Protein 1U6R (pdb70)

Solvent-accessible surface area: 30969 Å² total; per-residue (Å²): 117,45,34,39,32,18,7,121,59,19,63,117,40,132,20,120,71,2,44,3,51,30,98,138,38,44,2,14,0,23,128,26,11,62,94,70,21,1,138,124,13,30,73,86,45,2,80,0,0,1,1,0,16,14,0,0,19,7,0,8,31,19,47,27,101,132,195,105,68,22,19,8,3,13,0,0,6,47,69,0,12,96,47,0,103,72,0,0,23,54,0,4,71,70,90,20,85,36,17,100,69,101,40,92,2,124,47,34,11,95,47,138,70,9,142,38,1,62,96,5,28,91,152,29,0,62,27,1,78,0,19,0,2,2,0,0,118,48,23,2,0,5,0,0,4,0,8,3,1,4,55,26,1,34,134,31,0,24,104,2,3,80,65,9,92,66,59,5,106,14,116,25,36,44,28,126,74,33,71,153,148,53,76,96,84,4,82,89,39,162,7,32,10,99,76,16,135,35,80,77,48,54,14,9,2,5,7,6,4,25,49,15,9,3,0,0,0,17,0,95,103,82,11,0,5,0,36,0,5,22,45,7,2,1,40,0,1,0,33,53,181,20,5,47,0,103,63,0,0,56,8,0,0,42,0,1,68,84,1,40,96,57,0,132,192,52,51,46,43,10,9,107,41,88,44,6,0,10,0,2,12,30,0,14,30,0,0,0,0,0,19,0,5,2,52,2,88,0,40,91,0,31,174,37,131,71,10,104,74,0,6,86,64,0,86,10,49,78,55,2,31,68,25,102,135,63,96,12,100,84,22,13,24,11,0,0,0,41,28,19,14,44,19,6,2,12,92,0,0,32,29,0,2,63,0,2,84,32,3,7,81,0,5,82,72,35,91,174,60,112,80,8,94,112,35,35,27,80,92,103,6,36,3,5,10,13,5,49,59,17,107,103,35,129,9,118,68,2,46,3,43,24,69,208,38,98,4,19,0,22,148,24,13,56,91,114,29,2,137,112,4,43,56,80,65,2,85,3,3,3,24,0,12,2,0,0,1,4,0,6,14,27,58,37,36,110,80,35,92,30,8,7,1,0,0,0,5,35,74,0,11,94,46,0,103,64,0,0,22,58,0,3,60,54,24,5,56,31,12,107,76,122,54,128,17,96,64,52,117,71,20,112,104,3,169,28,0,78,98,5,31,86,140,29,0,71,19,0,48,0,9,0,0,5,1,0,108,61,45,5,0,4,4,12,4,8,8,2,4,4,55,27,1,34,156,18,0,24,127,6,0,69,60,4,99,64,83,5,124,15,114,26,76,42,10,108,81,24,77,121,131,84,19,72,90,24,26,83,58,72,36,9,5,58,84,34,88,26,48,47,8,76,15,2,0,1,14,25,4,36,49,16,10,3,0,0,0,16,6,136,113,62,14,0,0,0,26,0,4,25,26,1,2,0,14,0,0,0,15,52,175,17,8,54,0,65,58,0,2,69,16,2,13,40,0,15,72,91,1,33,112,36,0,128,190,57,53,52,53,10,1,117,53,105,43,8,0,34,0,0,0,10,0,14,5,0,0,3,0,0,18,0,6,3,26,1,94,0,34,85,0,27,160,35,130,101,11,102,74,0,5,81,68,1,68,10,24,42,33,2,23,48,19,39,50,42,54,34,107,55,27,17,23,10,0,0,2,18,23,1,4,40,28,0,24,17,73,5,0,35,38,0,0,65,0,1,83,41,1,7,93,0,2,77,50,32,86,148,72,89,64,0,114,115,36,37,17,81,102,98

Organism: Oryctolagus cuniculus (NCBI:txid9986)

Structure (mmCIF, N/CA/C/O backbone):
data_1U6R
#
_entry.id   1U6R
#
_cell.length_a   48.689
_cell.length_b   92.572
_cell.length_c   165.553
_cell.angle_alpha   90.00
_cell.angle_beta   90.00
_cell.angle_gamma   90.00
#
_symmetry.space_group_name_H-M   'P 21 21 21'
#
loop_
_entity.id
_entity.type
_entity.pdbx_description
1 polymer 'Creatine kinase, M chain'
2 non-polymer 'MAGNESIUM ION'
3 non-polymer "ADENOSINE-5'-DIPHOSPHATE"
4 non-polymer 'NITRATE ION'
5 non-polymer '(DIAMINOMETHYL-METHYL-AMINO)-ACETIC ACID'
6 water water
#
loop_
_atom_site.group_PDB
_atom_site.id
_atom_site.type_symbol
_atom_site.label_atom_id
_atom_site.label_alt_id
_atom_site.label_comp_id
_atom_site.label_asym_id
_atom_site.label_entity_id
_atom_site.label_seq_id
_atom_site.pdbx_PDB_ins_code
_atom_site.Cartn_x
_atom_site.Cartn_y
_atom_site.Cartn_z
_atom_site.occupancy
_atom_site.B_iso_or_equiv
_atom_site.auth_seq_id
_atom_site.auth_comp_id
_atom_site.auth_asym_id
_atom_site.auth_atom_id
_atom_site.pdbx_PDB_model_num
ATOM 1 N N . PRO A 1 1 ? 30.518 19.531 102.447 1.00 30.53 1 PRO A N 1
ATOM 2 C CA . PRO A 1 1 ? 31.008 20.867 102.125 1.00 29.94 1 PRO A CA 1
ATOM 3 C C . PRO A 1 1 ? 30.359 21.452 100.872 1.00 29.68 1 PRO A C 1
ATOM 4 O O . PRO A 1 1 ? 29.928 20.702 99.987 1.00 29.67 1 PRO A O 1
ATOM 8 N N . PHE A 1 2 ? 30.296 22.784 100.816 1.00 28.84 2 PHE A N 1
ATOM 9 C CA . PHE A 1 2 ? 29.786 23.522 99.650 1.00 28.13 2 PHE A CA 1
ATOM 10 C C . PHE A 1 2 ? 28.371 23.091 99.249 1.00 27.21 2 PHE A C 1
ATOM 11 O O . PHE A 1 2 ? 28.047 23.037 98.059 1.00 27.14 2 PHE A O 1
ATOM 19 N N . GLY A 1 3 ? 27.535 22.778 100.243 1.00 25.92 3 GLY A N 1
ATOM 20 C CA . GLY A 1 3 ? 26.159 22.322 99.997 1.00 24.69 3 GLY A CA 1
ATOM 21 C C . GLY A 1 3 ? 25.092 23.392 100.218 1.00 23.65 3 GLY A C 1
ATOM 22 O O . GLY A 1 3 ? 25.361 24.606 100.069 1.00 23.89 3 GLY A O 1
ATOM 23 N N . ASN A 1 4 ? 23.881 22.951 100.574 1.00 21.83 4 ASN A N 1
ATOM 24 C CA . ASN A 1 4 ? 22.752 23.884 100.783 1.00 20.18 4 ASN A CA 1
ATOM 25 C C . ASN A 1 4 ? 22.299 24.021 102.245 1.00 17.73 4 ASN A C 1
ATOM 26 O O . ASN A 1 4 ? 21.136 24.308 102.528 1.00 16.11 4 ASN A O 1
ATOM 31 N N . THR A 1 5 ? 23.249 23.868 103.161 1.00 15.34 5 THR A N 1
ATOM 32 C CA . THR A 1 5 ? 22.975 23.977 104.589 1.00 14.52 5 THR A CA 1
ATOM 33 C C . THR A 1 5 ? 22.304 25.308 104.929 1.00 13.08 5 THR A C 1
ATOM 34 O O . THR A 1 5 ? 21.394 25.362 105.777 1.00 12.72 5 THR A O 1
ATOM 38 N N . HIS A 1 6 ? 22.724 26.374 104.253 1.00 11.68 6 HIS A N 1
ATOM 39 C CA . HIS A 1 6 ? 22.185 27.695 104.547 1.00 11.30 6 HIS A CA 1
ATOM 40 C C . HIS A 1 6 ? 20.695 27.787 104.223 1.00 10.91 6 HIS A C 1
ATOM 41 O O . HIS A 1 6 ? 19.886 28.147 105.084 1.00 9.34 6 HIS A O 1
ATOM 48 N N . ASN A 1 7 ? 20.317 27.453 102.995 1.00 10.27 7 ASN A N 1
ATOM 49 C CA . ASN A 1 7 ? 18.913 27.563 102.651 1.00 10.80 7 ASN A CA 1
ATOM 50 C C . ASN A 1 7 ? 18.074 26.577 103.450 1.00 11.20 7 ASN A C 1
ATOM 51 O O . ASN A 1 7 ? 16.955 26.898 103.826 1.00 11.42 7 ASN A O 1
ATOM 56 N N . LYS A 1 8 ? 18.600 25.378 103.686 1.00 11.69 8 LYS A N 1
ATOM 57 C CA . LYS A 1 8 ? 17.875 24.386 104.510 1.00 12.57 8 LYS A CA 1
ATOM 58 C C . LYS A 1 8 ? 17.605 24.923 105.921 1.00 12.02 8 LYS A C 1
ATOM 59 O O . LYS A 1 8 ? 16.562 24.648 106.524 1.00 11.61 8 LYS A O 1
ATOM 65 N N . TYR A 1 9 ? 18.544 25.709 106.439 1.00 11.07 9 TYR A N 1
ATOM 66 C CA . TYR A 1 9 ? 18.366 26.309 107.762 1.00 10.99 9 TYR A CA 1
ATOM 67 C C . TYR A 1 9 ? 17.196 27.298 107.741 1.00 10.44 9 TYR A C 1
ATOM 68 O O . TYR A 1 9 ? 16.339 27.288 108.629 1.00 10.38 9 TYR A O 1
ATOM 77 N N . LYS A 1 10 ? 17.129 28.131 106.706 1.00 9.95 10 LYS A N 1
ATOM 78 C CA . LYS A 1 10 ? 16.010 29.064 106.567 1.00 10.05 10 LYS A CA 1
ATOM 79 C C . LYS A 1 10 ? 14.665 28.368 106.400 1.00 9.49 10 LYS A C 1
ATOM 80 O O . LYS A 1 10 ? 13.627 28.905 106.795 1.00 10.51 10 LYS A O 1
ATOM 86 N N . LEU A 1 11 ? 14.666 27.174 105.811 1.00 9.87 11 LEU A N 1
ATOM 87 C CA . LEU A 1 11 ? 13.417 26.469 105.564 1.00 9.80 11 LEU A CA 1
ATOM 88 C C . LEU A 1 11 ? 12.764 25.926 106.854 1.00 10.09 11 LEU A C 1
ATOM 89 O O . LEU A 1 11 ? 11.637 25.425 106.805 1.00 11.05 11 LEU A O 1
ATOM 94 N N . ASN A 1 12 ? 13.452 26.049 107.993 1.00 9.71 12 ASN A N 1
ATOM 95 C CA . ASN A 1 12 ? 12.852 25.760 109.297 1.00 9.74 12 ASN A CA 1
ATOM 96 C C . ASN A 1 12 ? 11.803 26.788 109.679 1.00 10.01 12 ASN A C 1
ATOM 97 O O . ASN A 1 12 ? 11.001 26.540 110.574 1.00 10.86 12 ASN A O 1
ATOM 102 N N . TYR A 1 13 ? 11.836 27.964 109.048 1.00 9.39 13 TYR A N 1
ATOM 103 C CA . TYR A 1 13 ? 10.768 28.950 109.222 1.00 10.01 13 TYR A CA 1
ATOM 104 C C . TYR A 1 13 ? 9.708 28.741 108.155 1.00 9.97 13 TYR A C 1
ATOM 105 O O . TYR A 1 13 ? 10.021 28.295 107.043 1.00 9.42 13 TYR A O 1
ATOM 114 N N . LYS A 1 14 ? 8.467 29.061 108.502 1.00 9.89 14 LYS A N 1
ATOM 115 C CA . LYS A 1 14 ? 7.355 28.990 107.552 1.00 10.74 14 LYS A CA 1
ATOM 116 C C . LYS A 1 14 ? 7.547 30.072 106.491 1.00 10.24 14 LYS A C 1
ATOM 117 O O . LYS A 1 14 ? 8.241 31.078 106.721 1.00 10.20 14 LYS A O 1
ATOM 123 N N . SER A 1 15 ? 6.911 29.890 105.336 1.00 10.42 15 SER A N 1
ATOM 124 C CA . SER A 1 15 ? 7.111 30.831 104.227 1.00 10.42 15 SER A CA 1
ATOM 125 C C . SER A 1 15 ? 6.738 32.251 104.632 1.00 10.05 15 SER A C 1
ATOM 126 O O . SER A 1 15 ? 7.470 33.182 104.329 1.00 8.97 15 SER A O 1
ATOM 129 N N . GLU A 1 16 ? 5.622 32.407 105.348 1.00 10.30 16 GLU A N 1
ATOM 130 C CA . GLU A 1 16 ? 5.181 33.730 105.784 1.00 10.54 16 GLU A CA 1
ATOM 131 C C . GLU A 1 16 ? 6.174 34.381 106.752 1.00 10.14 16 GLU A C 1
ATOM 132 O O . GLU A 1 16 ? 6.266 35.607 106.830 1.00 10.62 16 GLU A O 1
ATOM 138 N N . GLU A 1 17 ? 6.905 33.549 107.492 1.00 8.93 17 GLU A N 1
ATOM 139 C CA . GLU A 1 17 ? 7.888 34.045 108.457 1.00 9.50 17 GLU A CA 1
ATOM 140 C C . GLU A 1 17 ? 9.121 34.625 107.768 1.00 8.53 17 GLU A C 1
ATOM 141 O O . GLU A 1 17 ? 9.774 35.506 108.332 1.00 8.49 17 GLU A O 1
ATOM 147 N N . GLU A 1 18 ? 9.427 34.127 106.569 1.00 8.42 18 GLU A N 1
ATOM 148 C CA . GLU A 1 18 ? 10.550 34.629 105.776 1.00 8.20 18 GLU A CA 1
ATOM 149 C C . GLU A 1 18 ? 10.124 35.611 104.699 1.00 8.55 18 GLU A C 1
ATOM 150 O O . GLU A 1 18 ? 10.973 36.270 104.092 1.00 8.45 18 GLU A O 1
ATOM 156 N N . TYR A 1 19 ? 8.822 35.686 104.417 1.00 8.40 19 TYR A N 1
ATOM 157 C CA . TYR A 1 19 ? 8.309 36.552 103.351 1.00 8.65 19 TYR A CA 1
ATOM 158 C C . TYR A 1 19 ? 8.666 38.020 103.599 1.00 8.80 19 TYR A C 1
ATOM 159 O O . TYR A 1 19 ? 8.491 38.501 104.706 1.00 8.61 19 TYR A O 1
ATOM 168 N N . PRO A 1 20 ? 9.197 38.740 102.607 1.00 8.71 20 PRO A N 1
ATOM 169 C CA . PRO A 1 20 ? 9.602 40.131 102.869 1.00 9.55 20 PRO A CA 1
ATOM 170 C C . PRO A 1 20 ? 8.415 41.063 103.092 1.00 10.38 20 PRO A C 1
ATOM 171 O O . PRO A 1 20 ? 7.311 40.810 102.587 1.00 10.06 20 PRO A O 1
ATOM 175 N N . ASP A 1 21 ? 8.650 42.119 103.861 1.00 11.45 21 ASP A N 1
ATOM 176 C CA . ASP A 1 21 ? 7.668 43.177 104.078 1.00 12.43 21 ASP A CA 1
ATOM 177 C C . ASP A 1 21 ? 7.802 44.167 102.926 1.00 13.22 21 ASP A C 1
ATOM 178 O O . ASP A 1 21 ? 8.714 45.000 102.906 1.00 12.20 21 ASP A O 1
ATOM 183 N N . LEU A 1 22 ? 6.891 44.063 101.965 1.00 14.33 22 LEU A N 1
ATOM 184 C CA . LEU A 1 22 ? 6.931 44.889 100.770 1.00 16.13 22 LEU A CA 1
ATOM 185 C C . LEU A 1 22 ? 5.819 45.949 100.787 1.00 17.62 22 LEU A C 1
ATOM 186 O O . LEU A 1 22 ? 5.385 46.424 99.734 1.00 18.28 22 LEU A O 1
ATOM 191 N N . SER A 1 23 ? 5.363 46.315 101.982 1.00 19.04 23 SER A N 1
ATOM 192 C CA . SER A 1 23 ? 4.253 47.264 102.123 1.00 20.42 23 SER A CA 1
ATOM 193 C C . SER A 1 23 ? 4.560 48.681 101.618 1.00 21.66 23 SER A C 1
ATOM 194 O O . SER A 1 23 ? 3.635 49.417 101.257 1.00 22.83 23 SER A O 1
ATOM 197 N N . LYS A 1 24 ? 5.835 49.063 101.576 1.00 22.58 24 LYS A N 1
ATOM 198 C CA . LYS A 1 24 ? 6.225 50.413 101.153 1.00 23.06 24 LYS A CA 1
ATOM 199 C C . LYS A 1 24 ? 6.836 50.409 99.761 1.00 23.23 24 LYS A C 1
ATOM 200 O O . LYS A 1 24 ? 7.417 51.409 99.324 1.00 23.65 24 LYS A O 1
ATOM 206 N N . HIS A 1 25 ? 6.689 49.296 99.046 1.00 22.81 25 HIS A N 1
ATOM 207 C CA . HIS A 1 25 ? 7.485 49.072 97.859 1.00 22.48 25 HIS A CA 1
ATOM 208 C C . HIS A 1 25 ? 6.779 49.435 96.569 1.00 22.83 25 HIS A C 1
ATOM 209 O O . HIS A 1 25 ? 5.552 49.358 96.452 1.00 23.88 25 HIS A O 1
ATOM 216 N N . ASN A 1 26 ? 7.586 49.855 95.609 1.00 22.78 26 ASN A N 1
ATOM 217 C CA . ASN A 1 26 ? 7.118 50.148 94.273 1.00 22.50 26 ASN A CA 1
ATOM 218 C C . ASN A 1 26 ? 8.232 49.770 93.319 1.00 21.78 26 ASN A C 1
ATOM 219 O O . ASN A 1 26 ? 8.971 50.626 92.839 1.00 22.68 26 ASN A O 1
ATOM 224 N N . ASN A 1 27 ? 8.396 48.461 93.122 1.00 19.93 27 ASN A N 1
ATOM 225 C CA . ASN A 1 27 ? 9.287 47.923 92.098 1.00 18.76 27 ASN A CA 1
ATOM 226 C C . ASN A 1 27 ? 8.663 46.704 91.431 1.00 17.55 27 ASN A C 1
ATOM 227 O O . ASN A 1 27 ? 7.701 46.135 91.951 1.00 17.57 27 ASN A O 1
ATOM 232 N N . HIS A 1 28 ? 9.185 46.328 90.271 1.00 16.63 28 HIS A N 1
ATOM 233 C CA . HIS A 1 28 ? 8.618 45.230 89.478 1.00 16.41 28 HIS A CA 1
ATOM 234 C C . HIS A 1 28 ? 8.543 43.938 90.293 1.00 15.47 28 HIS A C 1
ATOM 235 O O . HIS A 1 28 ? 7.549 43.211 90.228 1.00 15.35 28 HIS A O 1
ATOM 242 N N . MET A 1 29 ? 9.596 43.650 91.060 1.00 14.31 29 MET A N 1
ATOM 243 C CA . MET A 1 29 ? 9.623 42.441 91.883 1.00 14.12 29 MET A CA 1
ATOM 244 C C . MET A 1 29 ? 8.444 42.434 92.867 1.00 13.86 29 MET A C 1
ATOM 245 O O . MET A 1 29 ? 7.727 41.443 92.977 1.00 13.49 29 MET A O 1
ATOM 250 N N . ALA A 1 30 ? 8.240 43.542 93.575 1.00 13.96 30 ALA A N 1
ATOM 251 C CA . ALA A 1 30 ? 7.145 43.637 94.553 1.00 14.80 30 ALA A CA 1
ATOM 252 C C . ALA A 1 30 ? 5.750 43.548 93.909 1.00 14.84 30 ALA A C 1
ATOM 253 O O . ALA A 1 30 ? 4.784 43.121 94.541 1.00 15.30 30 ALA A O 1
ATOM 255 N N . LYS A 1 31 ? 5.664 43.932 92.643 1.00 15.95 31 LYS A N 1
ATOM 256 C CA . LYS A 1 31 ? 4.415 43.892 91.878 1.00 16.01 31 LYS A CA 1
ATOM 257 C C . LYS A 1 31 ? 3.995 42.456 91.592 1.00 15.68 31 LYS A C 1
ATOM 258 O O . LYS A 1 31 ? 2.802 42.154 91.453 1.00 16.47 31 LYS A O 1
ATOM 264 N N . VAL A 1 32 ? 4.987 41.575 91.502 1.00 14.43 32 VAL A N 1
ATOM 265 C CA . VAL A 1 32 ? 4.785 40.196 91.101 1.00 13.27 32 VAL A CA 1
ATOM 266 C C . VAL A 1 32 ? 4.825 39.199 92.252 1.00 12.94 32 VAL A C 1
ATOM 267 O O . VAL A 1 32 ? 4.080 38.222 92.252 1.00 12.72 32 VAL A O 1
ATOM 271 N N . LEU A 1 33 ? 5.718 39.403 93.206 1.00 12.51 33 LEU A N 1
ATOM 272 C CA . LEU A 1 33 ? 5.827 38.446 94.308 1.00 11.92 33 LEU A CA 1
ATOM 273 C C . LEU A 1 33 ? 4.494 38.323 95.057 1.00 11.88 33 LEU A C 1
ATOM 274 O O . LEU A 1 33 ? 3.836 39.322 95.352 1.00 11.77 33 LEU A O 1
ATOM 279 N N . THR A 1 34 ? 4.121 37.091 95.365 1.00 11.16 34 THR A N 1
ATOM 280 C CA . THR A 1 34 ? 2.977 36.817 96.229 1.00 11.06 34 THR A CA 1
ATOM 281 C C . THR A 1 34 ? 3.406 35.824 97.286 1.00 10.96 34 THR A C 1
ATOM 282 O O . THR A 1 34 ? 4.384 35.114 97.084 1.00 10.45 34 THR A O 1
ATOM 286 N N . PRO A 1 35 ? 2.663 35.750 98.389 1.00 11.20 35 PRO A N 1
ATOM 287 C CA . PRO A 1 35 ? 2.8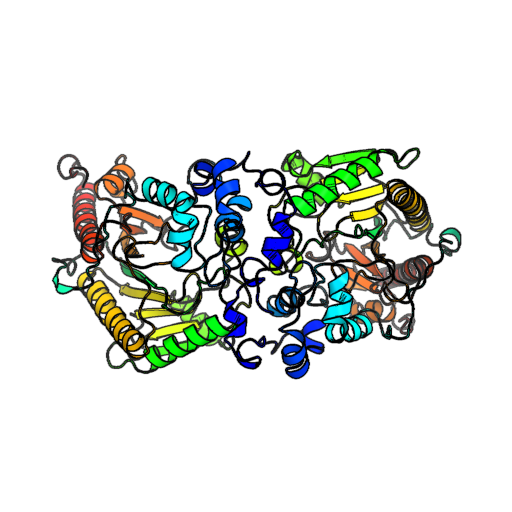63 34.676 99.360 1.00 11.22 35 PRO A CA 1
ATOM 288 C C . PRO A 1 35 ? 2.939 33.275 98.738 1.00 11.58 35 PRO A C 1
ATOM 289 O O . PRO A 1 35 ? 3.799 32.493 99.129 1.00 10.56 35 PRO A O 1
ATOM 293 N N . ASP A 1 36 ? 2.075 32.956 97.774 1.00 11.77 36 ASP A N 1
ATOM 294 C CA . ASP A 1 36 ? 2.119 31.651 97.113 1.00 12.18 36 ASP A CA 1
ATOM 295 C C . ASP A 1 36 ? 3.378 31.430 96.292 1.00 11.36 36 ASP A C 1
ATOM 296 O O . ASP A 1 36 ? 3.952 30.336 96.299 1.00 11.60 36 ASP A O 1
ATOM 301 N N . LEU A 1 37 ? 3.776 32.448 95.546 1.00 11.80 37 LEU A N 1
ATOM 302 C CA . LEU A 1 37 ? 4.954 32.350 94.703 1.00 12.02 37 LEU A CA 1
ATOM 303 C C . LEU A 1 37 ? 6.195 32.149 95.564 1.00 11.26 37 LEU A C 1
ATOM 304 O O . LEU A 1 37 ? 7.061 31.339 95.243 1.00 11.48 37 LEU A O 1
ATOM 309 N N . TYR A 1 38 ? 6.270 32.891 96.659 1.00 10.78 38 TYR A N 1
ATOM 310 C CA . TYR A 1 38 ? 7.393 32.741 97.586 1.00 10.87 38 TYR A CA 1
ATOM 311 C C . TYR A 1 38 ? 7.408 31.329 98.173 1.00 10.86 38 TYR A C 1
ATOM 312 O O . TYR A 1 38 ? 8.445 30.671 98.200 1.00 10.86 38 TYR A O 1
ATOM 321 N N . LYS A 1 39 ? 6.249 30.853 98.620 1.00 12.31 39 LYS A N 1
ATOM 322 C CA . LYS A 1 39 ? 6.131 29.506 99.180 1.00 12.71 39 LYS A CA 1
ATOM 323 C C . LYS A 1 39 ? 6.578 28.434 98.189 1.00 13.00 39 LYS A C 1
ATOM 324 O O . LYS A 1 39 ? 7.286 27.496 98.553 1.00 12.83 39 LYS A O 1
ATOM 330 N N . LYS A 1 40 ? 6.156 28.572 96.937 1.00 12.95 40 LYS A N 1
ATOM 331 C CA . LYS A 1 40 ? 6.467 27.592 95.889 1.00 14.08 40 LYS A CA 1
ATOM 332 C C . LYS A 1 40 ? 7.927 27.600 95.468 1.00 13.65 40 LYS A C 1
ATOM 333 O O . LYS A 1 40 ? 8.469 26.549 95.101 1.00 14.24 40 LYS A O 1
ATOM 339 N N . LEU A 1 41 ? 8.580 28.761 95.548 1.00 12.40 41 LEU A N 1
ATOM 340 C CA . LEU A 1 41 ? 9.922 28.892 94.988 1.00 12.29 41 LEU A CA 1
ATOM 341 C C . LEU A 1 41 ? 11.059 28.984 96.003 1.00 12.00 41 LEU A C 1
ATOM 342 O O . LEU A 1 41 ? 12.219 28.892 95.618 1.00 11.19 41 LEU A O 1
ATOM 347 N N . ARG A 1 42 ? 10.741 29.157 97.279 1.00 11.52 42 ARG A N 1
ATOM 348 C CA . ARG A 1 42 ? 11.780 29.408 98.289 1.00 11.74 42 ARG A CA 1
ATOM 349 C C . ARG A 1 42 ? 12.722 28.223 98.564 1.00 11.62 42 ARG A C 1
ATOM 350 O O . ARG A 1 42 ? 13.810 28.425 99.105 1.00 10.64 42 ARG A O 1
ATOM 358 N N . ASP A 1 43 ? 12.313 27.004 98.214 1.00 11.72 43 ASP A N 1
ATOM 359 C CA . ASP A 1 43 ? 13.179 25.831 98.428 1.00 12.75 43 ASP A CA 1
ATOM 360 C C . ASP A 1 43 ? 13.936 25.412 97.174 1.00 12.87 43 ASP A C 1
ATOM 361 O O . ASP A 1 43 ? 14.639 24.400 97.175 1.00 13.86 43 ASP A O 1
ATOM 366 N N . LYS A 1 44 ? 13.827 26.214 96.120 1.00 12.99 44 LYS A N 1
ATOM 367 C CA . LYS A 1 44 ? 14.498 25.932 94.855 1.00 13.34 44 LYS A CA 1
ATOM 368 C C . LYS A 1 44 ? 15.890 26.553 94.819 1.00 13.01 44 LYS A C 1
ATOM 369 O O . LYS A 1 44 ? 16.146 27.596 95.438 1.00 13.19 44 LYS A O 1
ATOM 375 N N . GLU A 1 45 ? 16.793 25.901 94.095 1.00 13.32 45 GLU A N 1
ATOM 376 C CA . GLU A 1 45 ? 18.132 26.446 93.875 1.00 13.98 45 GLU A CA 1
ATOM 377 C C . GLU A 1 45 ? 18.594 26.153 92.464 1.00 13.36 45 GLU A C 1
ATOM 378 O O . GLU A 1 45 ? 18.232 25.131 91.888 1.00 13.94 45 GLU A O 1
ATOM 384 N N . THR A 1 46 ? 19.404 27.042 91.907 1.00 12.14 46 THR A N 1
ATOM 385 C CA . THR A 1 46 ? 20.079 26.751 90.638 1.00 11.98 46 THR A CA 1
ATOM 386 C C . THR A 1 46 ? 21.249 25.839 90.974 1.00 11.56 46 THR A C 1
ATOM 387 O O . THR A 1 46 ? 21.558 25.629 92.149 1.00 10.76 46 THR A O 1
ATOM 391 N N . PRO A 1 47 ? 21.902 25.262 89.965 1.00 11.56 47 PRO A N 1
ATOM 392 C CA . PRO A 1 47 ? 23.085 24.423 90.220 1.00 11.22 47 PRO A CA 1
ATOM 393 C C . PRO A 1 47 ? 24.183 25.086 91.050 1.00 10.91 47 PRO A C 1
ATOM 394 O O . PRO A 1 47 ? 24.844 24.412 91.831 1.00 10.77 47 PRO A O 1
ATOM 398 N N . SER A 1 48 ? 24.364 26.402 90.901 1.00 10.70 48 SER A N 1
ATOM 399 C CA . SER A 1 48 ? 25.372 27.119 91.696 1.00 10.51 48 SER A CA 1
ATOM 400 C C . SER A 1 48 ? 24.871 27.497 93.091 1.00 10.16 48 SER A C 1
ATOM 401 O O . SER A 1 48 ? 25.604 28.123 93.848 1.00 10.96 48 SER A O 1
ATOM 404 N N . GLY A 1 49 ? 23.622 27.157 93.402 1.00 10.19 49 GLY A N 1
ATOM 405 C CA . GLY A 1 49 ? 23.036 27.435 94.713 1.00 9.53 49 GLY A CA 1
ATOM 406 C C . GLY A 1 49 ? 22.269 28.744 94.823 1.00 9.44 49 GLY A C 1
ATOM 407 O O . GLY A 1 49 ? 21.836 29.103 95.918 1.00 9.76 49 GLY A O 1
ATOM 408 N N . PHE A 1 50 ? 22.088 29.475 93.720 1.00 9.20 50 PHE A N 1
ATOM 409 C CA . PHE A 1 50 ? 21.346 30.753 93.795 1.00 9.18 50 PHE A CA 1
ATOM 410 C C . PHE A 1 50 ? 19.880 30.476 94.127 1.00 9.23 50 PHE A C 1
ATOM 411 O O . PHE A 1 50 ? 19.275 29.569 93.553 1.00 9.38 50 PHE A O 1
ATOM 419 N N . THR A 1 51 ? 19.302 31.301 95.004 1.00 8.72 51 THR A N 1
ATOM 420 C CA . THR A 1 51 ? 17.952 31.088 95.502 1.00 8.80 51 THR A CA 1
ATOM 421 C C . THR A 1 51 ? 17.060 32.290 95.264 1.00 8.07 51 THR A C 1
ATOM 422 O O . THR A 1 51 ? 17.529 33.365 94.929 1.00 7.95 51 THR A O 1
ATOM 426 N N . LEU A 1 52 ? 15.766 32.110 95.493 1.00 8.55 52 LEU A N 1
ATOM 427 C CA . LEU A 1 52 ? 14.816 33.198 95.329 1.00 8.21 52 LEU A CA 1
ATOM 428 C C . LEU A 1 52 ? 15.173 34.367 96.248 1.00 8.28 52 LEU A C 1
ATOM 429 O O . LEU A 1 52 ? 15.114 35.524 95.839 1.00 8.00 52 LEU A O 1
ATOM 434 N N . ASP A 1 53 ? 15.596 34.082 97.477 1.00 8.17 53 ASP A N 1
ATOM 435 C CA . ASP A 1 53 ? 16.025 35.170 98.360 1.00 8.11 53 ASP A CA 1
ATOM 436 C C . ASP A 1 53 ? 17.141 36.009 97.741 1.00 8.14 53 ASP A C 1
ATOM 437 O O . ASP A 1 53 ? 17.166 37.221 97.901 1.00 8.41 53 ASP A O 1
ATOM 442 N N . ASP A 1 54 ? 18.069 35.357 97.042 1.00 7.91 54 ASP A N 1
ATOM 443 C CA . ASP A 1 54 ? 19.177 36.072 96.412 1.00 8.25 54 ASP A CA 1
ATOM 444 C C . ASP A 1 54 ? 18.676 36.921 95.252 1.00 8.35 54 ASP A C 1
ATOM 445 O O . ASP A 1 54 ? 19.127 38.055 95.044 1.00 9.65 54 ASP A O 1
ATOM 450 N N . VAL A 1 55 ? 17.718 36.369 94.517 1.00 8.13 55 VAL A N 1
ATOM 451 C CA . VAL A 1 55 ? 17.126 37.065 93.380 1.00 8.18 55 VAL A CA 1
ATOM 452 C C . VAL A 1 55 ? 16.495 38.384 93.816 1.00 8.77 55 VAL A C 1
ATOM 453 O O . VAL A 1 55 ? 16.681 39.412 93.165 1.00 9.45 55 VAL A O 1
ATOM 457 N N . ILE A 1 56 ? 15.762 38.354 94.929 1.00 8.23 56 ILE A N 1
ATOM 458 C CA . ILE A 1 56 ? 14.919 39.489 95.309 1.00 8.51 56 ILE A CA 1
ATOM 459 C C . ILE A 1 56 ? 15.551 40.456 96.302 1.00 8.32 56 ILE A C 1
ATOM 460 O O . ILE A 1 56 ? 14.970 41.494 96.583 1.00 8.26 56 ILE A O 1
ATOM 465 N N . GLN A 1 57 ? 16.711 40.109 96.868 1.00 8.42 57 GLN A N 1
ATOM 466 C CA . GLN A 1 57 ? 17.253 40.889 97.979 1.00 8.74 57 GLN A CA 1
ATOM 467 C C . GLN A 1 57 ? 17.290 42.374 97.666 1.00 9.08 57 GLN A C 1
ATOM 468 O O . GLN A 1 57 ? 16.898 43.187 98.500 1.00 8.51 57 GLN A O 1
ATOM 474 N N . THR A 1 58 ? 17.787 42.739 96.489 1.00 8.93 58 THR A N 1
ATOM 475 C CA . THR A 1 58 ? 17.910 44.167 96.196 1.00 9.93 58 THR A CA 1
ATOM 476 C C . THR A 1 58 ? 16.548 44.870 96.165 1.00 10.00 58 THR A C 1
ATOM 477 O O . THR A 1 58 ? 16.437 46.022 96.581 1.00 10.97 58 THR A O 1
ATOM 481 N N . GLY A 1 59 ? 15.509 44.162 95.716 1.00 10.28 59 GLY A N 1
ATOM 482 C CA . GLY A 1 59 ? 14.162 44.718 95.675 1.00 10.19 59 GLY A CA 1
ATOM 483 C C . GLY A 1 59 ? 13.557 44.854 97.055 1.00 10.44 59 GLY A C 1
ATOM 484 O O . GLY A 1 59 ? 12.725 45.730 97.288 1.00 11.61 59 GLY A O 1
ATOM 485 N N . VAL A 1 60 ? 13.934 43.967 97.972 1.00 9.93 60 VAL A N 1
ATOM 486 C CA . VAL A 1 60 ? 13.514 44.105 99.351 1.00 9.95 60 VAL A CA 1
ATOM 487 C C . VAL A 1 60 ? 14.145 45.337 99.969 1.00 10.30 60 VAL A C 1
ATOM 488 O O . VAL A 1 60 ? 13.470 46.088 100.684 1.00 9.78 60 VAL A O 1
ATOM 492 N N . ASP A 1 61 ? 15.433 45.558 99.683 1.00 10.67 61 ASP A N 1
ATOM 493 C CA . ASP A 1 61 ? 16.208 46.592 100.360 1.00 11.90 61 ASP A CA 1
ATOM 494 C C . ASP A 1 61 ? 15.908 47.986 99.829 1.00 12.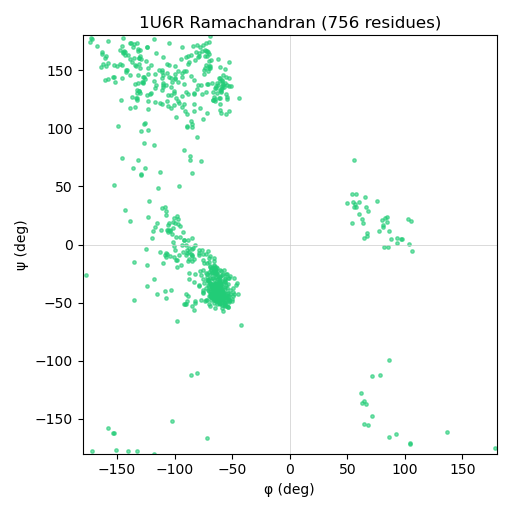75 61 ASP A C 1
ATOM 495 O O . ASP A 1 61 ? 16.149 48.965 100.520 1.00 12.54 61 ASP A O 1
ATOM 500 N N . ASN A 1 62 ? 15.413 48.053 98.598 1.00 14.15 62 ASN A N 1
ATOM 501 C CA . ASN A 1 62 ? 15.245 49.304 97.871 1.00 15.77 62 ASN A CA 1
ATOM 502 C C . ASN A 1 62 ? 13.802 49.413 97.392 1.00 17.73 62 ASN A C 1
ATOM 503 O O . ASN A 1 62 ? 13.483 48.977 96.302 1.00 18.12 62 ASN A O 1
ATOM 508 N N . PRO A 1 63 ? 12.918 49.955 98.223 1.00 20.74 63 PRO A N 1
ATOM 509 C CA . PRO A 1 63 ? 11.490 50.020 97.877 1.00 22.60 63 PRO A CA 1
ATOM 510 C C . PRO A 1 63 ? 11.191 50.727 96.553 1.00 25.38 63 PRO A C 1
ATOM 511 O O . PRO A 1 63 ? 10.287 50.303 95.809 1.00 25.74 63 PRO A O 1
ATOM 515 N N . GLY A 1 64 ? 11.965 51.767 96.260 1.00 27.65 64 GLY A N 1
ATOM 516 C CA . GLY A 1 64 ? 11.710 52.638 95.126 1.00 29.50 64 GLY A CA 1
ATOM 517 C C . GLY A 1 64 ? 11.120 53.938 95.635 1.00 31.64 64 GLY A C 1
ATOM 518 O O . GLY A 1 64 ? 11.067 54.180 96.845 1.00 32.17 64 GLY A O 1
ATOM 519 N N . HIS A 1 65 ? 10.663 54.766 94.704 1.00 33.84 65 HIS A N 1
ATOM 520 C CA . HIS A 1 65 ? 10.142 56.098 95.014 1.00 35.14 65 HIS A CA 1
ATOM 521 C C . HIS A 1 65 ? 9.090 56.424 93.936 1.00 36.29 65 HIS A C 1
ATOM 522 O O . HIS A 1 65 ? 8.838 55.567 93.083 1.00 36.52 65 HIS A O 1
ATOM 529 N N . PRO A 1 66 ? 8.488 57.623 93.945 1.00 37.34 66 PRO A N 1
ATOM 530 C CA . PRO A 1 66 ? 7.176 57.833 93.308 1.00 37.62 66 PRO A CA 1
ATOM 531 C C . PRO A 1 66 ? 6.958 57.170 91.944 1.00 38.29 66 PRO A C 1
ATOM 532 O O . PRO A 1 66 ? 6.182 56.214 91.844 1.00 38.67 66 PRO A O 1
ATOM 536 N N . PHE A 1 67 ? 7.649 57.663 90.917 1.00 38.84 67 PHE A N 1
ATOM 537 C CA . PHE A 1 67 ? 7.264 57.400 89.535 1.00 38.54 67 PHE A CA 1
ATOM 538 C C . PHE A 1 67 ? 8.060 56.261 88.919 1.00 38.59 67 PHE A C 1
ATOM 539 O O . PHE A 1 67 ? 7.492 55.212 88.598 1.00 39.45 67 PHE A O 1
ATOM 547 N N . ILE A 1 68 ? 9.365 56.465 88.749 1.00 37.68 68 ILE A N 1
ATOM 548 C CA . ILE A 1 68 ? 10.209 55.472 88.084 1.00 36.54 68 ILE A CA 1
ATOM 549 C C . ILE A 1 68 ? 10.185 54.149 88.854 1.00 35.47 68 ILE A C 1
ATOM 550 O O . ILE A 1 68 ? 10.417 54.118 90.070 1.00 35.90 68 ILE A O 1
ATOM 555 N N . MET A 1 69 ? 9.856 53.068 88.147 1.00 33.75 69 MET A N 1
ATOM 556 C CA . MET A 1 69 ? 9.829 51.746 88.752 1.00 32.11 69 MET A CA 1
ATOM 557 C C . MET A 1 69 ? 11.146 51.037 88.469 1.00 30.08 69 MET A C 1
ATOM 558 O O . MET A 1 69 ? 11.532 50.848 87.311 1.00 30.18 69 MET A O 1
ATOM 563 N N . THR A 1 70 ? 11.832 50.649 89.539 1.00 27.40 70 THR A N 1
ATOM 564 C CA . THR A 1 70 ? 13.019 49.823 89.429 1.00 25.35 70 THR A CA 1
ATOM 565 C C . THR A 1 70 ? 12.607 48.366 89.278 1.00 23.23 70 THR A C 1
ATOM 566 O O . THR A 1 70 ? 11.457 48.003 89.529 1.00 22.69 70 THR A O 1
ATOM 570 N N . VAL A 1 71 ? 13.558 47.536 88.879 1.00 21.32 71 VAL A N 1
ATOM 571 C CA . VAL A 1 71 ? 13.289 46.131 88.598 1.00 19.92 71 VAL A CA 1
ATOM 572 C C . VAL A 1 71 ? 13.159 45.339 89.906 1.00 18.19 71 VAL A C 1
ATOM 573 O O . VAL A 1 71 ? 12.224 44.560 90.067 1.00 18.42 71 VAL A O 1
ATOM 577 N N . GLY A 1 72 ? 14.100 45.534 90.823 1.00 16.04 72 GLY A N 1
ATOM 578 C CA . GLY A 1 72 ? 14.003 44.953 92.163 1.00 15.08 72 GLY A CA 1
ATOM 579 C C . GLY A 1 72 ? 14.425 43.499 92.263 1.00 13.62 72 GLY A C 1
ATOM 580 O O . GLY A 1 72 ? 14.124 42.812 93.252 1.00 11.85 72 GLY A O 1
ATOM 581 N N . CYS A 1 73 ? 15.146 43.027 91.256 1.00 12.67 73 CYS A N 1
ATOM 582 C CA 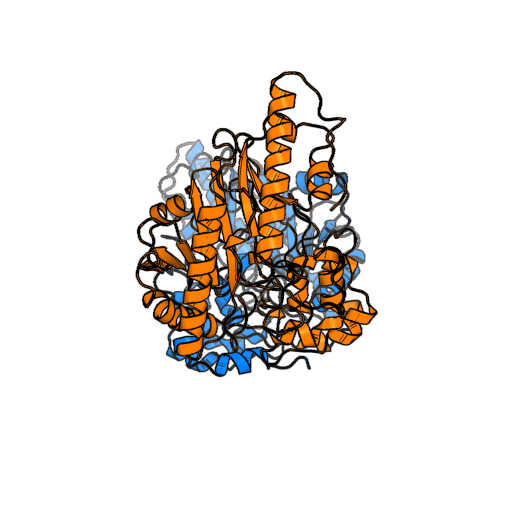. CYS A 1 73 ? 15.673 41.675 91.283 1.00 12.80 73 CYS A CA 1
ATOM 583 C C . CYS A 1 73 ? 16.828 41.481 90.314 1.00 11.86 73 CYS A C 1
ATOM 584 O O . CYS A 1 73 ? 17.053 42.278 89.404 1.00 12.06 73 CYS A O 1
ATOM 587 N N . VAL A 1 74 ? 17.592 40.434 90.565 1.00 10.92 74 VAL A N 1
ATOM 588 C CA . VAL A 1 74 ? 18.721 40.078 89.729 1.00 11.24 74 VAL A CA 1
ATOM 589 C C . VAL A 1 74 ? 18.777 38.572 89.477 1.00 10.91 74 VAL A C 1
ATOM 590 O O . VAL A 1 74 ? 18.261 37.769 90.259 1.00 10.47 74 VAL A O 1
ATOM 594 N N . ALA A 1 75 ? 19.435 38.210 88.384 1.00 10.52 75 ALA A N 1
ATOM 595 C CA . ALA A 1 75 ? 19.854 36.837 88.149 1.00 10.92 75 ALA A CA 1
ATOM 596 C C . ALA A 1 75 ? 21.276 36.600 88.637 1.00 10.90 75 ALA A C 1
ATOM 597 O O . ALA A 1 75 ? 22.146 37.458 88.501 1.00 11.63 75 ALA A O 1
ATOM 599 N N . GLY A 1 76 ? 21.510 35.402 89.160 1.00 11.40 76 GLY A N 1
ATOM 600 C CA . GLY A 1 76 ? 22.831 34.993 89.633 1.00 11.37 76 GLY A CA 1
ATOM 601 C C . GLY A 1 76 ? 23.572 34.115 88.647 1.00 12.04 76 GLY A C 1
ATOM 602 O O . GLY A 1 76 ? 24.762 33.859 88.816 1.00 12.31 76 GLY A O 1
ATOM 603 N N . ASP A 1 77 ? 22.849 33.668 87.622 1.00 12.21 77 ASP A N 1
ATOM 604 C CA . ASP A 1 77 ? 23.340 32.771 86.566 1.00 12.72 77 ASP A CA 1
ATOM 605 C C . ASP A 1 77 ? 22.230 32.637 85.507 1.00 12.78 77 ASP A C 1
ATOM 606 O O . ASP A 1 77 ? 21.135 33.168 85.691 1.00 11.73 77 ASP A O 1
ATOM 611 N N . GLU A 1 78 ? 22.493 31.965 84.384 1.00 13.34 78 GLU A N 1
ATOM 612 C CA . GLU A 1 78 ? 21.464 31.813 83.346 1.00 13.99 78 GLU A CA 1
ATOM 613 C C . GLU A 1 78 ? 20.268 30.993 83.845 1.00 13.55 78 GLU A C 1
ATOM 614 O O . GLU A 1 78 ? 19.101 31.270 83.520 1.00 14.33 78 GLU A O 1
ATOM 620 N N . GLU A 1 79 ? 20.575 29.987 84.654 1.00 13.93 79 GLU A N 1
ATOM 621 C CA . GLU A 1 79 ? 19.572 29.103 85.203 1.00 12.90 79 GLU A CA 1
ATOM 622 C C . GLU A 1 79 ? 18.552 29.849 86.055 1.00 12.51 79 GLU A C 1
ATOM 623 O O . GLU A 1 79 ? 17.401 29.435 86.126 1.00 11.79 79 GLU A O 1
ATOM 629 N N . SER A 1 80 ? 18.964 30.939 86.708 1.00 11.72 80 SER A N 1
ATOM 630 C CA . SER A 1 80 ? 18.029 31.749 87.502 1.00 11.34 80 SER A CA 1
ATOM 631 C C . SER A 1 80 ? 16.765 32.079 86.726 1.00 11.46 80 SER A C 1
ATOM 632 O O . SER A 1 80 ? 15.676 32.037 87.275 1.00 11.43 80 SER A O 1
ATOM 635 N N . TYR A 1 81 ? 16.917 32.406 85.446 1.00 11.50 81 TYR A N 1
ATOM 636 C CA . TYR A 1 81 ? 15.775 32.825 84.629 1.00 11.69 81 TYR A CA 1
ATOM 637 C C . TYR A 1 81 ? 14.774 31.704 84.365 1.00 12.36 81 TYR A C 1
ATOM 638 O O . TYR A 1 81 ? 13.600 31.978 84.121 1.00 13.19 81 TYR A O 1
ATOM 647 N N . THR A 1 82 ? 15.241 30.459 84.423 1.00 13.21 82 THR A N 1
ATOM 648 C CA . THR A 1 82 ? 14.363 29.292 84.259 1.00 13.27 82 THR A CA 1
ATOM 649 C C . THR A 1 82 ? 13.820 28.793 85.591 1.00 13.17 82 THR A C 1
ATOM 650 O O . THR A 1 82 ? 12.605 28.627 85.754 1.00 13.35 82 THR A O 1
ATOM 654 N N . VAL A 1 83 ? 14.713 28.582 86.556 1.00 12.81 83 VAL A N 1
ATOM 655 C CA . VAL A 1 83 ? 14.303 28.076 87.866 1.00 12.77 83 VAL A CA 1
ATOM 656 C C . VAL A 1 83 ? 13.285 29.018 88.519 1.00 12.64 83 VAL A C 1
ATOM 657 O O . VAL A 1 83 ? 12.297 28.565 89.103 1.00 13.16 83 VAL A O 1
ATOM 661 N N . PHE A 1 84 ? 13.503 30.326 88.387 1.00 12.52 84 PHE A N 1
ATOM 662 C CA . PHE A 1 84 ? 12.601 31.334 88.942 1.00 12.47 84 PHE A CA 1
ATOM 663 C C . PHE A 1 84 ? 11.798 32.077 87.870 1.00 13.16 84 PHE A C 1
ATOM 664 O O . PHE A 1 84 ? 11.404 33.227 88.070 1.00 12.93 84 PHE A O 1
ATOM 672 N N . LYS A 1 85 ? 11.485 31.373 86.783 1.00 14.18 85 LYS A N 1
ATOM 673 C CA . LYS A 1 85 ? 10.706 31.944 85.677 1.00 14.78 85 LYS A CA 1
ATOM 674 C C . LYS A 1 85 ? 9.358 32.471 86.142 1.00 14.85 85 LYS A C 1
ATOM 675 O O . LYS A 1 85 ? 8.849 33.445 85.603 1.00 15.18 85 LYS A O 1
ATOM 681 N N . ASP A 1 86 ? 8.766 31.850 87.160 1.00 15.03 86 ASP A N 1
ATOM 682 C CA . ASP A 1 86 ? 7.474 32.325 87.629 1.00 15.08 86 ASP A CA 1
ATOM 683 C C . ASP A 1 86 ? 7.529 33.739 88.214 1.00 14.70 86 ASP A C 1
ATOM 684 O O . ASP A 1 86 ? 6.516 34.413 88.253 1.00 14.69 86 ASP A O 1
ATOM 689 N N . LEU A 1 87 ? 8.713 34.182 88.651 1.00 14.23 87 LEU A N 1
ATOM 690 C CA . LEU A 1 87 ? 8.949 35.574 89.023 1.00 14.14 87 LEU A CA 1
ATOM 691 C C . LEU A 1 87 ? 9.422 36.406 87.832 1.00 13.65 87 LEU A C 1
ATOM 692 O O . LEU A 1 87 ? 8.876 37.479 87.565 1.00 13.86 87 LEU A O 1
ATOM 697 N N . PHE A 1 88 ? 10.448 35.927 87.133 1.00 13.32 88 PHE A N 1
ATOM 698 C CA . PHE A 1 88 ? 11.054 36.710 86.051 1.00 13.09 88 PHE A CA 1
ATOM 699 C C . PHE A 1 88 ? 10.142 36.910 84.843 1.00 13.76 88 PHE A C 1
ATOM 700 O O . PHE A 1 88 ? 10.176 37.962 84.220 1.00 12.91 88 PHE A O 1
ATOM 708 N N . ASP A 1 89 ? 9.352 35.907 84.481 1.00 13.99 89 ASP A N 1
ATOM 709 C CA . ASP A 1 89 ? 8.539 36.038 83.264 1.00 13.62 89 ASP A CA 1
ATOM 710 C C . ASP A 1 89 ? 7.569 37.253 83.299 1.00 13.62 89 ASP A C 1
ATOM 711 O O . ASP A 1 89 ? 7.548 38.056 82.351 1.00 13.63 89 ASP A O 1
ATOM 716 N N . PRO A 1 90 ? 6.753 37.405 84.345 1.00 13.37 90 PRO A N 1
ATOM 717 C CA . PRO A 1 90 ? 5.877 38.578 84.434 1.00 13.51 90 PRO A CA 1
ATOM 718 C C . PRO A 1 90 ? 6.636 39.895 84.496 1.00 13.19 90 PRO A C 1
ATOM 719 O O . PRO A 1 90 ? 6.188 40.889 83.930 1.00 13.62 90 PRO A O 1
ATOM 723 N N . ILE A 1 91 ? 7.785 39.900 85.166 1.00 13.61 91 ILE A N 1
ATOM 724 C CA . ILE A 1 91 ? 8.621 41.095 85.202 1.00 13.50 91 ILE A CA 1
ATOM 725 C C . ILE A 1 91 ? 9.095 41.461 83.792 1.00 13.31 91 ILE A C 1
ATOM 726 O O . ILE A 1 91 ? 9.009 42.629 83.369 1.00 13.55 91 ILE A O 1
ATOM 731 N N . ILE A 1 92 ? 9.589 40.462 83.066 1.00 13.19 92 ILE A N 1
ATOM 732 C CA . ILE A 1 92 ? 10.118 40.662 81.708 1.00 13.91 92 ILE A CA 1
ATOM 733 C C . ILE A 1 92 ? 8.996 41.126 80.769 1.00 14.27 92 ILE A C 1
ATOM 734 O O . ILE A 1 92 ? 9.182 42.020 79.964 1.00 14.71 92 ILE A O 1
ATOM 739 N N . GLN A 1 93 ? 7.815 40.532 80.906 1.00 15.14 93 GLN A N 1
ATOM 740 C CA . GLN A 1 93 ? 6.673 40.909 80.072 1.00 16.19 93 GLN A CA 1
ATOM 741 C C . GLN A 1 93 ? 6.229 42.357 80.336 1.00 17.03 93 GLN A C 1
ATOM 742 O O . GLN A 1 93 ? 5.844 43.087 79.409 1.00 17.23 93 GLN A O 1
ATOM 748 N N . ASP A 1 94 ? 6.297 42.760 81.600 1.00 18.45 94 ASP A N 1
ATOM 749 C CA . ASP A 1 94 ? 5.883 44.093 82.027 1.00 18.65 94 ASP A CA 1
ATOM 750 C C . ASP A 1 94 ? 6.931 45.128 81.627 1.00 19.06 94 ASP A C 1
ATOM 751 O O . ASP A 1 94 ? 6.602 46.206 81.139 1.00 20.12 94 ASP A O 1
ATOM 756 N N . ARG A 1 95 ? 8.200 44.772 81.804 1.00 19.29 95 ARG A N 1
ATOM 757 C CA . ARG A 1 95 ? 9.319 45.659 81.494 1.00 19.03 95 ARG A CA 1
ATOM 758 C C . ARG A 1 95 ? 9.595 45.826 79.993 1.00 19.06 95 ARG A C 1
ATOM 759 O O . ARG A 1 95 ? 10.023 46.899 79.565 1.00 19.50 95 ARG A O 1
ATOM 767 N N . HIS A 1 96 ? 9.358 44.784 79.194 1.00 18.52 96 HIS A N 1
ATOM 768 C CA . HIS A 1 96 ? 9.756 44.781 77.786 1.00 18.11 96 HIS A CA 1
ATOM 769 C C . HIS A 1 96 ? 8.561 44.745 76.831 1.00 18.24 96 HIS A C 1
ATOM 770 O O . HIS A 1 96 ? 8.501 43.938 75.910 1.00 18.51 96 HIS A O 1
ATOM 777 N N . GLY A 1 97 ? 7.602 45.626 77.077 1.00 18.60 97 GLY A N 1
ATOM 778 C CA . GLY A 1 97 ? 6.515 45.872 76.124 1.00 18.51 97 GLY A CA 1
ATOM 779 C C . GLY A 1 97 ? 5.671 44.674 75.737 1.00 18.72 97 GLY A C 1
ATOM 780 O O . GLY A 1 97 ? 5.180 44.586 74.603 1.00 20.19 97 GLY A O 1
ATOM 781 N N . GLY A 1 98 ? 5.495 43.745 76.670 1.00 17.95 98 GLY A N 1
ATOM 782 C CA . GLY A 1 98 ? 4.630 42.590 76.457 1.00 17.05 98 GLY A CA 1
ATOM 783 C C . GLY A 1 98 ? 5.310 41.300 76.031 1.00 16.46 98 GLY A C 1
ATOM 784 O O . GLY A 1 98 ? 4.633 40.311 75.777 1.00 15.99 98 GLY A O 1
ATOM 785 N N . PHE A 1 99 ? 6.637 41.298 75.972 1.00 15.63 99 PHE A N 1
ATOM 786 C CA . PHE A 1 99 ? 7.412 40.111 75.585 1.00 15.37 99 PHE A CA 1
ATOM 787 C C . PHE A 1 99 ? 7.004 38.909 76.435 1.00 15.44 99 PHE A C 1
ATOM 788 O O . PHE A 1 99 ? 7.196 38.913 77.640 1.00 14.92 99 PHE A O 1
ATOM 796 N N . LYS A 1 100 ? 6.417 37.896 75.797 1.00 15.42 100 LYS A N 1
ATOM 797 C CA . LYS A 1 100 ? 5.833 36.742 76.475 1.00 15.82 100 LYS A CA 1
ATOM 798 C C . LYS A 1 100 ? 6.846 35.608 76.656 1.00 15.41 100 LYS A C 1
ATOM 799 O O . LYS A 1 100 ? 7.863 35.577 75.970 1.00 14.44 100 LYS A O 1
ATOM 805 N N . PRO A 1 101 ? 6.572 34.674 77.564 1.00 15.87 101 PRO A N 1
ATOM 806 C CA . PRO A 1 101 ? 7.432 33.502 77.730 1.00 16.57 101 PRO A CA 1
ATOM 807 C C . PRO A 1 101 ? 7.698 32.713 76.447 1.00 16.97 101 PRO A C 1
ATOM 808 O O . PRO A 1 101 ? 8.757 32.098 76.319 1.00 17.42 101 PRO A O 1
ATOM 812 N N . THR A 1 102 ? 6.757 32.737 75.503 1.00 17.51 102 THR A N 1
ATOM 813 C CA . THR A 1 102 ? 6.896 31.990 74.247 1.00 17.89 102 THR A CA 1
ATOM 814 C C . THR A 1 102 ? 7.574 32.780 73.136 1.00 17.89 102 THR A C 1
ATOM 815 O O . THR A 1 102 ? 7.895 32.212 72.084 1.00 18.14 102 THR A O 1
ATOM 819 N N . ASP A 1 103 ? 7.783 34.079 73.358 1.00 17.48 103 ASP A N 1
ATOM 820 C CA . ASP A 1 103 ? 8.394 34.947 72.348 1.00 17.47 103 ASP A CA 1
ATOM 821 C C . ASP A 1 103 ? 9.891 34.663 72.197 1.00 17.49 103 ASP A C 1
ATOM 822 O O . ASP A 1 103 ? 10.544 34.171 73.116 1.00 17.19 103 ASP A O 1
ATOM 827 N N . LYS A 1 104 ? 10.422 34.975 71.019 1.00 17.52 104 LYS A N 1
ATOM 828 C CA . LYS A 1 104 ? 11.822 34.738 70.727 1.00 17.67 104 LYS A CA 1
ATOM 829 C C . LYS A 1 104 ? 12.509 36.052 70.478 1.00 17.69 104 LYS A C 1
ATOM 830 O O . LYS A 1 104 ? 11.909 36.996 69.946 1.00 17.75 104 LYS A O 1
ATOM 836 N N . HIS A 1 105 ? 13.776 36.113 70.862 1.00 17.60 105 HIS A N 1
ATOM 837 C CA . HIS A 1 105 ? 14.565 37.294 70.615 1.00 18.38 105 HIS A CA 1
ATOM 838 C C . HIS A 1 105 ? 15.498 37.060 69.452 1.00 18.91 105 HIS A C 1
ATOM 839 O O . HIS A 1 105 ? 16.169 36.027 69.386 1.00 19.39 105 HIS A O 1
ATOM 846 N N . LYS A 1 106 ? 15.566 38.044 68.559 1.00 19.93 106 LYS A N 1
ATOM 847 C CA . LYS A 1 106 ? 16.425 37.956 67.382 1.00 20.64 106 LYS A CA 1
ATOM 848 C C . LYS A 1 106 ? 17.696 38.792 67.532 1.00 20.44 106 LYS A C 1
ATOM 849 O O . LYS A 1 106 ? 17.638 40.007 67.700 1.00 20.39 106 LYS A O 1
ATOM 855 N N . THR A 1 107 ? 18.839 38.109 67.503 1.00 20.38 107 THR A N 1
ATOM 856 C CA . THR A 1 107 ? 20.153 38.745 67.563 1.00 20.48 107 THR A CA 1
ATOM 857 C C . THR A 1 107 ? 20.657 39.020 66.153 1.00 20.91 107 THR A C 1
ATOM 858 O O . THR A 1 107 ? 20.545 38.168 65.275 1.00 21.48 107 THR A O 1
ATOM 862 N N . ASP A 1 108 ? 21.254 40.188 65.953 1.00 21.14 108 ASP A N 1
ATOM 863 C CA . ASP A 1 108 ? 21.860 40.519 64.664 1.00 21.59 108 ASP A CA 1
ATOM 864 C C . ASP A 1 108 ? 23.049 41.455 64.851 1.00 21.48 108 ASP A C 1
ATOM 865 O O . ASP A 1 108 ? 22.866 42.648 65.046 1.00 20.68 108 ASP A O 1
ATOM 870 N N . LEU A 1 109 ? 24.260 40.907 64.774 1.00 22.43 109 LEU A N 1
ATOM 871 C CA . LEU A 1 109 ? 25.491 41.705 64.863 1.00 23.62 109 LEU A CA 1
ATOM 872 C C . LEU A 1 109 ? 26.180 41.866 63.497 1.00 24.31 109 LEU A C 1
ATOM 873 O O . LEU A 1 109 ? 27.359 42.237 63.426 1.00 24.41 109 LEU A O 1
ATOM 878 N N . ASN A 1 110 ? 25.447 41.588 62.423 1.00 25.23 110 ASN A N 1
ATOM 879 C CA . ASN A 1 110 ? 25.954 41.829 61.069 1.00 26.19 110 ASN A CA 1
ATOM 880 C C . ASN A 1 110 ? 25.793 43.308 60.734 1.00 26.18 110 ASN A C 1
ATOM 881 O O . ASN A 1 110 ? 24.746 43.740 60.252 1.00 26.59 110 ASN A O 1
ATOM 886 N N . HIS A 1 111 ? 26.842 44.076 61.014 1.00 26.88 111 HIS A N 1
ATOM 887 C CA . HIS A 1 111 ? 26.834 45.534 60.866 1.00 27.27 111 HIS A CA 1
ATOM 888 C C . HIS A 1 111 ? 26.434 46.032 59.467 1.00 27.83 111 HIS A C 1
ATOM 889 O O . HIS A 1 111 ? 25.924 47.146 59.327 1.00 27.54 111 HIS A O 1
ATOM 896 N N . GLU A 1 112 ? 26.650 45.199 58.449 1.00 28.77 112 GLU A N 1
ATOM 897 C CA . GLU A 1 112 ? 26.291 45.545 57.066 1.00 29.34 112 GLU A CA 1
ATOM 898 C C . GLU A 1 112 ? 24.776 45.742 56.881 1.00 29.66 112 GLU A C 1
ATOM 899 O O . GLU A 1 112 ? 24.350 46.396 55.925 1.00 29.78 112 GLU A O 1
ATOM 905 N N . ASN A 1 113 ? 23.968 45.192 57.791 1.00 29.68 113 ASN A N 1
ATOM 906 C CA . ASN A 1 113 ? 22.510 45.363 57.739 1.00 30.05 113 ASN A CA 1
ATOM 907 C C . ASN A 1 113 ? 22.021 46.751 58.166 1.00 30.30 113 ASN A C 1
ATOM 908 O O . ASN A 1 113 ? 20.866 47.104 57.916 1.00 30.14 113 ASN A O 1
ATOM 913 N N . LEU A 1 114 ? 22.880 47.526 58.827 1.00 30.60 114 LEU A N 1
ATOM 914 C CA . LEU A 1 114 ? 22.553 48.907 59.164 1.00 30.98 114 LEU A CA 1
ATOM 915 C C . LEU A 1 114 ? 22.593 49.728 57.883 1.00 31.63 114 LEU A C 1
ATOM 916 O O . LEU A 1 114 ? 23.485 49.535 57.058 1.00 31.92 114 LEU A O 1
ATOM 921 N N . LYS A 1 115 ? 21.618 50.621 57.716 1.00 32.09 115 LYS A N 1
ATOM 922 C CA . LYS A 1 115 ? 21.515 51.450 56.514 1.00 32.65 115 LYS A CA 1
ATOM 923 C C . LYS A 1 115 ? 21.764 52.912 56.863 1.00 33.04 115 LYS A C 1
ATOM 924 O O . LYS A 1 115 ? 21.055 53.498 57.690 1.00 33.11 115 LYS A O 1
ATOM 930 N N . GLY A 1 116 ? 22.764 53.503 56.217 1.00 33.40 116 GLY A N 1
ATOM 931 C CA . GLY A 1 116 ? 23.133 54.885 56.477 1.00 33.76 116 GLY A CA 1
ATOM 932 C C . GLY A 1 116 ? 23.802 55.018 57.829 1.00 34.06 116 GLY A C 1
ATOM 933 O O . GLY A 1 116 ? 24.499 54.104 58.273 1.00 34.00 116 GLY A O 1
ATOM 934 N N . GLY A 1 117 ? 23.587 56.160 58.476 1.00 34.48 117 GLY A N 1
ATOM 935 C CA . GLY A 1 117 ? 24.155 56.424 59.792 1.00 34.95 117 GLY A CA 1
ATOM 936 C C . GLY A 1 117 ? 25.595 56.910 59.776 1.00 35.34 117 GLY A C 1
ATOM 937 O O . GLY A 1 117 ? 26.163 57.199 60.830 1.00 34.98 117 GLY A O 1
ATOM 938 N N . ASP A 1 118 ? 26.195 57.005 58.591 1.00 35.93 118 ASP A N 1
ATOM 939 C CA . ASP A 1 118 ? 27.534 57.584 58.469 1.00 36.59 118 ASP A CA 1
ATOM 940 C C . ASP A 1 118 ? 27.491 59.106 58.349 1.00 37.04 118 ASP A C 1
ATOM 941 O O . ASP A 1 118 ? 28.531 59.759 58.461 1.00 37.30 118 ASP A O 1
ATOM 946 N N . ASP A 1 119 ? 26.288 59.658 58.169 1.00 37.60 119 ASP A N 1
ATOM 947 C CA . ASP A 1 119 ? 26.094 61.053 57.756 1.00 37.92 119 ASP A CA 1
ATOM 948 C C . ASP A 1 119 ? 25.647 62.013 58.863 1.00 37.86 119 ASP A C 1
ATOM 949 O O . ASP A 1 119 ? 25.627 63.223 58.644 1.00 37.82 119 ASP A O 1
ATOM 954 N N . LEU A 1 120 ? 25.280 61.498 60.035 1.00 37.72 120 LEU A N 1
ATOM 955 C CA . LEU A 1 120 ? 24.662 62.346 61.068 1.00 37.46 120 LEU A CA 1
ATOM 956 C C . LEU A 1 120 ? 25.397 63.687 61.217 1.00 37.34 120 LEU A C 1
ATOM 957 O O . LEU A 1 120 ? 26.610 63.725 61.421 1.00 36.95 120 LEU A O 1
ATOM 962 N N . ASP A 1 121 ? 24.641 64.779 61.106 1.00 37.35 121 ASP A N 1
ATOM 963 C CA . ASP A 1 121 ? 25.196 66.134 61.016 1.00 37.28 121 ASP A CA 1
ATOM 964 C C . ASP A 1 121 ? 26.131 66.479 62.187 1.00 37.24 121 ASP A C 1
ATOM 965 O O . ASP A 1 121 ? 25.676 66.619 63.328 1.00 37.07 121 ASP A O 1
ATOM 970 N N . PRO A 1 122 ? 27.430 66.630 61.905 1.00 37.14 122 PRO A N 1
ATOM 971 C CA . PRO A 1 122 ? 28.420 66.967 62.937 1.00 37.10 122 PRO A CA 1
ATOM 972 C C . PRO A 1 122 ? 28.141 68.269 63.697 1.00 37.10 122 PRO A C 1
ATOM 973 O O . PRO A 1 122 ? 28.593 68.431 64.832 1.00 37.02 122 PRO A O 1
ATOM 977 N N . HIS A 1 123 ? 27.414 69.188 63.068 1.00 36.95 123 HIS A N 1
ATOM 978 C CA . HIS A 1 123 ? 27.043 70.454 63.699 1.00 36.81 123 HIS A CA 1
ATOM 979 C C . HIS A 1 123 ? 26.149 70.260 64.928 1.00 36.38 123 HIS A C 1
ATOM 980 O O . HIS A 1 123 ? 26.136 71.102 65.830 1.00 36.53 123 HIS A O 1
ATOM 987 N N . TYR A 1 124 ? 25.419 69.147 64.961 1.00 35.57 124 TYR A N 1
ATOM 988 C CA . TYR A 1 124 ? 24.509 68.836 66.066 1.00 34.99 124 TYR A CA 1
ATOM 989 C C . TYR A 1 124 ? 24.936 67.593 66.853 1.00 34.14 124 TYR A C 1
ATOM 990 O O . TYR A 1 124 ? 24.898 67.592 68.082 1.00 33.72 124 TYR A O 1
ATOM 999 N N . VAL A 1 125 ? 25.348 66.547 66.140 1.00 33.16 125 VAL A N 1
ATOM 1000 C CA . VAL A 1 125 ? 25.796 65.302 66.766 1.00 32.40 125 VAL A CA 1
ATOM 1001 C C . VAL A 1 125 ? 27.282 65.394 67.127 1.00 31.61 125 VAL A C 1
ATOM 1002 O O . VAL A 1 125 ? 28.146 65.332 66.254 1.00 31.90 125 VAL A O 1
ATOM 1006 N N . LEU A 1 126 ? 27.560 65.535 68.421 1.00 30.48 126 LEU A N 1
ATOM 1007 C CA . LEU A 1 126 ? 28.914 65.770 68.924 1.00 29.67 126 LEU A CA 1
ATOM 1008 C C . LEU A 1 126 ? 29.693 64.480 69.189 1.00 28.72 126 LEU A C 1
ATOM 1009 O O . LEU A 1 126 ? 30.922 64.485 69.190 1.00 28.59 126 LEU A O 1
ATOM 1014 N N . SER A 1 127 ? 28.983 63.379 69.426 1.00 27.40 127 SER A N 1
ATOM 1015 C CA . SER A 1 127 ? 29.633 62.083 69.602 1.00 26.30 127 SER A CA 1
ATOM 1016 C C . SER A 1 127 ? 28.635 60.948 69.429 1.00 25.12 127 SER A C 1
ATOM 1017 O O . SER A 1 127 ? 27.430 61.137 69.600 1.00 25.01 127 SER A O 1
ATOM 1020 N N . SER A 1 128 ? 29.154 59.781 69.064 1.00 23.70 128 SER A N 1
ATOM 1021 C CA . SER A 1 128 ? 28.345 58.591 68.821 1.00 22.29 128 SER A CA 1
ATOM 1022 C C . SER A 1 128 ? 28.917 57.450 69.648 1.00 20.99 128 SER A C 1
ATOM 1023 O O . SER A 1 128 ? 30.126 57.346 69.784 1.00 20.14 128 SER A O 1
ATOM 1026 N N . ARG A 1 129 ? 28.042 56.582 70.160 1.00 19.55 129 ARG A N 1
ATOM 1027 C CA . ARG A 1 129 ? 28.436 55.539 71.110 1.00 18.93 129 ARG A CA 1
ATOM 1028 C C . ARG A 1 129 ? 27.519 54.321 71.016 1.00 17.71 129 ARG A C 1
ATOM 1029 O O . ARG A 1 129 ? 26.309 54.469 70.828 1.00 17.38 129 ARG A O 1
ATOM 1037 N N . VAL A 1 130 ? 28.104 53.130 71.114 1.00 16.83 130 VAL A N 1
ATOM 1038 C CA . VAL A 1 130 ? 27.338 51.880 71.245 1.00 16.35 130 VAL A CA 1
ATOM 1039 C C . VAL A 1 130 ? 27.929 51.045 72.379 1.00 15.81 130 VAL A C 1
ATOM 1040 O O . VAL A 1 130 ? 29.130 50.741 72.383 1.00 14.90 130 VAL A O 1
ATOM 1044 N N . ARG A 1 131 ? 27.075 50.695 73.345 1.00 15.51 131 ARG A N 1
ATOM 1045 C CA . ARG A 1 131 ? 27.488 49.917 74.515 1.00 14.78 131 ARG A CA 1
ATOM 1046 C C . ARG A 1 131 ? 26.656 48.651 74.619 1.00 14.01 131 ARG A C 1
ATOM 1047 O O . ARG A 1 131 ? 25.479 48.648 74.259 1.00 14.32 131 ARG A O 1
ATOM 1055 N N . THR A 1 132 ? 27.274 47.582 75.120 1.00 13.41 132 THR A N 1
ATOM 1056 C CA . THR A 1 132 ? 26.537 46.400 75.562 1.00 12.83 132 THR A CA 1
ATOM 1057 C C . THR A 1 132 ? 27.227 45.764 76.757 1.00 12.55 132 THR A C 1
ATOM 1058 O O . THR A 1 132 ? 28.299 46.164 77.154 1.00 12.81 132 THR A O 1
ATOM 1062 N N . GLY A 1 133 ? 26.552 44.805 77.351 1.00 12.00 133 GLY A N 1
ATOM 1063 C CA . GLY A 1 133 ? 27.132 43.986 78.402 1.00 11.59 133 GLY A CA 1
ATOM 1064 C C . GLY A 1 133 ? 27.095 42.550 77.934 1.00 11.80 133 GLY A C 1
ATOM 1065 O O . GLY A 1 133 ? 26.264 42.187 77.101 1.00 11.23 133 GLY A O 1
ATOM 1066 N N . LYS A 1 134 ? 27.997 41.739 78.458 1.00 11.07 134 LYS A N 1
ATOM 1067 C CA . LYS A 1 134 ? 28.002 40.313 78.149 1.00 11.52 134 LYS A CA 1
ATOM 1068 C C . LYS A 1 134 ? 28.383 39.485 79.376 1.00 11.53 134 LYS A C 1
ATOM 1069 O O . LYS A 1 134 ? 29.113 39.948 80.261 1.00 11.47 134 LYS A O 1
ATOM 1075 N N . SER A 1 135 ? 27.841 38.270 79.413 1.00 11.37 135 SER A N 1
ATOM 1076 C CA . SER A 1 135 ? 28.181 37.276 80.428 1.00 11.70 135 SER A CA 1
ATOM 1077 C C . SER A 1 135 ? 28.882 36.126 79.739 1.00 12.11 135 SER A C 1
ATOM 1078 O O . SER A 1 135 ? 28.592 35.837 78.581 1.00 12.58 135 SER A O 1
ATOM 1081 N N . ILE A 1 136 ? 29.777 35.472 80.469 1.00 12.08 136 ILE A N 1
ATOM 1082 C CA . ILE A 1 136 ? 30.583 34.369 79.960 1.00 12.54 136 ILE A CA 1
ATOM 1083 C C . ILE A 1 136 ? 30.070 33.046 80.520 1.00 12.73 136 ILE A C 1
ATOM 1084 O O . ILE A 1 136 ? 30.090 32.808 81.732 1.00 11.62 136 ILE A O 1
ATOM 1089 N N . LYS A 1 137 ? 29.647 32.161 79.622 1.00 12.75 137 LYS A N 1
ATOM 1090 C CA . LYS A 1 137 ? 29.147 30.869 80.034 1.00 13.36 137 LYS A CA 1
ATOM 1091 C C . LYS A 1 137 ? 30.200 30.119 80.869 1.00 12.44 137 LYS A C 1
ATOM 1092 O O . LYS A 1 137 ? 31.399 30.115 80.541 1.00 12.41 137 LYS A O 1
ATOM 1098 N N . GLY A 1 138 ? 29.738 29.514 81.966 1.00 12.05 138 GLY A N 1
ATOM 1099 C CA . GLY A 1 138 ? 30.578 28.737 82.870 1.00 11.75 138 GLY A CA 1
ATOM 1100 C C . GLY A 1 138 ? 30.888 29.416 84.200 1.00 11.34 138 GLY A C 1
ATOM 1101 O O . GLY A 1 138 ? 31.532 28.818 85.070 1.00 11.43 138 GLY A O 1
ATOM 1102 N N . TYR A 1 139 ? 30.458 30.668 84.339 1.00 11.30 139 TYR A N 1
ATOM 1103 C CA . TYR A 1 139 ? 30.756 31.464 85.533 1.00 10.67 139 TYR A CA 1
ATOM 1104 C C . TYR A 1 139 ? 29.484 32.143 85.978 1.00 10.49 139 TYR A C 1
ATOM 1105 O O . TYR A 1 139 ? 28.730 32.640 85.145 1.00 9.88 139 TYR A O 1
ATOM 1114 N N . THR A 1 140 ? 29.229 32.162 87.283 1.00 10.25 140 THR A N 1
ATOM 1115 C CA . THR A 1 140 ? 28.028 32.838 87.780 1.00 9.85 140 THR A CA 1
ATOM 1116 C C . THR A 1 140 ? 28.214 34.359 87.664 1.00 9.48 140 THR A C 1
ATOM 1117 O O . THR A 1 140 ? 29.336 34.855 87.437 1.00 8.81 140 THR A O 1
ATOM 1121 N N . LEU A 1 141 ? 27.112 35.089 87.808 1.00 9.09 141 LEU A N 1
ATOM 1122 C CA . LEU A 1 141 ? 27.076 36.522 87.544 1.00 9.21 141 LEU A CA 1
ATOM 1123 C C . LEU A 1 141 ? 27.521 37.304 88.790 1.00 9.25 141 LEU A C 1
ATOM 1124 O O . LEU A 1 141 ? 27.587 36.739 89.880 1.00 9.90 141 LEU A O 1
ATOM 1129 N N . PRO A 1 142 ? 27.876 38.578 88.634 1.00 9.32 142 PRO A N 1
ATOM 1130 C CA . PRO A 1 142 ? 28.431 39.355 89.739 1.00 9.38 142 PRO A CA 1
ATOM 1131 C C . PRO A 1 142 ? 27.752 39.326 91.122 1.00 9.32 142 PRO A C 1
ATOM 1132 O O . PRO A 1 142 ? 28.486 39.369 92.116 1.00 8.72 142 PRO A O 1
ATOM 1136 N N . PRO A 1 143 ? 26.421 39.227 91.241 1.00 9.40 143 PRO A N 1
ATOM 1137 C CA . PRO A 1 143 ? 25.835 39.099 92.583 1.00 9.54 143 PRO A CA 1
ATOM 1138 C C . PRO A 1 143 ? 26.399 37.910 93.372 1.00 9.44 143 PRO A C 1
ATOM 1139 O O . PRO A 1 143 ? 26.518 37.984 94.598 1.00 9.09 143 PRO A O 1
ATOM 1143 N N . HIS A 1 144 ? 26.808 36.860 92.658 1.00 8.88 144 HIS A N 1
ATOM 1144 C CA . HIS A 1 144 ? 27.046 35.541 93.247 1.00 9.26 144 HIS A CA 1
ATOM 1145 C C . HIS A 1 144 ? 28.497 35.090 93.123 1.00 8.62 144 HIS A C 1
ATOM 1146 O O . HIS A 1 144 ? 28.996 34.323 93.953 1.00 9.00 144 HIS A O 1
ATOM 1153 N N . CYS A 1 145 ? 29.168 35.547 92.069 1.00 8.86 145 CYS A N 1
ATOM 1154 C CA . CYS A 1 145 ? 30.420 34.936 91.644 1.00 9.09 145 CYS A CA 1
ATOM 1155 C C . CYS A 1 145 ? 31.498 34.957 92.724 1.00 8.72 145 CYS A C 1
ATOM 1156 O O . CYS A 1 145 ? 31.637 35.923 93.465 1.00 7.83 145 CYS A O 1
ATOM 1159 N N . SER A 1 146 ? 32.238 33.863 92.810 1.00 8.43 146 SER A N 1
ATOM 1160 C CA . SER A 1 146 ? 33.318 33.741 93.778 1.00 8.88 146 SER A CA 1
ATOM 1161 C C . SER A 1 146 ? 34.538 34.484 93.267 1.00 8.78 146 SER A C 1
ATOM 1162 O O . SER A 1 146 ? 34.641 34.796 92.074 1.00 8.66 146 SER A O 1
ATOM 1165 N N . ARG A 1 147 ? 35.464 34.773 94.175 1.00 8.92 147 ARG A N 1
ATOM 1166 C CA . ARG A 1 147 ? 36.726 35.381 93.756 1.00 8.96 147 ARG A CA 1
ATOM 1167 C C . ARG A 1 147 ? 37.402 34.562 92.664 1.00 9.66 147 ARG A C 1
ATOM 1168 O O . ARG A 1 147 ? 37.947 35.123 91.717 1.00 10.18 147 ARG A O 1
ATOM 1176 N N . GLY A 1 148 ? 37.374 33.242 92.822 1.00 9.42 148 GLY A N 1
ATOM 1177 C CA . GLY A 1 148 ? 37.947 32.326 91.839 1.00 9.66 148 GLY A CA 1
ATOM 1178 C C . GLY A 1 148 ? 37.299 32.433 90.474 1.00 10.47 148 GLY A C 1
ATOM 1179 O O . GLY A 1 148 ? 37.995 32.478 89.453 1.00 11.13 148 GLY A O 1
ATOM 1180 N N . GLU A 1 149 ? 35.969 32.439 90.439 1.00 9.27 149 GLU A N 1
ATOM 1181 C CA . GLU A 1 149 ? 35.240 32.625 89.173 1.00 9.47 149 GLU A CA 1
ATOM 1182 C C . GLU A 1 149 ? 35.534 33.990 88.565 1.00 8.96 149 GLU A C 1
ATOM 1183 O O . GLU A 1 149 ? 35.779 34.096 87.378 1.00 8.71 149 GLU A O 1
ATOM 1189 N N . ARG A 1 150 ? 35.511 35.037 89.386 1.00 9.18 150 ARG A N 1
ATOM 1190 C CA . ARG A 1 150 ? 35.787 36.388 88.899 1.00 9.39 150 ARG A CA 1
ATOM 1191 C C . ARG A 1 150 ? 37.179 36.484 88.265 1.00 9.99 150 ARG A C 1
ATOM 1192 O O . ARG A 1 150 ? 37.342 37.060 87.187 1.00 10.98 150 ARG A O 1
ATOM 1200 N N . ARG A 1 151 ? 38.174 35.882 88.914 1.00 10.13 151 ARG A N 1
ATOM 1201 C CA . ARG A 1 151 ? 39.543 35.876 88.396 1.00 10.37 151 ARG A CA 1
ATOM 1202 C C . ARG A 1 151 ? 39.653 35.109 87.082 1.00 10.83 151 ARG A C 1
ATOM 1203 O O . ARG A 1 151 ? 40.418 35.501 86.195 1.00 11.38 151 ARG A O 1
ATOM 1211 N N . ALA A 1 152 ? 38.909 34.009 86.970 1.00 10.95 152 ALA A N 1
ATOM 1212 C CA . ALA A 1 152 ? 38.866 33.225 85.723 1.00 11.00 152 ALA A CA 1
ATOM 1213 C C . ALA A 1 152 ? 38.269 34.037 84.579 1.00 11.31 152 ALA A C 1
ATOM 1214 O O . ALA A 1 152 ? 38.774 34.012 83.455 1.00 10.88 152 ALA A O 1
ATOM 1216 N N . VAL A 1 153 ? 37.191 34.764 84.856 1.00 11.38 153 VAL A N 1
ATOM 1217 C CA . VAL A 1 153 ? 36.621 35.668 83.863 1.00 11.21 153 VAL A CA 1
ATOM 1218 C C . VAL A 1 153 ? 37.654 36.709 83.422 1.00 11.29 153 VAL A C 1
ATOM 1219 O O . VAL A 1 153 ? 37.835 36.958 82.223 1.00 11.52 153 VAL A O 1
ATOM 1223 N N . GLU A 1 154 ? 38.344 37.307 84.387 1.00 11.08 154 GLU A N 1
ATOM 1224 C CA . GLU A 1 154 ? 39.352 38.303 84.073 1.00 11.86 154 GLU A CA 1
ATOM 1225 C C . GLU A 1 154 ? 40.482 37.737 83.226 1.00 12.39 154 GLU A C 1
ATOM 1226 O O . GLU A 1 154 ? 40.899 38.362 82.250 1.00 11.78 154 GLU A O 1
ATOM 1232 N N . LYS A 1 155 ? 40.971 36.557 83.595 1.00 13.53 155 LYS A N 1
ATOM 1233 C CA . LYS A 1 155 ? 42.079 35.939 82.861 1.00 13.80 155 LYS A CA 1
ATOM 1234 C C . LYS A 1 155 ? 41.700 35.661 81.407 1.00 13.94 155 LYS A C 1
ATOM 1235 O O . LYS A 1 155 ? 42.480 35.947 80.506 1.00 12.95 155 LYS A O 1
ATOM 1241 N N . LEU A 1 156 ? 40.519 35.085 81.190 1.00 14.13 156 LEU A N 1
ATOM 1242 C CA . LEU A 1 156 ? 40.053 34.769 79.838 1.00 14.15 156 LEU A CA 1
ATOM 1243 C C . LEU A 1 156 ? 39.921 36.058 79.034 1.00 14.13 156 LEU A C 1
ATOM 1244 O O . LEU A 1 156 ? 40.333 36.136 77.874 1.00 14.16 156 LEU A O 1
ATOM 1249 N N . SER A 1 157 ? 39.339 37.072 79.662 1.00 13.83 157 SER A N 1
ATOM 1250 C CA . SER A 1 157 ? 39.070 38.324 78.986 1.00 14.13 157 SER A CA 1
ATOM 1251 C C . SER A 1 157 ? 40.361 39.037 78.637 1.00 14.26 157 SER A C 1
ATOM 1252 O O . SER A 1 157 ? 40.527 39.535 77.521 1.00 14.41 157 SER A O 1
ATOM 1255 N N . VAL A 1 158 ? 41.278 39.098 79.591 1.00 14.41 158 VAL A N 1
ATOM 1256 C CA . VAL A 1 158 ? 42.511 39.841 79.390 1.00 15.05 158 VAL A CA 1
ATOM 1257 C C . VAL A 1 158 ? 43.388 39.125 78.359 1.00 15.05 158 VAL A C 1
ATOM 1258 O O . VAL A 1 158 ? 43.923 39.768 77.459 1.00 14.95 158 VAL A O 1
ATOM 1262 N N . GLU A 1 159 ? 43.512 37.806 78.462 1.00 15.73 159 GLU A N 1
ATOM 1263 C CA . GLU A 1 159 ? 44.305 37.059 77.466 1.00 16.32 159 GLU A CA 1
ATOM 1264 C C . GLU A 1 159 ? 43.705 37.225 76.068 1.00 15.96 159 GLU A C 1
ATOM 1265 O O . GLU A 1 159 ? 44.439 37.410 75.094 1.00 15.37 159 GLU A O 1
ATOM 1271 N N . ALA A 1 160 ? 42.374 37.197 75.971 1.00 15.53 160 ALA A N 1
ATOM 1272 C CA . ALA A 1 160 ? 41.697 37.458 74.702 1.00 15.71 160 ALA A CA 1
ATOM 1273 C C . ALA A 1 160 ? 42.003 38.864 74.179 1.00 15.82 160 ALA A C 1
ATOM 1274 O O . ALA A 1 160 ? 42.405 39.041 73.028 1.00 15.38 160 ALA A O 1
ATOM 1276 N N . LEU A 1 161 ? 41.826 39.866 75.032 1.00 15.40 161 LEU A N 1
ATOM 1277 C CA . LEU A 1 161 ? 42.006 41.254 74.619 1.00 16.32 161 LEU A CA 1
ATOM 1278 C C . LEU A 1 161 ? 43.471 41.553 74.286 1.00 16.55 161 LEU A C 1
ATOM 1279 O O . LEU A 1 161 ? 43.758 42.253 73.309 1.00 16.97 161 LEU A O 1
ATOM 1284 N N . ASN A 1 162 ? 44.391 40.995 75.070 1.00 16.82 162 ASN A N 1
ATOM 1285 C CA . ASN A 1 162 ? 45.831 41.148 74.795 1.00 17.66 162 ASN A CA 1
ATOM 1286 C C . ASN A 1 162 ? 46.221 40.566 73.414 1.00 18.54 162 ASN A C 1
ATOM 1287 O O . ASN A 1 162 ? 47.247 40.957 72.838 1.00 18.34 162 ASN A O 1
ATOM 1292 N N . SER A 1 163 ? 45.403 39.651 72.887 1.00 18.99 163 SER A N 1
ATOM 1293 C CA . SER A 1 163 ? 45.670 39.011 71.580 1.00 19.35 163 SER A CA 1
ATOM 1294 C C . SER A 1 163 ? 45.201 39.829 70.371 1.00 20.02 163 SER A C 1
ATOM 1295 O O . SER A 1 163 ? 45.570 39.514 69.226 1.00 20.36 163 SER A O 1
ATOM 1298 N N . LEU A 1 164 ? 44.399 40.863 70.607 1.00 20.44 164 LEU A N 1
ATOM 1299 C CA . LEU A 1 164 ? 43.830 41.662 69.525 1.00 20.51 164 LEU A CA 1
ATOM 1300 C C . LEU A 1 164 ? 44.878 42.583 68.896 1.00 20.82 164 LEU A C 1
ATOM 1301 O O . LEU A 1 164 ? 45.791 43.067 69.582 1.00 20.09 164 LEU A O 1
ATOM 1306 N N . THR A 1 165 ? 44.731 42.806 67.588 1.00 21.13 165 THR A N 1
ATOM 1307 C CA . THR A 1 165 ? 45.726 43.506 66.777 1.00 21.00 165 THR A CA 1
ATOM 1308 C C . THR A 1 165 ? 45.083 44.576 65.904 1.00 20.87 165 THR A C 1
ATOM 1309 O O . THR A 1 165 ? 43.857 44.674 65.815 1.00 20.01 165 THR A O 1
ATOM 1313 N N . GLY A 1 166 ? 45.926 45.360 65.235 1.00 20.52 166 GLY A N 1
ATOM 1314 C CA . GLY A 1 166 ? 45.458 46.421 64.359 1.00 20.53 166 GLY A CA 1
ATOM 1315 C C . GLY A 1 166 ? 44.669 47.482 65.095 1.00 20.33 166 GLY A C 1
ATOM 1316 O O . GLY A 1 166 ? 45.123 48.018 66.101 1.00 20.09 166 GLY A O 1
ATOM 1317 N N . GLU A 1 167 ? 43.473 47.773 64.586 1.00 20.18 167 GLU A N 1
ATOM 1318 C CA . GLU A 1 167 ? 42.560 48.726 65.210 1.00 19.83 167 GLU A CA 1
ATOM 1319 C C . GLU A 1 167 ? 42.257 48.366 66.674 1.00 19.32 167 GLU A C 1
ATOM 1320 O O . GLU A 1 167 ? 41.908 49.242 67.476 1.00 18.81 167 GLU A O 1
ATOM 1326 N N . PHE A 1 168 ? 42.393 47.083 66.994 1.00 19.14 168 PHE A N 1
ATOM 1327 C CA . PHE A 1 168 ? 42.027 46.553 68.314 1.00 19.17 168 PHE A CA 1
ATOM 1328 C C . PHE A 1 168 ? 43.224 46.224 69.204 1.00 19.16 168 PHE A C 1
ATOM 1329 O O . PHE A 1 168 ? 43.070 45.588 70.252 1.00 19.05 168 PHE A O 1
ATOM 1337 N N . LYS A 1 169 ? 44.419 46.651 68.794 1.00 19.20 169 LYS A N 1
ATOM 1338 C CA . LYS A 1 169 ? 45.579 46.611 69.676 1.00 18.72 169 LYS A CA 1
ATOM 1339 C C . LYS A 1 169 ? 45.303 47.537 70.854 1.00 18.26 169 LYS A C 1
ATOM 1340 O O . LYS A 1 169 ? 44.893 48.690 70.677 1.00 17.87 169 LYS A O 1
ATOM 1346 N N . GLY A 1 170 ? 45.512 47.023 72.058 1.00 17.84 170 GLY A N 1
ATOM 1347 C CA . GLY A 1 170 ? 45.212 47.785 73.263 1.00 17.61 170 GLY A CA 1
ATOM 1348 C C . GLY A 1 170 ? 46.044 47.399 74.470 1.00 17.12 170 GLY A C 1
ATOM 1349 O O . GLY A 1 170 ? 47.106 46.771 74.355 1.00 17.29 170 GLY A O 1
ATOM 1350 N N . LYS A 1 171 ? 45.552 47.799 75.640 1.00 16.81 171 LYS A N 1
ATOM 1351 C CA . LYS A 1 171 ? 46.228 47.513 76.892 1.00 16.54 171 LYS A CA 1
ATOM 1352 C C . LYS A 1 171 ? 45.221 47.477 78.035 1.00 15.27 171 LYS A C 1
ATOM 1353 O O . LYS A 1 171 ? 44.263 48.241 78.029 1.00 14.96 171 LYS A O 1
ATOM 1359 N N . TYR A 1 172 ? 45.469 46.584 78.991 1.00 14.91 172 TYR A N 1
ATOM 1360 C CA . TYR A 1 172 ? 44.646 46.409 80.189 1.00 14.91 172 TYR A CA 1
ATOM 1361 C C . TYR A 1 172 ? 45.222 47.158 81.376 1.00 14.88 172 TYR A C 1
ATOM 1362 O O . TYR A 1 172 ? 46.440 47.132 81.607 1.00 14.78 172 TYR A O 1
ATOM 1371 N N . TYR A 1 173 ? 44.326 47.769 82.143 1.00 15.10 173 TYR A N 1
ATOM 1372 C CA . TYR A 1 173 ? 44.649 48.504 83.367 1.00 15.08 173 TYR A CA 1
ATOM 1373 C C . TYR A 1 173 ? 43.851 47.901 84.539 1.00 14.55 173 TYR A C 1
ATOM 1374 O O . TYR A 1 173 ? 42.684 48.216 84.710 1.00 13.77 173 TYR A O 1
ATOM 1383 N N . PRO A 1 174 ? 44.465 47.034 85.340 1.00 14.93 174 PRO A N 1
ATOM 1384 C CA . PRO A 1 174 ? 43.794 46.533 86.546 1.00 15.47 174 PRO A CA 1
ATOM 1385 C C . PRO A 1 174 ? 43.499 47.657 87.512 1.00 16.07 174 PRO A C 1
ATOM 1386 O O . PRO A 1 174 ? 44.355 48.518 87.724 1.00 16.07 174 PRO A O 1
ATOM 1390 N N . LEU A 1 175 ? 42.314 47.656 88.109 1.00 16.43 175 LEU A N 1
ATOM 1391 C CA . LEU A 1 175 ? 42.009 48.666 89.113 1.00 17.48 175 LEU A CA 1
ATOM 1392 C C . LEU A 1 175 ? 42.946 48.577 90.318 1.00 17.85 175 LEU A C 1
ATOM 1393 O O . LEU A 1 175 ? 43.277 49.600 90.915 1.00 18.19 175 LEU A O 1
ATOM 1398 N N . LYS A 1 176 ? 43.383 47.374 90.668 1.00 18.96 176 LYS A N 1
ATOM 1399 C CA . LYS A 1 176 ? 44.090 47.179 91.932 1.00 20.61 176 LYS A CA 1
ATOM 1400 C C . LYS A 1 176 ? 45.497 47.768 91.927 1.00 21.47 176 LYS A C 1
ATOM 1401 O O . LYS A 1 176 ? 46.006 48.138 92.985 1.00 21.40 176 LYS A O 1
ATOM 1407 N N . SER A 1 177 ? 46.104 47.894 90.746 1.00 22.55 177 SER A N 1
ATOM 1408 C CA . SER A 1 177 ? 47.486 48.392 90.643 1.00 23.89 177 SER A CA 1
ATOM 1409 C C . SER A 1 177 ? 47.606 49.689 89.841 1.00 25.06 177 SER A C 1
ATOM 1410 O O . SER A 1 177 ? 48.711 50.133 89.524 1.00 24.84 177 SER A O 1
ATOM 1413 N N . MET A 1 178 ? 46.464 50.313 89.564 1.00 26.45 178 MET A N 1
ATOM 1414 C CA . MET A 1 178 ? 46.389 51.521 88.751 1.00 27.05 178 MET A CA 1
ATOM 1415 C C . MET A 1 178 ? 47.166 52.672 89.376 1.00 27.53 178 MET A C 1
ATOM 1416 O O . MET A 1 178 ? 46.930 53.020 90.534 1.00 27.53 178 MET A O 1
ATOM 1421 N N . THR A 1 179 ? 48.084 53.261 88.608 1.00 28.18 179 THR A N 1
ATOM 1422 C CA . THR A 1 179 ? 48.834 54.423 89.087 1.00 28.45 179 THR A CA 1
ATOM 1423 C C . THR A 1 179 ? 47.905 55.622 89.119 1.00 28.86 179 THR A C 1
ATOM 1424 O O . THR A 1 179 ? 46.850 55.631 88.482 1.00 28.64 179 THR A O 1
ATOM 1428 N N . GLU A 1 180 ? 48.315 56.639 89.865 1.00 29.42 180 GLU A N 1
ATOM 1429 C CA . GLU A 1 180 ? 47.596 57.903 89.924 1.00 29.69 180 GLU A CA 1
ATOM 1430 C C . GLU A 1 180 ? 47.480 58.542 88.535 1.00 29.60 180 GLU A C 1
ATOM 1431 O O . GLU A 1 180 ? 46.431 59.083 88.183 1.00 29.62 180 GLU A O 1
ATOM 1437 N N . GLN A 1 181 ? 48.553 58.466 87.750 1.00 29.56 181 GLN A N 1
ATOM 1438 C CA . GLN A 1 181 ? 48.567 59.053 86.408 1.00 29.67 181 GLN A CA 1
ATOM 1439 C C . GLN A 1 181 ? 47.641 58.308 85.444 1.00 29.25 181 GLN A C 1
ATOM 1440 O O . GLN A 1 181 ? 46.896 58.932 84.682 1.00 28.87 181 GLN A O 1
ATOM 1446 N N . GLU A 1 182 ? 47.698 56.979 85.483 1.00 28.97 182 GLU A N 1
ATOM 1447 C CA . GLU A 1 182 ? 46.798 56.143 84.672 1.00 28.92 182 GLU A CA 1
ATOM 1448 C C . GLU A 1 182 ? 45.341 56.440 84.990 1.00 28.60 182 GLU A C 1
ATOM 1449 O O . GLU A 1 182 ? 44.519 56.603 84.091 1.00 28.45 182 GLU A O 1
ATOM 1455 N N . GLN A 1 183 ? 45.027 56.522 86.276 1.00 28.83 183 GLN A N 1
ATOM 1456 C CA . GLN A 1 183 ? 43.669 56.821 86.711 1.00 28.84 183 GLN A CA 1
ATOM 1457 C C . GLN A 1 183 ? 43.207 58.175 86.171 1.00 28.72 183 GLN A C 1
ATOM 1458 O O . GLN A 1 183 ? 42.093 58.303 85.671 1.00 28.34 183 GLN A O 1
ATOM 1464 N N . GLN A 1 184 ? 44.072 59.182 86.261 1.00 28.59 184 GLN A N 1
ATOM 1465 C CA . GLN A 1 184 ? 43.730 60.504 85.757 1.00 28.41 184 GLN A CA 1
ATOM 1466 C C . GLN A 1 184 ? 43.507 60.473 84.246 1.00 27.77 184 GLN A C 1
ATOM 1467 O O . GLN A 1 184 ? 42.575 61.097 83.740 1.00 27.83 184 GLN A O 1
ATOM 1473 N N . GLN A 1 185 ? 44.361 59.748 83.533 1.00 27.72 185 GLN A N 1
ATOM 1474 C CA . GLN A 1 185 ? 44.228 59.643 82.074 1.00 27.25 185 GLN A CA 1
ATOM 1475 C C . GLN A 1 185 ? 42.891 59.025 81.686 1.00 26.63 185 GLN A C 1
ATOM 1476 O O . GLN A 1 185 ? 42.194 59.529 80.809 1.00 26.04 185 GLN A O 1
ATOM 1482 N N . LEU A 1 186 ? 42.536 57.936 82.356 1.00 26.11 186 LEU A N 1
ATOM 1483 C CA . LEU A 1 186 ? 41.262 57.261 82.110 1.00 26.01 186 LEU A CA 1
ATOM 1484 C C . LEU A 1 186 ? 40.059 58.148 82.439 1.00 25.77 186 LEU A C 1
ATOM 1485 O O . LEU A 1 186 ? 39.042 58.110 81.742 1.00 25.53 186 LEU A O 1
ATOM 1490 N N . ILE A 1 187 ? 40.167 58.946 83.497 1.00 26.28 187 ILE A N 1
ATOM 1491 C CA . ILE A 1 187 ? 39.120 59.916 83.820 1.00 26.53 187 ILE A CA 1
ATOM 1492 C C . ILE A 1 187 ? 38.983 60.960 82.721 1.00 26.74 187 ILE A C 1
ATOM 1493 O O . ILE A 1 187 ? 37.872 61.259 82.287 1.00 27.02 187 ILE A O 1
ATOM 1498 N N . ASP A 1 188 ? 40.110 61.505 82.274 1.00 27.25 188 ASP A N 1
ATOM 1499 C CA . ASP A 1 188 ? 40.120 62.460 81.157 1.00 27.53 188 ASP A CA 1
ATOM 1500 C C . ASP A 1 188 ? 39.454 61.900 79.892 1.00 27.72 188 ASP A C 1
ATOM 1501 O O . ASP A 1 188 ? 38.815 62.640 79.148 1.00 28.48 188 ASP A O 1
ATOM 1506 N N . ASP A 1 189 ? 39.606 60.597 79.657 1.00 27.69 189 ASP A N 1
ATOM 1507 C CA . ASP A 1 189 ? 39.024 59.942 78.481 1.00 26.85 189 ASP A CA 1
ATOM 1508 C C . ASP A 1 189 ? 37.629 59.361 78.728 1.00 26.41 189 ASP A C 1
ATOM 1509 O O . ASP A 1 189 ? 37.064 58.739 77.837 1.00 26.30 189 ASP A O 1
ATOM 1514 N N . HIS A 1 190 ? 37.079 59.577 79.925 1.00 25.38 190 HIS A N 1
ATOM 1515 C CA . HIS A 1 190 ? 35.749 59.080 80.295 1.00 24.78 190 HIS A CA 1
ATOM 1516 C C . HIS A 1 190 ? 35.671 57.550 80.222 1.00 23.71 190 HIS A C 1
ATOM 1517 O O . HIS A 1 190 ? 34.640 56.993 79.842 1.00 23.54 190 HIS A O 1
ATOM 1524 N N . PHE A 1 191 ? 36.772 56.898 80.596 1.00 21.96 191 PHE A N 1
ATOM 1525 C CA . PHE A 1 191 ? 36.932 55.436 80.516 1.00 21.07 191 PHE A CA 1
ATOM 1526 C C . PHE A 1 191 ? 36.922 54.765 81.889 1.00 20.15 191 PHE A C 1
ATOM 1527 O O . PHE A 1 191 ? 36.904 53.534 81.976 1.00 19.27 191 PHE A O 1
ATOM 1535 N N . LEU A 1 192 ? 36.965 55.547 82.963 1.00 19.49 192 LEU A N 1
ATOM 1536 C CA . LEU A 1 192 ? 37.113 54.954 84.289 1.00 19.04 192 LEU A CA 1
ATOM 1537 C C . LEU A 1 192 ? 35.760 54.550 84.850 1.00 17.92 192 LEU A C 1
ATOM 1538 O O . LEU A 1 192 ? 34.746 55.214 84.605 1.00 17.97 192 LEU A O 1
ATOM 1543 N N . PHE A 1 193 ? 35.753 53.442 85.591 1.00 17.07 193 PHE A N 1
ATOM 1544 C CA . PHE A 1 193 ? 34.659 53.137 86.499 1.00 16.48 193 PHE A CA 1
ATOM 1545 C C . PHE A 1 193 ? 35.218 52.961 87.911 1.00 16.36 193 PHE A C 1
ATOM 1546 O O . PHE A 1 193 ? 36.374 52.578 88.081 1.00 15.91 193 PHE A O 1
ATOM 1554 N N . ASP A 1 194 ? 34.381 53.263 88.904 1.00 16.42 194 ASP A N 1
ATOM 1555 C CA . ASP A 1 194 ? 34.722 53.103 90.318 1.00 16.67 194 ASP A CA 1
ATOM 1556 C C . ASP A 1 194 ? 33.771 52.096 90.960 1.00 15.59 194 ASP A C 1
ATOM 1557 O O . ASP A 1 194 ? 32.818 51.624 90.328 1.00 14.04 194 ASP A O 1
ATOM 1562 N N . LYS A 1 195 ? 34.010 51.798 92.232 1.00 15.73 195 LYS A N 1
ATOM 1563 C CA . LYS A 1 195 ? 33.114 50.912 92.970 1.00 15.87 195 LYS A CA 1
ATOM 1564 C C . LYS A 1 195 ? 31.732 51.537 92.937 1.00 15.57 195 LYS A C 1
ATOM 1565 O O . LYS A 1 195 ? 31.584 52.740 93.151 1.00 15.48 195 LYS A O 1
ATOM 1571 N N . PRO A 1 196 ? 30.708 50.738 92.666 1.00 15.90 196 PRO A N 1
ATOM 1572 C CA . PRO A 1 196 ? 29.362 51.274 92.627 1.00 16.06 196 PRO A CA 1
ATOM 1573 C C . PRO A 1 196 ? 28.959 51.929 93.946 1.00 16.01 196 PRO A C 1
ATOM 1574 O O . PRO A 1 196 ? 29.407 51.507 95.016 1.00 15.41 196 PRO A O 1
ATOM 1578 N N . VAL A 1 197 ? 28.156 52.984 93.833 1.00 16.50 197 VAL A N 1
ATOM 1579 C CA . VAL A 1 197 ? 27.584 53.665 94.981 1.00 17.03 197 VAL A CA 1
ATOM 1580 C C . VAL A 1 197 ? 26.076 53.444 95.090 1.00 17.01 197 VAL A C 1
ATOM 1581 O O . VAL A 1 197 ? 25.504 53.700 96.140 1.00 17.79 197 VAL A O 1
ATOM 1585 N N . SER A 1 198 ? 25.455 52.979 94.009 1.00 17.06 198 SER A N 1
ATOM 1586 C CA . SER A 1 198 ? 24.020 52.757 93.959 1.00 16.71 198 SER A CA 1
ATOM 1587 C C . SER A 1 198 ? 23.646 51.632 94.908 1.00 16.46 198 SER A C 1
ATOM 1588 O O . SER A 1 198 ? 24.183 50.542 94.788 1.00 15.57 198 SER A O 1
ATOM 1591 N N . PRO A 1 199 ? 22.731 51.865 95.841 1.00 16.38 199 PRO A N 1
ATOM 1592 C CA . PRO A 1 199 ? 22.282 50.774 96.700 1.00 15.45 199 PRO A CA 1
ATOM 1593 C C . PRO A 1 199 ? 21.520 49.686 95.933 1.00 15.02 199 PRO A C 1
ATOM 1594 O O . PRO A 1 199 ? 21.425 48.569 96.418 1.00 14.26 199 PRO A O 1
ATOM 1598 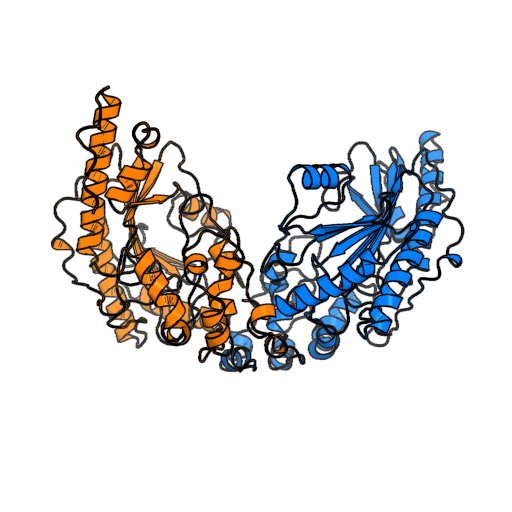N N . LEU A 1 200 ? 21.003 50.004 94.747 1.00 14.22 200 LEU A N 1
ATOM 1599 C CA . LEU A 1 200 ? 20.350 49.003 93.905 1.00 14.22 200 LEU A CA 1
ATOM 1600 C C . LEU A 1 200 ? 21.340 47.917 93.513 1.00 13.47 200 LEU A C 1
ATOM 1601 O O . LEU A 1 200 ? 20.970 46.752 93.436 1.00 14.03 200 LEU A O 1
ATOM 1606 N N . LEU A 1 201 ? 22.586 48.315 93.242 1.00 12.37 201 LEU A N 1
ATOM 1607 C CA . LEU A 1 201 ? 23.656 47.381 92.914 1.00 11.78 201 LEU A CA 1
ATOM 1608 C C . LEU A 1 201 ? 24.272 46.777 94.175 1.00 10.78 201 LEU A C 1
ATOM 1609 O O . LEU A 1 201 ? 24.426 45.555 94.279 1.00 10.32 201 LEU A O 1
ATOM 1614 N N . LEU A 1 202 ? 24.607 47.628 95.143 1.00 10.17 202 LEU A N 1
ATOM 1615 C CA . LEU A 1 202 ? 25.292 47.161 96.354 1.00 10.37 202 LEU A CA 1
ATOM 1616 C C . LEU A 1 202 ? 24.479 46.104 97.095 1.00 9.96 202 LEU A C 1
ATOM 1617 O O . LEU A 1 202 ? 25.032 45.135 97.599 1.00 9.71 202 LEU A O 1
ATOM 1622 N N . ALA A 1 203 ? 23.161 46.275 97.136 1.00 10.22 203 ALA A N 1
ATOM 1623 C CA . ALA A 1 203 ? 22.310 45.362 97.895 1.00 10.10 203 ALA A CA 1
ATOM 1624 C C . ALA A 1 203 ? 22.290 43.943 97.321 1.00 10.31 203 ALA A C 1
ATOM 1625 O O . ALA A 1 203 ? 21.895 43.022 98.022 1.00 9.65 203 ALA A O 1
ATOM 1627 N N . SER A 1 204 ? 22.702 43.773 96.066 1.00 10.12 204 SER A N 1
ATOM 1628 C CA . SER A 1 204 ? 22.682 42.461 95.422 1.00 10.81 204 SER A CA 1
ATOM 1629 C C . SER A 1 204 ? 23.924 41.625 95.717 1.00 10.83 204 SER A C 1
ATOM 1630 O O . SER A 1 204 ? 23.952 40.442 95.354 1.00 12.44 204 SER A O 1
ATOM 1633 N N . GLY A 1 205 ? 24.938 42.228 96.338 1.00 10.14 205 GLY A N 1
ATOM 1634 C CA . GLY A 1 205 ? 26.206 41.563 96.605 1.00 10.08 205 GLY A CA 1
ATOM 1635 C C . GLY A 1 205 ? 27.234 41.667 95.494 1.00 10.25 205 GLY A C 1
ATOM 1636 O O . GLY A 1 205 ? 28.311 41.082 95.579 1.00 10.53 205 GLY A O 1
ATOM 1637 N N . MET A 1 206 ? 26.933 42.425 94.450 1.00 9.75 206 MET A N 1
ATOM 1638 C CA . MET A 1 206 ? 27.832 42.466 93.278 1.00 10.17 206 MET A CA 1
ATOM 1639 C C . MET A 1 206 ? 29.190 43.157 93.535 1.00 10.10 206 MET A C 1
ATOM 1640 O O . MET A 1 206 ? 30.149 42.961 92.762 1.00 10.70 206 MET A O 1
ATOM 1645 N N . ALA A 1 207 ? 29.281 43.959 94.601 1.00 9.80 207 ALA A N 1
ATOM 1646 C CA . ALA A 1 207 ? 30.492 44.751 94.887 1.00 10.02 207 ALA A CA 1
ATOM 1647 C C . ALA A 1 207 ? 31.529 44.072 95.801 1.00 9.58 207 ALA A C 1
ATOM 1648 O O . ALA A 1 207 ? 32.554 44.681 96.163 1.00 10.07 207 ALA A O 1
ATOM 1650 N N . ARG A 1 208 ? 31.279 42.823 96.182 1.00 9.53 208 ARG A N 1
ATOM 1651 C CA . ARG A 1 208 ? 32.213 42.067 97.007 1.00 9.34 208 ARG A CA 1
ATOM 1652 C C . ARG A 1 208 ? 33.643 42.041 96.438 1.00 9.46 208 ARG A C 1
ATOM 1653 O O . ARG A 1 208 ? 33.840 41.958 95.216 1.00 10.18 208 ARG A O 1
ATOM 1661 N N . ASP A 1 209 ? 34.622 42.099 97.345 1.00 9.57 209 ASP A N 1
ATOM 1662 C CA . ASP A 1 209 ? 36.050 41.978 97.035 1.00 8.98 209 ASP A CA 1
ATOM 1663 C C . ASP A 1 209 ? 36.630 43.134 96.222 1.00 8.88 209 ASP A C 1
ATOM 1664 O O . ASP A 1 209 ? 37.778 43.062 95.827 1.00 9.14 209 ASP A O 1
ATOM 1669 N N . TRP A 1 210 ? 35.854 44.194 95.994 1.00 9.33 210 TRP A N 1
ATOM 1670 C CA . TRP A 1 210 ? 36.324 45.300 95.161 1.00 9.55 210 TRP A CA 1
ATOM 1671 C C . TRP A 1 210 ? 37.6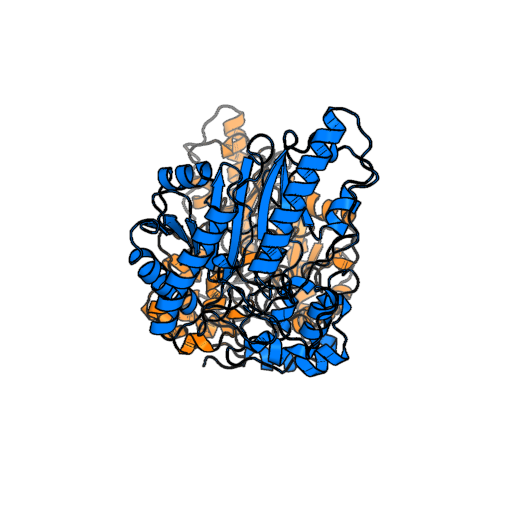96 45.759 95.655 1.00 9.53 210 TRP A C 1
ATOM 1672 O O . TRP A 1 210 ? 37.870 45.897 96.874 1.00 9.44 210 TRP A O 1
ATOM 1683 N N . PRO A 1 211 ? 38.676 46.030 94.783 1.00 10.00 211 PRO A N 1
ATOM 1684 C CA . PRO A 1 211 ? 38.603 45.976 93.321 1.00 9.61 211 PRO A CA 1
ATOM 1685 C C . PRO A 1 211 ? 39.146 44.693 92.674 1.00 10.23 211 PRO A C 1
ATOM 1686 O O . PRO A 1 211 ? 39.518 44.716 91.499 1.00 10.49 211 PRO A O 1
ATOM 1690 N N . ASP A 1 212 ? 39.155 43.583 93.410 1.00 10.28 212 ASP A N 1
ATOM 1691 C CA . ASP A 1 212 ? 39.761 42.340 92.940 1.00 10.21 212 ASP A CA 1
ATOM 1692 C C . ASP A 1 212 ? 39.206 41.886 91.588 1.00 10.47 212 ASP A C 1
ATOM 1693 O O . ASP A 1 212 ? 38.007 41.692 91.437 1.00 10.37 212 ASP A O 1
ATOM 1698 N N . ALA A 1 213 ? 40.112 41.677 90.632 1.00 9.92 213 ALA A N 1
ATOM 1699 C CA . ALA A 1 213 ? 39.764 41.188 89.292 1.00 10.30 213 ALA A CA 1
ATOM 1700 C C . ALA A 1 213 ? 38.873 42.121 88.460 1.00 10.21 213 ALA A C 1
ATOM 1701 O O . ALA A 1 213 ? 38.242 41.671 87.500 1.00 10.55 213 ALA A O 1
ATOM 1703 N N . ARG A 1 214 ? 38.809 43.401 88.829 1.00 10.10 214 ARG A N 1
ATOM 1704 C CA . ARG A 1 214 ? 38.183 44.426 87.999 1.00 10.74 214 ARG A CA 1
ATOM 1705 C C . ARG A 1 214 ? 39.266 45.202 87.249 1.00 11.03 214 ARG A C 1
ATOM 1706 O O . ARG A 1 214 ? 40.362 45.434 87.759 1.00 11.19 214 ARG A O 1
ATOM 1714 N N . GLY A 1 215 ? 38.937 45.634 86.044 1.00 11.45 215 GLY A N 1
ATOM 1715 C CA . GLY A 1 215 ? 39.878 46.433 85.284 1.00 11.77 215 GLY A CA 1
ATOM 1716 C C . GLY A 1 215 ? 39.283 46.984 84.015 1.00 12.46 215 GLY A C 1
ATOM 1717 O O . GLY A 1 215 ? 38.129 46.713 83.666 1.00 12.09 215 GLY A O 1
ATOM 1718 N N . ILE A 1 216 ? 40.100 47.767 83.319 1.00 13.20 216 ILE A N 1
ATOM 1719 C CA . ILE A 1 216 ? 39.672 48.486 82.128 1.00 13.42 216 ILE A CA 1
ATOM 1720 C C . ILE A 1 216 ? 40.670 48.237 81.011 1.00 13.15 216 ILE A C 1
ATOM 1721 O O . ILE A 1 216 ? 41.863 48.404 81.199 1.00 12.57 216 ILE A O 1
ATOM 1726 N N . TRP A 1 217 ? 40.163 47.863 79.844 1.00 13.16 217 TRP A N 1
ATOM 1727 C CA . TRP A 1 217 ? 40.984 47.679 78.647 1.00 13.54 217 TRP A CA 1
ATOM 1728 C C . TRP A 1 217 ? 40.485 48.680 77.626 1.00 13.77 217 TRP A C 1
ATOM 1729 O O . TRP A 1 217 ? 39.290 48.920 77.540 1.00 13.71 217 TRP A O 1
ATOM 1740 N N . HIS A 1 218 ? 41.392 49.291 76.867 1.00 14.29 218 HIS A N 1
ATOM 1741 C CA . HIS A 1 218 ? 40.974 50.096 75.737 1.00 14.93 218 HIS A CA 1
ATOM 1742 C C . HIS A 1 218 ? 42.003 49.962 74.625 1.00 15.53 218 HIS A C 1
ATOM 1743 O O . HIS A 1 218 ? 43.161 49.628 74.880 1.00 15.35 218 HIS A O 1
ATOM 1750 N N . ASN A 1 219 ? 41.571 50.178 73.387 1.00 15.84 219 ASN A N 1
ATOM 1751 C CA . ASN A 1 219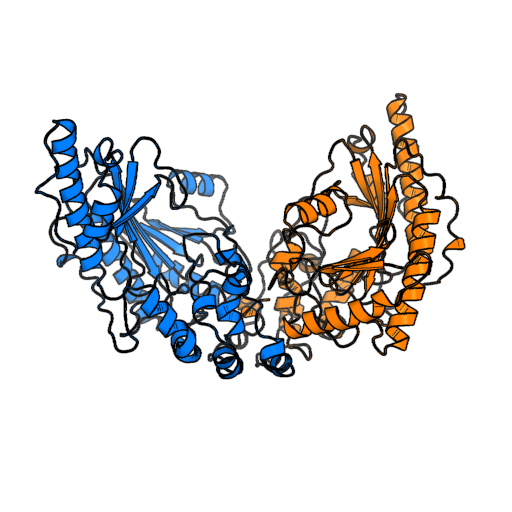 ? 42.514 50.111 72.267 1.00 16.49 219 ASN A CA 1
ATOM 1752 C C . ASN A 1 219 ? 43.326 51.400 72.194 1.00 17.01 219 ASN A C 1
ATOM 1753 O O . ASN A 1 219 ? 42.952 52.412 72.794 1.00 16.91 219 ASN A O 1
ATOM 1758 N N . ASP A 1 220 ? 44.421 51.366 71.438 1.00 18.08 220 ASP A N 1
ATOM 1759 C CA . ASP A 1 220 ? 45.332 52.517 71.348 1.00 18.89 220 ASP A CA 1
ATOM 1760 C C . ASP A 1 220 ? 44.643 53.748 70.772 1.00 19.11 220 ASP A C 1
ATOM 1761 O O . ASP A 1 220 ? 44.916 54.866 71.205 1.00 20.05 220 ASP A O 1
ATOM 1766 N N . ASN A 1 221 ? 43.736 53.537 69.815 1.00 19.23 221 ASN A N 1
ATOM 1767 C CA . ASN A 1 221 ? 42.946 54.620 69.214 1.00 19.40 221 ASN A CA 1
ATOM 1768 C C . ASN A 1 221 ? 41.914 55.243 70.156 1.00 19.32 221 ASN A C 1
ATOM 1769 O O . ASN A 1 221 ? 41.298 56.257 69.816 1.00 19.18 221 ASN A O 1
ATOM 1774 N N . LYS A 1 222 ? 41.702 54.629 71.325 1.00 18.96 222 LYS A N 1
ATOM 1775 C CA . LYS A 1 222 ? 40.712 55.106 72.291 1.00 18.98 222 LYS A CA 1
ATOM 1776 C C . LYS A 1 222 ? 39.310 55.185 71.691 1.00 18.20 222 LYS A C 1
ATOM 1777 O O . LYS A 1 222 ? 38.563 56.149 71.889 1.00 18.22 222 LYS A O 1
ATOM 1783 N N . SER A 1 223 ? 38.963 54.144 70.943 1.00 17.62 223 SER A N 1
ATOM 1784 C CA . SER A 1 223 ? 37.687 54.071 70.253 1.00 17.14 223 SER A CA 1
ATOM 1785 C C . SER A 1 223 ? 36.913 52.809 70.624 1.00 16.54 223 SER A C 1
ATOM 1786 O O . SER A 1 223 ? 35.783 52.632 70.183 1.00 16.55 223 SER A O 1
ATOM 1789 N N . PHE A 1 224 ? 37.525 51.942 71.434 1.00 15.89 224 PHE A N 1
ATOM 1790 C CA . PHE A 1 224 ? 36.918 50.667 71.812 1.00 15.72 224 PHE A CA 1
ATOM 1791 C C . PHE A 1 224 ? 37.372 50.354 73.238 1.00 15.51 224 PHE A C 1
ATOM 1792 O O . PHE A 1 224 ? 38.568 50.311 73.517 1.00 15.58 224 PHE A O 1
ATOM 1800 N N . LEU A 1 225 ? 36.399 50.145 74.120 1.00 14.96 225 LEU A N 1
ATOM 1801 C CA . LEU A 1 225 ? 36.633 50.106 75.557 1.00 14.38 225 LEU A CA 1
ATOM 1802 C C . LEU A 1 225 ? 35.953 48.862 76.134 1.00 13.92 225 LEU A C 1
ATOM 1803 O O . LEU A 1 225 ? 34.829 48.533 75.746 1.00 13.65 225 LEU A O 1
ATOM 1808 N N . VAL A 1 226 ? 36.630 48.184 77.055 1.00 12.77 226 VAL A N 1
ATOM 1809 C CA . VAL A 1 226 ? 36.043 47.028 77.735 1.00 12.55 226 VAL A CA 1
ATOM 1810 C C . VAL A 1 226 ? 36.267 47.134 79.246 1.00 12.70 226 VAL A C 1
ATOM 1811 O O . VAL A 1 226 ? 37.403 47.288 79.701 1.00 12.60 226 VAL A O 1
ATOM 1815 N N . TRP A 1 227 ? 35.170 47.045 79.999 1.00 12.16 227 TRP A N 1
ATOM 1816 C CA . TRP A 1 227 ? 35.224 47.006 81.457 1.00 12.25 227 TRP A CA 1
ATOM 1817 C C . TRP A 1 227 ? 35.055 45.560 81.877 1.00 11.96 227 TRP A C 1
ATOM 1818 O O . TRP A 1 227 ? 34.124 44.891 81.424 1.00 11.94 227 TRP A O 1
ATOM 1829 N N . VAL A 1 228 ? 35.943 45.092 82.746 1.00 11.91 228 VAL A N 1
ATOM 1830 C CA . VAL A 1 228 ? 35.945 43.711 83.208 1.00 11.72 228 VAL A CA 1
ATOM 1831 C C . VAL A 1 228 ? 35.429 43.629 84.652 1.00 11.55 228 VAL A C 1
ATOM 1832 O O . VAL A 1 228 ? 35.957 44.295 85.548 1.00 11.28 228 VAL A O 1
ATOM 1836 N N . ASN A 1 229 ? 34.382 42.829 84.841 1.00 11.44 229 ASN A N 1
ATOM 1837 C CA . ASN A 1 229 ? 33.856 42.464 86.165 1.00 11.83 229 ASN A CA 1
ATOM 1838 C C . ASN A 1 229 ? 33.241 43.599 86.984 1.00 12.27 229 ASN A C 1
ATOM 1839 O O . ASN A 1 229 ? 33.283 43.581 88.216 1.00 12.66 229 ASN A O 1
ATOM 1844 N N . GLU A 1 230 ? 32.629 44.560 86.296 1.00 12.88 230 GLU A N 1
ATOM 1845 C CA . GLU A 1 230 ? 31.829 45.592 86.965 1.00 12.98 230 GLU A CA 1
ATOM 1846 C C . GLU A 1 230 ? 30.369 45.074 87.178 1.00 13.35 230 GLU A C 1
ATOM 1847 O O . GLU A 1 230 ? 30.161 44.135 87.964 1.00 13.17 230 GLU A O 1
ATOM 1853 N N . GLU A 1 231 ? 29.376 45.647 86.495 1.00 13.37 231 GLU A N 1
ATOM 1854 C CA . GLU A 1 231 ? 27.977 45.208 86.640 1.00 13.88 231 GLU A CA 1
ATOM 1855 C C . GLU A 1 231 ? 27.734 43.826 86.051 1.00 13.59 231 GLU A C 1
ATOM 1856 O O . GLU A 1 231 ? 26.867 43.088 86.518 1.00 14.06 231 GLU A O 1
ATOM 1862 N N . ASP A 1 232 ? 28.471 43.523 84.988 1.00 12.54 232 ASP A N 1
ATOM 1863 C CA . ASP A 1 232 ? 28.423 42.231 84.320 1.00 11.84 232 ASP A CA 1
ATOM 1864 C C . ASP A 1 232 ? 29.857 41.808 84.040 1.00 11.56 232 ASP A C 1
ATOM 1865 O O . ASP A 1 232 ? 30.794 42.587 84.254 1.00 11.07 232 ASP A O 1
ATOM 1870 N N . HIS A 1 233 ? 30.046 40.583 83.567 1.00 10.55 233 HIS A N 1
ATOM 1871 C CA . HIS A 1 233 ? 31.391 40.088 83.304 1.00 11.11 233 HIS A CA 1
ATOM 1872 C C . HIS A 1 233 ? 32.138 41.061 82.409 1.00 11.18 233 HIS A C 1
ATOM 1873 O O . HIS A 1 233 ? 33.271 41.442 82.710 1.00 11.44 233 HIS A O 1
ATOM 1880 N N . LEU A 1 234 ? 31.476 41.468 81.325 1.00 11.51 234 LEU A N 1
ATOM 1881 C CA . LEU A 1 234 ? 32.027 42.458 80.409 1.00 11.84 234 LEU A CA 1
ATOM 1882 C C . LEU A 1 234 ? 31.034 43.558 80.081 1.00 12.29 234 LEU A C 1
ATOM 1883 O O . LEU A 1 234 ? 29.818 43.323 79.982 1.00 12.03 234 LEU A O 1
ATOM 1888 N N . ARG A 1 235 ? 31.565 44.765 79.898 1.00 12.86 235 ARG A N 1
ATOM 1889 C CA . ARG A 1 235 ? 30.849 45.855 79.253 1.00 13.57 235 ARG A CA 1
ATOM 1890 C C . ARG A 1 235 ? 31.724 46.291 78.093 1.00 13.00 235 ARG A C 1
ATOM 1891 O O . ARG A 1 235 ? 32.911 46.525 78.282 1.00 12.59 235 ARG A O 1
ATOM 1899 N N . VAL A 1 236 ? 31.139 46.370 76.901 1.00 12.92 236 VAL A N 1
ATOM 1900 C CA . VAL A 1 236 ? 31.890 46.598 75.666 1.00 13.07 236 VAL A CA 1
ATOM 1901 C C . VAL A 1 236 ? 31.319 47.845 75.010 1.00 12.95 236 VAL A C 1
ATOM 1902 O O . VAL A 1 236 ? 30.118 47.918 74.770 1.00 11.65 236 VAL A O 1
ATOM 1906 N N . ILE A 1 237 ? 32.175 48.839 74.757 1.00 13.25 237 ILE A N 1
ATOM 1907 C CA . ILE A 1 237 ? 31.739 50.153 74.285 1.00 14.27 237 ILE A CA 1
ATOM 1908 C C . ILE A 1 237 ? 32.602 50.592 73.101 1.00 14.54 237 ILE A C 1
ATOM 1909 O O . ILE A 1 237 ? 33.827 50.519 73.146 1.00 14.22 237 ILE A O 1
ATOM 1914 N N . SER A 1 238 ? 31.931 51.023 72.041 1.00 15.59 238 SER A N 1
ATOM 1915 C CA . SER A 1 238 ? 32.580 51.640 70.899 1.00 16.59 238 SER A CA 1
ATOM 1916 C C . SER A 1 238 ? 32.168 53.100 70.909 1.00 17.16 238 SER A C 1
ATOM 1917 O O . SER A 1 238 ? 30.998 53.406 71.072 1.00 17.39 238 SER A O 1
ATOM 1920 N N . MET A 1 239 ? 33.115 54.017 70.742 1.00 18.70 239 MET A N 1
ATOM 1921 C CA . MET A 1 239 ? 32.755 55.429 70.725 1.00 19.91 239 MET A CA 1
ATOM 1922 C C . MET A 1 239 ? 33.715 56.279 69.907 1.00 20.56 239 MET A C 1
ATOM 1923 O O . MET A 1 239 ? 34.866 55.923 69.714 1.00 20.16 239 MET A O 1
ATOM 1928 N N . GLU A 1 240 ? 33.207 57.400 69.418 1.00 21.95 240 GLU A N 1
ATOM 1929 C CA . GLU A 1 240 ? 34.062 58.414 68.806 1.00 23.15 240 GLU A CA 1
ATOM 1930 C C . GLU A 1 240 ? 33.328 59.740 68.710 1.00 23.81 240 GLU A C 1
ATOM 1931 O O . GLU A 1 240 ? 32.103 59.811 68.834 1.00 23.59 240 GLU A O 1
ATOM 1937 N N . LYS A 1 241 ? 34.102 60.794 68.482 1.00 24.67 241 LYS A N 1
ATOM 1938 C CA . LYS A 1 241 ? 33.545 62.117 68.293 1.00 25.12 241 LYS A CA 1
ATOM 1939 C C . LYS A 1 241 ? 32.900 62.174 66.926 1.00 25.08 241 LYS A C 1
ATOM 1940 O O . LYS A 1 241 ? 33.315 61.469 66.004 1.00 25.29 241 LYS A O 1
ATOM 1946 N N . GLY A 1 242 ? 31.884 63.018 66.798 1.00 25.19 242 GLY A N 1
ATOM 1947 C CA . GLY A 1 242 ? 31.191 63.207 65.535 1.00 25.02 242 GLY A CA 1
ATOM 1948 C C . GLY A 1 242 ? 29.985 62.306 65.387 1.00 25.12 242 GLY A C 1
ATOM 1949 O O . GLY A 1 242 ? 29.500 61.732 66.372 1.00 24.95 242 GLY A O 1
ATOM 1950 N N . GLY A 1 243 ? 29.514 62.169 64.148 1.00 24.80 243 GLY A N 1
ATOM 1951 C CA . GLY A 1 243 ? 28.248 61.501 63.869 1.00 24.49 243 GLY A CA 1
ATOM 1952 C C . GLY A 1 243 ? 28.306 60.324 62.920 1.00 24.36 243 GLY A C 1
ATOM 1953 O O . GLY A 1 243 ? 27.296 59.984 62.308 1.00 24.50 243 GLY A O 1
ATOM 1954 N N . ASN A 1 244 ? 29.470 59.691 62.788 1.00 24.01 244 ASN A N 1
ATOM 1955 C CA . ASN A 1 244 ? 29.575 58.481 61.983 1.00 24.12 244 ASN A CA 1
ATOM 1956 C C . ASN A 1 244 ? 29.220 57.279 62.850 1.00 23.85 244 ASN A C 1
ATOM 1957 O O . ASN A 1 244 ? 30.094 56.528 63.277 1.00 23.86 244 ASN A O 1
ATOM 1962 N N . MET A 1 245 ? 27.924 57.112 63.097 1.00 23.80 245 MET A N 1
ATOM 1963 C CA . MET A 1 245 ? 27.415 55.994 63.894 1.00 23.63 245 MET A CA 1
ATOM 1964 C C . MET A 1 245 ? 27.652 54.680 63.158 1.00 23.77 245 MET A C 1
ATOM 1965 O O . MET A 1 245 ? 27.815 53.639 63.785 1.00 23.08 245 MET A O 1
ATOM 1970 N N . LYS A 1 246 ? 27.670 54.737 61.825 1.00 23.61 246 LYS A N 1
ATOM 1971 C CA . LYS A 1 246 ? 27.976 53.564 61.009 1.00 23.61 246 LYS A CA 1
ATOM 1972 C C . LYS A 1 246 ? 29.325 52.968 61.390 1.00 22.87 246 LYS A C 1
ATOM 1973 O O . LYS A 1 246 ? 29.437 51.759 61.596 1.00 23.02 246 LYS A O 1
ATOM 1979 N N . GLU A 1 247 ? 30.348 53.815 61.459 1.00 22.64 247 GLU A N 1
ATOM 1980 C CA . GLU A 1 247 ? 31.690 53.362 61.829 1.00 22.49 247 GLU A CA 1
ATOM 1981 C C . GLU A 1 247 ? 31.758 52.892 63.279 1.00 21.37 247 GLU A C 1
ATOM 1982 O O . GLU A 1 247 ? 32.401 51.889 63.570 1.00 20.90 247 GLU A O 1
ATOM 1988 N N . VAL A 1 248 ? 31.095 53.617 64.173 1.00 20.47 248 VAL A N 1
ATOM 1989 C CA . VAL A 1 248 ? 31.045 53.227 65.591 1.00 20.27 248 VAL A CA 1
ATOM 1990 C C . VAL A 1 248 ? 30.438 51.835 65.742 1.00 20.11 248 VAL A C 1
ATOM 1991 O O . VAL A 1 248 ? 30.975 50.990 66.469 1.00 20.47 248 VAL A O 1
ATOM 1995 N N . PHE A 1 249 ? 29.327 51.597 65.048 1.00 20.02 249 PHE A N 1
ATOM 1996 C CA . PHE A 1 249 ? 28.643 50.299 65.113 1.00 19.95 249 PHE A CA 1
ATOM 1997 C C . PHE A 1 249 ? 29.425 49.193 64.405 1.00 19.87 249 PHE A C 1
ATOM 1998 O O . PHE A 1 249 ? 29.396 48.044 64.831 1.00 19.56 249 PHE A O 1
ATOM 2006 N N . ARG A 1 250 ? 30.106 49.539 63.311 1.00 20.15 250 ARG A N 1
ATOM 2007 C CA . ARG A 1 250 ? 30.979 48.591 62.622 1.00 20.39 250 ARG A CA 1
ATOM 2008 C C . ARG A 1 250 ? 32.043 48.096 63.586 1.00 19.58 250 ARG A C 1
ATOM 2009 O O . ARG A 1 250 ? 32.199 46.895 63.791 1.00 19.73 250 ARG A O 1
ATOM 2017 N N . ARG A 1 251 ? 32.764 49.041 64.185 1.00 19.43 251 ARG A N 1
ATOM 2018 C CA . ARG A 1 251 ? 33.841 48.727 65.117 1.00 19.26 251 ARG A CA 1
ATOM 2019 C C . ARG A 1 251 ? 33.320 47.913 66.295 1.00 18.51 251 ARG A C 1
ATOM 2020 O O . ARG A 1 251 ? 33.956 46.966 66.719 1.00 18.52 251 ARG A O 1
ATOM 2028 N N . PHE A 1 252 ? 32.150 48.290 66.791 1.00 18.21 252 PHE A N 1
ATOM 2029 C CA . PHE A 1 252 ? 31.474 47.569 67.872 1.00 17.94 252 PHE A CA 1
ATOM 2030 C C . PHE A 1 252 ? 31.258 46.101 67.531 1.00 17.92 252 PHE A C 1
ATOM 2031 O O . PHE A 1 252 ? 31.637 45.213 68.301 1.00 17.93 252 PHE A O 1
ATOM 2039 N N . CYS A 1 253 ? 30.651 45.846 66.371 1.00 17.72 253 CYS A N 1
ATOM 2040 C CA . CYS A 1 253 ? 30.337 44.472 65.950 1.00 17.66 253 CYS A CA 1
ATOM 2041 C C . CYS A 1 253 ? 31.601 43.655 65.659 1.00 17.17 253 CYS A C 1
ATOM 2042 O O . CYS A 1 253 ? 31.684 42.475 65.998 1.00 16.67 253 CYS A O 1
ATOM 2045 N N . VAL A 1 254 ? 32.583 44.266 65.001 1.00 17.33 254 VAL A N 1
ATOM 2046 C CA . VAL A 1 254 ? 33.802 43.542 64.670 1.00 17.77 254 VAL A CA 1
ATOM 2047 C C . VAL A 1 254 ? 34.557 43.156 65.935 1.00 17.12 254 VAL A C 1
ATOM 2048 O O . VAL A 1 254 ? 34.985 42.019 66.088 1.00 16.96 254 VAL A O 1
ATOM 2052 N N . GLY A 1 255 ? 34.728 44.109 66.846 1.00 17.39 255 GLY A N 1
ATOM 2053 C CA . GLY A 1 255 ? 35.440 43.828 68.094 1.00 17.76 255 GLY A CA 1
ATOM 2054 C C . GLY A 1 255 ? 34.708 42.811 68.953 1.00 17.81 255 GLY A C 1
ATOM 2055 O O . GLY A 1 255 ? 35.308 41.891 69.501 1.00 18.28 255 GLY A O 1
ATOM 2056 N N . LEU A 1 256 ? 33.395 42.966 69.048 1.00 18.53 256 LEU A N 1
ATOM 2057 C CA . LEU A 1 256 ? 32.577 42.036 69.812 1.00 18.66 256 LEU A CA 1
ATOM 2058 C C . LEU A 1 256 ? 32.670 40.607 69.262 1.00 18.95 256 LEU A C 1
ATOM 2059 O O . LEU A 1 256 ? 32.804 39.646 70.029 1.00 18.89 256 LEU A O 1
ATOM 2064 N N . GLN A 1 257 ? 32.642 40.458 67.936 1.00 18.95 257 GLN A N 1
ATOM 2065 C CA . GLN A 1 257 ? 32.758 39.132 67.332 1.00 19.39 257 GLN A CA 1
ATOM 2066 C C . GLN A 1 257 ? 34.172 38.548 67.472 1.00 18.72 257 GLN A C 1
ATOM 2067 O O . GLN A 1 257 ? 34.334 37.333 67.588 1.00 18.82 257 GLN A O 1
ATOM 2073 N N . LYS A 1 258 ? 35.197 39.400 67.483 1.00 18.08 258 LYS A N 1
ATOM 2074 C CA . LYS A 1 258 ? 36.568 38.922 67.702 1.00 18.28 258 LYS A CA 1
ATOM 2075 C C . LYS A 1 258 ? 36.711 38.296 69.086 1.00 17.94 258 LYS A C 1
ATOM 2076 O O . LYS A 1 258 ? 37.283 37.214 69.240 1.00 17.42 258 LYS A O 1
ATOM 2082 N N . ILE A 1 259 ? 36.181 38.994 70.088 1.00 18.28 259 ILE A N 1
ATOM 2083 C CA . ILE A 1 259 ? 36.191 38.514 71.468 1.00 18.77 259 ILE A CA 1
ATOM 2084 C C . ILE A 1 259 ? 35.387 37.219 71.575 1.00 19.37 259 ILE A C 1
ATOM 2085 O O . ILE A 1 259 ? 35.843 36.233 72.148 1.00 19.58 259 ILE A O 1
ATOM 2090 N N . GLU A 1 260 ? 34.197 37.238 70.990 1.00 20.99 260 GLU A N 1
ATOM 2091 C CA . GLU A 1 260 ? 33.307 36.082 70.968 1.00 21.58 260 GLU A CA 1
ATOM 2092 C C . GLU A 1 260 ? 33.981 34.816 70.447 1.00 22.01 260 GLU A C 1
ATOM 2093 O O . GLU A 1 260 ? 33.855 33.752 71.034 1.00 21.65 260 GLU A O 1
ATOM 2099 N N . GLU A 1 261 ? 34.680 34.924 69.323 1.00 22.00 261 GLU A N 1
ATOM 2100 C CA . GLU A 1 261 ? 35.289 33.744 68.724 1.00 22.22 261 GLU A CA 1
ATOM 2101 C C . GLU A 1 261 ? 36.400 33.172 69.604 1.00 21.84 261 GLU A C 1
ATOM 2102 O O . GLU A 1 261 ? 36.578 31.958 69.671 1.00 21.91 261 GLU A O 1
ATOM 2108 N N . ILE A 1 262 ? 37.125 34.038 70.308 1.00 21.52 262 ILE A N 1
ATOM 2109 C CA . ILE A 1 262 ? 38.153 33.565 71.234 1.00 21.54 262 ILE A CA 1
ATOM 2110 C C . ILE A 1 262 ? 37.508 32.817 72.410 1.00 21.15 262 ILE A C 1
ATOM 2111 O O . ILE A 1 262 ? 37.943 31.731 72.778 1.00 20.71 262 ILE A O 1
ATOM 2116 N N . PHE A 1 263 ? 36.458 33.399 72.975 1.00 21.09 263 PHE A N 1
ATOM 2117 C CA . PHE A 1 263 ? 35.723 32.782 74.080 1.00 21.42 263 PHE A CA 1
ATOM 2118 C C . PHE A 1 263 ? 35.098 31.450 73.671 1.00 21.91 263 PHE A C 1
ATOM 2119 O O . PHE A 1 263 ? 35.150 30.472 74.417 1.00 21.65 263 PHE A O 1
ATOM 2127 N N . LYS A 1 264 ? 34.515 31.424 72.476 1.00 22.74 264 LYS A N 1
ATOM 2128 C CA . LYS A 1 264 ? 33.888 30.217 71.947 1.00 23.27 264 LYS A CA 1
ATOM 2129 C C . LYS A 1 264 ? 34.916 29.088 71.837 1.00 23.30 264 LYS A C 1
ATOM 2130 O O . LYS A 1 264 ? 34.652 27.963 72.264 1.00 23.42 264 LYS A O 1
ATOM 2136 N N . LYS A 1 265 ? 36.095 29.397 71.301 1.00 23.82 265 LYS A N 1
ATOM 2137 C CA . LYS A 1 265 ? 37.164 28.394 71.173 1.00 24.18 265 LYS A CA 1
ATOM 2138 C C . LYS A 1 265 ? 37.606 27.835 72.527 1.00 24.04 265 LYS A C 1
ATOM 2139 O O . LYS A 1 265 ? 37.917 26.639 72.643 1.00 24.35 265 LYS A O 1
ATOM 2145 N N . ALA A 1 266 ? 37.605 28.693 73.550 1.00 23.39 266 ALA A N 1
ATOM 2146 C CA . ALA A 1 266 ? 37.945 28.290 74.916 1.00 22.59 266 ALA A CA 1
ATOM 2147 C C . ALA A 1 266 ? 36.841 27.494 75.621 1.00 21.81 266 ALA A C 1
ATOM 2148 O O . ALA A 1 266 ? 37.070 26.954 76.701 1.00 22.87 266 ALA A O 1
ATOM 2150 N N . GLY A 1 267 ? 35.656 27.399 75.016 1.00 20.29 267 GLY A N 1
ATOM 2151 C CA . GLY A 1 267 ? 34.543 26.653 75.599 1.00 19.52 267 GLY A CA 1
ATOM 2152 C C . GLY A 1 267 ? 33.763 27.496 76.583 1.00 18.40 267 GLY A C 1
ATOM 2153 O O . GLY A 1 267 ? 33.074 26.970 77.459 1.00 18.18 267 GLY A O 1
ATOM 2154 N N . HIS A 1 268 ? 33.851 28.813 76.415 1.00 17.35 268 HIS A N 1
ATOM 2155 C CA . HIS A 1 268 ? 33.159 29.749 77.295 1.00 16.48 268 HIS A CA 1
ATOM 2156 C C . HIS A 1 268 ? 32.510 30.843 76.464 1.00 15.46 268 HIS A C 1
ATOM 2157 O O . HIS A 1 268 ? 32.867 32.011 76.577 1.00 15.19 268 HIS A O 1
ATOM 2164 N N . PRO A 1 269 ? 31.523 30.479 75.651 1.00 14.88 269 PRO A N 1
ATOM 2165 C CA . PRO A 1 269 ? 30.881 31.458 74.809 1.00 14.54 269 PRO A CA 1
ATOM 2166 C C . PRO A 1 269 ? 30.047 32.425 75.626 1.00 14.31 269 PRO A C 1
ATOM 2167 O O . PRO A 1 269 ? 29.735 32.162 76.796 1.00 12.91 269 PRO A O 1
ATOM 2171 N N . PHE A 1 270 ? 29.698 33.541 75.012 1.00 13.65 270 PHE A N 1
ATOM 2172 C CA . PHE A 1 270 ? 28.759 34.466 75.618 1.00 13.77 270 PHE A CA 1
ATOM 2173 C C . PHE A 1 270 ? 27.472 33.734 75.989 1.00 13.58 270 PHE A C 1
ATOM 2174 O O . PHE A 1 270 ? 26.960 32.919 75.196 1.00 14.37 270 PHE A O 1
ATOM 2182 N N . MET A 1 271 ? 26.940 34.021 77.177 1.00 13.40 271 MET A N 1
ATOM 2183 C CA . MET A 1 271 ? 25.663 33.433 77.596 1.00 13.48 271 MET A CA 1
ATOM 2184 C C . MET A 1 271 ? 24.537 33.960 76.732 1.00 13.20 271 MET A C 1
ATOM 2185 O O . MET A 1 271 ? 24.336 35.158 76.659 1.00 12.81 271 MET A O 1
ATOM 2190 N N . TRP A 1 272 ? 23.791 33.058 76.099 1.00 13.45 272 TRP A N 1
ATOM 2191 C CA . TRP A 1 272 ? 22.772 33.449 75.122 1.00 13.50 272 TRP A CA 1
ATOM 2192 C C . TRP A 1 272 ? 21.752 32.320 75.001 1.00 13.54 272 TRP A C 1
ATOM 2193 O O . TRP A 1 272 ? 22.129 31.151 75.052 1.00 13.20 272 TRP A O 1
ATOM 2204 N N . ASN A 1 273 ? 20.480 32.667 74.844 1.00 13.68 273 ASN A N 1
ATOM 2205 C CA . ASN A 1 273 ? 19.478 31.700 74.404 1.00 13.65 273 ASN A CA 1
ATOM 2206 C C . ASN A 1 273 ? 18.430 32.350 73.506 1.00 13.71 273 ASN A C 1
ATOM 2207 O O . ASN A 1 273 ? 18.353 33.575 73.425 1.00 13.67 273 ASN A O 1
ATOM 2212 N N . GLU A 1 274 ? 17.660 31.518 72.798 1.00 14.40 274 GLU A N 1
ATOM 2213 C CA . GLU A 1 274 ? 16.697 32.023 71.807 1.00 14.91 274 GLU A CA 1
ATOM 2214 C C . GLU A 1 274 ? 15.570 32.850 72.387 1.00 14.63 274 GLU A C 1
ATOM 2215 O O . GLU A 1 274 ? 14.924 33.628 71.675 1.00 14.52 274 GLU A O 1
ATOM 2225 N N . HIS A 1 275 ? 15.312 32.669 73.674 1.00 14.02 275 HIS A N 1
ATOM 2226 C CA . HIS A 1 275 ? 14.226 33.384 74.311 1.00 13.72 275 HIS A CA 1
ATOM 2227 C C . HIS A 1 275 ? 14.643 34.775 74.787 1.00 13.30 275 HIS A C 1
ATOM 2228 O O . HIS A 1 275 ? 13.985 35.762 74.465 1.00 13.73 275 HIS A O 1
ATOM 2235 N N . LEU A 1 276 ? 15.721 34.848 75.572 1.00 13.02 276 LEU A N 1
ATOM 2236 C CA . LEU A 1 276 ? 16.140 36.119 76.190 1.00 12.84 276 LEU A CA 1
ATOM 2237 C C . LEU A 1 276 ? 17.284 36.813 75.470 1.00 12.66 276 LEU A C 1
ATOM 2238 O O . LEU A 1 276 ? 17.704 37.899 75.873 1.00 12.74 276 LEU A O 1
ATOM 2243 N N . GLY A 1 277 ? 17.794 36.203 74.405 1.00 12.59 277 GLY A N 1
ATOM 2244 C CA . GLY A 1 277 ? 19.019 36.684 73.797 1.00 12.50 277 GLY A CA 1
ATOM 2245 C C . GLY A 1 277 ? 20.192 36.577 74.763 1.00 11.97 277 GLY A C 1
ATOM 2246 O O . GLY A 1 277 ? 20.363 35.569 75.440 1.00 11.52 277 GLY A O 1
ATOM 2247 N N . TYR A 1 278 ? 21.008 37.624 74.819 1.00 12.18 278 TYR A N 1
ATOM 2248 C CA . TYR A 1 278 ? 22.150 37.633 75.719 1.00 12.05 278 TYR A CA 1
ATOM 2249 C C . TYR A 1 278 ? 21.693 37.802 77.161 1.00 12.16 278 TYR A C 1
ATOM 2250 O O . TYR A 1 278 ? 20.908 38.702 77.480 1.00 12.22 278 TYR A O 1
ATOM 2259 N N . VAL A 1 279 ? 22.216 36.931 78.015 1.00 11.66 279 VAL A N 1
ATOM 2260 C CA . VAL A 1 279 ? 21.839 36.877 79.430 1.00 11.76 279 VAL A CA 1
ATOM 2261 C C . VAL A 1 279 ? 22.742 37.791 80.228 1.00 11.79 279 VAL A C 1
ATOM 2262 O O . VAL A 1 279 ? 23.959 37.718 80.113 1.00 12.07 279 VAL A O 1
ATOM 2266 N N . LEU A 1 280 ? 22.127 38.622 81.063 1.00 11.42 280 LEU A N 1
ATOM 2267 C CA . LEU A 1 280 ? 22.855 39.515 81.952 1.00 11.31 280 LEU A CA 1
ATOM 2268 C C . LEU A 1 280 ? 22.174 39.525 83.313 1.00 11.01 280 LEU A C 1
ATOM 2269 O O . LEU A 1 280 ? 21.101 38.953 83.481 1.00 10.42 280 LEU A O 1
ATOM 2274 N N . THR A 1 281 ? 22.806 40.195 84.272 1.00 11.28 281 THR A N 1
ATOM 2275 C CA . THR A 1 281 ? 22.337 40.211 85.664 1.00 11.91 281 THR A CA 1
ATOM 2276 C C . THR A 1 281 ? 20.963 40.860 85.822 1.00 12.15 281 THR A C 1
ATOM 2277 O O . THR A 1 281 ? 20.090 40.345 86.522 1.00 11.34 281 THR A O 1
ATOM 2281 N N . CYS A 1 282 ? 20.767 41.989 85.155 1.00 13.41 282 CYS A N 1
ATOM 2282 C CA . CYS A 1 282 ? 19.546 42.753 85.302 1.00 13.68 282 CYS A CA 1
ATOM 2283 C C . CYS A 1 282 ? 18.559 42.434 84.186 1.00 13.51 282 CYS A C 1
ATOM 2284 O O . CYS A 1 282 ? 18.892 42.601 83.013 1.00 12.89 282 CYS A O 1
ATOM 2287 N N . PRO A 1 283 ? 17.347 42.000 84.545 1.00 13.11 283 PRO A N 1
ATOM 2288 C CA . PRO A 1 283 ? 16.301 41.708 83.544 1.00 13.70 283 PRO A CA 1
ATOM 2289 C C . PRO A 1 283 ? 16.008 42.846 82.540 1.00 13.82 283 PRO A C 1
ATOM 2290 O O . PRO A 1 283 ? 15.592 42.581 81.406 1.00 14.06 283 PRO A O 1
ATOM 2294 N N . SER A 1 284 ? 16.222 44.092 82.955 1.00 14.51 284 SER A N 1
ATOM 2295 C CA . SER A 1 284 ? 16.001 45.250 82.095 1.00 14.94 284 SER A CA 1
ATOM 2296 C C . SER A 1 284 ? 16.971 45.287 80.910 1.00 14.74 284 SER A C 1
ATOM 2297 O O . SER A 1 284 ? 16.684 45.944 79.917 1.00 15.93 284 SER A O 1
ATOM 2300 N N . ASN A 1 285 ? 18.108 44.594 81.038 1.00 13.84 285 ASN A N 1
ATOM 2301 C CA . ASN A 1 285 ? 19.198 44.652 80.048 1.00 14.04 285 ASN A CA 1
ATOM 2302 C C . ASN A 1 285 ? 19.277 43.430 79.138 1.00 12.99 285 ASN A C 1
ATOM 2303 O O . ASN A 1 285 ? 20.260 43.260 78.429 1.00 12.52 285 ASN A O 1
ATOM 2308 N N . LEU A 1 286 ? 18.264 42.574 79.159 1.00 12.16 286 LEU A N 1
ATOM 2309 C CA . LEU A 1 286 ? 18.278 41.351 78.369 1.00 12.49 286 LEU A CA 1
ATOM 2310 C C . LEU A 1 286 ? 18.152 41.651 76.881 1.00 12.86 286 LEU A C 1
ATOM 2311 O O . LEU A 1 286 ? 17.949 42.795 76.501 1.00 13.54 286 LEU A O 1
ATOM 2316 N N . GLY A 1 287 ? 18.270 40.621 76.051 1.00 12.78 287 GLY A N 1
ATOM 2317 C CA . GLY A 1 287 ? 18.139 40.786 74.607 1.00 12.45 287 GLY A CA 1
ATOM 2318 C C . GLY A 1 287 ? 19.444 41.177 73.956 1.00 12.07 287 GLY A C 1
ATOM 2319 O O . GLY A 1 287 ? 20.295 40.324 73.707 1.00 11.73 287 GLY A O 1
ATOM 2320 N N . THR A 1 288 ? 19.594 42.470 73.685 1.00 12.09 288 THR A N 1
ATOM 2321 C CA . THR A 1 288 ? 20.818 43.015 73.120 1.00 12.43 288 THR A CA 1
ATOM 2322 C C . THR A 1 288 ? 21.744 43.623 74.156 1.00 12.45 288 THR A C 1
ATOM 2323 O O . THR A 1 288 ? 22.910 43.879 73.850 1.00 11.98 288 THR A O 1
ATOM 2327 N N . GLY A 1 289 ? 21.211 43.949 75.336 1.00 13.44 289 GLY A N 1
ATOM 2328 C CA . GLY A 1 289 ? 21.950 44.722 76.333 1.00 13.94 289 GLY A CA 1
ATOM 2329 C C . GLY A 1 289 ? 22.483 46.030 75.780 1.00 14.74 289 GLY A C 1
ATOM 2330 O O . GLY A 1 289 ? 23.378 46.635 76.360 1.00 14.27 289 GLY A O 1
ATOM 2331 N N . LEU A 1 290 ? 21.917 46.480 74.663 1.00 15.35 290 LEU A N 1
ATOM 2332 C CA . LEU A 1 290 ? 22.558 47.506 73.836 1.00 16.08 290 LEU A CA 1
ATOM 2333 C C . LEU A 1 290 ? 21.961 48.893 74.061 1.00 16.51 290 LEU A C 1
ATOM 2334 O O . LEU A 1 290 ? 20.732 49.062 74.071 1.00 16.03 290 LEU A O 1
ATOM 2339 N N . ARG A 1 291 ? 22.843 49.878 74.250 1.00 17.18 291 ARG A N 1
ATOM 2340 C CA . ARG A 1 291 ? 22.449 51.274 74.289 1.00 18.05 291 ARG A CA 1
ATOM 2341 C C . ARG A 1 291 ? 23.322 51.983 73.271 1.00 18.30 291 ARG A C 1
ATOM 2342 O O . ARG A 1 291 ? 24.519 52.194 73.499 1.00 17.37 291 ARG A O 1
ATOM 2350 N N . GLY A 1 292 ? 22.716 52.287 72.130 1.00 19.13 292 GLY A N 1
ATOM 2351 C CA . GLY A 1 292 ? 23.384 53.016 71.067 1.00 20.08 292 GLY A CA 1
ATOM 2352 C C . GLY A 1 292 ? 22.867 54.430 71.124 1.00 20.90 292 GLY A C 1
ATOM 2353 O O . GLY A 1 292 ? 21.656 54.649 71.155 1.00 20.15 292 GLY A O 1
ATOM 2354 N N . GLY A 1 293 ? 23.770 55.398 71.162 1.00 22.01 293 GLY A N 1
ATOM 2355 C CA . GLY A 1 293 ? 23.328 56.767 71.336 1.00 23.70 293 GLY A CA 1
ATOM 2356 C C . GLY A 1 293 ? 24.300 57.819 70.870 1.00 24.85 293 GLY A C 1
ATOM 2357 O O . GLY A 1 293 ? 25.424 57.519 70.462 1.00 24.69 293 GLY A O 1
ATOM 2358 N N . VAL A 1 294 ? 23.835 59.059 70.941 1.00 26.47 294 VAL A N 1
ATOM 2359 C CA . VAL A 1 294 ? 24.616 60.213 70.530 1.00 27.93 294 VAL A CA 1
ATOM 2360 C C . VAL A 1 294 ? 24.522 61.291 71.592 1.00 29.23 294 VAL A C 1
ATOM 2361 O O . VAL A 1 294 ? 23.551 61.339 72.347 1.00 29.32 294 VAL A O 1
ATOM 2365 N N . HIS A 1 295 ? 25.543 62.140 71.662 1.00 30.77 295 HIS A N 1
ATOM 2366 C CA . HIS A 1 295 ? 25.391 63.442 72.297 1.00 32.26 295 HIS A CA 1
ATOM 2367 C C . HIS A 1 295 ? 25.010 64.394 71.178 1.00 33.47 295 HIS A C 1
ATOM 2368 O O . HIS A 1 295 ? 25.742 64.523 70.197 1.00 33.50 295 HIS A O 1
ATOM 2375 N N . VAL A 1 296 ? 23.847 65.027 71.312 1.00 35.25 296 VAL A N 1
ATOM 2376 C CA . VAL A 1 296 ? 23.285 65.837 70.235 1.00 36.24 296 VAL A CA 1
ATOM 2377 C C . VAL A 1 296 ? 22.711 67.155 70.768 1.00 37.44 296 VAL A C 1
ATOM 2378 O O . VAL A 1 296 ? 21.898 67.157 71.693 1.00 37.39 296 VAL A O 1
ATOM 2382 N N . LYS A 1 297 ? 23.152 68.269 70.180 1.00 38.74 297 LYS A N 1
ATOM 2383 C CA . LYS A 1 297 ? 22.661 69.594 70.569 1.00 39.76 297 LYS A CA 1
ATOM 2384 C C . LYS A 1 297 ? 21.288 69.859 69.962 1.00 40.36 297 LYS A C 1
ATOM 2385 O O . LYS A 1 297 ? 21.135 69.892 68.741 1.00 40.52 297 LYS A O 1
ATOM 2391 N N . LEU A 1 298 ? 20.298 70.028 70.835 1.00 41.30 298 LEU A N 1
ATOM 2392 C CA . LEU A 1 298 ? 18.905 70.241 70.448 1.00 42.06 298 LEU A CA 1
ATOM 2393 C C . LEU A 1 298 ? 18.385 71.467 71.193 1.00 42.77 298 LEU A C 1
ATOM 2394 O O . LEU A 1 298 ? 17.442 71.373 71.976 1.00 42.88 298 LEU A O 1
ATOM 2399 N N . ALA A 1 299 ? 19.017 72.614 70.949 1.00 43.59 299 ALA A N 1
ATOM 2400 C CA . ALA A 1 299 ? 18.720 73.852 71.685 1.00 44.17 299 ALA A CA 1
ATOM 2401 C C . ALA A 1 299 ? 17.233 74.207 71.684 1.00 44.77 299 ALA A C 1
ATOM 2402 O O . ALA A 1 299 ? 16.657 74.513 72.735 1.00 44.85 299 ALA A O 1
ATOM 2404 N N . HIS A 1 300 ? 16.614 74.156 70.509 1.00 45.35 300 HIS A N 1
ATOM 2405 C CA . HIS A 1 300 ? 15.212 74.533 70.378 1.00 45.92 300 HIS A CA 1
ATOM 2406 C C . HIS A 1 300 ? 14.276 73.361 70.619 1.00 46.41 300 HIS A C 1
ATOM 2407 O O . HIS A 1 300 ? 13.274 73.506 71.324 1.00 46.67 300 HIS A O 1
ATOM 2414 N N . LEU A 1 301 ? 14.595 72.204 70.042 1.00 46.75 301 LEU A N 1
ATOM 2415 C CA . LEU A 1 301 ? 13.727 71.029 70.178 1.00 46.94 301 LEU A CA 1
ATOM 2416 C C . LEU A 1 301 ? 13.592 70.596 71.639 1.00 47.22 301 LEU A C 1
ATOM 2417 O O . LEU A 1 301 ? 12.528 70.139 72.053 1.00 47.42 301 LEU A O 1
ATOM 2422 N N . SER A 1 302 ? 14.671 70.745 72.406 1.00 47.53 302 SER A N 1
ATOM 2423 C CA . SER A 1 302 ? 14.643 70.540 73.855 1.00 47.76 302 SER A CA 1
ATOM 2424 C C . SER A 1 302 ? 13.555 71.377 74.512 1.00 48.05 302 SER A C 1
ATOM 2425 O O . SER A 1 302 ? 12.815 70.887 75.367 1.00 48.09 302 SER A O 1
ATOM 2428 N N . LYS A 1 303 ? 13.475 72.643 74.102 1.00 48.25 303 LYS A N 1
ATOM 2429 C CA . LYS A 1 303 ? 12.505 73.594 74.641 1.00 48.25 303 LYS A CA 1
ATOM 2430 C C . LYS A 1 303 ? 11.272 73.665 73.740 1.00 48.31 303 LYS A C 1
ATOM 2431 O O . LYS A 1 303 ? 10.843 74.752 73.347 1.00 48.58 303 LYS A O 1
ATOM 2437 N N . HIS A 1 304 ? 10.712 72.498 73.418 1.00 48.20 304 HIS A N 1
ATOM 2438 C CA . HIS A 1 304 ? 9.527 72.389 72.569 1.00 48.08 304 HIS A CA 1
ATOM 2439 C C . HIS A 1 304 ? 8.458 71.538 73.274 1.00 48.08 304 HIS A C 1
ATOM 2440 O O . HIS A 1 304 ? 8.796 70.533 73.908 1.00 48.22 304 HIS A O 1
ATOM 2447 N N . PRO A 1 305 ? 7.181 71.932 73.172 1.00 47.86 305 PRO A N 1
ATOM 2448 C CA . PRO A 1 305 ? 6.080 71.218 73.851 1.00 47.50 305 PRO A CA 1
ATOM 2449 C C . PRO A 1 305 ? 5.996 69.705 73.616 1.00 47.25 305 PRO A C 1
ATOM 2450 O O . PRO A 1 305 ? 5.674 68.963 74.545 1.00 47.22 305 PRO A O 1
ATOM 2454 N N . LYS A 1 306 ? 6.264 69.262 72.389 1.00 46.68 306 LYS A N 1
ATOM 2455 C CA . LYS A 1 306 ? 6.136 67.845 72.024 1.00 46.36 306 LYS A CA 1
ATOM 2456 C C . LYS A 1 306 ? 7.454 67.054 72.082 1.00 45.84 306 LYS A C 1
ATOM 2457 O O . LYS A 1 306 ? 7.539 65.964 71.519 1.00 45.81 306 LYS A O 1
ATOM 2463 N N . PHE A 1 307 ? 8.467 67.582 72.770 1.00 45.27 307 PHE A N 1
ATOM 2464 C CA . PHE A 1 307 ? 9.790 66.944 72.804 1.00 44.94 307 PHE A CA 1
ATOM 2465 C C . PHE A 1 307 ? 9.753 65.523 73.374 1.00 44.60 307 PHE A C 1
ATOM 2466 O O . PHE A 1 307 ? 10.276 64.591 72.758 1.00 44.45 307 PHE A O 1
ATOM 2474 N N . GLU A 1 308 ? 9.129 65.365 74.541 1.00 44.11 308 GLU A N 1
ATOM 2475 C CA . GLU A 1 308 ? 9.035 64.054 75.202 1.00 43.75 308 GLU A CA 1
ATOM 2476 C C . GLU A 1 308 ? 8.204 63.075 74.377 1.00 43.30 308 GLU A C 1
ATOM 2477 O O . GLU A 1 308 ? 8.474 61.872 74.356 1.00 43.32 308 GLU A O 1
ATOM 2483 N N . GLU A 1 309 ? 7.196 63.608 73.697 1.00 42.74 309 GLU A N 1
ATOM 2484 C CA . GLU A 1 309 ? 6.315 62.819 72.847 1.00 42.28 309 GLU A CA 1
ATOM 2485 C C . GLU A 1 309 ? 7.016 62.318 71.586 1.00 41.61 309 GLU A C 1
ATOM 2486 O O . GLU A 1 309 ? 6.735 61.215 71.123 1.00 41.53 309 GLU A O 1
ATOM 2492 N N . ILE A 1 310 ? 7.915 63.127 71.025 1.00 40.77 310 ILE A N 1
ATOM 2493 C CA . ILE A 1 310 ? 8.643 62.735 69.815 1.00 40.25 310 ILE A CA 1
ATOM 2494 C C . ILE A 1 310 ? 9.606 61.585 70.118 1.00 39.47 310 ILE A C 1
ATOM 2495 O O . ILE A 1 310 ? 9.723 60.644 69.333 1.00 39.36 310 ILE A O 1
ATOM 2500 N N . LEU A 1 311 ? 10.293 61.678 71.252 1.00 38.99 311 LEU A N 1
ATOM 2501 C CA . LEU A 1 311 ? 11.172 60.603 71.716 1.00 38.44 311 LEU A CA 1
ATOM 2502 C C . LEU A 1 311 ? 10.397 59.289 71.824 1.00 38.05 311 LEU A C 1
ATOM 2503 O O . LEU A 1 311 ? 10.814 58.260 71.282 1.00 37.99 311 LEU A O 1
ATOM 2508 N N . THR A 1 312 ? 9.255 59.344 72.506 1.00 37.52 312 THR A N 1
ATOM 2509 C CA . THR A 1 312 ? 8.366 58.189 72.642 1.00 37.27 312 THR A CA 1
ATOM 2510 C C . THR A 1 312 ? 7.991 57.593 71.288 1.00 36.96 312 THR A C 1
ATOM 2511 O O . THR A 1 312 ? 8.057 56.380 71.100 1.00 36.93 312 THR A O 1
ATOM 2515 N N . ARG A 1 313 ? 7.614 58.447 70.341 1.00 36.66 313 ARG A N 1
ATOM 2516 C CA . ARG A 1 313 ? 7.196 57.985 69.014 1.00 36.57 313 ARG A CA 1
ATOM 2517 C C . ARG A 1 313 ? 8.350 57.340 68.243 1.00 35.97 313 ARG A C 1
ATOM 2518 O O . ARG A 1 313 ? 8.145 56.383 67.498 1.00 35.64 313 ARG A O 1
ATOM 2526 N N . LEU A 1 314 ? 9.559 57.865 68.440 1.00 35.63 314 LEU A N 1
ATOM 2527 C CA . LEU A 1 314 ? 10.762 57.328 67.790 1.00 35.55 314 LEU A CA 1
ATOM 2528 C C . LEU A 1 314 ? 11.385 56.148 68.548 1.00 35.43 314 LEU A C 1
ATOM 2529 O O . LEU A 1 314 ? 12.358 55.555 68.075 1.00 34.96 314 LEU A O 1
ATOM 2534 N N . ARG A 1 315 ? 10.816 55.814 69.707 1.00 35.33 315 ARG A N 1
ATOM 2535 C CA . ARG A 1 315 ? 11.310 54.733 70.569 1.00 35.29 315 ARG A CA 1
ATOM 2536 C C . ARG A 1 315 ? 12.693 55.043 71.130 1.00 35.26 315 ARG A C 1
ATOM 2537 O O . ARG A 1 315 ? 13.553 54.158 71.235 1.00 34.81 315 ARG A O 1
ATOM 2545 N N . LEU A 1 316 ? 12.882 56.302 71.517 1.00 35.52 316 LEU A N 1
ATOM 2546 C CA . LEU A 1 316 ? 14.143 56.771 72.056 1.00 36.00 316 LEU A CA 1
ATOM 2547 C C . LEU A 1 316 ? 13.986 57.219 73.502 1.00 36.26 316 LEU A C 1
ATOM 2548 O O . LEU A 1 316 ? 12.874 57.427 73.995 1.00 36.39 316 LEU A O 1
ATOM 2553 N N . GLN A 1 317 ? 15.123 57.367 74.165 1.00 36.80 317 GLN A N 1
ATOM 2554 C CA . GLN A 1 317 ? 15.191 57.818 75.549 1.00 37.36 317 GLN A CA 1
ATOM 2555 C C . GLN A 1 317 ? 16.219 58.937 75.628 1.00 38.01 317 GLN A C 1
ATOM 2556 O O . GLN A 1 317 ? 17.061 59.061 74.739 1.00 37.91 317 GLN A O 1
ATOM 2562 N N . LYS A 1 318 ? 16.150 59.747 76.680 1.00 39.03 318 LYS A N 1
ATOM 2563 C CA . LYS A 1 318 ? 17.116 60.826 76.875 1.00 39.94 318 LYS A CA 1
ATOM 2564 C C . LYS A 1 318 ? 17.711 60.835 78.281 1.00 40.63 318 LYS A C 1
ATOM 2565 O O . LYS A 1 318 ? 17.081 60.389 79.237 1.00 40.88 318 LYS A O 1
ATOM 2571 N N . ARG A 1 319 ? 18.939 61.338 78.383 1.00 41.43 319 ARG A N 1
ATOM 2572 C CA . ARG A 1 319 ? 19.643 61.494 79.653 1.00 42.20 319 ARG A CA 1
ATOM 2573 C C . ARG A 1 319 ? 20.401 62.819 79.596 1.00 42.83 319 ARG A C 1
ATOM 2574 O O . ARG A 1 319 ? 20.326 63.535 78.595 1.00 43.05 319 ARG A O 1
ATOM 2582 N N . GLY A 1 320 ? 21.149 63.129 80.651 1.00 43.60 320 GLY A N 1
ATOM 2583 C CA . GLY A 1 320 ? 21.992 64.323 80.665 1.00 44.22 320 GLY A CA 1
ATOM 2584 C C . GLY A 1 320 ? 23.199 64.195 79.758 1.00 44.90 320 GLY A C 1
ATOM 2585 O O . GLY A 1 320 ? 23.273 63.286 78.929 1.00 45.13 320 GLY A O 1
ATOM 2586 N N . THR A 1 321 ? 24.152 65.108 79.914 1.00 45.64 321 THR A N 1
ATOM 2587 C CA . THR A 1 321 ? 25.373 65.086 79.113 1.00 46.00 321 THR A CA 1
ATOM 2588 C C . THR A 1 321 ? 26.433 64.205 79.768 1.00 46.50 321 THR A C 1
ATOM 2589 O O . THR A 1 321 ? 27.264 63.621 79.076 1.00 46.58 321 THR A O 1
ATOM 2593 N N . GLY A 1 322 ? 26.399 64.116 81.097 1.00 47.05 322 GLY A N 1
ATOM 2594 C CA . GLY A 1 322 ? 27.385 63.348 81.858 1.00 47.49 322 GLY A CA 1
ATOM 2595 C C . GLY A 1 322 ? 26.902 61.992 82.347 1.00 47.94 322 GLY A C 1
ATOM 2596 O O . GLY A 1 322 ? 27.588 61.337 83.136 1.00 48.04 322 GLY A O 1
ATOM 2597 N N . GLY A 1 323 ? 25.727 61.564 81.892 1.00 48.41 323 GLY A N 1
ATOM 2598 C CA . GLY A 1 323 ? 25.201 60.252 82.258 1.00 48.87 323 GLY A CA 1
ATOM 2599 C C . GLY A 1 323 ? 23.728 60.252 82.615 1.00 49.27 323 GLY A C 1
ATOM 2600 O O . GLY A 1 323 ? 22.987 61.177 82.273 1.00 49.33 323 GLY A O 1
ATOM 2601 N N . VAL A 1 324 ? 23.316 59.199 83.316 1.00 49.85 324 VAL A N 1
ATOM 2602 C CA . VAL A 1 324 ? 21.902 58.942 83.596 1.00 50.17 324 VAL A CA 1
ATOM 2603 C C . VAL A 1 324 ? 21.230 60.023 84.455 1.00 50.57 324 VAL A C 1
ATOM 2604 O O . VAL A 1 324 ? 20.092 60.417 84.173 1.00 50.91 324 VAL A O 1
ATOM 2608 N N . ASP A 1 325 ? 21.924 60.503 85.486 1.00 50.80 325 ASP A N 1
ATOM 2609 C CA . ASP A 1 325 ? 21.362 61.510 86.390 1.00 50.94 325 ASP A CA 1
ATOM 2610 C C . ASP A 1 325 ? 22.092 62.844 86.254 1.00 51.06 325 ASP A C 1
ATOM 2611 O O . ASP A 1 325 ? 22.705 63.331 87.208 1.00 51.26 325 ASP A O 1
ATOM 2616 N N . THR A 1 326 ? 22.019 63.429 85.061 1.00 51.09 326 THR A N 1
ATOM 2617 C CA . THR A 1 326 ? 22.637 64.729 84.788 1.00 50.95 326 THR A CA 1
ATOM 2618 C C . THR A 1 326 ? 21.657 65.601 84.001 1.00 50.89 326 THR A C 1
ATOM 2619 O O . THR A 1 326 ? 20.715 65.088 83.396 1.00 50.95 326 THR A O 1
ATOM 2623 N N . ALA A 1 327 ? 21.880 66.913 84.016 1.00 50.71 327 ALA A N 1
ATOM 2624 C CA . ALA A 1 327 ? 20.898 67.877 83.513 1.00 50.53 327 ALA A CA 1
ATOM 2625 C C . ALA A 1 327 ? 21.185 68.408 82.101 1.00 50.41 327 ALA A C 1
ATOM 2626 O O . ALA A 1 327 ? 20.703 69.485 81.737 1.00 50.62 327 ALA A O 1
ATOM 2628 N N . ALA A 1 328 ? 21.953 67.664 81.309 1.00 50.02 328 ALA A N 1
ATOM 2629 C CA . ALA A 1 328 ? 22.236 68.040 79.922 1.00 49.66 328 ALA A CA 1
ATOM 2630 C C . ALA A 1 328 ? 22.844 69.440 79.819 1.00 49.38 328 ALA A C 1
ATOM 2631 O O . ALA A 1 328 ? 22.182 70.380 79.369 1.00 49.60 328 ALA A O 1
ATOM 2633 N N . VAL A 1 329 ? 24.104 69.573 80.231 1.00 48.84 329 VAL A N 1
ATOM 2634 C CA . VAL A 1 329 ? 24.769 70.881 80.244 1.00 48.30 329 VAL A CA 1
ATOM 2635 C C . VAL A 1 329 ? 24.846 71.478 78.845 1.00 47.83 329 VAL A C 1
ATOM 2636 O O . VAL A 1 329 ? 25.046 70.764 77.858 1.00 47.93 329 VAL A O 1
ATOM 2640 N N . GLY A 1 330 ? 24.689 72.797 78.775 1.00 47.12 330 GLY A N 1
ATOM 2641 C CA . GLY A 1 330 ? 24.540 73.489 77.504 1.00 46.37 330 GLY A CA 1
ATOM 2642 C C . GLY A 1 330 ? 23.171 73.173 76.935 1.00 45.77 330 GLY A C 1
ATOM 2643 O O . GLY A 1 330 ? 22.148 73.581 77.493 1.00 46.21 330 GLY A O 1
ATOM 2644 N N . SER A 1 331 ? 23.157 72.445 75.824 1.00 44.70 331 SER A N 1
ATOM 2645 C CA . SER A 1 331 ? 21.919 71.945 75.228 1.00 43.66 331 SER A CA 1
ATOM 2646 C C . SER A 1 331 ? 22.084 70.502 74.734 1.00 42.64 331 SER A C 1
ATOM 2647 O O . SER A 1 331 ? 21.304 70.032 73.903 1.00 42.20 331 SER A O 1
ATOM 2650 N N . VAL A 1 332 ? 23.088 69.803 75.264 1.00 41.46 332 VAL A N 1
ATOM 2651 C CA . VAL A 1 332 ? 23.516 68.519 74.711 1.00 40.52 332 VAL A CA 1
ATOM 2652 C C . VAL A 1 332 ? 22.814 67.382 75.442 1.00 39.56 332 VAL A C 1
ATOM 2653 O O . VAL A 1 332 ? 22.985 67.218 76.652 1.00 39.63 332 VAL A O 1
ATOM 2657 N N . PHE A 1 333 ? 22.031 66.605 74.698 1.00 38.50 333 PHE A N 1
ATOM 2658 C CA . PHE A 1 333 ? 21.292 65.470 75.248 1.00 37.46 333 PHE A CA 1
ATOM 2659 C C . PHE A 1 333 ? 21.855 64.144 74.764 1.00 36.36 333 PHE A C 1
ATOM 2660 O O . PHE A 1 333 ? 22.206 63.990 73.590 1.00 35.97 333 PHE A O 1
ATOM 2668 N N . ASP A 1 334 ? 21.927 63.195 75.691 1.00 34.85 334 ASP A N 1
ATOM 2669 C CA . ASP A 1 334 ? 22.279 61.819 75.387 1.00 34.00 334 ASP A CA 1
ATOM 2670 C C . ASP A 1 334 ? 21.009 61.091 74.952 1.00 33.01 334 ASP A C 1
ATOM 2671 O O . ASP A 1 334 ? 20.161 60.760 75.783 1.00 33.14 334 ASP A O 1
ATOM 2676 N N . ILE A 1 335 ? 20.886 60.868 73.644 1.00 31.68 335 ILE A N 1
ATOM 2677 C CA . ILE A 1 335 ? 19.723 60.218 73.036 1.00 30.79 335 ILE A CA 1
ATOM 2678 C C . ILE A 1 335 ? 20.102 58.794 72.637 1.00 29.52 335 ILE A C 1
ATOM 2679 O O . ILE A 1 335 ? 21.101 58.597 71.958 1.00 29.12 335 ILE A O 1
ATOM 2684 N N . SER A 1 336 ? 19.303 57.813 73.049 1.00 28.17 336 SER A N 1
ATOM 2685 C CA . SER A 1 336 ? 19.582 56.410 72.743 1.00 26.92 336 SER A CA 1
ATOM 2686 C C . SER A 1 336 ? 18.298 55.598 72.572 1.00 25.87 336 SER A C 1
ATOM 2687 O O . SER A 1 336 ? 17.212 56.065 72.910 1.00 25.89 336 SER A O 1
ATOM 2690 N N . ASN A 1 337 ? 18.430 54.389 72.035 1.00 24.44 337 ASN A N 1
ATOM 2691 C CA . ASN A 1 337 ? 17.290 53.472 71.899 1.00 23.35 337 ASN A CA 1
ATOM 2692 C C . ASN A 1 337 ? 16.731 53.081 73.263 1.00 22.67 337 ASN A C 1
ATOM 2693 O O . ASN A 1 337 ? 17.497 52.857 74.199 1.00 22.21 337 ASN A O 1
ATOM 2698 N N . ALA A 1 338 ? 15.403 53.025 73.375 1.00 21.96 338 ALA A N 1
ATOM 2699 C CA . ALA A 1 338 ? 14.750 52.556 74.603 1.00 21.36 338 ALA A CA 1
ATOM 2700 C C . ALA A 1 338 ? 14.659 51.026 74.661 1.00 20.52 338 ALA A C 1
ATOM 2701 O O . ALA A 1 338 ? 14.716 50.445 75.750 1.00 20.79 338 ALA A O 1
ATOM 2703 N N . ASP A 1 339 ? 14.517 50.390 73.496 1.00 19.81 339 ASP A N 1
ATOM 2704 C CA . ASP A 1 339 ? 14.345 48.938 73.388 1.00 18.97 339 ASP A CA 1
ATOM 2705 C C . ASP A 1 339 ? 15.609 48.127 73.712 1.00 17.80 339 ASP A C 1
ATOM 2706 O O . ASP A 1 339 ? 16.739 48.577 73.487 1.00 16.56 339 ASP A O 1
ATOM 2711 N N . ARG A 1 340 ? 15.391 46.921 74.234 1.00 16.24 340 ARG A N 1
ATOM 2712 C CA . ARG A 1 340 ? 16.467 45.972 74.532 1.00 15.95 340 ARG A CA 1
ATOM 2713 C C . ARG A 1 340 ? 16.115 44.564 74.077 1.00 15.27 340 ARG A C 1
ATOM 2714 O O . ARG A 1 340 ? 16.929 43.893 73.453 1.00 14.35 340 ARG A O 1
ATOM 2722 N N . LEU A 1 341 ? 14.900 44.119 74.414 1.00 14.97 341 LEU A N 1
ATOM 2723 C CA . LEU A 1 341 ? 14.464 42.740 74.189 1.00 15.30 341 LEU A CA 1
ATOM 2724 C C . LEU A 1 341 ? 13.306 42.697 73.193 1.00 15.75 341 LEU A C 1
ATOM 2725 O O . LEU A 1 341 ? 12.386 43.511 73.264 1.00 16.32 341 LEU A O 1
ATOM 2730 N N . GLY A 1 342 ? 13.368 41.734 72.279 1.00 16.11 342 GLY A N 1
ATOM 2731 C CA . GLY A 1 342 ? 12.402 41.583 71.184 1.00 16.44 342 GLY A CA 1
ATOM 2732 C C . GLY A 1 342 ? 12.694 42.386 69.923 1.00 16.98 342 GLY A C 1
ATOM 2733 O O . GLY A 1 342 ? 11.824 42.510 69.049 1.00 17.82 342 GLY A O 1
ATOM 2734 N N . SER A 1 343 ? 13.892 42.951 69.837 1.00 17.12 343 SER A N 1
ATOM 2735 C CA . SER A 1 343 ? 14.383 43.597 68.621 1.00 17.37 343 SER A CA 1
ATOM 2736 C C . SER A 1 343 ? 15.896 43.445 68.584 1.00 17.61 343 SER A C 1
ATOM 2737 O O . SER A 1 343 ? 16.525 43.273 69.625 1.00 17.42 343 SER A O 1
ATOM 2740 N N . SER A 1 344 ? 16.474 43.461 67.384 1.00 17.56 344 SER A N 1
ATOM 2741 C CA . SER A 1 344 ? 17.896 43.171 67.213 1.00 17.57 344 SER A CA 1
ATOM 2742 C C . SER A 1 344 ? 18.780 44.383 67.438 1.00 17.56 344 SER A C 1
ATOM 2743 O O . SER A 1 344 ? 18.295 45.510 67.563 1.00 17.28 344 SER A O 1
ATOM 2746 N N . GLU A 1 345 ? 20.088 44.133 67.475 1.00 17.65 345 GLU A N 1
ATOM 2747 C CA . GLU A 1 345 ? 21.083 45.185 67.641 1.00 17.97 345 GLU A CA 1
ATOM 2748 C C . GLU A 1 345 ? 21.005 46.154 66.462 1.00 18.34 345 GLU A C 1
ATOM 2749 O O . GLU A 1 345 ? 21.000 47.369 66.643 1.00 18.14 345 GLU A O 1
ATOM 2755 N N . VAL A 1 346 ? 20.917 45.596 65.259 1.00 18.53 346 VAL A N 1
ATOM 2756 C CA . VAL A 1 346 ? 20.787 46.401 64.038 1.00 19.05 346 VAL A CA 1
ATOM 2757 C C . VAL A 1 346 ? 19.499 47.239 64.088 1.00 19.35 346 VAL A C 1
ATOM 2758 O O . VAL A 1 346 ? 19.512 48.434 63.805 1.00 19.46 346 VAL A O 1
ATOM 2762 N N . GLU A 1 347 ? 18.389 46.627 64.494 1.00 19.87 347 GLU A N 1
ATOM 2763 C CA . GLU A 1 347 ? 17.115 47.342 64.553 1.00 20.26 347 GLU A CA 1
ATOM 2764 C C . GLU A 1 347 ? 17.162 48.507 65.524 1.00 19.99 347 GLU A C 1
ATOM 2765 O O . GLU A 1 347 ? 16.625 49.582 65.251 1.00 20.12 347 GLU A O 1
ATOM 2771 N N . GLN A 1 348 ? 17.822 48.296 66.660 1.00 19.66 348 GLN A N 1
ATOM 2772 C CA . GLN A 1 348 ? 17.902 49.312 67.688 1.00 19.43 348 GLN A CA 1
ATOM 2773 C C . GLN A 1 348 ? 18.754 50.497 67.250 1.00 19.86 348 GLN A C 1
ATOM 2774 O O . GLN A 1 348 ? 18.346 51.629 67.428 1.00 19.59 348 GLN A O 1
ATOM 2780 N N . VAL A 1 349 ? 19.913 50.235 66.657 1.00 20.49 349 VAL A N 1
ATOM 2781 C CA . VAL A 1 349 ? 20.784 51.313 66.192 1.00 21.23 349 VAL A CA 1
ATOM 2782 C C . VAL A 1 349 ? 20.143 52.040 65.005 1.00 22.18 349 VAL A C 1
ATOM 2783 O O . VAL A 1 349 ? 20.274 53.254 64.879 1.00 22.03 349 VAL A O 1
ATOM 2787 N N . GLN A 1 350 ? 19.429 51.296 64.163 1.00 23.02 350 GLN A N 1
ATOM 2788 C CA . GLN A 1 350 ? 18.702 51.902 63.047 1.00 23.87 350 GLN A CA 1
ATOM 2789 C C . GLN A 1 350 ? 17.678 52.916 63.536 1.00 24.62 350 GLN A C 1
ATOM 2790 O O . GLN A 1 350 ? 17.505 53.971 62.925 1.00 24.93 350 GLN A O 1
ATOM 2796 N N . LEU A 1 351 ? 16.993 52.590 64.630 1.00 25.21 351 LEU A N 1
ATOM 2797 C CA . LEU A 1 351 ? 16.041 53.516 65.241 1.00 25.75 351 LEU A CA 1
ATOM 2798 C C . LEU A 1 351 ? 16.735 54.787 65.719 1.00 26.37 351 LEU A C 1
ATOM 2799 O O . LEU A 1 351 ? 16.156 55.876 65.669 1.00 26.29 351 LEU A O 1
ATOM 2804 N N . VAL A 1 352 ? 17.970 54.643 66.190 1.00 26.49 352 VAL A N 1
ATOM 2805 C CA . VAL A 1 352 ? 18.751 55.779 66.643 1.00 27.19 352 VAL A CA 1
ATOM 2806 C C . VAL A 1 352 ? 19.188 56.628 65.447 1.00 27.69 352 VAL A C 1
ATOM 2807 O O . VAL A 1 352 ? 19.035 57.845 65.469 1.00 27.79 352 VAL A O 1
ATOM 2811 N N . VAL A 1 353 ? 19.719 55.980 64.412 1.00 28.63 353 VAL A N 1
ATOM 2812 C CA . VAL A 1 353 ? 20.126 56.676 63.182 1.00 29.18 353 VAL A CA 1
ATOM 2813 C C . VAL A 1 353 ? 18.936 57.420 62.574 1.00 29.96 353 VAL A C 1
ATOM 2814 O O . VAL A 1 353 ? 18.985 58.638 62.389 1.00 30.01 353 VAL A O 1
ATOM 2818 N N . ASP A 1 354 ? 17.868 56.678 62.291 1.00 30.62 354 ASP A N 1
ATOM 2819 C CA . ASP A 1 354 ? 16.672 57.246 61.671 1.00 31.40 354 ASP A CA 1
ATOM 2820 C C . ASP A 1 354 ? 16.057 58.350 62.530 1.00 32.02 354 ASP A C 1
ATOM 2821 O O . ASP A 1 354 ? 15.702 59.417 62.019 1.00 32.44 354 ASP A O 1
ATOM 2826 N N . GLY A 1 355 ? 15.941 58.093 63.831 1.00 32.69 355 GLY A N 1
ATOM 2827 C CA . GLY A 1 355 ? 15.310 59.025 64.760 1.00 33.13 355 GLY A CA 1
ATOM 2828 C C . GLY A 1 355 ? 16.097 60.299 64.974 1.00 33.78 355 GLY A C 1
ATOM 2829 O O . GLY A 1 355 ? 15.518 61.386 65.011 1.00 33.75 355 GLY A O 1
ATOM 2830 N N . VAL A 1 356 ? 17.415 60.168 65.119 1.00 34.25 356 VAL A N 1
ATOM 2831 C CA . VAL A 1 356 ? 18.296 61.323 65.306 1.00 34.95 356 VAL A CA 1
ATOM 2832 C C . VAL A 1 356 ? 18.349 62.172 64.037 1.00 35.57 356 VAL A C 1
ATOM 2833 O O . VAL A 1 356 ? 18.414 63.395 64.124 1.00 35.74 356 VAL A O 1
ATOM 2837 N N . LYS A 1 357 ? 18.324 61.527 62.871 1.00 36.36 357 LYS A N 1
ATOM 2838 C CA . LYS A 1 357 ? 18.279 62.251 61.596 1.00 37.02 357 LYS A CA 1
ATOM 2839 C C . LYS A 1 357 ? 17.042 63.138 61.512 1.00 37.59 357 LYS A C 1
ATOM 2840 O O . LYS A 1 357 ? 17.141 64.312 61.152 1.00 37.55 357 LYS A O 1
ATOM 2846 N N . LEU A 1 358 ? 15.883 62.572 61.846 1.00 38.25 358 LEU A N 1
ATOM 2847 C CA . LEU A 1 358 ? 14.620 63.319 61.828 1.00 38.67 358 LEU A CA 1
ATOM 2848 C C . LEU A 1 358 ? 14.633 64.492 62.798 1.00 39.16 358 LEU A C 1
ATOM 2849 O O . LEU A 1 358 ? 14.191 65.587 62.455 1.00 39.27 358 LEU A O 1
ATOM 2854 N N . MET A 1 359 ? 15.138 64.260 64.006 1.00 39.69 359 MET A N 1
ATOM 2855 C CA . MET A 1 359 ? 15.163 65.294 65.042 1.00 40.13 359 MET A CA 1
ATOM 2856 C C . MET A 1 359 ? 16.137 66.436 64.733 1.00 40.42 359 MET A C 1
ATOM 2857 O O . MET A 1 359 ? 15.964 67.549 65.232 1.00 40.33 359 MET A O 1
ATOM 2862 N N . VAL A 1 360 ? 17.163 66.159 63.933 1.00 40.79 360 VAL A N 1
ATOM 2863 C CA . VAL A 1 360 ? 18.060 67.214 63.454 1.00 41.22 360 VAL A CA 1
ATOM 2864 C C . VAL A 1 360 ? 17.368 68.022 62.347 1.00 41.52 360 VAL A C 1
ATOM 2865 O O . VAL A 1 360 ? 17.488 69.243 62.308 1.00 41.54 360 VAL A O 1
ATOM 2869 N N . GLU A 1 361 ? 16.652 67.335 61.455 1.00 42.01 361 GLU A N 1
ATOM 2870 C CA . GLU A 1 361 ? 15.831 68.003 60.439 1.00 42.62 361 GLU A CA 1
ATOM 2871 C C . GLU A 1 361 ? 14.781 68.888 61.096 1.00 42.94 361 GLU A C 1
ATOM 2872 O O . GLU A 1 361 ? 14.519 70.004 60.643 1.00 43.04 361 GLU A O 1
ATOM 2878 N N . MET A 1 362 ? 14.169 68.370 62.159 1.00 43.42 362 MET A N 1
ATOM 2879 C CA . MET A 1 362 ? 13.186 69.124 62.925 1.00 43.57 362 MET A CA 1
ATOM 2880 C C . MET A 1 362 ? 13.804 70.374 63.543 1.00 44.19 362 MET A C 1
ATOM 2881 O O . MET A 1 362 ? 13.230 71.455 63.443 1.00 44.32 362 MET A O 1
ATOM 2886 N N . GLU A 1 363 ? 14.973 70.233 64.166 1.00 44.82 363 GLU A N 1
ATOM 2887 C CA . GLU A 1 363 ? 15.619 71.368 64.840 1.00 45.50 363 GLU A CA 1
ATOM 2888 C C . GLU A 1 363 ? 16.034 72.451 63.836 1.00 45.99 363 GLU A C 1
ATOM 2889 O O . GLU A 1 363 ? 16.004 73.640 64.155 1.00 46.08 363 GLU A O 1
ATOM 2895 N N . LYS A 1 364 ? 16.412 72.034 62.629 1.00 46.62 364 LYS A N 1
ATOM 2896 C CA . LYS A 1 364 ? 16.754 72.972 61.554 1.00 47.10 364 LYS A CA 1
ATOM 2897 C C . LYS A 1 364 ? 15.548 73.816 61.130 1.00 47.67 364 LYS A C 1
ATOM 2898 O O . LYS A 1 364 ? 15.690 75.006 60.842 1.00 47.75 364 LYS A O 1
ATOM 2904 N N . LYS A 1 365 ? 14.367 73.200 61.096 1.00 48.28 365 LYS A N 1
ATOM 2905 C CA . LYS A 1 365 ? 13.128 73.933 60.822 1.00 48.77 365 LYS A CA 1
ATOM 2906 C C . LYS A 1 365 ? 12.777 74.898 61.953 1.00 49.24 365 LYS A C 1
ATOM 2907 O O . LYS A 1 365 ? 12.263 75.989 61.701 1.00 49.38 365 LYS A O 1
ATOM 2913 N N . LEU A 1 366 ? 13.060 74.497 63.191 1.00 49.74 366 LEU A N 1
ATOM 2914 C CA . LEU A 1 366 ? 12.730 75.309 64.367 1.00 50.15 366 LEU A CA 1
ATOM 2915 C C . LEU A 1 366 ? 13.633 76.534 64.520 1.00 50.56 366 LEU A C 1
ATOM 2916 O O . LEU A 1 366 ? 13.164 77.600 64.929 1.00 50.75 366 LEU A O 1
ATOM 2921 N N . GLU A 1 367 ? 14.919 76.389 64.200 1.00 50.89 367 GLU A N 1
ATOM 2922 C CA . GLU A 1 367 ? 15.848 77.525 64.267 1.00 51.17 367 GLU A CA 1
ATOM 2923 C C . GLU A 1 367 ? 15.557 78.562 63.168 1.00 51.39 367 GLU A C 1
ATOM 2924 O O . GLU A 1 367 ? 15.898 79.737 63.317 1.00 51.32 367 GLU A O 1
ATOM 2930 N N . LYS A 1 368 ? 14.926 78.122 62.079 1.00 51.59 368 LYS A N 1
ATOM 2931 C CA . LYS A 1 368 ? 14.378 79.033 61.069 1.00 51.90 368 LYS A CA 1
ATOM 2932 C C . LYS A 1 368 ? 13.043 79.618 61.528 1.00 52.20 368 LYS A C 1
ATOM 2933 O O . LYS A 1 368 ? 12.722 80.768 61.220 1.00 52.28 368 LYS A O 1
ATOM 2939 N N . GLY A 1 369 ? 12.265 78.813 62.248 1.00 52.52 369 GLY A N 1
ATOM 2940 C CA . GLY A 1 369 ? 10.961 79.226 62.758 1.00 52.79 369 GLY A CA 1
ATOM 2941 C C . GLY A 1 369 ? 9.792 78.624 61.996 1.00 53.05 369 GLY A C 1
ATOM 2942 O O . GLY A 1 369 ? 8.679 79.155 62.045 1.00 53.20 369 GLY A O 1
ATOM 2943 N N . GLN A 1 370 ? 10.035 77.525 61.285 1.00 53.36 370 GLN A N 1
ATOM 2944 C CA . GLN A 1 370 ? 8.958 76.784 60.632 1.00 53.64 370 GLN A CA 1
ATOM 2945 C C . GLN A 1 370 ? 8.286 75.860 61.642 1.00 54.10 370 GLN A C 1
ATOM 2946 O O . GLN A 1 370 ? 8.876 75.504 62.670 1.00 54.17 370 GLN A O 1
ATOM 2952 N N . SER A 1 371 ? 7.052 75.470 61.339 1.00 54.51 371 SER A N 1
ATOM 2953 C CA . SER A 1 371 ? 6.281 74.628 62.241 1.00 54.84 371 SER A CA 1
ATOM 2954 C C . SER A 1 371 ? 6.691 73.1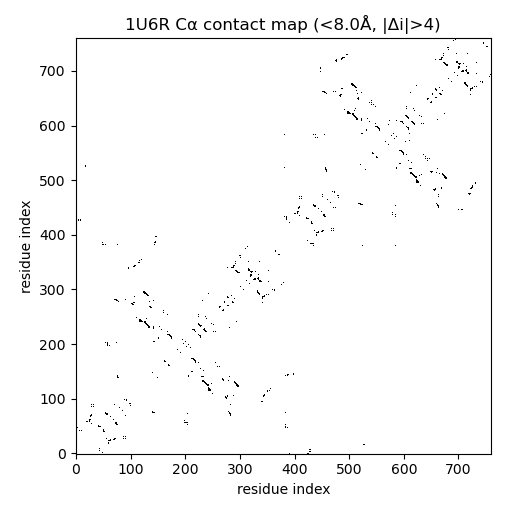65 62.103 1.00 55.18 371 SER A C 1
ATOM 2955 O O . SER A 1 371 ? 6.840 72.645 60.994 1.00 55.22 371 SER A O 1
ATOM 2958 N N . ILE A 1 372 ? 6.880 72.519 63.249 1.00 55.51 372 ILE A N 1
ATOM 2959 C CA . ILE A 1 372 ? 7.109 71.078 63.315 1.00 55.70 372 ILE A CA 1
ATOM 2960 C C . ILE A 1 372 ? 5.755 70.379 63.504 1.00 55.98 372 ILE A C 1
ATOM 2961 O O . ILE A 1 372 ? 5.371 70.023 64.620 1.00 56.25 372 ILE A O 1
ATOM 2966 N N . ASP A 1 373 ? 5.027 70.191 62.406 1.00 56.10 373 ASP A N 1
ATOM 2967 C CA . ASP A 1 373 ? 3.657 69.686 62.491 1.00 56.06 373 ASP A CA 1
ATOM 2968 C C . ASP A 1 373 ? 3.250 68.937 61.221 1.00 56.04 373 ASP A C 1
ATOM 2969 O O . ASP A 1 373 ? 2.196 69.186 60.633 1.00 56.33 373 ASP A O 1
ATOM 2974 N N . ASP A 1 374 ? 4.101 67.996 60.829 1.00 55.73 374 ASP A N 1
ATOM 2975 C CA . ASP A 1 374 ? 3.909 67.186 59.619 1.00 55.48 374 ASP A CA 1
ATOM 2976 C C . ASP A 1 374 ? 5.019 66.141 59.481 1.00 55.23 374 ASP A C 1
ATOM 2977 O O . ASP A 1 374 ? 4.825 65.100 58.849 1.00 55.31 374 ASP A O 1
ATOM 2982 N N . MET A 1 375 ? 6.179 66.436 60.066 1.00 54.85 375 MET A N 1
ATOM 2983 C CA . MET A 1 375 ? 7.305 65.510 60.109 1.00 54.50 375 MET A CA 1
ATOM 2984 C C . MET A 1 375 ? 7.165 64.557 61.292 1.00 54.03 375 MET A C 1
ATOM 2985 O O . MET A 1 375 ? 7.885 63.559 61.367 1.00 54.07 375 MET A O 1
ATOM 2990 N N . ILE A 1 376 ? 6.260 64.885 62.219 1.00 53.38 376 ILE A N 1
ATOM 2991 C CA . ILE A 1 376 ? 6.007 64.058 63.398 1.00 52.87 376 ILE A CA 1
ATOM 2992 C C . ILE A 1 376 ? 5.550 62.676 62.939 1.00 52.25 376 ILE A C 1
ATOM 2993 O O . ILE A 1 376 ? 4.467 62.535 62.372 1.00 52.09 376 ILE A O 1
ATOM 2998 N N . PRO A 1 377 ? 6.369 61.658 63.192 1.00 51.46 377 PRO A N 1
ATOM 2999 C CA . PRO A 1 377 ? 6.125 60.345 62.638 1.00 51.07 377 PRO A CA 1
ATOM 3000 C C . PRO A 1 377 ? 5.068 59.612 63.439 1.00 50.49 377 PRO A C 1
ATOM 3001 O O . PRO A 1 377 ? 4.791 59.978 64.584 1.00 50.21 377 PRO A O 1
ATOM 3005 N N . ALA A 1 378 ? 4.481 58.590 62.829 1.00 49.97 378 ALA A N 1
ATOM 3006 C CA . ALA A 1 378 ? 3.616 57.676 63.551 1.00 49.63 378 ALA A CA 1
ATOM 3007 C C . ALA A 1 378 ? 4.455 56.981 64.618 1.00 49.23 378 ALA A C 1
ATOM 3008 O O . ALA A 1 378 ? 5.686 56.960 64.536 1.00 49.04 378 ALA A O 1
ATOM 3010 N N . GLN A 1 379 ? 3.787 56.436 65.629 1.00 48.63 379 GLN A N 1
ATOM 3011 C CA . GLN A 1 379 ? 4.458 55.636 66.644 1.00 48.36 379 GLN A CA 1
ATOM 3012 C C . GLN A 1 379 ? 5.103 54.443 65.952 1.00 48.08 379 GLN A C 1
ATOM 3013 O O . GLN A 1 379 ? 4.411 53.660 65.299 1.00 47.94 379 GLN A O 1
ATOM 3019 N N . LYS A 1 380 ? 6.426 54.324 66.075 1.00 47.73 380 LYS A N 1
ATOM 3020 C CA . LYS A 1 380 ? 7.152 53.183 65.517 1.00 47.61 380 LYS A CA 1
ATOM 3021 C C . LYS A 1 380 ? 6.945 51.939 66.382 1.00 47.40 380 LYS A C 1
ATOM 3022 O O . LYS A 1 380 ? 6.533 52.037 67.538 1.00 47.05 380 LYS A O 1
ATOM 3029 N N . PRO B 1 1 ? 28.689 36.870 102.521 1.00 9.27 1 PRO B N 1
ATOM 3030 C CA . PRO B 1 1 ? 27.289 37.260 102.580 1.00 9.39 1 PRO B CA 1
ATOM 3031 C C . PRO B 1 1 ? 26.584 37.138 101.236 1.00 9.00 1 PRO B C 1
ATOM 3032 O O . PRO B 1 1 ? 27.217 36.816 100.231 1.00 8.97 1 PRO B O 1
ATOM 3036 N N . PHE B 1 2 ? 25.285 37.396 101.240 1.00 9.18 2 PHE B N 1
ATOM 3037 C CA . PHE B 1 2 ? 24.472 37.409 100.033 1.00 9.39 2 PHE B CA 1
ATOM 3038 C C . PHE B 1 2 ? 24.448 36.012 99.429 1.00 9.48 2 PHE B C 1
ATOM 3039 O O . PHE B 1 2 ? 24.612 35.018 100.157 1.00 9.08 2 PHE B O 1
ATOM 3047 N N . GLY B 1 3 ? 24.227 35.910 98.127 1.00 9.19 3 GLY B N 1
ATOM 3048 C CA . GLY B 1 3 ? 24.201 34.601 97.477 1.00 9.28 3 GLY B CA 1
ATOM 3049 C C . GLY B 1 3 ? 25.524 33.866 97.599 1.00 9.45 3 GLY B C 1
ATOM 3050 O O . GLY B 1 3 ? 25.564 32.635 97.708 1.00 9.01 3 GLY B O 1
ATOM 3051 N N . ASN B 1 4 ? 26.612 34.626 97.637 1.00 9.01 4 ASN B N 1
ATOM 3052 C CA . ASN B 1 4 ? 27.961 34.060 97.619 1.00 9.13 4 ASN B CA 1
ATOM 3053 C C . ASN B 1 4 ? 28.230 33.134 98.807 1.00 9.01 4 ASN B C 1
ATOM 3054 O O . ASN B 1 4 ? 29.010 32.173 98.706 1.00 8.65 4 ASN B O 1
ATOM 3059 N N . THR B 1 5 ? 27.553 33.391 99.918 1.00 9.14 5 THR B N 1
ATOM 3060 C CA . THR B 1 5 ? 27.579 32.490 101.073 1.00 9.26 5 THR B CA 1
ATOM 3061 C C . THR B 1 5 ? 27.426 31.029 100.682 1.00 9.56 5 THR B C 1
ATOM 3062 O O . THR B 1 5 ? 28.119 30.167 101.210 1.00 10.09 5 THR B O 1
ATOM 3066 N N . HIS B 1 6 ? 26.502 30.773 99.759 1.00 9.66 6 HIS B N 1
ATOM 3067 C CA . HIS B 1 6 ? 26.163 29.418 99.355 1.00 9.78 6 HIS B CA 1
ATOM 3068 C C . HIS B 1 6 ? 26.372 29.219 97.859 1.00 10.25 6 HIS B C 1
ATOM 3069 O O . HIS B 1 6 ? 25.632 28.480 97.210 1.00 10.04 6 HIS B O 1
ATOM 3076 N N . ASN B 1 7 ? 27.429 29.835 97.323 1.00 10.02 7 ASN B N 1
ATOM 3077 C CA . ASN B 1 7 ? 27.851 29.562 95.953 1.00 10.36 7 ASN B CA 1
ATOM 3078 C C . ASN B 1 7 ? 28.556 28.208 95.927 1.00 10.70 7 ASN B C 1
ATOM 3079 O O . ASN B 1 7 ? 29.668 28.073 96.419 1.00 10.78 7 ASN B O 1
ATOM 3084 N N . LYS B 1 8 ? 27.886 27.222 95.349 1.00 11.42 8 LYS B N 1
ATOM 3085 C CA . LYS B 1 8 ? 28.346 25.830 95.375 1.00 12.74 8 LYS B CA 1
ATOM 3086 C C . LYS B 1 8 ? 29.563 25.586 94.490 1.00 13.17 8 LYS B C 1
ATOM 3087 O O . LYS B 1 8 ? 30.248 24.568 94.639 1.00 12.86 8 LYS B O 1
ATOM 3093 N N . TYR B 1 9 ? 29.850 26.513 93.584 1.00 13.51 9 TYR B N 1
ATOM 3094 C CA . TYR B 1 9 ? 30.971 26.325 92.664 1.00 14.51 9 TYR B CA 1
ATOM 3095 C C . TYR B 1 9 ? 32.325 26.628 93.285 1.00 15.02 9 TYR B C 1
ATOM 3096 O O . TYR B 1 9 ? 33.345 26.332 92.683 1.00 15.33 9 TYR B O 1
ATOM 3105 N N . LYS B 1 10 ? 32.356 27.196 94.486 1.00 14.66 10 LYS B N 1
ATOM 3106 C CA . LYS B 1 10 ? 33.638 27.454 95.159 1.00 15.69 10 LYS B CA 1
ATOM 3107 C C . LYS B 1 10 ? 34.463 26.167 95.316 1.00 16.76 10 LYS B C 1
ATOM 3108 O O . LYS B 1 10 ? 35.692 26.215 95.260 1.00 17.23 10 LYS B O 1
ATOM 3114 N N . LEU B 1 11 ? 33.765 25.042 95.474 1.00 18.66 11 LEU B N 1
ATOM 3115 C CA . LEU B 1 11 ? 34.364 23.694 95.474 1.00 19.06 11 LEU B CA 1
ATOM 3116 C C . LEU B 1 11 ? 35.286 23.464 94.291 1.00 18.84 11 LEU B C 1
ATOM 3117 O O . LEU B 1 11 ? 36.309 22.787 94.414 1.00 20.05 11 LEU B O 1
ATOM 3122 N N . ASN B 1 12 ? 34.901 24.011 93.144 1.00 18.13 12 ASN B N 1
ATOM 3123 C CA . ASN B 1 12 ? 35.551 23.710 91.871 1.00 17.50 12 ASN B CA 1
ATOM 3124 C C . ASN B 1 12 ? 36.859 24.451 91.656 1.00 17.22 12 ASN B C 1
ATOM 3125 O O . ASN B 1 12 ? 37.564 24.183 90.672 1.00 17.28 12 ASN B O 1
ATOM 3130 N N . TYR B 1 13 ? 37.184 25.379 92.560 1.00 15.86 13 TYR B N 1
ATOM 3131 C CA . TYR B 1 13 ? 38.394 26.190 92.454 1.00 15.60 13 TYR B CA 1
ATOM 3132 C C . TYR B 1 13 ? 39.396 25.818 93.532 1.00 15.33 13 TYR B C 1
ATOM 3133 O O . TYR B 1 13 ? 39.012 25.367 94.607 1.00 15.01 13 TYR B O 1
ATOM 3142 N N . LYS B 1 14 ? 40.680 25.978 93.224 1.00 15.00 14 LYS B N 1
ATOM 3143 C CA . LYS B 1 14 ? 41.748 25.686 94.177 1.00 15.55 14 LYS B CA 1
ATOM 3144 C C . LYS B 1 14 ? 41.724 26.724 95.282 1.00 14.74 14 LYS B C 1
ATOM 3145 O O . LYS B 1 14 ? 41.264 27.834 95.071 1.00 14.21 14 LYS B O 1
ATOM 3151 N N . SER B 1 15 ? 42.215 26.361 96.460 1.00 14.41 15 SER B N 1
ATOM 3152 C CA . SER B 1 15 ? 42.309 27.318 97.570 1.00 14.37 15 SER B CA 1
ATOM 3153 C C . SER B 1 15 ? 42.982 28.633 97.144 1.00 14.24 15 SER B C 1
ATOM 3154 O O . SER B 1 15 ? 42.458 29.714 97.401 1.00 14.52 15 SER B O 1
ATOM 3157 N N . GLU B 1 16 ? 44.133 28.543 96.473 1.00 14.20 16 GLU B N 1
ATOM 3158 C CA . GLU B 1 16 ? 44.854 29.742 96.025 1.00 14.43 16 GLU B CA 1
ATOM 3159 C C . GLU B 1 16 ? 44.095 30.562 94.981 1.00 14.03 16 GLU B C 1
ATOM 3160 O O . GLU B 1 16 ? 44.359 31.756 94.799 1.00 14.50 16 GLU B O 1
ATOM 3166 N N . GLU B 1 17 ? 43.157 29.923 94.291 1.00 13.63 17 GLU B N 1
ATOM 3167 C CA . GLU B 1 17 ? 42.306 30.619 93.340 1.00 13.36 17 GLU B CA 1
ATOM 3168 C C . GLU B 1 17 ? 41.223 31.460 94.028 1.00 12.32 17 GLU B C 1
ATOM 3169 O O . GLU B 1 17 ? 40.800 32.478 93.481 1.00 12.33 17 GLU B O 1
ATOM 3175 N N . GLU B 1 18 ? 40.794 31.028 95.211 1.00 11.46 18 GLU B N 1
ATOM 3176 C CA . GLU B 1 18 ? 39.764 31.738 95.986 1.00 11.23 18 GLU B CA 1
ATOM 3177 C C . GLU B 1 18 ? 40.356 32.629 97.065 1.00 10.91 18 GLU B C 1
ATOM 3178 O O . GLU B 1 18 ? 39.638 33.457 97.646 1.00 10.78 18 GLU B O 1
ATOM 3184 N N . TYR B 1 19 ? 41.647 32.464 97.357 1.00 10.66 19 TYR B N 1
ATOM 3185 C CA . TYR B 1 19 ? 42.287 33.195 98.459 1.00 10.32 19 TYR B CA 1
ATOM 3186 C C . TYR B 1 19 ? 42.223 34.707 98.231 1.00 10.44 19 TYR B C 1
ATOM 3187 O O . TYR B 1 19 ? 42.537 35.179 97.140 1.00 9.94 19 TYR B O 1
ATOM 3196 N N . PRO B 1 20 ? 41.826 35.495 99.237 1.00 9.88 20 PRO B N 1
ATOM 3197 C CA . PRO B 1 20 ? 41.689 36.939 99.018 1.00 9.87 20 PRO B CA 1
ATOM 3198 C C . PRO B 1 20 ? 43.024 37.648 98.805 1.00 10.39 20 PRO B C 1
ATOM 3199 O O . PRO B 1 20 ? 44.081 37.217 99.317 1.00 9.88 20 PRO B O 1
ATOM 3203 N N . ASP B 1 21 ? 42.966 38.747 98.067 1.00 10.84 21 ASP B N 1
ATOM 3204 C CA . ASP B 1 21 ? 44.126 39.605 97.913 1.00 11.14 21 ASP B CA 1
ATOM 3205 C C . ASP B 1 21 ? 44.102 40.633 99.032 1.00 11.67 21 ASP B C 1
ATOM 3206 O O . ASP B 1 21 ? 43.352 41.614 98.985 1.00 11.28 21 ASP B O 1
ATOM 3211 N N . LEU B 1 22 ? 44.912 40.383 100.059 1.00 11.46 22 LEU B N 1
ATOM 3212 C CA . LEU B 1 22 ? 44.984 41.254 101.226 1.00 12.17 22 LEU B CA 1
ATOM 3213 C C . LEU B 1 22 ? 46.250 42.098 101.239 1.00 12.52 22 LEU B C 1
ATOM 3214 O O . LEU B 1 22 ? 46.628 42.625 102.269 1.00 12.51 22 LEU B O 1
ATOM 3219 N N . SER B 1 23 ? 46.905 42.237 100.087 1.00 13.84 23 SER B N 1
ATOM 3220 C CA . SER B 1 23 ? 48.028 43.151 99.989 1.00 14.75 23 SER B CA 1
ATOM 3221 C C . SER B 1 23 ? 47.515 44.564 100.318 1.00 15.45 23 SER B C 1
ATOM 3222 O O . SER B 1 23 ? 46.378 44.934 99.973 1.00 16.87 23 SER B O 1
ATOM 3225 N N . LYS B 1 24 ? 48.328 45.312 101.049 1.00 16.31 24 LYS B N 1
ATOM 3226 C CA . LYS B 1 24 ? 47.974 46.657 101.514 1.00 15.93 24 LYS B CA 1
ATOM 3227 C C . LYS B 1 24 ? 46.594 46.740 102.195 1.00 15.35 24 LYS B C 1
ATOM 3228 O O . LYS B 1 24 ? 45.846 47.724 102.041 1.00 16.52 24 LYS B O 1
ATOM 3234 N N . HIS B 1 25 ? 46.255 45.679 102.915 1.00 13.82 25 HIS B N 1
ATOM 3235 C CA . HIS B 1 25 ? 45.154 45.711 103.862 1.00 13.09 25 HIS B CA 1
ATOM 3236 C C . HIS B 1 25 ? 45.756 45.907 105.250 1.00 13.28 25 HIS B C 1
ATOM 3237 O O . HIS B 1 25 ? 46.818 45.351 105.560 1.00 15.55 25 HIS B O 1
ATOM 3244 N N . ASN B 1 26 ? 45.078 46.690 106.074 1.00 11.65 26 ASN B N 1
ATOM 3245 C CA . ASN B 1 26 ? 45.538 46.992 107.417 1.00 11.63 26 ASN B CA 1
ATOM 3246 C C . ASN B 1 26 ? 44.392 46.795 108.404 1.00 11.21 26 ASN B C 1
ATOM 3247 O O . ASN B 1 26 ? 43.826 47.754 108.895 1.00 11.75 26 ASN B O 1
ATOM 3252 N N . ASN B 1 27 ? 44.042 45.538 108.659 1.00 10.03 27 ASN B N 1
ATOM 3253 C CA . ASN B 1 27 ? 43.024 45.193 109.664 1.00 9.49 27 ASN B CA 1
ATOM 3254 C C . ASN B 1 27 ? 43.445 43.902 110.354 1.00 9.68 27 ASN B C 1
ATOM 3255 O O . ASN B 1 27 ? 44.371 43.233 109.889 1.00 9.76 27 ASN B O 1
ATOM 3260 N N . HIS B 1 28 ? 42.811 43.556 111.475 1.00 8.70 28 HIS B N 1
ATOM 3261 C CA . HIS B 1 28 ? 43.309 42.438 112.283 1.00 8.94 28 HIS B CA 1
ATOM 3262 C C . HIS B 1 28 ? 43.230 41.116 111.534 1.00 8.67 28 HIS B C 1
ATOM 3263 O O . HIS B 1 28 ? 44.125 40.269 111.666 1.00 9.33 28 HIS B O 1
ATOM 3270 N N . MET B 1 29 ? 42.160 40.928 110.757 1.00 8.49 29 MET B N 1
ATOM 3271 C CA . MET B 1 29 ? 41.998 39.713 109.961 1.00 8.93 29 MET B CA 1
ATOM 3272 C C . MET B 1 29 ? 43.165 39.520 108.990 1.00 9.12 29 MET B C 1
ATOM 3273 O O . MET B 1 29 ? 43.733 38.431 108.904 1.00 8.64 29 MET B O 1
ATOM 3278 N N . ALA B 1 30 ? 43.531 40.581 108.282 1.00 9.68 30 ALA B N 1
ATOM 3279 C CA . ALA B 1 30 ? 44.580 40.495 107.263 1.00 9.79 30 ALA B CA 1
ATOM 3280 C C . ALA B 1 30 ? 45.958 40.256 107.879 1.00 10.58 30 ALA B C 1
ATOM 3281 O O . ALA B 1 30 ? 46.873 39.748 107.213 1.00 10.52 30 ALA B O 1
ATOM 3283 N N . LYS B 1 31 ? 46.092 40.605 109.154 1.00 11.10 31 LYS B N 1
ATOM 3284 C CA . LYS B 1 31 ? 47.313 40.366 109.902 1.00 12.35 31 LYS B CA 1
ATOM 3285 C C . LYS B 1 31 ? 47.486 38.869 110.233 1.00 12.13 31 LYS B C 1
ATOM 3286 O O . LYS B 1 31 ? 48.608 38.385 110.465 1.00 13.61 31 LYS B O 1
ATOM 3292 N N . VAL B 1 32 ? 46.378 38.136 110.273 1.00 11.23 32 VAL B N 1
ATOM 3293 C CA . VAL B 1 32 ? 46.361 36.754 110.722 1.00 10.91 32 VAL B CA 1
ATOM 3294 C C . VAL B 1 32 ? 46.136 35.713 109.612 1.00 10.59 32 VAL B C 1
ATOM 3295 O O . VAL B 1 32 ? 46.749 34.644 109.639 1.00 10.71 32 VAL B O 1
ATOM 3299 N N . LEU B 1 33 ? 45.257 35.990 108.655 1.00 10.46 33 LEU B N 1
ATOM 3300 C CA . LEU B 1 33 ? 44.975 34.995 107.627 1.00 10.26 33 LEU B CA 1
ATOM 3301 C C . LEU B 1 33 ? 46.245 34.599 106.871 1.00 10.89 33 LEU B C 1
ATOM 3302 O O . LEU B 1 33 ? 47.068 35.449 106.525 1.00 11.01 33 LEU B O 1
ATOM 3307 N N . THR B 1 34 ? 46.375 33.299 106.622 1.00 11.52 34 THR B N 1
ATOM 3308 C CA . THR B 1 34 ? 47.456 32.747 105.812 1.00 11.79 34 THR B CA 1
ATOM 3309 C C . THR B 1 34 ? 46.871 31.816 104.757 1.00 12.01 34 THR B C 1
ATOM 3310 O O . THR B 1 34 ? 45.734 31.356 104.902 1.00 11.28 34 THR B O 1
ATOM 3314 N N . PRO B 1 35 ? 47.640 31.515 103.709 1.00 12.70 35 PRO B N 1
ATOM 3315 C CA . PRO B 1 35 ? 47.228 30.480 102.755 1.00 13.13 35 PRO B CA 1
ATOM 3316 C C . PRO B 1 35 ? 46.851 29.151 103.423 1.00 13.35 35 PRO B C 1
ATOM 3317 O O . PRO B 1 35 ? 45.858 28.535 103.044 1.00 12.37 35 PRO B O 1
ATOM 3321 N N . ASP B 1 36 ? 47.625 28.718 104.413 1.00 13.83 36 ASP B N 1
ATOM 3322 C CA . ASP B 1 36 ? 47.344 27.442 105.082 1.00 14.60 36 ASP B CA 1
ATOM 3323 C C . ASP B 1 36 ? 46.033 27.457 105.865 1.00 13.98 36 ASP B C 1
ATOM 3324 O O . ASP B 1 36 ? 45.281 26.482 105.829 1.00 14.12 36 ASP B O 1
ATOM 3329 N N . LEU B 1 37 ? 45.766 28.561 106.569 1.00 13.69 37 LEU B N 1
ATOM 3330 C CA . LEU B 1 37 ? 44.522 28.706 107.326 1.00 13.41 37 LEU B CA 1
ATOM 3331 C C . LEU B 1 37 ? 43.338 28.686 106.392 1.00 12.85 37 LEU B C 1
ATOM 3332 O O . LEU B 1 37 ? 42.337 28.038 106.684 1.00 12.14 37 LEU B O 1
ATOM 3337 N N . TYR B 1 38 ? 43.453 29.417 105.282 1.00 11.76 38 TYR B N 1
ATOM 3338 C CA . TYR B 1 38 ? 42.383 29.482 104.282 1.00 11.85 38 TYR B CA 1
ATOM 3339 C C . TYR B 1 38 ? 42.121 28.094 103.710 1.00 12.09 38 TYR B C 1
ATOM 3340 O O . TYR B 1 38 ? 40.979 27.617 103.682 1.00 12.07 38 TYR B O 1
ATOM 3349 N N . LYS B 1 39 ? 43.186 27.406 103.321 1.00 12.46 39 LYS B N 1
ATOM 3350 C CA . LYS B 1 39 ? 43.028 26.043 102.790 1.00 13.31 39 LYS B CA 1
ATOM 3351 C C . LYS B 1 39 ? 42.349 25.101 103.788 1.00 13.20 39 LYS B C 1
ATOM 3352 O O . LYS B 1 39 ? 41.490 24.294 103.411 1.00 13.60 39 LYS B O 1
ATOM 3358 N N . LYS B 1 40 ? 42.728 25.216 105.052 1.00 13.65 40 LYS B N 1
ATOM 3359 C CA . LYS B 1 40 ? 42.217 24.348 106.107 1.00 13.82 40 LYS B CA 1
ATOM 3360 C C . LYS B 1 40 ? 40.742 24.578 106.381 1.00 13.56 40 LYS B C 1
ATOM 3361 O O . LYS B 1 40 ? 40.004 23.631 106.632 1.00 13.97 40 LYS B O 1
ATOM 3371 N N . LEU B 1 41 ? 40.315 25.836 106.332 1.00 13.41 41 LEU B N 1
ATOM 3372 C CA . LEU B 1 41 ? 39.005 26.204 106.851 1.00 13.16 41 LEU B CA 1
ATOM 3373 C C . LEU B 1 41 ? 37.959 26.523 105.778 1.00 13.13 41 LEU B C 1
ATOM 3374 O O . LEU B 1 41 ? 36.783 26.658 106.092 1.00 12.98 41 LEU B O 1
ATOM 3379 N N . ARG B 1 42 ? 38.378 26.606 104.520 1.00 12.68 42 ARG B N 1
ATOM 3380 C CA . ARG B 1 42 ? 37.467 27.033 103.442 1.00 13.50 42 ARG B CA 1
ATOM 3381 C C . ARG B 1 42 ? 36.382 26.019 103.114 1.00 13.72 42 ARG B C 1
ATOM 3382 O O . ARG B 1 42 ? 35.415 26.350 102.422 1.00 14.37 42 ARG B O 1
ATOM 3390 N N . ASP B 1 43 ? 36.538 24.783 103.582 1.00 13.85 43 ASP B N 1
ATOM 3391 C CA . ASP B 1 43 ? 35.529 23.754 103.320 1.00 14.65 43 ASP B CA 1
ATOM 3392 C C . ASP B 1 43 ? 34.668 23.483 104.550 1.00 14.42 43 ASP B C 1
ATOM 3393 O O . ASP B 1 43 ? 33.916 22.504 104.582 1.00 15.98 43 ASP B O 1
ATOM 3398 N N . LYS B 1 44 ? 34.769 24.353 105.556 1.00 14.20 44 LYS B N 1
ATOM 3399 C CA . LYS B 1 44 ? 34.047 24.185 106.812 1.00 13.87 44 LYS B CA 1
ATOM 3400 C C . LYS B 1 44 ? 32.812 25.068 106.798 1.00 13.56 44 LYS B C 1
ATOM 3401 O O . LYS B 1 44 ? 32.757 26.091 106.083 1.00 13.21 44 LYS B O 1
ATOM 3407 N N . GLU B 1 45 ? 31.802 24.662 107.557 1.00 13.04 45 GLU B N 1
ATOM 3408 C CA . GLU B 1 45 ? 30.634 25.520 107.755 1.00 13.48 45 GLU B CA 1
ATOM 3409 C C . GLU B 1 45 ? 30.053 25.303 109.139 1.00 12.73 45 GLU B C 1
ATOM 3410 O O . GLU B 1 45 ? 30.212 24.227 109.742 1.00 12.72 45 GLU B O 1
ATOM 3416 N N . THR B 1 46 ? 29.362 26.318 109.645 1.00 11.56 46 THR B N 1
ATOM 3417 C CA . THR B 1 46 ? 28.598 26.172 110.879 1.00 11.72 46 THR B CA 1
ATOM 3418 C C . THR B 1 46 ? 27.259 25.504 110.561 1.00 11.52 46 THR B C 1
ATOM 3419 O O . THR B 1 46 ? 26.903 25.325 109.389 1.00 11.34 46 THR B O 1
ATOM 3423 N N . PRO B 1 47 ? 26.499 25.126 111.586 1.00 11.73 47 PRO B N 1
ATOM 3424 C CA . PRO B 1 47 ? 25.221 24.463 111.351 1.00 11.19 47 PRO B CA 1
ATOM 3425 C C . PRO B 1 47 ? 24.197 25.279 110.547 1.00 10.40 47 PRO B C 1
ATOM 3426 O O . PRO B 1 47 ? 23.308 24.694 109.930 1.00 11.26 47 PRO B O 1
ATOM 3430 N N . SER B 1 48 ? 24.337 26.605 110.529 1.00 10.38 48 SER B N 1
ATOM 3431 C CA . SER B 1 48 ? 23.479 27.478 109.709 1.00 9.96 48 SER B CA 1
ATOM 3432 C C . SER B 1 48 ? 24.092 27.827 108.351 1.00 9.67 48 SER B C 1
ATOM 3433 O O . SER B 1 48 ? 23.559 28.662 107.620 1.00 9.04 48 SER B O 1
ATOM 3436 N N . GLY B 1 49 ? 25.232 27.212 108.034 1.00 9.48 49 GLY B N 1
ATOM 3437 C CA . GLY B 1 49 ? 25.879 27.411 106.745 1.00 9.26 49 GLY B CA 1
ATOM 3438 C C . GLY B 1 49 ? 26.780 28.627 106.643 1.00 8.85 49 GLY B C 1
ATOM 3439 O O . GLY B 1 49 ? 27.088 29.073 105.536 1.00 8.95 49 GLY B O 1
ATOM 3440 N N . PHE B 1 50 ? 27.223 29.165 107.781 1.00 8.53 50 PHE B N 1
ATOM 3441 C CA . PHE B 1 50 ? 28.171 30.294 107.756 1.00 7.91 50 PHE B CA 1
ATOM 3442 C C . PHE B 1 50 ? 29.551 29.726 107.442 1.00 8.05 50 PHE B C 1
ATOM 3443 O O . PHE B 1 50 ? 29.915 28.670 107.952 1.00 8.64 50 PHE B O 1
ATOM 3451 N N . THR B 1 51 ? 30.287 30.420 106.574 1.00 8.01 51 THR B N 1
ATOM 3452 C CA . THR B 1 51 ? 31.563 29.936 106.065 1.00 8.04 51 THR B CA 1
ATOM 3453 C C . THR B 1 51 ? 32.691 30.919 106.308 1.00 7.98 51 THR B C 1
ATOM 3454 O O . THR B 1 51 ? 32.474 32.077 106.694 1.00 6.97 51 THR B O 1
ATOM 3458 N N . LEU B 1 52 ? 33.905 30.454 106.052 1.00 8.03 52 LEU B N 1
ATOM 3459 C CA . LEU B 1 52 ? 35.093 31.294 106.235 1.00 8.23 52 LEU B CA 1
ATOM 3460 C C . LEU B 1 52 ? 35.001 32.565 105.393 1.00 7.93 52 LEU B C 1
ATOM 3461 O O . LEU B 1 52 ? 35.365 33.649 105.846 1.00 8.19 52 LEU B O 1
ATOM 3466 N N . ASP B 1 53 ? 34.552 32.434 104.147 1.00 8.02 53 ASP B N 1
ATOM 3467 C CA . ASP B 1 53 ? 34.411 33.608 103.291 1.00 7.56 53 ASP B CA 1
ATOM 3468 C C . ASP B 1 53 ? 33.444 34.622 103.899 1.00 7.23 53 ASP B C 1
ATOM 3469 O O . ASP B 1 53 ? 33.675 35.822 103.799 1.00 7.62 53 ASP B O 1
ATOM 3474 N N . ASP B 1 54 ? 32.363 34.155 104.522 1.00 7.37 54 ASP B N 1
ATOM 3475 C CA . ASP B 1 54 ? 31.461 35.096 105.226 1.00 6.84 54 ASP B CA 1
ATOM 3476 C C . ASP B 1 54 ? 32.138 35.760 106.422 1.00 6.27 54 ASP B C 1
ATOM 3477 O O . ASP B 1 54 ? 31.966 36.953 106.658 1.00 6.90 54 ASP B O 1
ATOM 3482 N N . VAL B 1 55 ? 32.900 34.993 107.197 1.00 6.33 55 VAL B N 1
ATOM 3483 C CA . VAL B 1 55 ? 33.646 35.556 108.307 1.00 6.13 55 VAL B CA 1
ATOM 3484 C C . VAL B 1 55 ? 34.509 36.746 107.855 1.00 5.79 55 VAL B C 1
ATOM 3485 O O . VAL B 1 55 ? 34.467 37.807 108.460 1.00 6.51 55 VAL B O 1
ATOM 3489 N N . ILE B 1 56 ? 35.267 36.564 106.783 1.00 7.27 56 ILE B N 1
ATOM 3490 C CA . ILE B 1 56 ? 36.290 37.521 106.421 1.00 6.86 56 ILE B CA 1
ATOM 3491 C C . ILE B 1 56 ? 35.883 38.611 105.437 1.00 7.30 56 ILE B C 1
ATOM 3492 O O . ILE B 1 56 ? 36.692 39.507 105.172 1.00 6.79 56 ILE B O 1
ATOM 3497 N N . GLN B 1 57 ? 34.674 38.540 104.885 1.00 7.18 57 GLN B N 1
ATOM 3498 C CA . GLN B 1 57 ? 34.311 39.425 103.768 1.00 7.28 57 GLN B CA 1
ATOM 3499 C C . GLN B 1 57 ? 34.554 40.905 104.065 1.00 7.14 57 GLN B C 1
ATOM 3500 O O . GLN B 1 57 ? 35.076 41.633 103.218 1.00 7.54 57 GLN B O 1
ATOM 3506 N N . THR B 1 58 ? 34.176 41.370 105.252 1.00 7.34 58 THR B N 1
ATOM 3507 C CA . THR B 1 58 ? 34.318 42.795 105.547 1.00 7.56 58 THR B CA 1
ATOM 3508 C C . THR B 1 58 ? 35.787 43.250 105.564 1.00 7.30 58 THR B C 1
ATOM 3509 O O . THR B 1 58 ? 36.110 44.373 105.158 1.00 8.35 58 THR B O 1
ATOM 3513 N N . GLY B 1 59 ? 36.682 42.383 106.026 1.00 7.72 59 GLY B N 1
ATOM 3514 C CA . GLY B 1 59 ? 38.107 42.690 106.017 1.00 7.89 59 GLY B CA 1
ATOM 3515 C C . GLY B 1 59 ? 38.753 42.590 104.647 1.00 8.31 59 GLY B C 1
ATOM 3516 O O . GLY B 1 59 ? 39.810 43.165 104.427 1.00 8.96 59 GLY B O 1
ATOM 3517 N N . VAL B 1 60 ? 38.141 41.849 103.731 1.00 7.81 60 VAL B N 1
ATOM 3518 C CA . VAL B 1 60 ? 38.585 41.873 102.340 1.00 8.16 60 VAL B CA 1
ATOM 3519 C C . VAL B 1 60 ? 38.151 43.198 101.701 1.00 8.44 60 VAL B C 1
ATOM 3520 O O . VAL B 1 60 ? 38.938 43.894 101.035 1.00 9.13 60 VAL B O 1
ATOM 3524 N N . ASP B 1 61 ? 36.886 43.539 101.895 1.00 7.97 61 ASP B N 1
ATOM 3525 C CA . ASP B 1 61 ? 36.296 44.709 101.276 1.00 8.46 61 ASP B CA 1
ATOM 3526 C C . ASP B 1 61 ? 36.821 46.019 101.852 1.00 8.33 61 ASP B C 1
ATOM 3527 O O . ASP B 1 61 ? 36.833 47.037 101.158 1.00 8.91 61 ASP B O 1
ATOM 3532 N N . ASN B 1 62 ? 37.183 46.001 103.132 1.00 8.47 62 ASN B N 1
ATOM 3533 C CA . ASN B 1 62 ? 37.559 47.206 103.876 1.00 8.92 62 ASN B CA 1
ATOM 3534 C C . ASN B 1 62 ? 39.007 47.101 104.335 1.00 9.24 62 ASN B C 1
ATOM 3535 O O . ASN B 1 62 ? 39.281 46.650 105.446 1.00 9.54 62 ASN B O 1
ATOM 3540 N N . PRO B 1 63 ? 39.943 47.489 103.469 1.00 9.43 63 PRO B N 1
ATOM 3541 C CA . PRO B 1 63 ? 41.362 47.393 103.814 1.00 10.09 63 PRO B CA 1
ATOM 3542 C C . PRO B 1 63 ? 41.763 48.237 105.014 1.00 10.89 63 PRO B C 1
ATOM 3543 O O . PRO B 1 63 ? 42.685 47.870 105.744 1.00 12.69 63 PRO B O 1
ATOM 3547 N N . GLY B 1 64 ? 41.047 49.326 105.251 1.00 10.45 64 GLY B N 1
ATOM 3548 C CA . GLY B 1 64 ? 41.277 50.143 106.415 1.00 10.57 64 GLY B CA 1
ATOM 3549 C C . GLY B 1 64 ? 39.994 50.864 106.780 1.00 10.73 64 GLY B C 1
ATOM 3550 O O . GLY B 1 64 ? 38.904 50.479 106.352 1.00 11.21 64 GLY B O 1
ATOM 3551 N N . HIS B 1 65 ? 40.141 51.915 107.574 1.00 10.49 65 HIS B N 1
ATOM 3552 C CA . HIS B 1 65 ? 39.008 52.709 108.035 1.00 11.01 65 HIS B CA 1
ATOM 3553 C C . HIS B 1 65 ? 39.556 54.108 108.285 1.00 11.42 65 HIS B C 1
ATOM 3554 O O . HIS B 1 65 ? 40.695 54.239 108.728 1.00 11.64 65 HIS B O 1
ATOM 3561 N N . PRO B 1 66 ? 38.778 55.149 108.007 1.00 12.53 66 PRO B N 1
ATOM 3562 C CA . PRO B 1 66 ? 39.277 56.523 108.185 1.00 12.36 66 PRO B CA 1
ATOM 3563 C C . PRO B 1 66 ? 39.601 56.946 109.619 1.00 12.73 66 PRO B C 1
ATOM 3564 O O . PRO B 1 66 ? 40.363 57.911 109.815 1.00 13.21 66 PRO B O 1
ATOM 3568 N N . PHE B 1 67 ? 39.052 56.253 110.619 1.00 11.73 67 PHE B N 1
ATOM 3569 C CA . PHE B 1 67 ? 39.183 56.709 112.013 1.00 11.38 67 PHE B CA 1
ATOM 3570 C C . PHE B 1 67 ? 39.794 55.722 113.007 1.00 11.24 67 PHE B C 1
ATOM 3571 O O . PHE B 1 67 ? 40.511 56.122 113.937 1.00 11.17 67 PHE B O 1
ATOM 3579 N N . ILE B 1 68 ? 39.509 54.435 112.839 1.00 10.55 68 ILE B N 1
ATOM 3580 C CA . ILE B 1 68 ? 40.023 53.433 113.760 1.00 10.47 68 ILE B CA 1
ATOM 3581 C C . ILE B 1 68 ? 40.656 52.246 113.034 1.00 10.57 68 ILE B C 1
ATOM 3582 O O . ILE B 1 68 ? 40.514 52.072 111.814 1.00 10.39 68 ILE B O 1
ATOM 3587 N N . MET B 1 69 ? 41.346 51.433 113.821 1.00 10.45 69 MET B N 1
ATOM 3588 C CA . MET B 1 69 ? 41.837 50.133 113.392 1.00 10.35 69 MET B CA 1
ATOM 3589 C C . MET B 1 69 ? 40.679 49.158 113.552 1.00 10.36 69 MET B C 1
ATOM 3590 O O . MET B 1 69 ? 40.078 49.098 114.641 1.00 10.92 69 MET B O 1
ATOM 3595 N N . THR B 1 70 ? 40.397 48.400 112.491 1.00 9.40 70 THR B N 1
ATOM 3596 C CA . THR B 1 70 ? 39.268 47.478 112.441 1.00 9.28 70 THR B CA 1
ATOM 3597 C C . THR B 1 70 ? 39.686 46.009 112.531 1.00 8.77 70 THR B C 1
ATOM 3598 O O . THR B 1 70 ? 40.799 45.617 112.183 1.00 9.41 70 THR B O 1
ATOM 3602 N N . VAL B 1 71 ? 38.752 45.194 112.996 1.00 8.53 71 VAL B N 1
ATOM 3603 C CA . VAL B 1 71 ? 38.974 43.772 113.159 1.00 8.09 71 VAL B CA 1
ATOM 3604 C C . VAL B 1 71 ? 38.961 43.010 111.819 1.00 7.89 71 VAL B C 1
ATOM 3605 O O . VAL B 1 71 ? 39.744 42.092 111.634 1.00 7.66 71 VAL B O 1
ATOM 3609 N N . GLY B 1 72 ? 38.077 43.381 110.900 1.00 7.30 72 GLY B N 1
ATOM 3610 C CA . GLY B 1 72 ? 38.082 42.813 109.548 1.00 7.28 72 GLY B CA 1
ATOM 3611 C C . GLY B 1 72 ? 37.421 41.451 109.413 1.00 6.61 72 GLY B C 1
ATOM 3612 O O . GLY B 1 72 ? 37.611 40.768 108.422 1.00 7.43 72 GLY B O 1
ATOM 3613 N N . CYS B 1 73 ? 36.644 41.048 110.422 1.00 6.76 73 CYS B N 1
ATOM 3614 C CA . CYS B 1 73 ? 35.869 39.815 110.327 1.00 6.90 73 CYS B CA 1
ATOM 3615 C C . CYS B 1 73 ? 34.725 39.821 111.338 1.00 6.80 73 CYS B C 1
ATOM 3616 O O . CYS B 1 73 ? 34.709 40.621 112.261 1.00 6.30 73 CYS B O 1
ATOM 3619 N N . VAL B 1 74 ? 33.749 38.947 111.108 1.00 6.81 74 VAL B N 1
ATOM 3620 C CA . VAL B 1 74 ? 32.593 38.806 111.985 1.00 6.46 74 VAL B CA 1
ATOM 3621 C C . VAL B 1 74 ? 32.243 37.346 112.186 1.00 6.56 74 VAL B C 1
ATOM 3622 O O . VAL B 1 74 ? 32.606 36.485 111.388 1.00 6.12 74 VAL B O 1
ATOM 3626 N N . ALA B 1 75 ? 31.518 37.091 113.263 1.00 6.40 75 ALA B N 1
ATOM 3627 C CA . ALA B 1 75 ? 30.859 35.825 113.478 1.00 6.76 75 ALA B CA 1
ATOM 3628 C C . ALA B 1 75 ? 29.424 35.886 112.957 1.00 7.20 75 ALA B C 1
ATOM 3629 O O . ALA B 1 75 ? 28.765 36.926 113.027 1.00 8.11 75 ALA B O 1
ATOM 3631 N N . GLY B 1 76 ? 28.918 34.756 112.474 1.00 6.99 76 GLY B N 1
ATOM 3632 C CA . GLY B 1 76 ? 27.533 34.669 111.991 1.00 7.25 76 GLY B CA 1
ATOM 3633 C C . GLY B 1 76 ? 26.608 33.891 112.913 1.00 7.79 76 GLY B C 1
ATOM 3634 O O . GLY B 1 76 ? 25.395 33.833 112.685 1.00 7.77 76 GLY B O 1
ATOM 3635 N N . ASP B 1 77 ? 27.191 33.280 113.940 1.00 8.69 77 ASP B N 1
ATOM 3636 C CA . ASP B 1 77 ? 26.479 32.495 114.931 1.00 8.90 77 ASP B CA 1
ATOM 3637 C C . ASP B 1 77 ? 27.467 32.139 116.033 1.00 9.21 77 ASP B C 1
ATOM 3638 O O . ASP B 1 77 ? 28.639 32.468 115.948 1.00 8.96 77 ASP B O 1
ATOM 3643 N N . GLU B 1 78 ? 26.990 31.476 117.073 1.00 9.52 78 GLU B N 1
ATOM 3644 C CA . GLU B 1 78 ? 27.856 31.109 118.185 1.00 9.86 78 GLU B CA 1
ATOM 3645 C C . GLU B 1 78 ? 28.985 30.170 117.736 1.00 9.86 78 GLU B C 1
ATOM 3646 O O . GLU B 1 78 ? 30.152 30.300 118.151 1.00 9.23 78 GLU B O 1
ATOM 3652 N N . GLU B 1 79 ? 28.615 29.216 116.885 1.00 9.86 79 GLU B N 1
ATOM 3653 C CA . GLU B 1 79 ? 29.525 28.177 116.422 1.00 9.70 79 GLU B CA 1
ATOM 3654 C C . GLU B 1 79 ? 30.701 28.737 115.611 1.00 9.40 79 GLU B C 1
ATOM 3655 O O . GLU B 1 79 ? 31.749 28.105 115.527 1.00 9.48 79 GLU B O 1
ATOM 3661 N N . SER B 1 80 ? 30.522 29.909 115.010 1.00 9.22 80 SER B N 1
ATOM 3662 C CA . SER B 1 80 ? 31.605 30.559 114.251 1.00 9.12 80 SER B CA 1
ATOM 3663 C C . SER B 1 80 ? 32.918 30.618 115.034 1.00 8.83 80 SER B C 1
ATOM 3664 O O . SER B 1 80 ? 34.010 30.353 114.484 1.00 8.76 80 SER B O 1
ATOM 3667 N N . TYR B 1 81 ? 32.815 30.976 116.306 1.00 9.09 81 TYR B N 1
ATOM 3668 C CA . TYR B 1 81 ? 34.013 31.142 117.142 1.00 9.57 81 TYR B CA 1
ATOM 3669 C C . TYR B 1 81 ? 34.739 29.824 117.435 1.00 10.09 81 TYR B C 1
ATOM 3670 O O . TYR B 1 81 ? 35.931 29.843 117.766 1.00 11.22 81 TYR B O 1
ATOM 3679 N N . THR B 1 82 ? 34.043 28.695 117.304 1.00 10.25 82 THR B N 1
ATOM 3680 C CA . THR B 1 82 ? 34.685 27.378 117.438 1.00 10.35 82 THR B CA 1
ATOM 3681 C C . THR B 1 82 ? 35.194 26.822 116.112 1.00 10.33 82 THR B C 1
ATOM 3682 O O . THR B 1 82 ? 36.368 26.441 116.006 1.00 11.05 82 THR B O 1
ATOM 3686 N N . VAL B 1 83 ? 34.326 26.798 115.103 1.00 8.90 83 VAL B N 1
ATOM 3687 C CA . VAL B 1 83 ? 34.685 26.254 113.799 1.00 9.61 83 VAL B CA 1
ATOM 3688 C C . VAL B 1 83 ? 35.892 26.991 113.219 1.00 9.02 83 VAL B C 1
ATOM 3689 O O . VAL B 1 83 ? 36.790 26.363 112.648 1.00 8.80 83 VAL B O 1
ATOM 3693 N N . PHE B 1 84 ? 35.908 28.320 113.361 1.00 9.44 84 PHE B N 1
ATOM 3694 C CA . PHE B 1 84 ? 36.979 29.154 112.816 1.00 9.86 84 PHE B CA 1
ATOM 3695 C C . PHE B 1 84 ? 37.910 29.708 113.895 1.00 10.11 84 PHE B C 1
ATOM 3696 O O . PHE B 1 84 ? 38.518 30.752 113.715 1.00 9.49 84 PHE B O 1
ATOM 3704 N N . LYS B 1 85 ? 38.053 28.975 115.000 1.00 10.33 85 LYS B N 1
ATOM 3705 C CA . LYS B 1 85 ? 38.847 29.443 116.121 1.00 11.03 85 LYS B CA 1
ATOM 3706 C C . LYS B 1 85 ? 40.303 29.731 115.781 1.00 10.50 85 LYS B C 1
ATOM 3707 O O . LYS B 1 85 ? 40.921 30.625 116.386 1.00 10.16 85 LYS B O 1
ATOM 3713 N N . ASP B 1 86 ? 40.860 28.994 114.819 1.00 10.14 86 ASP B N 1
ATOM 3714 C CA . ASP B 1 86 ? 42.261 29.196 114.465 1.00 11.08 86 ASP B CA 1
ATOM 3715 C C . ASP B 1 86 ? 42.479 30.561 113.832 1.00 10.46 86 ASP B C 1
ATOM 3716 O O . ASP B 1 86 ? 43.590 31.075 113.888 1.00 11.12 86 ASP B O 1
ATOM 3721 N N . LEU B 1 87 ? 41.428 31.157 113.257 1.00 10.47 87 LEU B N 1
ATOM 3722 C CA . LEU B 1 87 ? 41.504 32.516 112.748 1.00 10.09 87 LEU B CA 1
ATOM 3723 C C . LEU B 1 87 ? 41.137 33.531 113.835 1.00 9.57 87 LEU B C 1
ATOM 3724 O O . LEU B 1 87 ? 41.866 34.499 114.052 1.00 9.40 87 LEU B O 1
ATOM 3729 N N . PHE B 1 88 ? 40.015 33.291 114.522 1.00 9.19 88 PHE B N 1
ATOM 3730 C CA . PHE B 1 88 ? 39.528 34.232 115.529 1.00 9.59 88 PHE B CA 1
ATOM 3731 C C . PHE B 1 88 ? 40.467 34.413 116.714 1.00 9.82 88 PHE B C 1
ATOM 3732 O O . PHE B 1 88 ? 40.646 35.527 117.195 1.00 10.33 88 PHE B O 1
ATOM 3740 N N . ASP B 1 89 ? 41.032 33.324 117.229 1.00 10.65 89 ASP B N 1
ATOM 3741 C CA . ASP B 1 89 ? 41.775 33.429 118.486 1.00 10.94 89 ASP B CA 1
ATOM 3742 C C . ASP B 1 89 ? 42.988 34.366 118.431 1.00 10.69 89 ASP B C 1
ATOM 3743 O O . ASP B 1 89 ? 43.162 35.198 119.332 1.00 11.60 89 ASP B O 1
ATOM 3748 N N . PRO B 1 90 ? 43.846 34.251 117.422 1.00 10.79 90 PRO B N 1
ATOM 3749 C CA . PRO B 1 90 ? 44.938 35.227 117.273 1.00 10.02 90 PRO B CA 1
ATOM 3750 C C . PRO B 1 90 ? 44.448 36.672 117.075 1.00 9.95 90 PRO B C 1
ATOM 3751 O O . PRO B 1 90 ? 45.094 37.607 117.534 1.00 10.25 90 PRO B O 1
ATOM 3755 N N . ILE B 1 91 ? 43.303 36.845 116.419 1.00 9.48 91 ILE B N 1
ATOM 3756 C CA . ILE B 1 91 ? 42.738 38.191 116.223 1.00 9.46 91 ILE B CA 1
ATOM 3757 C C . ILE B 1 91 ? 42.279 38.772 117.562 1.00 9.78 91 ILE B C 1
ATOM 3758 O O . ILE B 1 91 ? 42.574 39.915 117.906 1.00 9.36 91 ILE B O 1
ATOM 3763 N N . ILE B 1 92 ? 41.551 37.965 118.314 1.00 9.89 92 ILE B N 1
ATOM 3764 C CA . ILE B 1 92 ? 41.093 38.326 119.660 1.00 10.66 92 ILE B CA 1
ATOM 3765 C C . ILE B 1 92 ? 42.280 38.682 120.557 1.00 11.00 92 ILE B C 1
ATOM 3766 O O . ILE B 1 92 ? 42.250 39.683 121.269 1.00 10.43 92 ILE B O 1
ATOM 3771 N N . GLN B 1 93 ? 43.332 37.872 120.506 1.00 11.66 93 GLN B N 1
ATOM 3772 C CA . GLN B 1 93 ? 44.534 38.142 121.300 1.00 12.29 93 GLN B CA 1
ATOM 3773 C C . GLN B 1 93 ? 45.131 39.509 120.946 1.00 11.88 93 GLN B C 1
ATOM 3774 O O . GLN B 1 93 ? 45.465 40.310 121.832 1.00 12.17 93 GLN B O 1
ATOM 3780 N N . ASP B 1 94 ? 45.260 39.776 119.653 1.00 11.53 94 ASP B N 1
ATOM 3781 C CA . ASP B 1 94 ? 45.785 41.054 119.175 1.00 12.24 94 ASP B CA 1
ATOM 3782 C C . ASP B 1 94 ? 44.869 42.228 119.555 1.00 11.69 94 ASP B C 1
ATOM 3783 O O . ASP B 1 94 ? 45.324 43.282 120.022 1.00 11.84 94 ASP B O 1
ATOM 3791 N N . ARG B 1 95 ? 43.581 42.064 119.288 1.00 10.94 95 ARG B N 1
ATOM 3792 C CA . ARG B 1 95 ? 42.632 43.170 119.454 1.00 11.25 95 ARG B CA 1
ATOM 3793 C C . ARG B 1 95 ? 42.442 43.569 120.917 1.00 11.16 95 ARG B C 1
ATOM 3794 O O . ARG B 1 95 ? 42.221 44.743 121.209 1.00 11.71 95 ARG B O 1
ATOM 3802 N N . HIS B 1 96 ? 42.495 42.609 121.833 1.00 11.36 96 HIS B N 1
ATOM 3803 C CA . HIS B 1 96 ? 42.218 42.885 123.241 1.00 11.93 96 HIS B CA 1
ATOM 3804 C C . HIS B 1 96 ? 43.468 43.018 124.112 1.00 13.41 96 HIS B C 1
ATOM 3805 O O . HIS B 1 96 ? 43.381 42.940 125.338 1.00 15.02 96 HIS B O 1
ATOM 3812 N N . GLY B 1 97 ? 44.610 43.265 123.478 1.00 13.62 97 GLY B N 1
ATOM 3813 C CA . GLY B 1 97 ? 45.829 43.610 124.208 1.00 14.01 97 GLY B CA 1
ATOM 3814 C C . GLY B 1 97 ? 46.482 42.424 124.886 1.00 14.68 97 GLY B C 1
ATOM 3815 O O . GLY B 1 97 ? 47.013 42.556 125.994 1.00 15.71 97 GLY B O 1
ATOM 3816 N N . GLY B 1 98 ? 46.437 41.273 124.221 1.00 14.49 98 GLY B N 1
ATOM 3817 C CA . GLY B 1 98 ? 47.150 40.075 124.663 1.00 14.43 98 GLY B CA 1
ATOM 3818 C C . GLY B 1 98 ? 46.340 38.986 125.343 1.00 14.59 98 GLY B C 1
ATOM 3819 O O . GLY B 1 98 ? 46.905 38.167 126.065 1.00 15.46 98 GLY B O 1
ATOM 3820 N N . PHE B 1 99 ? 45.034 38.952 125.113 1.00 13.80 99 PHE B N 1
ATOM 3821 C CA . PHE B 1 99 ? 44.176 37.934 125.714 1.00 14.59 99 PHE B CA 1
ATOM 3822 C C . PHE B 1 99 ? 44.426 36.584 125.054 1.00 15.21 99 PHE B C 1
ATOM 3823 O O . PHE B 1 99 ? 44.120 36.392 123.889 1.00 14.85 99 PHE B O 1
ATOM 3831 N N . LYS B 1 100 ? 44.980 35.647 125.810 1.00 16.75 100 LYS B N 1
ATOM 3832 C CA . LYS B 1 100 ? 45.403 34.370 125.247 1.00 17.77 100 LYS B CA 1
ATOM 3833 C C . LYS B 1 100 ? 44.264 33.339 125.235 1.00 18.19 100 LYS B C 1
ATOM 3834 O O . LYS B 1 100 ? 43.321 33.439 126.022 1.00 18.24 100 LYS B O 1
ATOM 3840 N N . PRO B 1 101 ? 44.350 32.343 124.354 1.00 18.67 101 PRO B N 1
ATOM 3841 C CA . PRO B 1 101 ? 43.420 31.211 124.378 1.00 19.24 101 PRO B CA 1
ATOM 3842 C C . PRO B 1 101 ? 43.284 30.531 125.746 1.00 19.79 101 PRO B C 1
ATOM 3843 O O . PRO B 1 101 ? 42.237 29.953 126.030 1.00 19.85 101 PRO B O 1
ATOM 3847 N N . THR B 1 102 ? 44.328 30.608 126.575 1.00 20.21 102 THR B N 1
ATOM 3848 C CA . THR B 1 102 ? 44.304 30.050 127.923 1.00 20.97 102 THR B CA 1
ATOM 3849 C C . THR B 1 102 ? 43.751 30.998 128.978 1.00 21.37 102 THR B C 1
ATOM 3850 O O . THR B 1 102 ? 43.511 30.574 130.113 1.00 21.96 102 THR B O 1
ATOM 3854 N N . ASP B 1 103 ? 43.586 32.281 128.635 1.00 21.59 103 ASP B N 1
ATOM 3855 C CA . ASP B 1 103 ? 42.987 33.241 129.558 1.00 21.62 103 ASP B CA 1
ATOM 3856 C C . ASP B 1 103 ? 41.477 33.040 129.615 1.00 21.84 103 ASP B C 1
ATOM 3857 O O . ASP B 1 103 ? 40.888 32.364 128.762 1.00 21.67 103 ASP B O 1
ATOM 3862 N N . LYS B 1 104 ? 40.857 33.654 130.621 1.00 22.15 104 LYS B N 1
ATOM 3863 C CA . LYS B 1 104 ? 39.426 33.522 130.869 1.00 22.44 104 LYS B CA 1
ATOM 3864 C C . LYS B 1 104 ? 38.757 34.881 130.968 1.00 21.83 104 LYS B C 1
ATOM 3865 O O . LYS B 1 104 ? 39.333 35.822 131.502 1.00 21.86 104 LYS B O 1
ATOM 3871 N N . HIS B 1 105 ? 37.527 34.964 130.470 1.00 21.29 105 HIS B N 1
ATOM 3872 C CA . HIS B 1 105 ? 36.669 36.123 130.699 1.00 21.48 105 HIS B CA 1
ATOM 3873 C C . HIS B 1 105 ? 36.524 36.388 132.205 1.00 21.85 105 HIS B C 1
ATOM 3874 O O . HIS B 1 105 ? 36.478 35.459 133.004 1.00 20.70 105 HIS B O 1
ATOM 3881 N N . LYS B 1 106 ? 36.459 37.666 132.564 1.00 22.99 106 LYS B N 1
ATOM 3882 C CA . LYS B 1 106 ? 36.286 38.102 133.937 1.00 24.07 106 LYS B CA 1
ATOM 3883 C C . LYS B 1 106 ? 35.019 38.934 134.046 1.00 25.27 106 LYS B C 1
ATOM 3884 O O . LYS B 1 106 ? 34.801 39.845 133.259 1.00 25.32 106 LYS B O 1
ATOM 3890 N N . THR B 1 107 ? 34.174 38.617 135.011 1.00 26.85 107 THR B N 1
ATOM 3891 C CA . THR B 1 107 ? 33.248 39.621 135.519 1.00 28.01 107 THR B CA 1
ATOM 3892 C C . THR B 1 107 ? 33.091 39.490 137.008 1.00 28.04 107 THR B C 1
ATOM 3893 O O . THR B 1 107 ? 33.245 38.406 137.593 1.00 28.40 107 THR B O 1
ATOM 3897 N N . ASP B 1 108 ? 32.827 40.632 137.612 1.00 28.62 108 ASP B N 1
ATOM 3898 C CA . ASP B 1 108 ? 32.066 40.674 138.828 1.00 28.50 108 ASP B CA 1
ATOM 3899 C C . ASP B 1 108 ? 30.818 41.482 138.488 1.00 28.08 108 ASP B C 1
ATOM 3900 O O . ASP B 1 108 ? 30.635 41.913 137.341 1.00 28.11 108 ASP B O 1
ATOM 3905 N N . LEU B 1 109 ? 29.957 41.655 139.478 1.00 27.19 109 LEU B N 1
ATOM 3906 C CA . LEU B 1 109 ? 28.785 42.498 139.350 1.00 26.59 109 LEU B CA 1
ATOM 3907 C C . LEU B 1 109 ? 28.926 43.751 140.243 1.00 25.81 109 LEU B C 1
ATOM 3908 O O . LEU B 1 109 ? 27.974 44.501 140.422 1.00 25.72 109 LEU B O 1
ATOM 3913 N N . ASN B 1 110 ? 30.133 43.996 140.758 1.00 25.01 110 ASN B N 1
ATOM 3914 C CA . ASN B 1 110 ? 30.367 44.991 141.816 1.00 24.24 110 ASN B CA 1
ATOM 3915 C C . ASN B 1 110 ? 30.565 46.414 141.299 1.00 23.29 110 ASN B C 1
ATOM 3916 O O . ASN B 1 110 ? 31.613 47.039 141.529 1.00 22.64 110 ASN B O 1
ATOM 3921 N N . HIS B 1 111 ? 29.537 46.941 140.636 1.00 21.84 111 HIS B N 1
ATOM 3922 C CA . HIS B 1 111 ? 29.615 48.276 140.046 1.00 21.15 111 HIS B CA 1
ATOM 3923 C C . HIS B 1 111 ? 29.914 49.368 141.069 1.00 20.25 111 HIS B C 1
ATOM 3924 O O . HIS B 1 111 ? 30.490 50.396 140.725 1.00 19.14 111 HIS B O 1
ATOM 3931 N N . GLU B 1 112 ? 29.541 49.132 142.327 1.00 19.40 112 GLU B N 1
ATOM 3932 C CA . GLU B 1 112 ? 29.735 50.127 143.372 1.00 18.90 112 GLU B CA 1
ATOM 3933 C C . GLU B 1 112 ? 31.216 50.311 143.722 1.00 18.03 112 GLU B C 1
ATOM 3934 O O . GLU B 1 112 ? 31.550 51.260 144.423 1.00 17.82 112 GLU B O 1
ATOM 3940 N N . ASN B 1 113 ? 32.085 49.423 143.235 1.00 16.69 113 ASN B N 1
ATOM 3941 C CA . ASN B 1 113 ? 33.530 49.535 143.499 1.00 16.46 113 ASN B CA 1
ATOM 3942 C C . ASN B 1 113 ? 34.257 50.563 142.628 1.00 15.66 113 ASN B C 1
ATOM 3943 O O . ASN B 1 113 ? 35.449 50.805 142.830 1.00 15.26 113 ASN B O 1
ATOM 3948 N N . LEU B 1 114 ? 33.554 51.177 141.678 1.00 14.81 114 LEU B N 1
ATOM 3949 C CA . LEU B 1 114 ? 34.138 52.253 140.885 1.00 15.39 114 LEU B CA 1
ATOM 3950 C C . LEU B 1 114 ? 34.541 53.372 141.832 1.00 15.53 114 LEU B C 1
ATOM 3951 O O . LEU B 1 114 ? 33.740 53.794 142.671 1.00 15.63 114 LEU B O 1
ATOM 3956 N N . LYS B 1 115 ? 35.768 53.845 141.663 1.00 15.93 115 LYS B N 1
ATOM 3957 C CA . LYS B 1 115 ? 36.360 54.880 142.504 1.00 16.73 115 LYS B CA 1
ATOM 3958 C C . LYS B 1 115 ? 36.258 56.188 141.746 1.00 16.67 115 LYS B C 1
ATOM 3959 O O . LYS B 1 115 ? 36.812 56.334 140.656 1.00 16.42 115 LYS B O 1
ATOM 3965 N N . GLY B 1 116 ? 35.559 57.148 142.330 1.00 16.95 116 GLY B N 1
ATOM 3966 C CA . GLY B 1 116 ? 35.341 58.425 141.680 1.00 17.30 116 GLY B CA 1
ATOM 3967 C C . GLY B 1 116 ? 34.442 58.227 140.477 1.00 17.34 116 GLY B C 1
ATOM 3968 O O . GLY B 1 116 ? 33.666 57.268 140.420 1.00 19.07 116 GLY B O 1
ATOM 3969 N N . GLY B 1 117 ? 34.551 59.124 139.513 1.00 17.29 117 GLY B N 1
ATOM 3970 C CA . GLY B 1 117 ? 33.751 59.023 138.298 1.00 16.96 117 GLY B CA 1
ATOM 3971 C C . GLY B 1 117 ? 32.369 59.636 138.406 1.00 16.47 117 GLY B C 1
ATOM 3972 O O . GLY B 1 117 ? 31.635 59.668 137.425 1.00 16.09 117 GLY B O 1
ATOM 3973 N N . ASP B 1 118 ? 32.019 60.144 139.587 1.00 15.99 118 ASP B N 1
ATOM 3974 C CA . ASP B 1 118 ? 30.743 60.832 139.773 1.00 16.19 118 ASP B CA 1
ATOM 3975 C C . ASP B 1 118 ? 30.836 62.325 139.497 1.00 16.01 118 ASP B C 1
ATOM 3976 O O . ASP B 1 118 ? 29.821 63.034 139.601 1.00 16.34 118 ASP B O 1
ATOM 3981 N N . ASP B 1 119 ? 32.029 62.794 139.136 1.00 15.31 119 ASP B N 1
ATOM 3982 C CA . ASP B 1 119 ? 32.329 64.213 139.125 1.00 15.40 119 ASP B CA 1
ATOM 3983 C C . ASP B 1 119 ? 33.247 64.659 137.968 1.00 14.63 119 ASP B C 1
ATOM 3984 O O . ASP B 1 119 ? 34.018 65.612 138.093 1.00 14.65 119 ASP B O 1
ATOM 3989 N N . LEU B 1 120 ? 33.174 63.964 136.841 1.00 13.47 120 LEU B N 1
ATOM 3990 C CA . LEU B 1 120 ? 33.929 64.392 135.667 1.00 12.68 120 LEU B CA 1
ATOM 3991 C C . LEU B 1 120 ? 33.468 65.800 135.298 1.00 12.20 120 LEU B C 1
ATOM 3992 O O . LEU B 1 120 ? 32.277 66.087 135.256 1.00 12.97 120 LEU B O 1
ATOM 3997 N N . ASP B 1 121 ? 34.425 66.674 135.038 1.00 11.34 121 ASP B N 1
ATOM 3998 C CA . ASP B 1 121 ? 34.136 68.091 134.863 1.00 10.84 121 ASP B CA 1
ATOM 3999 C C . ASP B 1 121 ? 33.174 68.326 133.683 1.00 10.75 121 ASP B C 1
ATOM 4000 O O . ASP B 1 121 ? 33.541 68.046 132.541 1.00 10.40 121 ASP B O 1
ATOM 4005 N N . PRO B 1 122 ? 31.963 68.837 133.947 1.00 10.84 122 PRO B N 1
ATOM 4006 C CA . PRO B 1 122 ? 30.952 68.988 132.888 1.00 10.59 122 PRO B CA 1
ATOM 4007 C C . PRO B 1 122 ? 31.243 70.111 131.895 1.00 10.46 122 PRO B C 1
ATOM 4008 O O . PRO B 1 122 ? 30.537 70.237 130.889 1.00 10.87 122 PRO B O 1
ATOM 4012 N N . HIS B 1 123 ? 32.258 70.935 132.160 1.00 10.33 123 HIS B N 1
ATOM 4013 C CA . HIS B 1 123 ? 32.708 71.896 131.171 1.00 10.59 123 HIS B CA 1
ATOM 4014 C C . HIS B 1 123 ? 33.351 71.184 129.976 1.00 10.75 123 HIS B C 1
ATOM 4015 O O . HIS B 1 123 ? 33.342 71.711 128.857 1.00 13.12 123 HIS B O 1
ATOM 4022 N N . TYR B 1 124 ? 33.938 70.010 130.236 1.00 10.54 124 TYR B N 1
ATOM 4023 C CA . TYR B 1 124 ? 34.630 69.216 129.218 1.00 9.72 124 TYR B CA 1
ATOM 4024 C C . TYR B 1 124 ? 33.850 67.974 128.828 1.00 9.23 124 TYR B C 1
ATOM 4025 O O . TYR B 1 124 ? 33.705 67.685 127.628 1.00 8.74 124 TYR B O 1
ATOM 4034 N N . VAL B 1 125 ? 33.354 67.251 129.836 1.00 9.02 125 VAL B N 1
ATOM 4035 C CA . VAL B 1 125 ? 32.616 66.026 129.617 1.00 9.30 125 VAL B CA 1
ATOM 4036 C C . VAL B 1 125 ? 31.144 66.378 129.459 1.00 9.11 125 VAL B C 1
ATOM 4037 O O . VAL B 1 125 ? 30.453 66.648 130.448 1.00 9.56 125 VAL B O 1
ATOM 4041 N N . LEU B 1 126 ? 30.689 66.380 128.209 1.00 8.80 126 LEU B N 1
ATOM 4042 C CA . LEU B 1 126 ? 29.342 66.818 127.846 1.00 9.27 126 LEU B CA 1
ATOM 4043 C C . LEU B 1 126 ? 28.284 65.734 128.039 1.00 9.19 126 LEU B C 1
ATOM 4044 O O . LEU B 1 126 ? 27.106 66.046 128.252 1.00 10.32 126 LEU B O 1
ATOM 4049 N N . SER B 1 127 ? 28.704 64.472 127.983 1.00 8.99 127 SER B N 1
ATOM 4050 C CA . SER B 1 127 ? 27.801 63.340 128.171 1.00 8.66 127 SER B CA 1
ATOM 4051 C C . SER B 1 127 ? 28.596 62.079 128.449 1.00 8.70 127 SER B C 1
ATOM 4052 O O . SER B 1 127 ? 29.738 61.948 128.031 1.00 8.33 127 SER B O 1
ATOM 4055 N N . SER B 1 128 ? 27.955 61.165 129.161 1.00 8.16 128 SER B N 1
ATOM 4056 C CA . SER B 1 128 ? 28.543 59.909 129.572 1.00 8.30 128 SER B CA 1
ATOM 4057 C C . SER B 1 128 ? 27.624 58.775 129.137 1.00 8.45 128 SER B C 1
ATOM 4058 O O . SER B 1 128 ? 26.411 58.883 129.247 1.00 8.66 128 SER B O 1
ATOM 4061 N N . ARG B 1 129 ? 28.220 57.699 128.637 1.00 8.02 129 ARG B N 1
ATOM 4062 C CA . ARG B 1 129 ? 27.472 56.568 128.103 1.00 8.20 129 ARG B CA 1
ATOM 4063 C C . ARG B 1 129 ? 28.182 55.246 128.366 1.00 8.08 129 ARG B C 1
ATOM 4064 O O . ARG B 1 129 ? 29.412 55.164 128.315 1.00 7.98 129 ARG B O 1
ATOM 4072 N N . VAL B 1 130 ? 27.397 54.212 128.644 1.00 7.62 130 VAL B N 1
ATOM 4073 C CA . VAL B 1 130 ? 27.918 52.867 128.785 1.00 7.80 130 VAL B CA 1
ATOM 4074 C C . VAL B 1 130 ? 27.008 51.956 127.993 1.00 7.98 130 VAL B C 1
ATOM 4075 O O . VAL B 1 130 ? 25.800 51.955 128.181 1.00 7.75 130 VAL B O 1
ATOM 4079 N N . ARG B 1 131 ? 27.603 51.186 127.096 1.00 7.40 131 ARG B N 1
ATOM 4080 C CA . ARG B 1 131 ? 26.838 50.187 126.367 1.00 7.73 131 ARG B CA 1
ATOM 4081 C C . ARG B 1 131 ? 27.485 48.821 126.405 1.00 7.28 131 ARG B C 1
ATOM 4082 O O . ARG B 1 131 ? 28.674 48.683 126.672 1.00 7.53 131 ARG B O 1
ATOM 4090 N N . THR B 1 132 ? 26.658 47.816 126.140 1.00 7.23 132 THR B N 1
ATOM 4091 C CA . THR B 1 132 ? 27.118 46.484 125.813 1.00 7.43 132 THR B CA 1
ATOM 4092 C C . THR B 1 132 ? 26.168 45.869 124.785 1.00 7.17 132 THR B C 1
ATOM 4093 O O . THR B 1 132 ? 25.168 46.488 124.380 1.00 6.73 132 THR B O 1
ATOM 4097 N N . GLY B 1 133 ? 26.495 44.664 124.355 1.00 7.35 133 GLY B N 1
ATOM 4098 C CA . GLY B 1 133 ? 25.623 43.883 123.493 1.00 7.98 133 GLY B CA 1
ATOM 4099 C C . GLY B 1 133 ? 25.323 42.528 124.087 1.00 8.08 133 GLY B C 1
ATOM 4100 O O . GLY B 1 133 ? 26.066 42.017 124.940 1.00 8.03 133 GLY B O 1
ATOM 4101 N N . LYS B 1 134 ? 24.219 41.942 123.648 1.00 8.29 134 LYS B N 1
ATOM 4102 C CA . LYS B 1 134 ? 23.909 40.553 123.969 1.00 8.22 134 LYS B CA 1
ATOM 4103 C C . LYS B 1 134 ? 23.345 39.857 122.738 1.00 8.10 134 LYS B C 1
ATOM 4104 O O . LYS B 1 134 ? 22.662 40.496 121.919 1.00 7.63 134 LYS B O 1
ATOM 4110 N N . SER B 1 135 ? 23.662 38.569 122.609 1.00 7.90 135 SER B N 1
ATOM 4111 C CA . SER B 1 135 ? 23.066 37.708 121.581 1.00 7.56 135 SER B CA 1
ATOM 4112 C C . SER B 1 135 ? 22.169 36.691 122.250 1.00 7.98 135 SER B C 1
ATOM 4113 O O . SER B 1 135 ? 22.487 36.186 123.322 1.00 7.17 135 SER B O 1
ATOM 4116 N N . ILE B 1 136 ? 21.062 36.373 121.599 1.00 7.69 136 ILE B N 1
ATOM 4117 C CA . ILE B 1 136 ? 20.155 35.347 122.101 1.00 8.55 136 ILE B CA 1
ATOM 4118 C C . ILE B 1 136 ? 20.673 33.992 121.675 1.00 8.61 136 ILE B C 1
ATOM 4119 O O . ILE B 1 136 ? 20.792 33.710 120.479 1.00 8.90 136 ILE B O 1
ATOM 4124 N N . LYS B 1 137 ? 20.947 33.126 122.646 1.00 9.54 137 LYS B N 1
ATOM 4125 C CA . LYS B 1 137 ? 21.447 31.792 122.326 1.00 9.75 137 LYS B CA 1
ATOM 4126 C C . LYS B 1 137 ? 20.461 31.060 121.414 1.00 9.27 137 LYS B C 1
ATOM 4127 O O . LYS B 1 137 ? 19.251 31.125 121.608 1.00 9.44 137 LYS B O 1
ATOM 4133 N N . GLY B 1 138 ? 20.991 30.381 120.397 1.00 8.83 138 GLY B N 1
ATOM 4134 C CA . GLY B 1 138 ? 20.185 29.619 119.470 1.00 9.50 138 GLY B CA 1
ATOM 4135 C C . GLY B 1 138 ? 19.751 30.331 118.200 1.00 9.88 138 GLY B C 1
ATOM 4136 O O . GLY B 1 138 ? 19.050 29.747 117.378 1.00 10.38 138 GLY B O 1
ATOM 4137 N N . TYR B 1 139 ? 20.159 31.590 118.026 1.00 9.01 139 TYR B N 1
ATOM 4138 C CA . TYR B 1 139 ? 19.803 32.367 116.818 1.00 9.30 139 TYR B CA 1
ATOM 4139 C C . TYR B 1 139 ? 21.064 32.909 116.159 1.00 9.14 139 TYR B C 1
ATOM 4140 O O . TYR B 1 139 ? 22.021 33.273 116.860 1.00 9.28 139 TYR B O 1
ATOM 4149 N N . THR B 1 140 ? 21.086 32.931 114.825 1.00 8.64 140 THR B N 1
ATOM 4150 C CA . THR B 1 140 ? 22.230 33.450 114.100 1.00 8.09 140 THR B CA 1
ATOM 4151 C C . THR B 1 140 ? 22.311 34.963 114.282 1.00 7.77 140 THR B C 1
ATOM 4152 O O . THR B 1 140 ? 21.311 35.639 114.610 1.00 7.41 140 THR B O 1
ATOM 4156 N N . LEU B 1 141 ? 23.522 35.478 114.078 1.00 7.56 141 LEU B N 1
ATOM 4157 C CA . LEU B 1 141 ? 23.826 36.879 114.302 1.00 7.38 141 LEU B CA 1
ATOM 4158 C C . LEU B 1 141 ? 23.548 37.717 113.047 1.00 7.30 141 LEU B C 1
ATOM 4159 O O . LEU B 1 141 ? 23.415 37.171 111.945 1.00 7.10 141 LEU B O 1
ATOM 4164 N N . PRO B 1 142 ? 23.439 39.040 113.212 1.00 6.88 142 PRO B N 1
ATOM 4165 C CA . PRO B 1 142 ? 23.086 39.948 112.102 1.00 6.63 142 PRO B CA 1
ATOM 4166 C C . PRO B 1 142 ? 23.780 39.795 110.736 1.00 6.97 142 PRO B C 1
ATOM 4167 O O . PRO B 1 142 ? 23.125 40.025 109.711 1.00 7.41 142 PRO B O 1
ATOM 4171 N N . PRO B 1 143 ? 25.049 39.394 110.652 1.00 6.36 143 PRO B N 1
ATOM 4172 C CA . PRO B 1 143 ? 25.613 39.200 109.310 1.00 6.68 143 PRO B CA 1
ATOM 4173 C C . PRO B 1 143 ? 24.873 38.144 108.490 1.00 6.99 143 PRO B C 1
ATOM 4174 O O . PRO B 1 143 ? 24.875 38.208 107.253 1.00 8.29 143 PRO B O 1
ATOM 4178 N N . HIS B 1 144 ? 24.260 37.184 109.183 1.00 6.88 144 HIS B N 1
ATOM 4179 C CA . HIS B 1 144 ? 23.768 35.948 108.568 1.00 7.27 144 HIS B CA 1
ATOM 4180 C C . HIS B 1 144 ? 22.287 35.659 108.773 1.00 7.78 144 HIS B C 1
ATOM 4181 O O . HIS B 1 144 ? 21.710 34.879 108.014 1.00 8.33 144 HIS B O 1
ATOM 4188 N N . CYS B 1 145 ? 21.667 36.316 109.747 1.00 7.65 145 CYS B N 1
ATOM 4189 C CA . CYS B 1 145 ? 20.304 35.981 110.145 1.00 7.86 145 CYS B CA 1
ATOM 4190 C C . CYS B 1 145 ? 19.333 36.240 109.004 1.00 7.42 145 CYS B C 1
ATOM 4191 O O . CYS B 1 145 ? 19.398 37.276 108.312 1.00 7.20 145 CYS B O 1
ATOM 4194 N N . SER B 1 146 ? 18.431 35.288 108.810 1.00 7.50 146 SER B N 1
ATOM 4195 C CA . SER B 1 146 ? 17.374 35.424 107.830 1.00 6.85 146 SER B CA 1
ATOM 4196 C C . SER B 1 146 ? 16.318 36.412 108.331 1.00 6.67 146 SER B C 1
ATOM 4197 O O . SER B 1 146 ? 16.272 36.741 109.515 1.00 6.14 146 SER B O 1
ATOM 4200 N N . ARG B 1 147 ? 15.425 36.836 107.443 1.00 6.38 147 ARG B N 1
ATOM 4201 C CA . ARG B 1 147 ? 14.323 37.689 107.871 1.00 6.77 147 ARG B CA 1
ATOM 4202 C C . ARG B 1 147 ? 13.546 37.026 109.006 1.00 6.65 147 ARG B C 1
ATOM 4203 O O . ARG B 1 147 ? 13.182 37.683 109.977 1.00 6.56 147 ARG B O 1
ATOM 4211 N N . GLY B 1 148 ? 13.311 35.717 108.887 1.00 7.26 148 GLY B N 1
ATOM 4212 C CA . GLY B 1 148 ? 12.554 34.982 109.904 1.00 7.41 148 GLY B CA 1
ATOM 4213 C C . GLY B 1 148 ? 13.246 34.936 111.252 1.00 7.65 148 GLY B C 1
ATOM 4214 O O . GLY B 1 148 ? 12.617 35.113 112.297 1.00 8.76 148 GLY B O 1
ATOM 4215 N N . GLU B 1 149 ? 14.547 34.698 111.214 1.00 7.73 149 GLU B N 1
ATOM 4216 C CA . GLU B 1 149 ? 15.356 34.612 112.419 1.00 7.66 149 GLU B CA 1
ATOM 4217 C C . GLU B 1 149 ? 15.396 35.955 113.141 1.00 7.62 149 GLU B C 1
ATOM 4218 O O . GLU B 1 149 ? 15.221 36.028 114.366 1.00 7.63 149 GLU B O 1
ATOM 4224 N N . ARG B 1 150 ? 15.603 37.017 112.371 1.00 7.00 150 ARG B N 1
ATOM 4225 C CA . ARG B 1 150 ? 15.624 38.385 112.880 1.00 7.08 150 ARG B CA 1
ATOM 4226 C C . ARG B 1 150 ? 14.296 38.736 113.549 1.00 7.21 150 ARG B C 1
ATOM 4227 O O . ARG B 1 150 ? 14.249 39.296 114.638 1.00 6.94 150 ARG B O 1
ATOM 4235 N N . ARG B 1 151 ? 13.203 38.376 112.882 1.00 6.96 151 ARG B N 1
ATOM 4236 C CA . ARG B 1 151 ? 11.868 38.609 113.417 1.00 7.10 151 ARG B CA 1
ATOM 4237 C C . ARG B 1 151 ? 11.629 37.844 114.708 1.00 7.39 151 ARG B C 1
ATOM 4238 O O . ARG B 1 151 ? 10.991 38.362 115.638 1.00 7.13 151 ARG B O 1
ATOM 4246 N N . ALA B 1 152 ? 12.114 36.608 114.763 1.00 7.01 152 ALA B N 1
ATOM 4247 C CA . ALA B 1 152 ? 11.992 35.808 115.987 1.00 7.62 152 ALA B CA 1
ATOM 4248 C C . ALA B 1 152 ? 12.717 36.472 117.152 1.00 7.52 152 ALA B C 1
ATOM 4249 O O . ALA B 1 152 ? 12.192 36.554 118.275 1.00 7.64 152 ALA B O 1
ATOM 4251 N N . VAL B 1 153 ? 13.918 36.985 116.887 1.00 7.70 153 VAL B N 1
ATOM 4252 C CA . VAL B 1 153 ? 14.679 37.666 117.934 1.00 7.53 153 VAL B CA 1
ATOM 4253 C C . VAL B 1 153 ? 13.954 38.939 118.392 1.00 7.77 153 VAL B C 1
ATOM 4254 O O . VAL B 1 153 ? 13.890 39.245 119.578 1.00 7.75 153 VAL B O 1
ATOM 4258 N N . GLU B 1 154 ? 13.410 39.690 117.440 1.00 7.67 154 GLU B N 1
ATOM 4259 C CA . GLU B 1 154 ? 12.685 40.911 117.778 1.00 8.00 154 GLU B CA 1
ATOM 4260 C C . GLU B 1 154 ? 11.487 40.595 118.652 1.00 8.39 154 GLU B C 1
ATOM 4261 O O . GLU B 1 154 ? 11.270 41.233 119.668 1.00 7.23 154 GLU B O 1
ATOM 4267 N N . LYS B 1 155 ? 10.676 39.636 118.229 1.00 9.23 155 LYS B N 1
ATOM 4268 C CA . LYS B 1 155 ? 9.479 39.289 118.996 1.00 9.55 155 LYS B CA 1
ATOM 4269 C C . LYS B 1 155 ? 9.788 38.917 120.442 1.00 9.18 155 LYS B C 1
ATOM 4270 O O . LYS B 1 155 ? 9.172 39.436 121.378 1.00 10.03 155 LYS B O 1
ATOM 4276 N N . LEU B 1 156 ? 10.721 37.997 120.642 1.00 9.02 156 LEU B N 1
ATOM 4277 C CA . LEU B 1 156 ? 11.008 37.548 122.006 1.00 8.68 156 LEU B CA 1
ATOM 4278 C C . LEU B 1 156 ? 11.690 38.638 122.833 1.00 8.18 156 LEU B C 1
ATOM 4279 O O . LEU B 1 156 ? 11.484 38.736 124.035 1.00 8.89 156 LEU B O 1
ATOM 4284 N N . SER B 1 157 ? 12.505 39.467 122.186 1.00 8.65 157 SER B N 1
ATOM 4285 C CA . SER B 1 157 ? 13.211 40.515 122.899 1.00 8.62 157 SER B CA 1
ATOM 4286 C C . SER B 1 157 ? 12.257 41.623 123.367 1.00 8.86 157 SER B C 1
ATOM 4287 O O . SER B 1 157 ? 12.375 42.135 124.472 1.00 9.26 157 SER B O 1
ATOM 4290 N N . VAL B 1 158 ? 11.294 41.990 122.530 1.00 9.24 158 VAL B N 1
ATOM 4291 C CA . VAL B 1 158 ? 10.380 43.056 122.886 1.00 10.54 158 VAL B CA 1
ATOM 4292 C C . VAL B 1 158 ? 9.481 42.584 124.016 1.00 10.68 158 VAL B C 1
ATOM 4293 O O . VAL B 1 158 ? 9.267 43.309 124.986 1.00 10.68 158 VAL B O 1
ATOM 4297 N N . GLU B 1 159 ? 9.024 41.345 123.928 1.00 11.23 159 GLU B N 1
ATOM 4298 C CA . GLU B 1 159 ? 8.172 40.778 124.979 1.00 11.93 159 GLU B CA 1
ATOM 4299 C C . GLU B 1 159 ? 8.891 40.804 126.324 1.00 11.52 159 GLU B C 1
ATOM 4300 O O . GLU B 1 159 ? 8.296 41.181 127.349 1.00 11.88 159 GLU B O 1
ATOM 4306 N N . ALA B 1 160 ? 10.160 40.400 126.321 1.00 10.57 160 ALA B N 1
ATOM 4307 C CA . ALA B 1 160 ? 10.990 40.429 127.520 1.00 11.25 160 ALA B CA 1
ATOM 4308 C C . ALA B 1 160 ? 11.206 41.854 128.048 1.00 11.30 160 ALA B C 1
ATOM 4309 O O . ALA B 1 160 ? 10.988 42.131 129.231 1.00 11.33 160 ALA B O 1
ATOM 4311 N N . LEU B 1 161 ? 11.635 42.763 127.176 1.00 11.14 161 LEU B N 1
ATOM 4312 C CA . LEU B 1 161 ? 11.959 44.127 127.613 1.00 11.81 161 LEU B CA 1
ATOM 4313 C C . LEU B 1 161 ? 10.719 44.837 128.140 1.00 12.07 161 LEU B C 1
ATOM 4314 O O . LEU B 1 161 ? 10.801 45.642 129.075 1.00 12.25 161 LEU B O 1
ATOM 4319 N N . ASN B 1 162 ? 9.559 44.527 127.568 1.00 12.37 162 ASN B N 1
ATOM 4320 C CA . ASN B 1 162 ? 8.337 45.184 128.026 1.00 13.32 162 ASN B CA 1
ATOM 4321 C C . ASN B 1 162 ? 7.974 44.814 129.467 1.00 13.69 162 ASN B C 1
ATOM 4322 O O . ASN B 1 162 ? 7.088 45.450 130.065 1.00 14.28 162 ASN B O 1
ATOM 4327 N N . SER B 1 163 ? 8.634 43.799 130.030 1.00 13.51 163 SER B N 1
ATOM 4328 C CA . SER B 1 163 ? 8.378 43.412 131.422 1.00 13.84 163 SER B CA 1
ATOM 4329 C C . SER B 1 163 ? 9.259 44.145 132.436 1.00 13.43 163 SER B C 1
ATOM 4330 O O . SER B 1 163 ? 9.087 43.967 133.642 1.00 13.30 163 SER B O 1
ATOM 4333 N N . LEU B 1 164 ? 10.199 44.958 131.958 1.00 12.67 164 LEU B N 1
ATOM 4334 C CA . LEU B 1 164 ? 10.991 45.819 132.839 1.00 12.56 164 LEU B CA 1
ATOM 4335 C C . LEU B 1 164 ? 10.082 46.810 133.567 1.00 12.61 164 LEU B C 1
ATOM 4336 O O . LEU B 1 164 ? 9.100 47.297 132.991 1.00 11.70 164 LEU B O 1
ATOM 4341 N N . THR B 1 165 ? 10.412 47.093 134.827 1.00 12.91 165 THR B N 1
ATOM 4342 C CA . THR B 1 165 ? 9.611 48.013 135.628 1.00 13.62 165 THR B CA 1
ATOM 4343 C C . THR B 1 165 ? 10.477 49.040 136.354 1.00 13.50 165 THR B C 1
ATOM 4344 O O . THR B 1 165 ? 11.699 49.067 136.203 1.00 13.16 165 THR B O 1
ATOM 4348 N N . GLY B 1 166 ? 9.838 49.889 137.155 1.00 13.59 166 GLY B N 1
ATOM 4349 C CA . GLY B 1 166 ? 10.575 50.866 137.944 1.00 13.59 166 GLY B CA 1
ATOM 4350 C C . GLY B 1 166 ? 11.298 51.870 137.076 1.00 13.13 166 GLY B C 1
ATOM 4351 O O . GLY B 1 166 ? 10.730 52.393 136.114 1.00 12.89 166 GLY B O 1
ATOM 4352 N N . GLU B 1 167 ? 12.564 52.153 137.390 1.00 13.21 167 GLU B N 1
ATOM 4353 C CA . GLU B 1 167 ? 13.315 53.125 136.598 1.00 13.48 167 GLU B CA 1
ATOM 4354 C C . GLU B 1 167 ? 13.553 52.623 135.166 1.00 13.00 167 GLU B C 1
ATOM 4355 O O . GLU B 1 167 ? 13.916 53.397 134.294 1.00 12.81 167 GLU B O 1
ATOM 4361 N N . PHE B 1 168 ? 13.322 51.337 134.938 1.00 13.38 168 PHE B N 1
ATOM 4362 C CA . PHE B 1 168 ? 13.553 50.732 133.624 1.00 13.13 168 PHE B CA 1
ATOM 4363 C C . PHE B 1 168 ? 12.289 50.529 132.820 1.00 13.52 168 PHE B C 1
ATOM 4364 O O . PHE B 1 168 ? 12.357 50.001 131.719 1.00 13.57 168 PHE B O 1
ATOM 4372 N N . LYS B 1 169 ? 11.140 50.942 133.355 1.00 13.33 169 LYS B N 1
ATOM 4373 C CA . LYS B 1 169 ? 9.880 50.877 132.607 1.00 13.36 169 LYS B CA 1
ATOM 4374 C C . LYS B 1 169 ? 10.006 51.614 131.265 1.00 13.04 169 LYS B C 1
ATOM 4375 O O . LYS B 1 169 ? 10.435 52.760 131.216 1.00 12.27 169 LYS B O 1
ATOM 4381 N N . GLY B 1 170 ? 9.614 50.965 130.177 1.00 12.99 170 GLY B N 1
ATOM 4382 C CA . GLY B 1 170 ? 9.780 51.570 128.861 1.00 13.32 170 GLY B CA 1
ATOM 4383 C C . GLY B 1 170 ? 8.840 50.991 127.834 1.00 14.07 170 GLY B C 1
ATOM 4384 O O . GLY B 1 170 ? 7.785 50.453 128.173 1.00 15.63 170 GLY B O 1
ATOM 4385 N N . LYS B 1 171 ? 9.206 51.132 126.569 1.00 12.94 171 LYS B N 1
ATOM 4386 C CA . LYS B 1 171 ? 8.456 50.518 125.496 1.00 12.89 171 LYS B CA 1
ATOM 4387 C C . LYS B 1 171 ? 9.251 50.573 124.207 1.00 11.76 171 LYS B C 1
ATOM 4388 O O . LYS B 1 171 ? 10.284 51.234 124.130 1.00 10.32 171 LYS B O 1
ATOM 4394 N N . TYR B 1 172 ? 8.734 49.863 123.215 1.00 10.97 172 TYR B N 1
ATOM 4395 C CA . TYR B 1 172 ? 9.404 49.655 121.949 1.00 10.57 172 TYR B CA 1
ATOM 4396 C C . TYR B 1 172 ? 8.887 50.590 120.868 1.00 10.33 172 TYR B C 1
ATOM 4397 O O . TYR B 1 172 ? 7.666 50.852 120.750 1.00 10.04 172 TYR B O 1
ATOM 4406 N N . TYR B 1 173 ? 9.820 51.022 120.027 1.00 10.18 173 TYR B N 1
ATOM 4407 C CA . TYR B 1 173 ? 9.530 51.864 118.898 1.00 10.38 173 TYR B CA 1
ATOM 4408 C C . TYR B 1 173 ? 10.169 51.224 117.659 1.00 10.56 173 TYR B C 1
ATOM 4409 O O . TYR B 1 173 ? 11.376 51.363 117.439 1.00 9.09 173 TYR B O 1
ATOM 4418 N N . PRO B 1 174 ? 9.382 50.484 116.878 1.00 10.60 174 PRO B N 1
ATOM 4419 C CA . PRO B 1 174 ? 9.894 49.872 115.642 1.00 11.37 174 PRO B CA 1
ATOM 4420 C C . PRO B 1 174 ? 10.435 50.912 114.671 1.00 11.68 174 PRO B C 1
ATOM 4421 O O . PRO B 1 174 ? 9.870 52.008 114.541 1.00 11.15 174 PRO B O 1
ATOM 4425 N N . LEU B 1 175 ? 11.532 50.588 114.001 1.00 12.13 175 LEU B N 1
ATOM 4426 C CA . LEU B 1 175 ? 12.144 51.528 113.083 1.00 13.53 175 LEU B CA 1
ATOM 4427 C C . LEU B 1 175 ? 11.202 51.847 111.923 1.00 14.45 175 LEU B C 1
ATOM 4428 O O . LEU B 1 175 ? 11.133 52.996 111.476 1.00 15.06 175 LEU B O 1
ATOM 4433 N N . LYS B 1 176 ? 10.463 50.845 111.445 1.00 15.71 176 LYS B N 1
ATOM 4434 C CA . LYS B 1 176 ? 9.592 51.057 110.282 1.00 17.18 176 LYS B CA 1
ATOM 4435 C C . LYS B 1 176 ? 8.458 52.039 110.592 1.00 17.80 176 LYS B C 1
ATOM 4436 O O . LYS B 1 176 ? 7.944 52.696 109.676 1.00 18.53 176 LYS B O 1
ATOM 4442 N N . SER B 1 177 ? 8.095 52.164 111.868 1.00 17.74 177 SER B N 1
ATOM 4443 C CA . SER B 1 177 ? 6.990 53.050 112.288 1.00 18.61 177 SER B CA 1
ATOM 4444 C C . SER B 1 177 ? 7.384 54.492 112.565 1.00 18.63 177 SER B C 1
ATOM 4445 O O . SER B 1 177 ? 6.502 55.321 112.832 1.00 19.27 177 SER B O 1
ATOM 4448 N N . MET B 1 178 ? 8.683 54.782 112.539 1.00 18.04 178 MET B N 1
ATOM 4449 C CA . MET B 1 178 ? 9.194 56.135 112.735 1.00 18.25 178 MET B CA 1
ATOM 4450 C C . MET B 1 178 ? 9.149 56.912 111.446 1.00 17.57 178 MET B C 1
ATOM 4451 O O . MET B 1 178 ? 9.501 56.385 110.381 1.00 17.36 178 MET B O 1
ATOM 4456 N N . THR B 1 179 ? 8.811 58.192 111.540 1.00 17.55 179 THR B N 1
ATOM 4457 C CA . THR B 1 179 ? 8.962 59.078 110.400 1.00 17.78 179 THR B CA 1
ATOM 4458 C C . THR B 1 179 ? 10.449 59.370 110.216 1.00 17.92 179 THR B C 1
ATOM 4459 O O . THR B 1 179 ? 11.254 59.158 111.135 1.00 17.36 179 THR B O 1
ATOM 4463 N N . GLU B 1 180 ? 10.808 59.844 109.028 1.00 18.61 180 GLU B N 1
ATOM 4464 C CA . GLU B 1 180 ? 12.184 60.253 108.754 1.00 18.97 180 GLU B CA 1
ATOM 4465 C C . GLU B 1 180 ? 12.630 61.277 109.784 1.00 18.61 180 GLU B C 1
ATOM 4466 O O . GLU B 1 180 ? 13.729 61.187 110.323 1.00 17.90 180 GLU B O 1
ATOM 4472 N N . GLN B 1 181 ? 11.767 62.245 110.081 1.00 18.96 181 GLN B N 1
ATOM 4473 C CA . GLN B 1 181 ? 12.118 63.277 111.049 1.00 18.32 181 GLN B CA 1
ATOM 4474 C C . GLN B 1 181 ? 12.370 62.699 112.446 1.00 17.10 181 GLN B C 1
ATOM 4475 O O . GLN B 1 181 ? 13.332 63.078 113.113 1.00 16.62 181 GLN B O 1
ATOM 4481 N N . GLU B 1 182 ? 11.510 61.785 112.882 1.00 16.37 182 GLU B N 1
ATOM 4482 C CA . GLU B 1 182 ? 11.650 61.173 114.201 1.00 15.80 182 GLU B CA 1
ATOM 4483 C C . GLU B 1 182 ? 12.955 60.383 114.289 1.00 14.38 182 GLU B C 1
ATOM 4484 O O . GLU B 1 182 ? 13.679 60.471 115.280 1.00 13.13 182 GLU B O 1
ATOM 4490 N N . GLN B 1 183 ? 13.245 59.604 113.251 1.00 13.24 183 GLN B N 1
ATOM 4491 C CA . GLN B 1 183 ? 14.496 58.837 113.219 1.00 12.85 183 GLN B CA 1
ATOM 4492 C C . GLN B 1 183 ? 15.688 59.777 113.265 1.00 11.95 183 GLN B C 1
ATOM 4493 O O . GLN B 1 183 ? 16.619 59.581 114.031 1.00 11.65 183 GLN B O 1
ATOM 4499 N N . GLN B 1 184 ? 15.668 60.808 112.432 1.00 11.58 184 GLN B N 1
ATOM 4500 C CA . GLN B 1 184 ? 16.822 61.693 112.363 1.00 11.90 184 GLN B CA 1
ATOM 4501 C C . GLN B 1 184 ? 17.036 62.431 113.679 1.00 11.42 184 GLN B C 1
ATOM 4502 O O . GLN B 1 184 ? 18.180 62.649 114.094 1.00 11.45 184 GLN B O 1
ATOM 4508 N N . GLN B 1 185 ? 15.956 62.795 114.362 1.00 11.43 185 GLN B N 1
ATOM 4509 C CA . GLN B 1 185 ? 16.097 63.469 115.662 1.00 11.42 185 GLN B CA 1
ATOM 4510 C C . GLN B 1 185 ? 16.762 62.558 116.696 1.00 11.07 185 GLN B C 1
ATOM 4511 O O . GLN B 1 185 ? 17.652 62.987 117.444 1.00 12.12 185 GLN B O 1
ATOM 4517 N N . LEU B 1 186 ? 16.335 61.297 116.727 1.00 10.52 186 LEU B N 1
ATOM 4518 C CA . LEU B 1 186 ? 16.933 60.307 117.642 1.00 10.28 186 LEU B CA 1
ATOM 4519 C C . LEU B 1 186 ? 18.413 60.041 117.351 1.00 10.33 186 LEU B C 1
ATOM 4520 O O . LEU B 1 186 ? 19.178 59.794 118.269 1.00 10.35 186 LEU B O 1
ATOM 4525 N N . ILE B 1 187 ? 18.800 60.098 116.083 1.00 9.76 187 ILE B N 1
ATOM 4526 C CA . ILE B 1 187 ? 20.193 59.931 115.685 1.00 10.06 187 ILE B CA 1
ATOM 4527 C C . ILE B 1 187 ? 21.002 61.169 116.076 1.00 10.06 187 ILE B C 1
ATOM 4528 O O . ILE B 1 187 ? 22.064 61.046 116.684 1.00 10.03 187 ILE B O 1
ATOM 4533 N N . ASP B 1 188 ? 20.478 62.355 115.752 1.00 11.11 188 ASP B N 1
ATOM 4534 C CA . ASP B 1 188 ? 21.143 63.621 116.087 1.00 11.29 188 ASP B CA 1
ATOM 4535 C C . ASP B 1 188 ? 21.363 63.790 117.578 1.00 11.13 188 ASP B C 1
ATOM 4536 O O . ASP B 1 188 ? 22.361 64.370 117.995 1.00 11.70 188 ASP B O 1
ATOM 4541 N N . ASP B 1 189 ? 20.405 63.309 118.371 1.00 10.96 189 ASP B N 1
ATOM 4542 C CA . ASP B 1 189 ? 20.483 63.365 119.830 1.00 10.83 189 ASP B CA 1
ATOM 4543 C C . ASP B 1 189 ? 21.274 62.189 120.424 1.00 10.11 189 ASP B C 1
ATOM 4544 O O . ASP B 1 189 ? 21.349 62.054 121.641 1.00 10.54 189 ASP B O 1
ATOM 4549 N N . HIS B 1 190 ? 21.862 61.357 119.553 1.00 9.24 190 HIS B N 1
ATOM 4550 C CA . HIS B 1 190 ? 22.845 60.322 119.936 1.00 9.56 190 HIS B CA 1
ATOM 4551 C C . HIS B 1 190 ? 22.239 59.064 120.557 1.00 9.22 190 HIS B C 1
ATOM 4552 O O . HIS B 1 190 ? 22.968 58.235 121.108 1.00 9.38 190 HIS B O 1
ATOM 4559 N N . PHE B 1 191 ? 20.923 58.922 120.475 1.00 8.54 191 PHE B N 1
ATOM 4560 C CA . PHE B 1 191 ? 20.221 57.796 121.113 1.00 8.85 191 PHE B CA 1
ATOM 4561 C C . PHE B 1 191 ? 20.099 56.593 120.195 1.00 8.98 191 PHE B C 1
ATOM 4562 O O . PHE B 1 191 ? 20.252 55.455 120.649 1.00 9.26 191 PHE B O 1
ATOM 4570 N N . LEU B 1 192 ? 19.773 56.848 118.934 1.00 8.40 192 LEU B N 1
ATOM 4571 C CA . LEU B 1 192 ? 19.452 55.790 117.978 1.00 8.30 192 LEU B CA 1
ATOM 4572 C C . LEU B 1 192 ? 20.612 55.525 117.029 1.00 8.34 192 LEU B C 1
ATOM 4573 O O . LEU B 1 192 ? 21.350 56.436 116.639 1.00 8.54 192 LEU B O 1
ATOM 4578 N N . PHE B 1 193 ? 20.782 54.253 116.686 1.00 7.92 193 PHE B N 1
ATOM 4579 C CA . PHE B 1 193 ? 21.759 53.855 115.679 1.00 7.67 193 PHE B CA 1
ATOM 4580 C C . PHE B 1 193 ? 21.510 54.573 114.356 1.00 7.74 193 PHE B C 1
ATOM 4581 O O . PHE B 1 193 ? 20.385 54.915 114.022 1.00 7.48 193 PHE B O 1
ATOM 4589 N N . ASP B 1 194 ? 22.576 54.784 113.594 1.00 7.97 194 ASP B N 1
ATOM 4590 C CA . ASP B 1 194 ? 22.476 55.572 112.364 1.00 8.27 194 ASP B CA 1
ATOM 4591 C C . ASP B 1 194 ? 21.742 54.806 111.270 1.00 8.71 194 ASP B C 1
ATOM 4592 O O . ASP B 1 194 ? 21.423 53.622 111.391 1.00 6.74 194 ASP B O 1
ATOM 4597 N N . LYS B 1 195 ? 21.486 55.506 110.175 1.00 9.12 195 LYS B N 1
ATOM 4598 C CA . LYS B 1 195 ? 21.140 54.867 108.926 1.00 10.31 195 LYS B CA 1
ATOM 4599 C C . LYS B 1 195 ? 22.236 53.841 108.634 1.00 9.66 195 LYS B C 1
ATOM 4600 O O . LYS B 1 195 ? 23.334 53.945 109.183 1.00 9.95 195 LYS B O 1
ATOM 4606 N N . PRO B 1 196 ? 21.922 52.831 107.834 1.00 9.33 196 PRO B N 1
ATOM 4607 C CA . PRO B 1 196 ? 22.826 51.703 107.627 1.00 9.41 196 PRO B CA 1
ATOM 4608 C C . PRO B 1 196 ? 23.973 52.052 106.677 1.00 9.46 196 PRO B C 1
ATOM 4609 O O . PRO B 1 196 ? 24.022 51.589 105.533 1.00 10.50 196 PRO B O 1
ATOM 4613 N N . VAL B 1 197 ? 24.883 52.873 107.180 1.00 8.64 197 VAL B N 1
ATOM 4614 C CA . VAL B 1 197 ? 25.966 53.465 106.375 1.00 9.21 197 VAL B CA 1
ATOM 4615 C C . VAL B 1 197 ? 27.368 52.971 106.748 1.00 9.01 197 VAL B C 1
ATOM 4616 O O . VAL B 1 197 ? 28.339 53.301 106.057 1.00 9.60 197 VAL B O 1
ATOM 4620 N N . SER B 1 198 ? 27.484 52.188 107.823 1.00 8.56 198 SER B N 1
ATOM 4621 C CA . SER B 1 198 ? 28.790 51.683 108.250 1.00 8.27 198 SER B CA 1
ATOM 4622 C C . SER B 1 198 ? 29.346 50.752 107.181 1.00 7.82 198 SER B C 1
ATOM 4623 O O . SER B 1 198 ? 28.605 49.897 106.699 1.00 7.43 198 SER B O 1
ATOM 4626 N N . PRO B 1 199 ? 30.626 50.887 106.820 1.00 8.17 199 PRO B N 1
ATOM 4627 C CA . PRO B 1 199 ? 31.227 49.966 105.844 1.00 8.20 199 PRO B CA 1
ATOM 4628 C C . PRO B 1 199 ? 31.239 48.524 106.348 1.00 8.67 199 PRO B C 1
ATOM 4629 O O . PRO B 1 199 ? 31.191 47.595 105.549 1.00 8.71 199 PRO B O 1
ATOM 4633 N N . LEU B 1 200 ? 31.327 48.348 107.661 1.00 8.21 200 LEU B N 1
ATOM 4634 C CA . LEU B 1 200 ? 31.247 47.026 108.279 1.00 7.85 200 LEU B CA 1
ATOM 4635 C C . LEU B 1 200 ? 29.837 46.471 108.182 1.00 8.19 200 LEU B C 1
ATOM 4636 O O . LEU B 1 200 ? 29.624 45.339 107.745 1.00 8.14 200 LEU B O 1
ATOM 4641 N N . LEU B 1 201 ? 28.861 47.267 108.600 1.00 7.88 201 LEU B N 1
ATOM 4642 C CA . LEU B 1 201 ? 27.481 46.834 108.549 1.00 8.28 201 LEU B CA 1
ATOM 4643 C C . LEU B 1 201 ? 27.101 46.406 107.132 1.00 8.10 201 LEU B C 1
ATOM 4644 O O . LEU B 1 201 ? 26.466 45.369 106.936 1.00 8.46 201 LEU B O 1
ATOM 4649 N N . LEU B 1 202 ? 27.487 47.216 106.147 1.00 8.43 202 LEU B N 1
ATOM 4650 C CA . LEU B 1 202 ? 27.148 46.932 104.750 1.00 8.01 202 LEU B CA 1
ATOM 4651 C C . LEU B 1 202 ? 27.893 45.716 104.200 1.00 8.17 202 LEU B C 1
ATOM 4652 O O . LEU B 1 202 ? 27.263 44.787 103.694 1.00 8.10 202 LEU B O 1
ATOM 4657 N N . ALA B 1 203 ? 29.218 45.709 104.327 1.00 7.61 203 ALA B N 1
ATOM 4658 C CA . ALA B 1 203 ? 30.035 44.688 103.675 1.00 7.38 203 ALA B CA 1
ATOM 4659 C C . ALA B 1 203 ? 29.780 43.291 104.227 1.00 7.02 203 ALA B C 1
ATOM 4660 O O . ALA B 1 203 ? 29.930 42.307 103.523 1.00 7.49 203 ALA B O 1
ATOM 4662 N N . SER B 1 204 ? 29.426 43.215 105.501 1.00 7.13 204 SER B N 1
ATOM 4663 C CA . SER B 1 204 ? 29.290 41.930 106.175 1.00 6.93 204 SER B CA 1
ATOM 4664 C C . SER B 1 204 ? 27.917 41.281 106.006 1.00 7.02 204 SER B C 1
ATOM 4665 O O . SER B 1 204 ? 27.736 40.151 106.448 1.00 7.61 204 SER B O 1
ATOM 4668 N N . GLY B 1 205 ? 26.953 42.000 105.417 1.00 7.50 205 GLY B N 1
ATOM 4669 C CA . GLY B 1 205 ? 25.588 41.504 105.250 1.00 7.42 205 GLY B CA 1
ATOM 4670 C C . GLY B 1 205 ? 24.594 41.960 106.313 1.00 8.15 205 GLY B C 1
ATOM 4671 O O . GLY B 1 205 ? 23.433 41.538 106.320 1.00 7.95 205 GLY B O 1
ATOM 4672 N N . MET B 1 206 ? 25.031 42.828 107.216 1.00 7.28 206 MET B N 1
ATOM 4673 C CA . MET B 1 206 ? 24.188 43.203 108.348 1.00 8.25 206 MET B CA 1
ATOM 4674 C C . MET B 1 206 ? 23.064 44.168 107.989 1.00 8.24 206 MET B C 1
ATOM 4675 O O . MET B 1 206 ? 22.162 44.365 108.808 1.00 9.71 206 MET B O 1
ATOM 4680 N N . ALA B 1 207 ? 23.105 44.774 106.802 1.00 8.02 207 ALA B N 1
ATOM 4681 C CA . ALA B 1 207 ? 22.086 45.768 106.405 1.00 8.21 207 ALA B CA 1
ATOM 4682 C C . ALA B 1 207 ? 20.900 45.185 105.612 1.00 8.85 207 ALA B C 1
ATOM 4683 O O . ALA B 1 207 ? 19.992 45.909 105.211 1.00 9.17 207 ALA B O 1
ATOM 4685 N N . ARG B 1 208 ? 20.916 43.889 105.368 1.00 7.91 208 ARG B N 1
ATOM 4686 C CA . ARG B 1 208 ? 19.858 43.252 104.595 1.00 7.87 208 ARG B CA 1
ATOM 4687 C C . ARG B 1 208 ? 18.472 43.492 105.165 1.00 7.47 208 ARG B C 1
ATOM 4688 O O . ARG B 1 208 ? 18.281 43.456 106.367 1.00 7.44 208 ARG B O 1
ATOM 4696 N N . ASP B 1 209 ? 17.515 43.740 104.277 1.00 8.11 209 ASP B N 1
ATOM 4697 C CA . ASP B 1 209 ? 16.091 43.872 104.615 1.00 8.04 209 ASP B CA 1
ATOM 4698 C C . ASP B 1 209 ? 15.752 45.094 105.455 1.00 8.47 209 ASP B C 1
ATOM 4699 O O . ASP B 1 209 ? 14.639 45.208 105.948 1.00 8.62 209 ASP B O 1
ATOM 4704 N N . TRP B 1 210 ? 16.708 45.994 105.620 1.00 8.62 210 TRP B N 1
ATOM 4705 C CA . TRP B 1 210 ? 16.512 47.174 106.449 1.00 8.45 210 TRP B CA 1
ATOM 4706 C C . TRP B 1 210 ? 15.246 47.901 105.986 1.00 8.30 210 TRP B C 1
ATOM 4707 O O . TRP B 1 210 ? 15.048 48.052 104.763 1.00 8.56 210 TRP B O 1
ATOM 4718 N N . PRO B 1 211 ? 14.383 48.372 106.893 1.00 8.90 211 PRO B N 1
ATOM 4719 C CA . PRO B 1 211 ? 14.508 48.347 108.361 1.00 8.92 211 PRO B CA 1
ATOM 4720 C C . PRO B 1 211 ? 13.789 47.199 109.090 1.00 8.56 211 PRO B C 1
ATOM 4721 O O . PRO B 1 211 ? 13.489 47.316 110.278 1.00 8.35 211 PRO B O 1
ATOM 4725 N N . ASP B 1 212 ? 13.514 46.108 108.378 1.00 8.65 212 ASP B N 1
ATOM 4726 C CA . ASP B 1 212 ? 12.691 45.031 108.904 1.00 8.57 212 ASP B CA 1
ATOM 4727 C C . ASP B 1 212 ? 13.215 44.507 110.224 1.00 8.56 212 ASP B C 1
ATOM 4728 O O . ASP B 1 212 ? 14.370 44.103 110.314 1.00 8.18 212 ASP B O 1
ATOM 4733 N N . ALA B 1 213 ? 12.334 44.471 111.214 1.00 7.81 213 ALA B N 1
ATOM 4734 C CA . ALA B 1 213 ? 12.600 43.890 112.535 1.00 7.66 213 ALA B CA 1
ATOM 4735 C C . ALA B 1 213 ? 13.715 44.561 113.352 1.00 7.94 213 ALA B C 1
ATOM 4736 O O . ALA B 1 213 ? 14.283 43.957 114.264 1.00 8.45 213 ALA B O 1
ATOM 4738 N N . ARG B 1 214 ? 14.002 45.816 113.016 1.00 7.09 214 ARG B N 1
ATOM 4739 C CA . ARG B 1 214 ? 14.901 46.683 113.793 1.00 7.87 214 ARG B CA 1
ATOM 4740 C C . ARG B 1 214 ? 14.076 47.708 114.561 1.00 7.89 214 ARG B C 1
ATOM 4741 O O . ARG B 1 214 ? 12.975 48.107 114.145 1.00 8.42 214 ARG B O 1
ATOM 4749 N N . GLY B 1 215 ? 14.627 48.194 115.658 1.00 7.74 215 GLY B N 1
ATOM 4750 C CA . GLY B 1 215 ? 13.939 49.218 116.414 1.00 8.01 215 GLY B CA 1
ATOM 4751 C C . GLY B 1 215 ? 14.698 49.622 117.651 1.00 7.59 215 GLY B C 1
ATOM 4752 O O . GLY B 1 215 ? 15.809 49.144 117.901 1.00 7.78 215 GLY B O 1
ATOM 4753 N N . ILE B 1 216 ? 14.084 50.492 118.446 1.00 8.12 216 ILE B N 1
ATOM 4754 C CA . ILE B 1 216 ? 14.670 50.894 119.718 1.00 8.52 216 ILE B CA 1
ATOM 4755 C C . ILE B 1 216 ? 13.631 50.819 120.812 1.00 9.29 216 ILE B C 1
ATOM 4756 O O . ILE B 1 216 ? 12.487 51.255 120.623 1.00 9.10 216 ILE B O 1
ATOM 4761 N N . TRP B 1 217 ? 14.044 50.205 121.919 1.00 9.29 217 TRP B N 1
ATOM 4762 C CA . TRP B 1 217 ? 13.266 50.170 123.136 1.00 9.66 217 TRP B CA 1
ATOM 4763 C C . TRP B 1 217 ? 13.906 51.209 124.064 1.00 9.51 217 TRP B C 1
ATOM 4764 O O . TRP B 1 217 ? 15.133 51.327 124.120 1.00 10.10 217 TRP B O 1
ATOM 4775 N N . HIS B 1 218 ? 13.112 51.971 124.804 1.00 9.41 218 HIS B N 1
ATOM 4776 C CA . HIS B 1 218 ? 13.720 52.832 125.811 1.00 9.66 218 HIS B CA 1
ATOM 4777 C C . HIS B 1 218 ? 12.764 53.229 126.912 1.00 10.12 218 HIS B C 1
ATOM 4778 O O . HIS B 1 218 ? 11.547 53.184 126.730 1.00 9.32 218 HIS B O 1
ATOM 4785 N N . ASN B 1 219 ? 13.328 53.571 128.066 1.00 10.20 219 ASN B N 1
ATOM 4786 C CA . ASN B 1 219 ? 12.522 54.116 129.155 1.00 11.01 219 ASN B CA 1
ATOM 4787 C C . ASN B 1 219 ? 12.082 55.537 128.804 1.00 11.96 219 ASN B C 1
ATOM 4788 O O . ASN B 1 219 ? 12.572 56.108 127.835 1.00 11.00 219 ASN B O 1
ATOM 4793 N N . ASP B 1 220 ? 11.123 56.097 129.544 1.00 14.03 220 ASP B N 1
ATOM 4794 C CA . ASP B 1 220 ? 10.504 57.347 129.081 1.00 14.59 220 ASP B CA 1
ATOM 4795 C C . ASP B 1 220 ? 11.481 58.525 128.962 1.00 15.10 220 ASP B C 1
ATOM 4796 O O . ASP B 1 220 ? 11.371 59.319 128.038 1.00 16.35 220 ASP B O 1
ATOM 4801 N N . ASN B 1 221 ? 12.464 58.621 129.847 1.00 14.99 221 ASN B N 1
ATOM 4802 C CA . ASN B 1 221 ? 13.393 59.741 129.753 1.00 14.71 221 ASN B CA 1
ATOM 4803 C C . ASN B 1 221 ? 14.657 59.436 128.933 1.00 14.29 221 ASN B C 1
ATOM 4804 O O . ASN B 1 221 ? 15.593 60.221 128.919 1.00 14.32 221 ASN B O 1
ATOM 4809 N N . LYS B 1 222 ? 14.659 58.305 128.227 1.00 12.86 222 LYS B N 1
ATOM 4810 C CA . LYS B 1 222 ? 15.754 57.943 127.316 1.00 12.29 222 LYS B CA 1
ATOM 4811 C C . LYS B 1 222 ? 17.138 57.892 128.005 1.00 11.40 222 LYS B C 1
ATOM 4812 O O . LYS B 1 222 ? 18.173 58.231 127.410 1.00 11.44 222 LYS B O 1
ATOM 4818 N N . SER B 1 223 ? 17.145 57.465 129.261 1.00 10.24 223 SER B N 1
ATOM 4819 C CA . SER B 1 223 ? 18.391 57.277 130.008 1.00 10.36 223 SER B CA 1
ATOM 4820 C C . SER B 1 223 ? 18.874 55.828 129.931 1.00 9.70 223 SER B C 1
ATOM 4821 O O . SER B 1 223 ? 20.052 55.527 130.230 1.00 10.22 223 SER B O 1
ATOM 4824 N N . PHE B 1 224 ? 17.962 54.930 129.553 1.00 9.48 224 PHE B N 1
ATOM 4825 C CA . PHE B 1 224 ? 18.245 53.490 129.437 1.00 8.86 224 PHE B CA 1
ATOM 4826 C C . PHE B 1 224 ? 17.549 53.001 128.183 1.00 8.83 224 PHE B C 1
ATOM 4827 O O . PHE B 1 224 ? 16.336 53.109 128.080 1.00 9.25 224 PHE B O 1
ATOM 4835 N N . LEU B 1 225 ? 18.328 52.511 127.217 1.00 8.11 225 LEU B N 1
ATOM 4836 C CA . LEU B 1 225 ? 17.811 52.158 125.889 1.00 7.83 225 LEU B CA 1
ATOM 4837 C C . LEU B 1 225 ? 18.346 50.815 125.461 1.00 7.69 225 LEU B C 1
ATOM 4838 O O . LEU B 1 225 ? 19.420 50.385 125.902 1.00 8.13 225 LEU B O 1
ATOM 4843 N N . VAL B 1 226 ? 17.605 50.146 124.582 1.00 7.49 226 VAL B N 1
ATOM 4844 C CA . VAL B 1 226 ? 18.087 48.910 123.963 1.00 7.56 226 VAL B CA 1
ATOM 4845 C C . VAL B 1 226 ? 17.823 48.924 122.469 1.00 7.67 226 VAL B C 1
ATOM 4846 O O . VAL B 1 226 ? 16.671 48.971 122.039 1.00 7.26 226 VAL B O 1
ATOM 4850 N N . TRP B 1 227 ? 18.884 48.872 121.663 1.00 7.15 227 TRP B N 1
ATOM 4851 C CA . TRP B 1 227 ? 18.705 48.725 120.229 1.00 7.19 227 TRP B CA 1
ATOM 4852 C C . TRP B 1 227 ? 18.433 47.267 119.917 1.00 7.08 227 TRP B C 1
ATOM 4853 O O . TRP B 1 227 ? 19.102 46.377 120.454 1.00 6.29 227 TRP B O 1
ATOM 4864 N N . VAL B 1 228 ? 17.473 47.029 119.032 1.00 7.53 228 VAL B N 1
ATOM 4865 C CA . VAL B 1 228 ? 17.124 45.689 118.627 1.00 7.13 228 VAL B CA 1
ATOM 4866 C C . VAL B 1 228 ? 17.532 45.459 117.172 1.00 6.73 228 VAL B C 1
ATOM 4867 O O . VAL B 1 228 ? 17.082 46.161 116.257 1.00 5.78 228 VAL B O 1
ATOM 4871 N N . ASN B 1 229 ? 18.390 44.464 116.983 1.00 6.68 229 ASN B N 1
ATOM 4872 C CA . ASN B 1 229 ? 18.742 43.920 115.657 1.00 6.52 229 ASN B CA 1
ATOM 4873 C C . ASN B 1 229 ? 19.537 44.829 114.715 1.00 6.35 229 ASN B C 1
ATOM 4874 O O . ASN B 1 229 ? 19.466 44.678 113.487 1.00 6.35 229 ASN B O 1
ATOM 4879 N N . GLU B 1 230 ? 20.338 45.727 115.277 1.00 6.74 230 GLU B N 1
ATOM 4880 C CA . GLU B 1 230 ? 21.324 46.447 114.462 1.00 6.58 230 GLU B CA 1
ATOM 4881 C C . GLU B 1 230 ? 22.547 45.532 114.273 1.00 6.81 230 GLU B C 1
ATOM 4882 O O . GLU B 1 230 ? 22.455 44.496 113.611 1.00 6.85 230 GLU B O 1
ATOM 4888 N N . GLU B 1 231 ? 23.682 45.865 114.879 1.00 6.82 231 GLU B N 1
ATOM 4889 C CA . GLU B 1 231 ? 24.877 45.024 114.715 1.00 6.57 231 GLU B CA 1
ATOM 4890 C C . GLU B 1 231 ? 24.819 43.755 115.562 1.00 7.01 231 GLU B C 1
ATOM 4891 O O . GLU B 1 231 ? 25.459 42.754 115.232 1.00 7.19 231 GLU B O 1
ATOM 4897 N N . ASP B 1 232 ? 24.084 43.819 116.658 1.00 6.30 232 ASP B N 1
ATOM 4898 C CA . ASP B 1 232 ? 23.861 42.678 117.517 1.00 6.36 232 ASP B CA 1
ATOM 4899 C C . ASP B 1 232 ? 22.373 42.547 117.793 1.00 6.31 232 ASP B C 1
ATOM 4900 O O . ASP B 1 232 ? 21.602 43.461 117.520 1.00 6.09 232 ASP B O 1
ATOM 4905 N N . HIS B 1 233 ? 21.963 41.414 118.351 1.00 6.07 233 HIS B N 1
ATOM 4906 C CA . HIS B 1 233 ? 20.558 41.224 118.678 1.00 6.36 233 HIS B CA 1
ATOM 4907 C C . HIS B 1 233 ? 20.104 42.353 119.585 1.00 6.66 233 HIS B C 1
ATOM 4908 O O . HIS B 1 233 ? 19.073 42.997 119.331 1.00 6.18 233 HIS B O 1
ATOM 4915 N N . LEU B 1 234 ? 20.877 42.590 120.643 1.00 6.89 234 LEU B N 1
ATOM 4916 C CA . LEU B 1 234 ? 20.611 43.681 121.588 1.00 6.85 234 LEU B CA 1
ATOM 4917 C C . LEU B 1 234 ? 21.861 44.538 121.789 1.00 7.13 234 LEU B C 1
ATOM 4918 O O . LEU B 1 234 ? 22.970 44.005 121.873 1.00 7.47 234 LEU B O 1
ATOM 4923 N N . ARG B 1 235 ? 21.667 45.853 121.874 1.00 7.23 235 ARG B N 1
ATOM 4924 C CA . ARG B 1 235 ? 22.671 46.751 122.454 1.00 6.93 235 ARG B CA 1
ATOM 4925 C C . ARG B 1 235 ? 21.990 47.496 123.582 1.00 7.51 235 ARG B C 1
ATOM 4926 O O . ARG B 1 235 ? 21.052 48.253 123.337 1.00 7.52 235 ARG B O 1
ATOM 4934 N N . VAL B 1 236 ? 22.477 47.280 124.804 1.00 7.48 236 VAL B N 1
ATOM 4935 C CA . VAL B 1 236 ? 21.919 47.855 126.015 1.00 7.13 236 VAL B CA 1
ATOM 4936 C C . VAL B 1 236 ? 22.754 49.076 126.384 1.00 7.47 236 VAL B C 1
ATOM 4937 O O . VAL B 1 236 ? 23.978 48.981 126.537 1.00 6.73 236 VAL B O 1
ATOM 4941 N N . ILE B 1 237 ? 22.083 50.207 126.553 1.00 7.04 237 ILE B N 1
ATOM 4942 C CA . ILE B 1 237 ? 22.748 51.500 126.661 1.00 7.28 237 ILE B CA 1
ATOM 4943 C C . ILE B 1 237 ? 22.230 52.283 127.855 1.00 7.54 237 ILE B C 1
ATOM 4944 O O . ILE B 1 237 ? 21.025 52.416 128.028 1.00 6.99 237 ILE B O 1
ATOM 4949 N N . SER B 1 238 ? 23.143 52.820 128.646 1.00 7.38 238 SER B N 1
ATOM 4950 C CA . SER B 1 238 ? 22.803 53.841 129.645 1.00 7.68 238 SER B CA 1
ATOM 4951 C C . SER B 1 238 ? 23.544 55.113 129.253 1.00 7.55 238 SER B C 1
ATOM 4952 O O . SER B 1 238 ? 24.715 55.044 128.938 1.00 7.65 238 SER B O 1
ATOM 4955 N N . MET B 1 239 ? 22.875 56.261 129.275 1.00 7.27 239 MET B N 1
ATOM 4956 C CA . MET B 1 239 ? 23.529 57.533 128.929 1.00 8.30 239 MET B CA 1
ATOM 4957 C C . MET B 1 239 ? 22.792 58.732 129.468 1.00 9.14 239 MET B C 1
ATOM 4958 O O . MET B 1 239 ? 21.583 58.695 129.681 1.00 8.04 239 MET B O 1
ATOM 4963 N N . GLU B 1 240 ? 23.537 59.809 129.684 1.00 9.30 240 GLU B N 1
ATOM 4964 C CA . GLU B 1 240 ? 22.956 61.088 130.119 1.00 10.77 240 GLU B CA 1
ATOM 4965 C C . GLU B 1 240 ? 23.943 62.214 129.889 1.00 10.77 240 GLU B C 1
ATOM 4966 O O . GLU B 1 240 ? 25.134 61.996 129.677 1.00 11.00 240 GLU B O 1
ATOM 4972 N N . LYS B 1 241 ? 23.442 63.440 129.953 1.00 10.75 241 LYS B N 1
ATOM 4973 C CA . LYS B 1 241 ? 24.308 64.608 129.837 1.00 11.22 241 LYS B CA 1
ATOM 4974 C C . LYS B 1 241 ? 25.176 64.703 131.075 1.00 10.99 241 LYS B C 1
ATOM 4975 O O . LYS B 1 241 ? 24.800 64.226 132.137 1.00 11.36 241 LYS B O 1
ATOM 4981 N N . GLY B 1 242 ? 26.337 65.329 130.925 1.00 11.84 242 GLY B N 1
ATOM 4982 C CA . GLY B 1 242 ? 27.233 65.584 132.039 1.00 11.72 242 GLY B CA 1
ATOM 4983 C C . GLY B 1 242 ? 28.194 64.460 132.365 1.00 11.94 242 GLY B C 1
ATOM 4984 O O . GLY B 1 242 ? 28.381 63.524 131.572 1.00 12.26 242 GLY B O 1
ATOM 4985 N N . GLY B 1 243 ? 28.795 64.555 133.547 1.00 11.77 243 GLY B N 1
ATOM 4986 C CA . GLY B 1 243 ? 29.955 63.758 133.894 1.00 11.53 243 GLY B CA 1
ATOM 4987 C C . GLY B 1 243 ? 29.781 62.764 135.008 1.00 11.38 243 GLY B C 1
ATOM 4988 O O . GLY B 1 243 ? 30.767 62.286 135.559 1.00 11.72 243 GLY B O 1
ATOM 4989 N N . ASN B 1 244 ? 28.540 62.401 135.342 1.00 11.05 244 ASN B N 1
ATOM 4990 C CA . ASN B 1 244 ? 28.332 61.410 136.383 1.00 10.98 244 ASN B CA 1
ATOM 4991 C C . ASN B 1 244 ? 28.369 60.005 135.800 1.00 10.88 244 ASN B C 1
ATOM 4992 O O . ASN B 1 244 ? 27.335 59.345 135.681 1.00 10.37 244 ASN B O 1
ATOM 4997 N N . MET B 1 245 ? 29.571 59.563 135.439 1.00 11.62 245 MET B N 1
ATOM 4998 C CA . MET B 1 245 ? 29.781 58.219 134.923 1.00 11.60 245 MET B CA 1
ATOM 4999 C C . MET B 1 245 ? 29.362 57.159 135.924 1.00 12.02 245 MET B C 1
ATOM 5000 O O . MET B 1 245 ? 28.882 56.091 135.533 1.00 11.31 245 MET B O 1
ATOM 5005 N N . LYS B 1 246 ? 29.543 57.426 137.218 1.00 12.26 246 LYS B N 1
ATOM 5006 C CA . LYS B 1 246 ? 29.178 56.435 138.225 1.00 12.95 246 LYS B CA 1
ATOM 5007 C C . LYS B 1 246 ? 27.686 56.133 138.185 1.00 12.65 246 LYS B C 1
ATOM 5008 O O . LYS B 1 246 ? 27.282 54.971 138.275 1.00 11.48 246 LYS B O 1
ATOM 5014 N N . GLU B 1 247 ? 26.874 57.182 138.050 1.00 11.94 247 GLU B N 1
ATOM 5015 C CA . GLU B 1 247 ? 25.420 57.006 137.962 1.00 11.71 247 GLU B CA 1
ATOM 5016 C C . GLU B 1 247 ? 25.028 56.312 136.667 1.00 11.02 247 GLU B C 1
ATOM 5017 O O . GLU B 1 247 ? 24.158 55.444 136.671 1.00 11.35 247 GLU B O 1
ATOM 5023 N N . VAL B 1 248 ? 25.654 56.704 135.559 1.00 10.01 248 VAL B N 1
ATOM 5024 C CA . VAL B 1 248 ? 25.384 56.055 134.279 1.00 9.66 248 VAL B CA 1
ATOM 5025 C C . VAL B 1 248 ? 25.668 54.559 134.382 1.00 9.38 248 VAL B C 1
ATOM 5026 O O . VAL B 1 248 ? 24.909 53.720 133.875 1.00 8.67 248 VAL B O 1
ATOM 5030 N N . PHE B 1 249 ? 26.776 54.237 135.039 1.00 8.69 249 PHE B N 1
ATOM 5031 C CA . PHE B 1 249 ? 27.218 52.861 135.213 1.00 9.40 249 PHE B CA 1
ATOM 5032 C C . PHE B 1 249 ? 26.316 52.106 136.187 1.00 9.66 249 PHE B C 1
ATOM 5033 O O . PHE B 1 249 ? 26.004 50.939 135.952 1.00 9.55 249 PHE B O 1
ATOM 5041 N N . ARG B 1 250 ? 25.885 52.768 137.260 1.00 9.57 250 ARG B N 1
ATOM 5042 C CA . ARG B 1 250 ? 24.892 52.167 138.160 1.00 9.86 250 ARG B CA 1
ATOM 5043 C C . ARG B 1 250 ? 23.644 51.731 137.390 1.00 9.44 250 ARG B C 1
ATOM 5044 O O . ARG B 1 250 ? 23.226 50.576 137.459 1.00 9.27 250 ARG B O 1
ATOM 5052 N N . ARG B 1 251 ? 23.085 52.666 136.638 1.00 9.44 251 ARG B N 1
ATOM 5053 C CA . ARG B 1 251 ? 21.850 52.423 135.897 1.00 10.00 251 ARG B CA 1
ATOM 5054 C C . ARG B 1 251 ? 22.072 51.301 134.885 1.00 9.37 251 ARG B C 1
ATOM 5055 O O . ARG B 1 251 ? 21.243 50.394 134.761 1.00 9.95 251 ARG B O 1
ATOM 5063 N N . PHE B 1 252 ? 23.203 51.363 134.186 1.00 9.54 252 PHE B N 1
ATOM 5064 C CA . PHE B 1 252 ? 23.605 50.315 133.243 1.00 10.08 252 PHE B CA 1
ATOM 5065 C C . PHE B 1 252 ? 23.616 48.934 133.873 1.00 11.06 252 PHE B C 1
ATOM 5066 O O . PHE B 1 252 ? 22.995 47.994 133.372 1.00 9.59 252 PHE B O 1
ATOM 5074 N N . CYS B 1 253 ? 24.338 48.823 134.979 1.00 11.96 253 CYS B N 1
ATOM 5075 C CA . CYS B 1 253 ? 24.606 47.533 135.585 1.00 11.47 253 CYS B CA 1
ATOM 5076 C C . CYS B 1 253 ? 23.336 46.946 136.197 1.00 10.70 253 CYS B C 1
ATOM 5077 O O . CYS B 1 253 ? 23.024 45.770 136.027 1.00 10.35 253 CYS B O 1
ATOM 5080 N N . VAL B 1 254 ? 22.585 47.771 136.902 1.00 10.31 254 VAL B N 1
ATOM 5081 C CA . VAL B 1 254 ? 21.342 47.306 137.526 1.00 10.43 254 VAL B CA 1
ATOM 5082 C C . VAL B 1 254 ? 20.351 46.900 136.436 1.00 10.37 254 VAL B C 1
ATOM 5083 O O . VAL B 1 254 ? 19.715 45.852 136.519 1.00 9.80 254 VAL B O 1
ATOM 5087 N N . GLY B 1 255 ? 20.224 47.739 135.413 1.00 10.17 255 GLY B N 1
ATOM 5088 C CA . GLY B 1 255 ? 19.314 47.462 134.311 1.00 10.47 255 GLY B CA 1
ATOM 5089 C C . GLY B 1 255 ? 19.702 46.204 133.558 1.00 10.17 255 GLY B C 1
ATOM 5090 O O . GLY B 1 255 ? 18.838 45.374 133.214 1.00 10.24 255 GLY B O 1
ATOM 5091 N N . LEU B 1 256 ? 20.997 46.060 133.284 1.00 10.36 256 LEU B N 1
ATOM 5092 C CA . LEU B 1 256 ? 21.479 44.907 132.530 1.00 11.03 256 LEU B CA 1
ATOM 5093 C C . LEU B 1 256 ? 21.196 43.622 133.298 1.00 11.03 256 LEU B C 1
ATOM 5094 O O . LEU B 1 256 ? 20.774 42.622 132.708 1.00 11.31 256 LEU B O 1
ATOM 5099 N N . GLN B 1 257 ? 21.411 43.650 134.611 1.00 11.51 257 GLN B N 1
ATOM 5100 C CA . GLN B 1 257 ? 21.119 42.493 135.444 1.00 12.15 257 GLN B CA 1
ATOM 5101 C C . GLN B 1 257 ? 19.625 42.143 135.418 1.00 12.18 257 GLN B C 1
ATOM 5102 O O . GLN B 1 257 ? 19.272 40.964 135.326 1.00 12.11 257 GLN B O 1
ATOM 5108 N N . LYS B 1 258 ? 18.750 43.152 135.469 1.00 12.30 258 LYS B N 1
ATOM 5109 C CA . LYS B 1 258 ? 17.301 42.909 135.370 1.00 12.49 258 LYS B CA 1
ATOM 5110 C C . LYS B 1 258 ? 16.939 42.273 134.021 1.00 12.01 258 LYS B C 1
ATOM 5111 O O . LYS B 1 258 ? 16.135 41.321 133.950 1.00 11.16 258 LYS B O 1
ATOM 5117 N N . ILE B 1 259 ? 17.536 42.801 132.953 1.00 11.30 259 ILE B N 1
ATOM 5118 C CA . ILE B 1 259 ? 17.332 42.238 131.625 1.00 11.97 259 ILE B CA 1
ATOM 5119 C C . ILE B 1 259 ? 17.725 40.770 131.570 1.00 11.84 259 ILE B C 1
ATOM 5120 O O . ILE B 1 259 ? 16.953 39.918 131.125 1.00 12.78 259 ILE B O 1
ATOM 5125 N N . GLU B 1 260 ? 18.926 40.446 132.020 1.00 12.92 260 GLU B N 1
ATOM 5126 C CA . GLU B 1 260 ? 19.382 39.064 131.874 1.00 13.67 260 GLU B CA 1
ATOM 5127 C C . GLU B 1 260 ? 18.527 38.106 132.710 1.00 13.99 260 GLU B C 1
ATOM 5128 O O . GLU B 1 260 ? 18.236 36.990 132.267 1.00 13.80 260 GLU B O 1
ATOM 5134 N N . GLU B 1 261 ? 18.125 38.560 133.900 1.00 14.73 261 GLU B N 1
ATOM 5135 C CA . GLU B 1 261 ? 17.192 37.808 134.755 1.00 14.67 261 GLU B CA 1
ATOM 5136 C C . GLU B 1 261 ? 15.891 37.500 134.002 1.00 14.14 261 GLU B C 1
ATOM 5137 O O . GLU B 1 261 ? 15.413 36.360 134.020 1.00 13.48 261 GLU B O 1
ATOM 5143 N N . ILE B 1 262 ? 15.336 38.515 133.342 1.00 13.03 262 ILE B N 1
ATOM 5144 C CA . ILE B 1 262 ? 14.085 38.391 132.580 1.00 13.39 262 ILE B CA 1
ATOM 5145 C C . ILE B 1 262 ? 14.229 37.431 131.396 1.00 12.74 262 ILE B C 1
ATOM 5146 O O . ILE B 1 262 ? 13.391 36.553 131.174 1.00 12.45 262 ILE B O 1
ATOM 5151 N N . PHE B 1 263 ? 15.300 37.604 130.629 1.00 12.22 263 PHE B N 1
ATOM 5152 C CA . PHE B 1 263 ? 15.538 36.746 129.475 1.00 12.13 263 PHE B CA 1
ATOM 5153 C C . PHE B 1 263 ? 15.747 35.280 129.893 1.00 12.40 263 PHE B C 1
ATOM 5154 O O . PHE B 1 263 ? 15.245 34.355 129.235 1.00 11.99 263 PHE B O 1
ATOM 5162 N N . LYS B 1 264 ? 16.474 35.064 130.984 1.00 13.54 264 LYS B N 1
ATOM 5163 C CA . LYS B 1 264 ? 16.704 33.709 131.481 1.00 14.49 264 LYS B CA 1
ATOM 5164 C C . LYS B 1 264 ? 15.393 33.060 131.915 1.00 14.64 264 LYS B C 1
ATOM 5165 O O . LYS B 1 264 ? 15.116 31.918 131.555 1.00 14.63 264 LYS B O 1
ATOM 5171 N N . LYS B 1 265 ? 14.597 33.801 132.671 1.00 15.84 265 LYS B N 1
ATOM 5172 C CA . LYS B 1 265 ? 13.291 33.310 133.144 1.00 15.87 265 LYS B CA 1
ATOM 5173 C C . LYS B 1 265 ? 12.364 32.964 131.980 1.00 15.59 265 LYS B C 1
ATOM 5174 O O . LYS B 1 265 ? 11.588 32.012 132.064 1.00 15.87 265 LYS B O 1
ATOM 5180 N N . ALA B 1 266 ? 12.438 33.735 130.900 1.00 15.02 266 ALA B N 1
ATOM 5181 C CA . ALA B 1 266 ? 11.639 33.475 129.693 1.00 14.76 266 ALA B CA 1
ATOM 5182 C C . ALA B 1 266 ? 12.168 32.313 128.826 1.00 14.37 266 ALA B C 1
ATOM 5183 O O . ALA B 1 266 ? 11.549 31.935 127.815 1.00 14.85 266 ALA B O 1
ATOM 5185 N N . GLY B 1 267 ? 13.308 31.748 129.204 1.00 13.35 267 GLY B N 1
ATOM 5186 C CA . GLY B 1 267 ? 13.909 30.642 128.478 1.00 13.02 267 GLY B CA 1
ATOM 5187 C C . GLY B 1 267 ? 14.718 31.097 127.279 1.00 12.74 267 GLY B C 1
ATOM 5188 O O . GLY B 1 267 ? 14.964 30.314 126.367 1.00 13.10 267 GLY B O 1
ATOM 5189 N N . HIS B 1 268 ? 15.165 32.354 127.304 1.00 12.09 268 HIS B N 1
ATOM 5190 C CA . HIS B 1 268 ? 15.960 32.920 126.200 1.00 11.57 268 HIS B CA 1
ATOM 5191 C C . HIS B 1 268 ? 17.282 33.493 126.715 1.00 10.96 268 HIS B C 1
ATOM 5192 O O . HIS B 1 268 ? 17.519 34.695 126.637 1.00 11.00 268 HIS B O 1
ATOM 5199 N N . PRO B 1 269 ? 18.163 32.641 127.226 1.00 10.90 269 PRO B N 1
ATOM 5200 C CA . PRO B 1 269 ? 19.435 33.123 127.743 1.00 10.76 269 PRO B CA 1
ATOM 5201 C C . PRO B 1 269 ? 20.370 33.588 126.631 1.00 10.27 269 PRO B C 1
ATOM 5202 O O . PRO B 1 269 ? 20.163 33.280 125.447 1.00 9.61 269 PRO B O 1
ATOM 5206 N N . PHE B 1 270 ? 21.400 34.310 127.040 1.00 9.74 270 PHE B N 1
ATOM 5207 C CA . PHE B 1 270 ? 22.341 34.899 126.099 1.00 9.69 270 PHE B CA 1
ATOM 5208 C C . PHE B 1 270 ? 23.484 33.945 125.755 1.00 9.91 270 PHE B C 1
ATOM 5209 O O . PHE B 1 270 ? 23.834 33.053 126.544 1.00 10.84 270 PHE B O 1
ATOM 5217 N N . MET B 1 271 ? 24.085 34.147 124.578 1.00 9.79 271 MET B N 1
ATOM 5218 C CA . MET B 1 271 ? 25.258 33.384 124.169 1.00 10.43 271 MET B CA 1
ATOM 5219 C C . MET B 1 271 ? 26.425 33.716 125.069 1.00 10.55 271 MET B C 1
ATOM 5220 O O . MET B 1 271 ? 26.788 34.881 125.232 1.00 9.13 271 MET B O 1
ATOM 5225 N N . TRP B 1 272 ? 27.032 32.683 125.639 1.00 11.68 272 TRP B N 1
ATOM 5226 C CA . TRP B 1 272 ? 28.090 32.888 126.609 1.00 11.98 272 TRP B CA 1
ATOM 5227 C C . TRP B 1 272 ? 28.930 31.638 126.756 1.00 13.03 272 TRP B C 1
ATOM 5228 O O . TRP B 1 272 ? 28.411 30.523 126.726 1.00 13.32 272 TRP B O 1
ATOM 5239 N N . ASN B 1 273 ? 30.235 31.828 126.913 1.00 12.71 273 ASN B N 1
ATOM 5240 C CA . ASN B 1 273 ? 31.087 30.760 127.433 1.00 12.79 273 ASN B CA 1
ATOM 5241 C C . ASN B 1 273 ? 32.187 31.315 128.335 1.00 13.26 273 ASN B C 1
ATOM 5242 O O . ASN B 1 273 ? 32.493 32.509 128.315 1.00 12.94 273 ASN B O 1
ATOM 5247 N N . GLU B 1 274 ? 32.797 30.440 129.122 1.00 13.46 274 GLU B N 1
ATOM 5248 C CA . GLU B 1 274 ? 33.759 30.875 130.131 1.00 13.72 274 GLU B CA 1
ATOM 5249 C C . GLU B 1 274 ? 34.997 31.527 129.544 1.00 12.75 274 GLU B C 1
ATOM 5250 O O . GLU B 1 274 ? 35.647 32.334 130.211 1.00 12.55 274 GLU B O 1
ATOM 5260 N N . HIS B 1 275 ? 35.322 31.195 128.300 1.00 12.54 275 HIS B N 1
ATOM 5261 C CA . HIS B 1 275 ? 36.521 31.739 127.695 1.00 11.89 275 HIS B CA 1
ATOM 5262 C C . HIS B 1 275 ? 36.304 33.130 127.105 1.00 11.02 275 HIS B C 1
ATOM 5263 O O . HIS B 1 275 ? 37.030 34.073 127.431 1.00 10.44 275 HIS B O 1
ATOM 5270 N N . LEU B 1 276 ? 35.336 33.239 126.201 1.00 10.48 276 LEU B N 1
ATOM 5271 C CA . LEU B 1 276 ? 35.058 34.501 125.501 1.00 10.17 276 LEU B CA 1
ATOM 5272 C C . LEU B 1 276 ? 34.061 35.405 126.207 1.00 9.67 276 LEU B C 1
ATOM 5273 O O . LEU B 1 276 ? 33.853 36.539 125.776 1.00 8.82 276 LEU B O 1
ATOM 5278 N N . GLY B 1 277 ? 33.442 34.921 127.276 1.00 9.38 277 GLY B N 1
ATOM 5279 C CA . GLY B 1 277 ? 32.351 35.644 127.887 1.00 9.33 277 GLY B CA 1
ATOM 5280 C C . GLY B 1 277 ? 31.149 35.708 126.979 1.00 9.52 277 GLY B C 1
ATOM 5281 O O . GLY B 1 277 ? 30.786 34.718 126.353 1.00 9.25 277 GLY B O 1
ATOM 5282 N N . TYR B 1 278 ? 30.518 36.875 126.909 1.00 8.78 278 TYR B N 1
ATOM 5283 C CA . TYR B 1 278 ? 29.348 37.042 126.051 1.00 9.36 278 TYR B CA 1
ATOM 5284 C C . TYR B 1 278 ? 29.748 37.154 124.582 1.00 9.56 278 TYR B C 1
ATOM 5285 O O . TYR B 1 278 ? 30.643 37.919 124.222 1.00 9.20 278 TYR B O 1
ATOM 5294 N N . VAL B 1 279 ? 29.091 36.352 123.748 1.00 9.29 279 VAL B N 1
ATOM 5295 C CA . VAL B 1 279 ? 29.391 36.260 122.326 1.00 9.01 279 VAL B CA 1
ATOM 5296 C C . VAL B 1 279 ? 28.594 37.286 121.537 1.00 8.41 279 VAL B C 1
ATOM 5297 O O . VAL B 1 279 ? 27.391 37.405 121.723 1.00 8.49 279 VAL B O 1
ATOM 5301 N N . LEU B 1 280 ? 29.297 38.035 120.692 1.00 7.75 280 LEU B N 1
ATOM 5302 C CA . LEU B 1 280 ? 28.711 39.043 119.823 1.00 7.55 280 LEU B CA 1
ATOM 5303 C C . LEU B 1 280 ? 29.331 38.990 118.421 1.00 7.33 280 LEU B C 1
ATOM 5304 O O . LEU B 1 280 ? 30.275 38.265 118.172 1.00 6.89 280 LEU B O 1
ATOM 5309 N N . THR B 1 281 ? 28.782 39.776 117.505 1.00 6.85 281 THR B N 1
ATOM 5310 C CA . THR B 1 281 ? 29.155 39.706 116.099 1.00 6.76 281 THR B CA 1
ATOM 5311 C C . THR B 1 281 ? 30.630 40.022 115.827 1.00 6.50 281 THR B C 1
ATOM 5312 O O . THR B 1 281 ? 31.321 39.291 115.109 1.00 6.42 281 THR B O 1
ATOM 5316 N N . CYS B 1 282 ? 31.085 41.139 116.368 1.00 6.50 282 CYS B N 1
ATOM 5317 C CA . CYS B 1 282 ? 32.465 41.578 116.184 1.00 6.55 282 CYS B CA 1
ATOM 5318 C C . CYS B 1 282 ? 33.361 41.103 117.331 1.00 6.12 282 CYS B C 1
ATOM 5319 O O . CYS B 1 282 ? 33.029 41.334 118.499 1.00 6.45 282 CYS B O 1
ATOM 5322 N N . PRO B 1 283 ? 34.481 40.445 117.016 1.00 6.79 283 PRO B N 1
ATOM 5323 C CA . PRO B 1 283 ? 35.454 40.068 118.036 1.00 6.58 283 PRO B CA 1
ATOM 5324 C C . PRO B 1 283 ? 35.857 41.184 118.995 1.00 6.59 283 PRO B C 1
ATOM 5325 O O . PRO B 1 283 ? 36.162 40.894 120.144 1.00 7.23 283 PRO B O 1
ATOM 5329 N N . SER B 1 284 ? 35.809 42.445 118.556 1.00 7.08 284 SER B N 1
ATOM 5330 C CA . SER B 1 284 ? 36.100 43.581 119.446 1.00 6.98 284 SER B CA 1
ATOM 5331 C C . SER B 1 284 ? 35.123 43.754 120.603 1.00 7.36 284 SER B C 1
ATOM 5332 O O . SER B 1 284 ? 35.438 44.451 121.571 1.00 7.85 284 SER B O 1
ATOM 5335 N N . ASN B 1 285 ? 33.937 43.151 120.482 1.00 6.67 285 ASN B N 1
ATOM 5336 C CA . ASN B 1 285 ? 32.863 43.300 121.459 1.00 6.87 285 ASN B CA 1
ATOM 5337 C C . ASN B 1 285 ? 32.631 42.088 122.343 1.00 7.00 285 ASN B C 1
ATOM 5338 O O . ASN B 1 285 ? 31.634 42.014 123.065 1.00 7.67 285 ASN B O 1
ATOM 5343 N N . LEU B 1 286 ? 33.566 41.143 122.318 1.00 6.98 286 LEU B N 1
ATOM 5344 C CA . LEU B 1 286 ? 33.502 39.989 123.209 1.00 7.20 286 LEU B CA 1
ATOM 5345 C C . LEU B 1 286 ? 33.738 40.353 124.675 1.00 7.05 286 LEU B C 1
ATOM 5346 O O . LEU B 1 286 ? 33.911 41.524 125.034 1.00 7.42 286 LEU B O 1
ATOM 5351 N N . GLY B 1 287 ? 33.675 39.347 125.541 1.00 6.92 287 GLY B N 1
ATOM 5352 C CA . GLY B 1 287 ? 33.934 39.540 126.956 1.00 7.08 287 GLY B CA 1
ATOM 5353 C C . GLY B 1 287 ? 32.743 40.150 127.662 1.00 7.12 287 GLY B C 1
ATOM 5354 O O . GLY B 1 287 ? 31.694 39.514 127.779 1.00 7.87 287 GLY B O 1
ATOM 5355 N N . THR B 1 288 ? 32.899 41.393 128.118 1.00 6.78 288 THR B N 1
ATOM 5356 C CA . THR B 1 288 ? 31.832 42.137 128.771 1.00 6.81 288 THR B CA 1
ATOM 5357 C C . THR B 1 288 ? 31.000 42.899 127.757 1.00 6.64 288 THR B C 1
ATOM 5358 O O . THR B 1 288 ? 29.937 43.440 128.103 1.00 7.89 288 THR B O 1
ATOM 5362 N N . GLY B 1 289 ? 31.526 43.004 126.539 1.00 6.91 289 GLY B N 1
ATOM 5363 C CA . GLY B 1 289 ? 30.918 43.805 125.497 1.00 7.08 289 GLY B CA 1
ATOM 5364 C C . GLY B 1 289 ? 30.897 45.282 125.808 1.00 6.76 289 GLY B C 1
ATOM 5365 O O . GLY B 1 289 ? 30.297 46.048 125.073 1.00 7.40 289 GLY B O 1
ATOM 5366 N N . LEU B 1 290 ? 31.523 45.705 126.900 1.00 6.49 290 LEU B N 1
ATOM 5367 C CA . LEU B 1 290 ? 31.257 47.039 127.404 1.00 7.05 290 LEU B CA 1
ATOM 5368 C C . LEU B 1 290 ? 32.075 48.087 126.690 1.00 6.57 290 LEU B C 1
ATOM 5369 O O . LEU B 1 290 ? 33.305 47.968 126.568 1.00 6.56 290 LEU B O 1
ATOM 5374 N N . ARG B 1 291 ? 31.403 49.138 126.235 1.00 6.92 291 ARG B N 1
ATOM 5375 C CA . ARG B 1 291 ? 32.102 50.309 125.716 1.00 6.94 291 ARG B CA 1
ATOM 5376 C C . ARG B 1 291 ? 31.556 51.484 126.512 1.00 6.86 291 ARG B C 1
ATOM 5377 O O . ARG B 1 291 ? 30.412 51.897 126.322 1.00 6.36 291 ARG B O 1
ATOM 5385 N N . GLY B 1 292 ? 32.364 51.961 127.449 1.00 7.27 292 GLY B N 1
ATOM 5386 C CA . GLY B 1 292 ? 32.012 53.087 128.299 1.00 7.49 292 GLY B CA 1
ATOM 5387 C C . GLY B 1 292 ? 32.825 54.289 127.881 1.00 7.80 292 GLY B C 1
ATOM 5388 O O . GLY B 1 292 ? 34.016 54.173 127.614 1.00 8.18 292 GLY B O 1
ATOM 5389 N N . GLY B 1 293 ? 32.192 55.451 127.822 1.00 8.42 293 GLY B N 1
ATOM 5390 C CA . GLY B 1 293 ? 32.917 56.619 127.340 1.00 8.15 293 GLY B CA 1
ATOM 5391 C C . GLY B 1 293 ? 32.182 57.921 127.489 1.00 8.50 293 GLY B C 1
ATOM 5392 O O . GLY B 1 293 ? 31.079 57.993 128.043 1.00 8.75 293 GLY B O 1
ATOM 5393 N N . VAL B 1 294 ? 32.830 58.961 126.996 1.00 7.64 294 VAL B N 1
ATOM 5394 C CA . VAL B 1 294 ? 32.329 60.315 127.120 1.00 7.75 294 VAL B CA 1
ATOM 5395 C C . VAL B 1 294 ? 32.365 61.024 125.776 1.00 7.99 294 VAL B C 1
ATOM 5396 O O . VAL B 1 294 ? 33.115 60.652 124.891 1.00 7.32 294 VAL B O 1
ATOM 5400 N N . HIS B 1 295 ? 31.512 62.024 125.627 1.00 7.79 295 HIS B N 1
ATOM 5401 C CA . HIS B 1 295 ? 31.731 63.078 124.661 1.00 8.43 295 HIS B CA 1
ATOM 5402 C C . HIS B 1 295 ? 32.489 64.149 125.419 1.00 8.75 295 HIS B C 1
ATOM 5403 O O . HIS B 1 295 ? 31.979 64.692 126.389 1.00 8.67 295 HIS B O 1
ATOM 5410 N N . VAL B 1 296 ? 33.729 64.392 125.010 1.00 8.65 296 VAL B N 1
ATOM 5411 C CA . VAL B 1 296 ? 34.614 65.314 125.718 1.00 8.82 296 VAL B CA 1
ATOM 5412 C C . VAL B 1 296 ? 35.264 66.317 124.769 1.00 9.24 296 VAL B C 1
ATOM 5413 O O . VAL B 1 296 ? 35.784 65.955 123.714 1.00 8.40 296 VAL B O 1
ATOM 5417 N N . LYS B 1 297 ? 35.206 67.594 125.156 1.00 9.90 297 LYS B N 1
ATOM 5418 C CA . LYS B 1 297 ? 35.758 68.690 124.377 1.00 11.23 297 LYS B CA 1
ATOM 5419 C C . LYS B 1 297 ? 37.258 68.820 124.646 1.00 10.97 297 LYS B C 1
ATOM 5420 O O . LYS B 1 297 ? 37.662 69.120 125.768 1.00 11.61 297 LYS B O 1
ATOM 5426 N N . LEU B 1 298 ? 38.073 68.584 123.615 1.00 10.87 298 LEU B N 1
ATOM 5427 C CA . LEU B 1 298 ? 39.535 68.578 123.721 1.00 11.37 298 LEU B CA 1
ATOM 5428 C C . LEU B 1 298 ? 40.152 69.470 122.643 1.00 11.32 298 LEU B C 1
ATOM 5429 O O . LEU B 1 298 ? 40.935 69.015 121.805 1.00 11.30 298 LEU B O 1
ATOM 5434 N N . ALA B 1 299 ? 39.801 70.750 122.670 1.00 11.63 299 ALA B N 1
ATOM 5435 C CA . ALA B 1 299 ? 40.265 71.679 121.634 1.00 12.78 299 ALA B CA 1
ATOM 5436 C C . ALA B 1 299 ? 41.786 71.749 121.516 1.00 13.30 299 ALA B C 1
ATOM 5437 O O . ALA B 1 299 ? 42.324 71.757 120.416 1.00 14.10 299 ALA B O 1
ATOM 5439 N N . HIS B 1 300 ? 42.459 71.843 122.656 1.00 13.47 300 HIS B N 1
ATOM 5440 C CA . HIS B 1 300 ? 43.918 71.908 122.697 1.00 13.37 300 HIS B CA 1
ATOM 5441 C C . HIS B 1 300 ? 44.577 70.534 122.603 1.00 13.11 300 HIS B C 1
ATOM 5442 O O . HIS B 1 300 ? 45.473 70.330 121.791 1.00 13.42 300 HIS B O 1
ATOM 5449 N N . LEU B 1 301 ? 44.128 69.595 123.428 1.00 12.82 301 LEU B N 1
ATOM 5450 C CA . LEU B 1 301 ? 44.794 68.308 123.508 1.00 12.56 301 LEU B CA 1
ATOM 5451 C C . LEU B 1 301 ? 44.748 67.553 122.179 1.00 12.72 301 LEU B C 1
ATOM 5452 O O . LEU B 1 301 ? 45.707 66.843 121.829 1.00 12.91 301 LEU B O 1
ATOM 5457 N N . SER B 1 302 ? 43.656 67.713 121.431 1.00 12.95 302 SER B N 1
ATOM 5458 C CA . SER B 1 302 ? 43.497 67.026 120.140 1.00 14.36 302 SER B CA 1
ATOM 5459 C C . SER B 1 302 ? 44.493 67.497 119.085 1.00 15.12 302 SER B C 1
ATOM 5460 O O . SER B 1 302 ? 44.714 66.816 118.091 1.00 15.71 302 SER B O 1
ATOM 5463 N N . LYS B 1 303 ? 45.083 68.667 119.306 1.00 15.63 303 LYS B N 1
ATOM 5464 C CA . LYS B 1 303 ? 46.088 69.222 118.400 1.00 16.43 303 LYS B CA 1
ATOM 5465 C C . LYS B 1 303 ? 47.527 68.999 118.871 1.00 16.33 303 LYS B C 1
ATOM 5466 O O . LYS B 1 303 ? 48.473 69.315 118.143 1.00 16.85 303 LYS B O 1
ATOM 5472 N N . HIS B 1 304 ? 47.690 68.428 120.065 1.00 15.63 304 HIS B N 1
ATOM 5473 C CA . HIS B 1 304 ? 48.994 68.128 120.639 1.00 15.76 304 HIS B CA 1
ATOM 5474 C C . HIS B 1 304 ? 49.660 66.965 119.891 1.00 15.55 304 HIS B C 1
ATOM 5475 O O . HIS B 1 304 ? 48.988 65.995 119.549 1.00 14.67 304 HIS B O 1
ATOM 5482 N N . PRO B 1 305 ? 50.967 67.062 119.616 1.00 15.86 305 PRO B N 1
ATOM 5483 C CA . PRO B 1 305 ? 51.654 65.993 118.871 1.00 15.93 305 PRO B CA 1
ATOM 5484 C C . PRO B 1 305 ? 51.570 64.590 119.504 1.00 15.80 305 PRO B C 1
ATOM 5485 O O . PRO B 1 305 ? 51.742 63.597 118.799 1.00 15.99 305 PRO B O 1
ATOM 5489 N N . LYS B 1 306 ? 51.319 64.503 120.804 1.00 15.07 306 LYS B N 1
ATOM 5490 C CA . LYS B 1 306 ? 51.241 63.201 121.474 1.00 15.12 306 LYS B CA 1
ATOM 5491 C C . LYS B 1 306 ? 49.815 62.712 121.743 1.00 14.32 306 LYS B C 1
ATOM 5492 O O . LYS B 1 306 ? 49.625 61.758 122.495 1.00 13.27 306 LYS B O 1
ATOM 5498 N N . PHE B 1 307 ? 48.829 63.338 121.116 1.00 13.02 307 PHE B N 1
ATOM 5499 C CA . PHE B 1 307 ? 47.422 62.982 121.350 1.00 12.81 307 PHE B CA 1
ATOM 5500 C C . PHE B 1 307 ? 47.159 61.485 121.151 1.00 12.27 307 PHE B C 1
ATOM 5501 O O . PHE B 1 307 ? 46.633 60.797 122.041 1.00 11.90 307 PHE B O 1
ATOM 5509 N N . GLU B 1 308 ? 47.550 60.974 119.996 1.00 11.95 308 GLU B N 1
ATOM 5510 C CA . GLU B 1 308 ? 47.266 59.575 119.682 1.00 12.20 308 GLU B CA 1
ATOM 5511 C C . GLU B 1 308 ? 48.047 58.641 120.603 1.00 11.78 308 GLU B C 1
ATOM 5512 O O . GLU B 1 308 ? 47.534 57.595 121.022 1.00 11.68 308 GLU B O 1
ATOM 5518 N N . GLU B 1 309 ? 49.284 59.014 120.929 1.00 11.85 309 GLU B N 1
ATOM 5519 C CA . GLU B 1 309 ? 50.102 58.208 121.826 1.00 11.44 309 GLU B CA 1
ATOM 5520 C C . GLU B 1 309 ? 49.492 58.133 123.227 1.00 10.66 309 GLU B C 1
ATOM 5521 O O . GLU B 1 309 ? 49.451 57.074 123.861 1.00 10.02 309 GLU B O 1
ATOM 5531 N N . ILE B 1 310 ? 49.016 59.274 123.716 1.00 9.97 310 ILE B N 1
ATOM 5532 C CA . ILE B 1 310 ? 48.373 59.322 125.014 1.00 9.94 310 ILE B CA 1
ATOM 5533 C C . ILE B 1 310 ? 47.172 58.373 125.030 1.00 9.27 310 ILE B C 1
ATOM 5534 O O . ILE B 1 310 ? 47.004 57.599 125.972 1.00 9.23 310 ILE B O 1
ATOM 5539 N N . LEU B 1 311 ? 46.362 58.407 123.977 1.00 9.41 311 LEU B N 1
ATOM 5540 C CA . LEU B 1 311 ? 45.194 57.511 123.889 1.00 9.30 311 LEU B CA 1
ATOM 5541 C C . LEU B 1 311 ? 45.623 56.057 123.945 1.00 9.48 311 LEU B C 1
ATOM 5542 O O . LEU B 1 311 ? 45.057 55.263 124.665 1.00 8.19 311 LEU B O 1
ATOM 5547 N N . THR B 1 312 ? 46.647 55.720 123.182 1.00 10.09 312 THR B N 1
ATOM 5548 C CA . THR B 1 312 ? 47.201 54.375 123.184 1.00 10.36 312 THR B CA 1
ATOM 5549 C C . THR B 1 312 ? 47.696 53.954 124.575 1.00 10.32 312 THR B C 1
ATOM 5550 O O . THR B 1 312 ? 47.428 52.843 125.029 1.00 9.75 312 THR B O 1
ATOM 5554 N N . ARG B 1 313 ? 48.401 54.858 125.260 1.00 9.82 313 ARG B N 1
ATOM 5555 C CA . ARG B 1 313 ? 48.926 54.583 126.607 1.00 10.12 313 ARG B CA 1
ATOM 5556 C C . ARG B 1 313 ? 47.804 54.277 127.582 1.00 9.55 313 ARG B C 1
ATOM 5557 O O . ARG B 1 313 ? 47.921 53.420 128.453 1.00 8.60 313 ARG B O 1
ATOM 5565 N N . LEU B 1 314 ? 46.703 55.013 127.425 1.00 8.94 314 LEU B N 1
ATOM 5566 C CA . LEU B 1 314 ? 45.547 54.890 128.293 1.00 9.31 314 LEU B CA 1
ATOM 5567 C C . LEU B 1 314 ? 44.580 53.758 127.897 1.00 9.00 314 LEU B C 1
ATOM 5568 O O . LEU B 1 314 ? 43.616 53.492 128.609 1.00 8.83 314 LEU B O 1
ATOM 5573 N N . ARG B 1 315 ? 44.883 53.076 126.797 1.00 9.47 315 ARG B N 1
ATOM 5574 C CA . ARG B 1 315 ? 44.022 52.042 126.204 1.00 9.60 315 ARG B CA 1
ATOM 5575 C C . ARG B 1 315 ? 42.615 52.569 125.941 1.00 9.15 315 ARG B C 1
ATOM 5576 O O . ARG B 1 315 ? 41.621 51.891 126.194 1.00 8.22 315 ARG B O 1
ATOM 5584 N N . LEU B 1 316 ? 42.564 53.779 125.408 1.00 8.43 316 LEU B N 1
ATOM 5585 C CA . LEU B 1 316 ? 41.323 54.414 125.009 1.00 8.52 316 LEU B CA 1
ATOM 5586 C C . LEU B 1 316 ? 41.263 54.514 123.497 1.00 9.12 316 LEU B C 1
ATOM 5587 O O . LEU B 1 316 ? 42.299 54.639 122.832 1.00 9.77 316 LEU B O 1
ATOM 5592 N N . GLN B 1 317 ? 40.050 54.437 122.957 1.00 8.29 317 GLN B N 1
ATOM 5593 C CA . GLN B 1 317 ? 39.786 54.607 121.546 1.00 8.55 317 GLN B CA 1
ATOM 5594 C C . GLN B 1 317 ? 39.047 55.927 121.345 1.00 8.24 317 GLN B C 1
ATOM 5595 O O . GLN B 1 317 ? 38.231 56.307 122.171 1.00 7.87 317 GLN B O 1
ATOM 5601 N N . LYS B 1 318 ? 39.328 56.570 120.223 1.00 9.11 318 LYS B N 1
ATOM 5602 C CA . LYS B 1 318 ? 38.719 57.835 119.844 1.00 9.53 318 LYS B CA 1
ATOM 5603 C C . LYS B 1 318 ? 37.768 57.616 118.663 1.00 9.36 318 LYS B C 1
ATOM 5604 O O . LYS B 1 318 ? 38.113 56.922 117.708 1.00 8.70 318 LYS B O 1
ATOM 5610 N N . ARG B 1 319 ? 36.580 58.216 118.750 1.00 8.70 319 ARG B N 1
ATOM 5611 C CA . ARG B 1 319 ? 35.608 58.220 117.667 1.00 8.28 319 ARG B CA 1
ATOM 5612 C C . ARG B 1 319 ? 35.035 59.620 117.536 1.00 8.54 319 ARG B C 1
ATOM 5613 O O . ARG B 1 319 ? 35.242 60.477 118.423 1.00 9.11 319 ARG B O 1
ATOM 5621 N N . GLY B 1 320 ? 34.281 59.831 116.462 1.00 7.85 320 GLY B N 1
ATOM 5622 C CA . GLY B 1 320 ? 33.626 61.112 116.210 1.00 7.90 320 GLY B CA 1
ATOM 5623 C C . GLY B 1 320 ? 32.407 61.353 117.071 1.00 8.07 320 GLY B C 1
ATOM 5624 O O . GLY B 1 320 ? 31.912 60.466 117.759 1.00 8.23 320 GLY B O 1
ATOM 5625 N N . THR B 1 321 ? 31.883 62.562 116.994 1.00 7.98 321 THR B N 1
ATOM 5626 C CA . THR B 1 321 ? 30.736 62.928 117.809 1.00 8.49 321 THR B CA 1
ATOM 5627 C C . THR B 1 321 ? 29.496 62.087 117.479 1.00 8.63 321 THR B C 1
ATOM 5628 O O . THR B 1 321 ? 28.705 61.765 118.363 1.00 8.63 321 THR B O 1
ATOM 5632 N N . GLY B 1 322 ? 29.344 61.715 116.208 1.00 8.64 322 GLY B N 1
ATOM 5633 C CA . GLY B 1 322 ? 28.243 60.882 115.758 1.00 8.97 322 GLY B CA 1
ATOM 5634 C C . GLY B 1 322 ? 28.588 59.410 115.688 1.00 8.91 322 GLY B C 1
ATOM 5635 O O . GLY B 1 322 ? 27.857 58.625 115.086 1.00 8.35 322 GLY B O 1
ATOM 5636 N N . GLY B 1 323 ? 29.690 59.036 116.332 1.00 9.20 323 GLY B N 1
ATOM 5637 C CA . GLY B 1 323 ? 30.096 57.650 116.432 1.00 8.74 323 GLY B CA 1
ATOM 5638 C C . GLY B 1 323 ? 31.254 57.303 115.527 1.00 8.65 323 GLY B C 1
ATOM 5639 O O . GLY B 1 323 ? 31.873 58.155 114.909 1.00 8.09 323 GLY B O 1
ATOM 5640 N N . VAL B 1 324 ? 31.540 56.016 115.465 1.00 7.85 324 VAL B N 1
ATOM 5641 C CA . VAL B 1 324 ? 32.772 55.491 114.851 1.00 8.49 324 VAL B CA 1
ATOM 5642 C C . VAL B 1 324 ? 33.018 55.901 113.394 1.00 8.75 324 VAL B C 1
ATOM 5643 O O . VAL B 1 324 ? 34.177 55.992 112.943 1.00 8.95 324 VAL B O 1
ATOM 5647 N N . ASP B 1 325 ? 31.948 56.153 112.654 1.00 8.85 325 ASP B N 1
ATOM 5648 C CA . ASP B 1 325 ? 32.086 56.456 111.231 1.00 9.40 325 ASP B CA 1
ATOM 5649 C C . ASP B 1 325 ? 32.023 57.956 110.968 1.00 9.85 325 ASP B C 1
ATOM 5650 O O . ASP B 1 325 ? 31.749 58.373 109.843 1.00 10.68 325 ASP B O 1
ATOM 5655 N N . THR B 1 326 ? 32.246 58.760 112.010 1.00 9.68 326 THR B N 1
ATOM 5656 C CA . THR B 1 326 ? 32.197 60.215 111.886 1.00 10.32 326 THR B CA 1
ATOM 5657 C C . THR B 1 326 ? 33.404 60.882 112.512 1.00 9.99 326 THR B C 1
ATOM 5658 O O . THR B 1 326 ? 34.161 60.270 113.273 1.00 10.31 326 THR B O 1
ATOM 5662 N N . ALA B 1 327 ? 33.560 62.159 112.190 1.00 10.39 327 ALA B N 1
ATOM 5663 C CA . ALA B 1 327 ? 34.640 62.976 112.717 1.00 10.87 327 ALA B CA 1
ATOM 5664 C C . ALA B 1 327 ? 34.167 63.735 113.953 1.00 11.14 327 ALA B C 1
ATOM 5665 O O . ALA B 1 327 ? 32.969 63.882 114.191 1.00 11.55 327 ALA B O 1
ATOM 5667 N N . ALA B 1 328 ? 35.123 64.178 114.761 1.00 11.47 328 ALA B N 1
ATOM 5668 C CA . ALA B 1 328 ? 34.831 65.066 115.880 1.00 11.74 328 ALA B CA 1
ATOM 5669 C C . ALA B 1 328 ? 34.352 66.391 115.319 1.00 12.02 328 ALA B C 1
ATOM 5670 O O . ALA B 1 328 ? 34.982 66.950 114.412 1.00 12.81 328 ALA B O 1
ATOM 5672 N N . VAL B 1 329 ? 33.240 66.875 115.853 1.00 11.81 329 VAL B N 1
ATOM 5673 C CA . VAL B 1 329 ? 32.713 68.188 115.523 1.00 12.28 329 VAL B CA 1
ATOM 5674 C C . VAL B 1 329 ? 32.879 69.092 116.756 1.00 12.00 329 VAL B C 1
ATOM 5675 O O . VAL B 1 329 ? 32.634 68.669 117.880 1.00 11.58 329 VAL B O 1
ATOM 5679 N N . GLY B 1 330 ? 33.316 70.329 116.529 1.00 12.02 330 GLY B N 1
ATOM 5680 C CA . GLY B 1 330 ? 33.572 71.257 117.626 1.00 11.90 330 GLY B CA 1
ATOM 5681 C C . GLY B 1 330 ? 34.552 70.715 118.657 1.00 11.77 330 GLY B C 1
ATOM 5682 O O . GLY B 1 330 ? 34.453 71.041 119.843 1.00 12.99 330 GLY B O 1
ATOM 5683 N N . SER B 1 331 ? 35.506 69.894 118.196 1.00 11.28 331 SER B N 1
ATOM 5684 C CA . SER B 1 331 ? 36.498 69.249 119.057 1.00 10.64 331 SER B CA 1
ATOM 5685 C C . SER B 1 331 ? 35.878 68.350 120.120 1.00 9.82 331 SER B C 1
ATOM 5686 O O . SER B 1 331 ? 36.491 68.122 121.163 1.00 10.34 331 SER B O 1
ATOM 5689 N N . VAL B 1 332 ? 34.686 67.818 119.848 1.00 9.46 332 VAL B N 1
ATOM 5690 C CA . VAL B 1 332 ? 34.027 66.914 120.786 1.00 9.23 332 VAL B CA 1
ATOM 5691 C C . VAL B 1 332 ? 34.270 65.476 120.353 1.00 9.08 332 VAL B C 1
ATOM 5692 O O . VAL B 1 332 ? 33.741 65.029 119.327 1.00 8.56 332 VAL B O 1
ATOM 5696 N N . PHE B 1 333 ? 35.083 64.774 121.138 1.00 8.69 333 PHE B N 1
ATOM 5697 C CA . PHE B 1 333 ? 35.495 63.412 120.839 1.00 8.57 333 PHE B CA 1
ATOM 5698 C C . PHE B 1 333 ? 34.765 62.428 121.719 1.00 8.11 333 PHE B C 1
ATOM 5699 O O . PHE B 1 333 ? 34.520 62.686 122.893 1.00 8.04 333 PHE B O 1
ATOM 5707 N N . ASP B 1 334 ? 34.455 61.278 121.127 1.00 7.44 334 ASP B N 1
ATOM 5708 C CA . ASP B 1 334 ? 33.945 60.125 121.834 1.00 7.41 334 ASP B CA 1
ATOM 5709 C C . ASP B 1 334 ? 35.184 59.339 122.263 1.00 7.55 334 ASP B C 1
ATOM 5710 O O . ASP B 1 334 ? 35.938 58.836 121.415 1.00 6.60 334 ASP B O 1
ATOM 5715 N N . ILE B 1 335 ? 35.425 59.294 123.572 1.00 7.21 335 ILE B N 1
ATOM 5716 C CA . ILE B 1 335 ? 36.597 58.632 124.147 1.00 7.54 335 ILE B CA 1
ATOM 5717 C C . ILE B 1 335 ? 36.104 57.474 125.022 1.00 7.42 335 ILE B C 1
ATOM 5718 O O . ILE B 1 335 ? 35.328 57.681 125.948 1.00 7.88 335 ILE B O 1
ATOM 5723 N N . SER B 1 336 ? 36.544 56.251 124.738 1.00 6.58 336 SER B N 1
ATOM 5724 C CA . SER B 1 336 ? 36.019 55.084 125.435 1.00 6.45 336 SER B CA 1
ATOM 5725 C C . SER B 1 336 ? 37.104 54.031 125.649 1.00 6.48 336 SER B C 1
ATOM 5726 O O . SER B 1 336 ? 38.144 54.095 125.016 1.00 6.70 336 SER B O 1
ATOM 5729 N N . ASN B 1 337 ? 36.849 53.062 126.519 1.00 6.68 337 ASN B N 1
ATOM 5730 C CA . ASN B 1 337 ? 37.783 51.931 126.641 1.00 6.85 337 ASN B CA 1
ATOM 5731 C C . ASN B 1 337 ? 37.816 51.145 125.336 1.00 7.62 337 ASN B C 1
ATOM 5732 O O . ASN B 1 337 ? 36.767 50.876 124.754 1.00 7.13 337 ASN B O 1
ATOM 5737 N N . ALA B 1 338 ? 39.012 50.799 124.874 1.00 8.02 338 ALA B N 1
ATOM 5738 C CA . ALA B 1 338 ? 39.178 50.000 123.663 1.00 8.47 338 ALA B CA 1
ATOM 5739 C C . ALA B 1 338 ? 38.933 48.513 123.891 1.00 9.03 338 ALA B C 1
ATOM 5740 O O . ALA B 1 338 ? 38.438 47.830 122.995 1.00 9.76 338 ALA B O 1
ATOM 5742 N N . ASP B 1 339 ? 39.321 48.007 125.054 1.00 9.40 339 ASP B N 1
ATOM 5743 C CA . ASP B 1 339 ? 39.337 46.562 125.304 1.00 9.06 339 ASP B CA 1
ATOM 5744 C C . ASP B 1 339 ? 38.225 46.072 126.226 1.00 9.21 339 ASP B C 1
ATOM 5745 O O . ASP B 1 339 ? 37.814 46.764 127.171 1.00 8.22 339 ASP B O 1
ATOM 5750 N N . ARG B 1 340 ? 37.765 44.846 125.969 1.00 8.79 340 ARG B N 1
ATOM 5751 C CA . ARG B 1 340 ? 36.525 44.317 126.561 1.00 9.02 340 ARG B CA 1
ATOM 5752 C C . ARG B 1 340 ? 36.622 42.889 127.088 1.00 9.44 340 ARG B C 1
ATOM 5753 O O . ARG B 1 340 ? 35.766 42.467 127.859 1.00 9.67 340 ARG B O 1
ATOM 5761 N N . LEU B 1 341 ? 37.668 42.162 126.701 1.00 10.07 341 LEU B N 1
ATOM 5762 C CA . LEU B 1 341 ? 37.825 40.778 127.088 1.00 10.74 341 LEU B CA 1
ATOM 5763 C C . LEU B 1 341 ? 39.128 40.619 127.840 1.00 11.18 341 LEU B C 1
ATOM 5764 O O . LEU B 1 341 ? 40.184 41.040 127.366 1.00 11.63 341 LEU B O 1
ATOM 5769 N N . GLY B 1 342 ? 39.053 39.996 129.0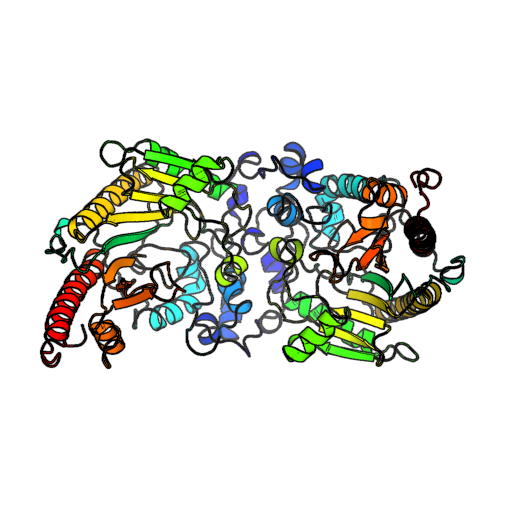05 1.00 11.67 342 GLY B N 1
ATOM 5770 C CA . GLY B 1 342 ? 40.222 39.804 129.857 1.00 12.24 342 GLY B CA 1
ATOM 5771 C C . GLY B 1 342 ? 40.231 40.763 131.036 1.00 13.12 342 GLY B C 1
ATOM 5772 O O . GLY B 1 342 ? 41.153 40.740 131.853 1.00 14.86 342 GLY B O 1
ATOM 5773 N N . SER B 1 343 ? 39.210 41.605 131.118 1.00 12.43 343 SER B N 1
ATOM 5774 C CA . SER B 1 343 ? 38.985 42.490 132.270 1.00 11.83 343 SER B CA 1
ATOM 5775 C C . SER B 1 343 ? 37.490 42.583 132.532 1.00 12.05 343 SER B C 1
ATOM 5776 O O . SER B 1 343 ? 36.686 42.186 131.684 1.00 10.98 343 SER B O 1
ATOM 5779 N N . SER B 1 344 ? 37.125 43.106 133.707 1.00 11.19 344 SER B N 1
ATOM 5780 C CA . SER B 1 344 ? 35.718 43.208 134.123 1.00 11.23 344 SER B CA 1
ATOM 5781 C C . SER B 1 344 ? 35.128 44.568 133.767 1.00 11.05 344 SER B C 1
ATOM 5782 O O . SER B 1 344 ? 35.854 45.495 133.413 1.00 11.04 344 SER B O 1
ATOM 5785 N N . GLU B 1 345 ? 33.812 44.694 133.903 1.00 10.88 345 GLU B N 1
ATOM 5786 C CA . GLU B 1 345 ? 33.128 45.953 133.630 1.00 11.24 345 GLU B CA 1
ATOM 5787 C C . GLU B 1 345 ? 33.670 47.054 134.535 1.00 10.93 345 GLU B C 1
ATOM 5788 O O . GLU B 1 345 ? 33.952 48.157 134.087 1.00 10.57 345 GLU B O 1
ATOM 5794 N N . VAL B 1 346 ? 33.826 46.746 135.822 1.00 11.10 346 VAL B N 1
ATOM 5795 C CA . VAL B 1 346 ? 34.330 47.757 136.765 1.00 11.79 346 VAL B CA 1
ATOM 5796 C C . VAL B 1 346 ? 35.734 48.204 136.397 1.00 11.58 346 VAL B C 1
ATOM 5797 O O . VAL B 1 346 ? 36.041 49.406 136.454 1.00 10.98 346 VAL B O 1
ATOM 5801 N N . GLU B 1 347 ? 36.591 47.253 136.035 1.00 11.10 347 GLU B N 1
ATOM 5802 C CA . GLU B 1 347 ? 37.949 47.587 135.604 1.00 11.30 347 GLU B CA 1
ATOM 5803 C C . GLU B 1 347 ? 37.936 48.494 134.367 1.00 10.71 347 GLU B C 1
ATOM 5804 O O . GLU B 1 347 ? 38.711 49.458 134.259 1.00 10.32 347 GLU B O 1
ATOM 5810 N N . GLN B 1 348 ? 37.042 48.178 133.437 1.00 9.49 348 GLN B N 1
ATOM 5811 C CA . GLN B 1 348 ? 36.909 48.945 132.188 1.00 9.26 348 GLN B CA 1
ATOM 5812 C C . GLN B 1 348 ? 36.429 50.375 132.422 1.00 8.78 348 GLN B C 1
ATOM 5813 O O . GLN B 1 348 ? 36.996 51.340 131.907 1.00 8.22 348 GLN B O 1
ATOM 5819 N N . VAL B 1 349 ? 35.382 50.528 133.213 1.00 8.17 349 VAL B N 1
ATOM 5820 C CA . VAL B 1 349 ? 34.866 51.847 133.487 1.00 8.54 349 VAL B CA 1
ATOM 5821 C C . VAL B 1 349 ? 35.864 52.644 134.342 1.00 8.19 349 VAL B C 1
ATOM 5822 O O . VAL B 1 349 ? 36.020 53.862 134.141 1.00 8.63 349 VAL B O 1
ATOM 5826 N N . GLN B 1 350 ? 36.585 51.965 135.232 1.00 8.51 350 GLN B N 1
ATOM 5827 C CA . GLN B 1 350 ? 37.623 52.642 136.029 1.00 9.12 350 GLN B CA 1
ATOM 5828 C C . GLN B 1 350 ? 38.718 53.166 135.111 1.00 8.94 350 GLN B C 1
ATOM 5829 O O . GLN B 1 350 ? 39.202 54.278 135.288 1.00 9.14 350 GLN B O 1
ATOM 5835 N N . LEU B 1 351 ? 39.093 52.369 134.117 1.00 8.93 351 LEU B N 1
ATOM 5836 C CA . LEU B 1 351 ? 40.108 52.782 133.154 1.00 8.99 351 LEU B CA 1
ATOM 5837 C C . LEU B 1 351 ? 39.654 54.023 132.372 1.00 8.69 351 LEU B C 1
ATOM 5838 O O . LEU B 1 351 ? 40.437 54.954 132.116 1.00 8.34 351 LEU B O 1
ATOM 5843 N N . VAL B 1 352 ? 38.374 54.066 132.025 1.00 8.44 352 VAL B N 1
ATOM 5844 C CA . VAL B 1 352 ? 37.817 55.249 131.354 1.00 8.46 352 VAL B CA 1
ATOM 5845 C C . VAL B 1 352 ? 37.830 56.469 132.277 1.00 8.50 352 VAL B C 1
ATOM 5846 O O . VAL B 1 352 ? 38.281 57.547 131.889 1.00 8.42 352 VAL B O 1
ATOM 5850 N N . VAL B 1 353 ? 37.319 56.305 133.488 1.00 8.44 353 VAL B N 1
ATOM 5851 C CA . VAL B 1 353 ? 37.291 57.412 134.440 1.00 8.48 353 VAL B CA 1
ATOM 5852 C C . VAL B 1 353 ? 38.694 57.950 134.667 1.00 8.53 353 VAL B C 1
ATOM 5853 O O . VAL B 1 353 ? 38.925 59.167 134.600 1.00 8.42 353 VAL B O 1
ATOM 5857 N N . ASP B 1 354 ? 39.648 57.058 134.905 1.00 9.19 354 ASP B N 1
ATOM 5858 C CA . ASP B 1 354 ? 41.013 57.508 135.199 1.00 9.20 354 ASP B CA 1
ATOM 5859 C C . ASP B 1 354 ? 41.652 58.208 134.002 1.00 9.60 354 ASP B C 1
ATOM 5860 O O . ASP B 1 354 ? 42.280 59.271 134.152 1.00 9.89 354 ASP B O 1
ATOM 5865 N N . GLY B 1 355 ? 41.503 57.612 132.819 1.00 8.86 355 GLY B N 1
ATOM 5866 C CA . GLY B 1 355 ? 42.062 58.185 131.601 1.00 8.96 355 GLY B CA 1
ATOM 5867 C C . GLY B 1 355 ? 41.430 59.502 131.225 1.00 8.67 355 GLY B C 1
ATOM 5868 O O . GLY B 1 355 ? 42.122 60.457 130.866 1.00 8.24 355 GLY B O 1
ATOM 5869 N N . VAL B 1 356 ? 40.107 59.569 131.291 1.00 8.76 356 VAL B N 1
ATOM 5870 C CA . VAL B 1 356 ? 39.418 60.799 130.929 1.00 9.02 356 VAL B CA 1
ATOM 5871 C C . VAL B 1 356 ? 39.772 61.914 131.918 1.00 9.05 356 VAL B C 1
ATOM 5872 O O . VAL B 1 356 ? 39.989 63.052 131.504 1.00 9.94 356 VAL B O 1
ATOM 5876 N N . LYS B 1 357 ? 39.868 61.597 133.210 1.00 9.26 357 LYS B N 1
ATOM 5877 C CA . LYS B 1 357 ? 40.253 62.632 134.190 1.00 10.02 357 LYS B CA 1
ATOM 5878 C C . LYS B 1 357 ? 41.629 63.184 133.875 1.00 9.42 357 LYS B C 1
ATOM 5879 O O . LYS B 1 357 ? 41.846 64.402 133.935 1.00 9.69 357 LYS B O 1
ATOM 5885 N N . LEU B 1 358 ? 42.557 62.312 133.500 1.00 9.05 358 LEU B N 1
ATOM 5886 C CA . LEU B 1 358 ? 43.893 62.780 133.136 1.00 9.64 358 LEU B CA 1
ATOM 5887 C C . LEU B 1 358 ? 43.850 63.680 131.899 1.00 9.31 358 LEU B C 1
ATOM 5888 O O . LEU B 1 358 ? 44.497 64.730 131.857 1.00 9.44 358 LEU B O 1
ATOM 5893 N N . MET B 1 359 ? 43.077 63.281 130.891 1.00 9.33 359 MET B N 1
ATOM 5894 C CA . MET B 1 359 ? 43.008 64.040 129.652 1.00 10.13 359 MET B CA 1
ATOM 5895 C C . MET B 1 359 ? 42.411 65.428 129.884 1.00 9.53 359 MET B C 1
ATOM 5896 O O . MET B 1 359 ? 42.860 66.396 129.265 1.00 9.25 359 MET B O 1
ATOM 5901 N N . VAL B 1 360 ? 41.412 65.504 130.763 1.00 9.24 360 VAL B N 1
ATOM 5902 C CA . VAL B 1 360 ? 40.794 66.776 131.107 1.00 9.74 360 VAL B CA 1
ATOM 5903 C C . VAL B 1 360 ? 41.818 67.641 131.827 1.00 9.48 360 VAL B C 1
ATOM 5904 O O . VAL B 1 360 ? 41.944 68.832 131.524 1.00 9.91 360 VAL B O 1
ATOM 5908 N N . GLU B 1 361 ? 42.590 67.046 132.737 1.00 10.42 361 GLU B N 1
ATOM 5909 C CA . GLU B 1 361 ? 43.648 67.827 133.404 1.00 11.39 361 GLU B CA 1
ATOM 5910 C C . GLU B 1 361 ? 44.680 68.338 132.399 1.00 10.68 361 GLU B C 1
ATOM 5911 O O . GLU B 1 361 ? 45.206 69.434 132.562 1.00 10.48 361 GLU B O 1
ATOM 5917 N N . MET B 1 362 ? 44.998 67.538 131.383 1.00 10.42 362 MET B N 1
ATOM 5918 C CA . MET B 1 362 ? 45.908 67.970 130.322 1.00 10.60 362 MET B CA 1
ATOM 5919 C C . MET B 1 362 ? 45.328 69.141 129.545 1.00 10.57 362 MET B C 1
ATOM 5920 O O . MET B 1 362 ? 46.022 70.129 129.281 1.00 11.37 362 MET B O 1
ATOM 5925 N N . GLU B 1 363 ? 44.058 69.032 129.168 1.00 10.32 363 GLU B N 1
ATOM 5926 C CA . GLU B 1 363 ? 43.383 70.095 128.421 1.00 10.32 363 GLU B CA 1
ATOM 5927 C C . GLU B 1 363 ? 43.468 71.405 129.203 1.00 10.12 363 GLU B C 1
ATOM 5928 O O . GLU B 1 363 ? 43.794 72.450 128.648 1.00 9.53 363 GLU B O 1
ATOM 5934 N N . LYS B 1 364 ? 43.203 71.330 130.499 1.00 10.50 364 LYS B N 1
ATOM 5935 C CA . LYS B 1 364 ? 43.234 72.516 131.351 1.00 11.46 364 LYS B CA 1
ATOM 5936 C C . LYS B 1 364 ? 44.617 73.158 131.424 1.00 12.29 364 LYS B C 1
ATOM 5937 O O . LYS B 1 364 ? 44.733 74.385 131.383 1.00 12.90 364 LYS B O 1
ATOM 5943 N N . LYS B 1 365 ? 45.656 72.336 131.546 1.00 12.19 365 LYS B N 1
ATOM 5944 C CA . LYS B 1 365 ? 47.027 72.840 131.524 1.00 12.99 365 LYS B CA 1
ATOM 5945 C C . LYS B 1 365 ? 47.348 73.534 130.210 1.00 12.57 365 LYS B C 1
ATOM 5946 O O . LYS B 1 365 ? 47.922 74.618 130.202 1.00 12.36 365 LYS B O 1
ATOM 5952 N N . LEU B 1 366 ? 46.968 72.925 129.091 1.00 11.54 366 LEU B N 1
ATOM 5953 C CA . LEU B 1 366 ? 47.262 73.514 127.792 1.00 12.63 366 LEU B CA 1
ATOM 5954 C C . LEU B 1 366 ? 46.522 74.850 127.597 1.00 12.49 366 LEU B C 1
ATOM 5955 O O . LEU B 1 366 ? 47.080 75.796 127.030 1.00 12.00 366 LEU B O 1
ATOM 5960 N N . GLU B 1 367 ? 45.295 74.938 128.108 1.00 12.88 367 GLU B N 1
ATOM 5961 C CA . GLU B 1 367 ? 44.525 76.189 128.058 1.00 14.13 367 GLU B CA 1
ATOM 5962 C C . GLU B 1 367 ? 45.211 77.341 128.780 1.00 14.40 367 GLU B C 1
ATOM 5963 O O . GLU B 1 367 ? 45.049 78.506 128.379 1.00 13.97 367 GLU B O 1
ATOM 5969 N N . LYS B 1 368 ? 45.938 77.007 129.849 1.00 14.69 368 LYS B N 1
ATOM 5970 C CA . LYS B 1 368 ? 46.610 77.982 130.704 1.00 16.32 368 LYS B CA 1
ATOM 5971 C C . LYS B 1 368 ? 48.010 78.323 130.217 1.00 16.49 368 LYS B C 1
ATOM 5972 O O . LYS B 1 368 ? 48.719 79.083 130.881 1.00 17.25 368 LYS B O 1
ATOM 5978 N N . GLY B 1 369 ? 48.413 77.772 129.077 1.00 16.20 369 GLY B N 1
ATOM 5979 C CA . GLY B 1 369 ? 49.738 78.024 128.517 1.00 16.82 369 GLY B CA 1
ATOM 5980 C C . GLY B 1 369 ? 50.835 77.191 129.159 1.00 16.75 369 GLY B C 1
ATOM 5981 O O . GLY B 1 369 ? 52.014 77.542 129.085 1.00 16.66 369 GLY B O 1
ATOM 5982 N N . GLN B 1 370 ? 50.461 76.083 129.782 1.00 17.05 370 GLN B N 1
ATOM 5983 C CA . GLN B 1 370 ? 51.440 75.176 130.381 1.00 17.87 370 GLN B CA 1
ATOM 5984 C C . GLN B 1 370 ? 51.597 73.923 129.522 1.00 18.22 370 GLN B C 1
ATOM 5985 O O . GLN B 1 370 ? 50.882 73.742 128.533 1.00 18.23 370 GLN B O 1
ATOM 5991 N N . SER B 1 371 ? 52.555 73.074 129.881 1.00 18.93 371 SER B N 1
ATOM 5992 C CA . SER B 1 371 ? 52.889 71.908 129.062 1.00 18.74 371 SER B CA 1
ATOM 5993 C C . SER B 1 371 ? 52.466 70.622 129.738 1.00 18.15 371 SER B C 1
ATOM 5994 O O . SER B 1 371 ? 52.205 70.601 130.941 1.00 17.85 371 SER B O 1
ATOM 5997 N N . ILE B 1 372 ? 52.372 69.554 128.943 1.00 17.43 372 ILE B N 1
ATOM 5998 C CA . ILE B 1 372 ? 51.979 68.246 129.464 1.00 17.88 372 ILE B CA 1
ATOM 5999 C C . ILE B 1 372 ? 53.087 67.197 129.316 1.00 18.23 372 ILE B C 1
ATOM 6000 O O . ILE B 1 372 ? 52.843 66.007 129.496 1.00 17.14 372 ILE B O 1
ATOM 6005 N N . ASP B 1 373 ? 54.313 67.658 129.040 1.00 19.50 373 ASP B N 1
ATOM 6006 C CA . ASP B 1 373 ? 55.476 66.775 128.811 1.00 20.19 373 ASP B CA 1
ATOM 6007 C C . ASP B 1 373 ? 55.745 65.833 129.970 1.00 20.08 373 ASP B C 1
ATOM 6008 O O . ASP B 1 373 ? 56.232 64.703 129.782 1.00 20.35 373 ASP B O 1
ATOM 6013 N N . ASP B 1 374 ? 55.435 66.337 131.161 1.00 20.15 374 ASP B N 1
ATOM 6014 C CA . ASP B 1 374 ? 55.698 65.697 132.436 1.00 20.16 374 ASP B CA 1
ATOM 6015 C C . ASP B 1 374 ? 54.573 64.760 132.876 1.00 19.98 374 ASP B C 1
ATOM 6016 O O . ASP B 1 374 ? 54.676 64.100 133.910 1.00 20.65 374 ASP B O 1
ATOM 6024 N N . MET B 1 375 ? 53.511 64.706 132.077 1.00 18.78 375 MET B N 1
ATOM 6025 C CA . MET B 1 375 ? 52.266 64.059 132.458 1.00 18.35 375 MET B CA 1
ATOM 6026 C C . MET B 1 375 ? 51.887 62.912 131.541 1.00 16.54 375 MET B C 1
ATOM 6027 O O . MET B 1 375 ? 50.802 62.356 131.675 1.00 15.13 375 MET B O 1
ATOM 6032 N N . ILE B 1 376 ? 52.749 62.564 130.594 1.00 15.00 376 ILE B N 1
ATOM 6033 C CA . ILE B 1 376 ? 52.392 61.483 129.673 1.00 14.69 376 ILE B CA 1
ATOM 6034 C C . ILE B 1 376 ? 52.282 60.189 130.477 1.00 13.67 376 ILE B C 1
ATOM 6035 O O . ILE B 1 376 ? 53.209 59.822 131.196 1.00 14.31 376 ILE B O 1
ATOM 6040 N N . PRO B 1 377 ? 51.142 59.504 130.399 1.00 12.83 377 PRO B N 1
ATOM 6041 C CA . PRO B 1 377 ? 50.890 58.362 131.259 1.00 12.41 377 PRO B CA 1
ATOM 6042 C C . PRO B 1 377 ? 51.672 57.120 130.848 1.00 12.09 377 PRO B C 1
ATOM 6043 O O . PRO B 1 377 ? 51.942 56.944 129.677 1.00 11.04 377 PRO B O 1
ATOM 6047 N N . ALA B 1 378 ? 52.001 56.267 131.811 1.00 11.93 378 ALA B N 1
ATOM 6048 C CA . ALA B 1 378 ? 52.620 54.985 131.504 1.00 12.45 378 ALA B CA 1
ATOM 6049 C C . ALA B 1 378 ? 51.690 54.172 130.637 1.00 12.49 378 ALA B C 1
ATOM 6050 O O . ALA B 1 378 ? 50.466 54.354 130.679 1.00 11.74 378 ALA B O 1
ATOM 6052 N N . GLN B 1 379 ? 52.263 53.284 129.841 1.00 11.98 379 GLN B N 1
ATOM 6053 C CA . GLN B 1 379 ? 51.455 52.372 129.052 1.00 12.37 379 GLN B CA 1
ATOM 6054 C C . GLN B 1 379 ? 50.673 51.419 129.962 1.00 12.60 379 GLN B C 1
ATOM 6055 O O . GLN B 1 379 ? 51.240 50.715 130.800 1.00 12.88 379 GLN B O 1
ATOM 6061 N N . LYS B 1 380 ? 49.354 51.419 129.802 1.00 13.40 380 LYS B N 1
ATOM 6062 C CA . LYS B 1 380 ? 48.491 50.507 130.542 1.00 12.93 380 LYS B CA 1
ATOM 6063 C C . LYS B 1 380 ? 48.356 49.183 129.792 1.00 14.25 380 LYS B C 1
ATOM 6064 O O . LYS B 1 380 ? 48.732 49.089 128.624 1.00 15.08 380 LYS B O 1
#

InterPro domains:
  IPR000749 ATP:guanido phosphotransferase [PTHR11547] (12-378)
  IPR014746 Glutamine synthetase/guanido kinase, catalytic domain [SSF55931] (104-380)
  IPR022413 ATP:guanido phosphotransferase, N-terminal [PF02807] (24-94)
  IPR022413 ATP:guanido phosphotransferase, N-terminal [PS51509] (11-98)
  IPR022414 ATP:guanido phosphotransferase, catalytic domain [PF00217] (154-366)
  IPR022414 ATP:guanido phosphotransferase, catalytic domain [PS51510] (125-367)
  IPR022415 ATP:guanido phosphotransferase active site [PS00112] (283-289)
  IPR036802 ATP:guanido phosphotransferase, N-terminal domain superfamily [G3DSA:1.10.135.10] (1-102)
  IPR036802 ATP:guanido phosphotransferase, N-terminal domain superfamily [SSF48034] (8-107)

Secondary structure (DSSP, 8-state):
--SSHHHHHHTTS-HHHHS---TT--BHHHHH--HHHHHHHTT---TT---HHHHHHHHHH----SSPPB-----SSTTHHHHTHHHHHHHHHHHTTT--TT--PPP---GGG----S---TTTEEEEEEEEEE-BTTS--TTT--HHHHHHHHHHHHHHHHT--GGG-EEEEEGGG--HHHHHHHHHTT----S---HHHHTTTTTTTTTTT-EEEEETTS-EEEEESSSSSEEEEEEEESS-HHHHHHHHHHHHHHHHHHHHHHT-PBPEETTTEE--SSGGG-BT--EEEEEEE-HHHHTSTTHHHHHHHHTEEEE-SSSTT---STTEEEEEE---SSS-HHHHHHHHHHHHHHHHHHHHHHHHT---SSS-PPP-/-GGGGG-GGGGGS-HHHH----TT--SHHHHH--HHHHHHHTT-B-TT--BHHHHHHHHHH-S--SSS-------SSTTHHHHTHHHHHHHHHHHTTS--TT--------GGG--S-S---TTTEEEEEEEEEE-BTTS--TTT--HHHHHHHHHHHHHHHTT--GGG-EEEEEGGGS-HHHHHHHHHTT-SPPSS--HHHHHTTTTTTTTTT-EEEEETTSSEEEEESSSSSEEEEEEEESS-HHHHHHHHHHHHHHHHHHHHHTT-PBPEETTTEE--SSGGG-BT--EEEEEEE-TTGGGSTTHHHHHHHHTEEEEBTTBTTS--BTTEEEEEE---SSS-HHHHHHHHHHHHHHHHHHHHHHHTT---TT-PPPP-

Sequence (760 aa):
PFGNTHNKYKLNYKSEEEYPDLSKHNNHMAKVLTPDLYKKLRDKETPSGFTLDDVIQTGVDNPGHPFIMTVGCVAGDEESYTVFKDLFDPIIQDRHGGFKPTDKHKTDLNHENLKGGDDLDPHYVLSSRVRTGKSIKGYTLPPHCSRGERRAVEKLSVEALNSLTGEFKGKYYPLKSMTEQEQQQLIDDHFLFDKPVSPLLLASGMARDWPDARGIWHNDNKSFLVWVNEEDHLRVISMEKGGNMKEVFRRFCVGLQKIEEIFKKAGHPFMWNEHLGYVLTCPSNLGTGLRGGVHVKLAHLSKHPKFEEILTRLRLQKRGTGGVDTAAVGSVFDISNADRLGSSEVEQVQLVVDGVKLMVEMEKKLEKGQSIDDMIPAQKPFGNTHNKYKLNYKSEEEYPDLSKHNNHMAKVLTPDLYKKLRDKETPSGFTLDDVIQTGVDNPGHPFIMTVGCVAGDEESYTVFKDLFDPIIQDRHGGFKPTDKHKTDLNHENLKGGDDLDPHYVLSSRVRTGKSIKGYTLPPHCSRGERRAVEKLSVEALNSLTGEFKGKYYPLKSMTEQEQQQLIDDHFLFDKPVSPLLLASGMARDWPDARGIWHNDNKSFLVWVNEEDHLRVISMEKGGNMKEVFRRFCVGLQKIEEIFKKAGHPFMWNEHLGYVLTCPSNLGTGLRGGVHVKLAHLSKHPKFEEILTRLRLQKRGTGGVDTAAVGSVFDISNADRLGSSEVEQVQLVVDGVKLMVEMEKKLEKGQSIDDMIPAQK

B-factor: mean 19.19, std 11.81, range [2.0, 67.84]

Nearest PDB structures (foldseek):
  8ci4-assembly1_A-2  TM=9.978E-01  e=6.837E-70  Oryctolagus cuniculus
  1qh4-assembly1_A  TM=9.808E-01  e=7.217E-64  Gallus gallus
  1u6r-assembly1_B  TM=9.206E-01  e=2.252E-67  Oryctolagus cuniculus
  3drb-assembly1_A  TM=9.811E-01  e=7.024E-63  Homo sapiens
  1vrp-assembly1_A  TM=9.699E-01  e=4.807E-63  Tetronarce californica

Foldseek 3Di:
DLDQPPLVVVVVDQQVVVPADLVLAFALLSVQDDSVLSNVFSSDADPNGDGPCLFQQLRSVDRDDDDDHHHRGWFFAPCSCVSSVSRLQSSLCVLFVRQHQPDWFDADLPLVLFDDQQPQDLVWFFKWKKKFFFAWPPATKLLRGDLVSLQVLLVLQQVLQCPDDDQSHKDKDQPVPHDPVNQVVCVVLVQDDDQDPDSSQVSSNNRPPPPRSWIKMAHPVSQWIWTASHQTRIMIMGMDTGGRNSVSSVCRSVVVVSSQVSSVVVVIHTDADGRFGGDGTGSSCTRGVMKIWTFTAQPVLVVDPCNVVLCQLLQKDWDAPSDNPHDPPPRTITITHSHHGRYYPSRRVSSRSVSSNLSVVVSVCVVVPHDPDPSRDGRD/DPCVLPPPCVVVDDLVRPPADLVLAQALLSVFDDSVLSNVFQVDADPLSGGPCLFQQLSSVDSAAPADHHHRGWFFALCSCVSSVSRLQSSLCVQFVGQHLPFWFDADLPLVPQDDQQPQPLVFFFKKKKKFAFAWHPATWLLRGDLVRLQVLLVLLQVLQCPDDDQSHKHKDQPVNDDPVRQVVCLVVPQDDDDQDDSSCVRSNNCPPPPRSWTKIGHPVSQWIWTDRRQGRIMTMGMDTGGRNSVSSVCRSVVVVSSQVSCVVVVTHTDADGHFGGDGTGSQCTRRNMKIWTFTAQPPLVPDPCNVVLLQQLQKGWDDPSGNNDHDDNNTITITHRHHGNDYPSVRSSSRSVSSSLSVVQSVQVVVVHHCPVPRHGRD

Radius of gyration: 29.32 Å; Cα contacts (8 Å, |Δi|>4): 1622; chains: 2; bounding box: 54×58×87 Å

CATH classification: 1.10.135.10 (+1 more: 3.30.590.10)

GO terms:
  GO:0004111 creatine kinase activity (F, EXP)
  GO:0005515 protein binding (F, IPI)